Protein 5F7X (pdb70)

Foldseek 3Di:
DAAEEEEEEDPDAAWDDWAWDADLQGGAQEIWTWDDLVNHTYIYHYQQHDVSPAFQLRGQLLNVLVVCLVVPHQAYEYEFEWAWLDDLQFALAKEFEFAEDEAADDHDQEQEDDDPSHHDFDFDFDCPRLAQVVLLVLLQVLCVVVVAAEDEVVPDDSVPRDPRYYYSYFYEYAHADDDADDLVVSVVCVVVVHTIYGHHPPPNSVHNLLSLHGYIYMYGHQFNDDPDDPVRHDDPVSSVVSCVVNVVSVVSSVSSSSVVVVVDDCVVVSVVSVVSNVVRGPVD/DAAEEEEEEPVVQPPCLDDFPDWAFDADLQGGAQEIWTWDDLVNHIYIYDYQCHNVSPAAQLRGQLLGNLVVCVVVPHQAYEYEFEWAWLDPLQFALAKEFEFAEAEAADDHDQEQEDDDPSHHHFDFDFDCPRLAQVVLLVLLVVLCVVVVAAEDEVVPDDSVSSDPRYYYSYFYEYAHADDDADDLVVSVVCVVVPHTIYGHHPPSNSVHCLLSLHGYIYMYGHAHHGPPPHVVSVNVSSVSVSSSVSSSSVVVVVDDCVVSSVVSVVSNVVRGPVD/DAAEEEAEEPVVLPPCLDDFPDWAQDWDLQGGAQEIWTWDDLVNHTYIYDYQCHNVSPRFQLRGQLLGNLVVCVVVPHQAYEYEFEWAWLDDLQFALAKEFEFAEDEAADDHPQEQEDDDPSGDYFDFDFDCPRLAQVVLLVLLQVLLVVVVAQEDEVVPDDSVSSDPRHYDSYFYEYAHADPDADDLVVSVVCSVVVHTIYGHHPPPNSVSCLLSLHGYIYMYGHQHHGPVDPDVVSVVSVNVSSVSVSSSVSSSSVVVVVDDCVVVSVVSVVSNVVRGPVVVVD

Nearest PDB structures (foldseek):
  5f7x-assembly1_B  TM=1.004E+00  e=1.790E-67  Schistosoma mansoni
  4l5a-assembly1_B  TM=1.003E+00  e=2.459E-64  Schistosoma mansoni
  5fak-assembly1_B  TM=9.999E-01  e=7.223E-64  Schistosoma mansoni
  4l5a-assembly2_E  TM=9.963E-01  e=6.363E-64  Schistosoma mansoni
  5f7j-assembly1_C  TM=9.827E-01  e=1.452E-60  Schistosoma mansoni

Radius of gyration: 28.07 Å; Cα contacts (8 Å, |Δi|>4): 2076; chains: 3; bounding box: 72×64×80 Å

Secondary structure (DSSP, 8-state):
--EEEEEE-TT--EEEEEE---BTTB--SS-EEEEEETTEEEEEEETT-TT--S-GGG--HHHHHHHHHHTT-SEEEEEEEEEE-STTS-TT-EEE--EEEEE--SS---SEESSTTSEES-B----SS-S-HHHHHHHHHHHHHTT-EEE-TTT--GGG--SSEEES--EEEEE--SSPPPHHHHHHHHHTT--EEESSSTTHHHHHHHTT-EEEEEEEEEE-TTSS-GGG---HHHHHHHHHHHHHHHHHHHHHHHHHHHTS--HHHHHHHHHHHHHTBTT-/--EEEEEE-TT-SS---S--SEEE---BTTB--SS-EEEEEETTEEEEEEETTTTTT-S-GGG--HHHHHHHHHHTT-SEEEEEEEEEE-STT--TT-EEE--EEEEE--SS---SEESSTTSEES-B----SS-S-HHHHHHHHHHHHHTT-EEE-TTTS-GGG--SSEEES--EEEEE--SSPPPHHHHHHHHHTT--EEESSSTTHHHHHHHTT-EEEEEEEEEEE-TT--HHHHHHHHHHHHHHHHHHHHHHHTS--HHHHHHHHHHHHHTBTT-/--EEEEEE-TT-SS---S---EEE---BTTB--SS-EEEEEETTEEEEEEETTTTTT-S-GGG--HHHHHHHHHHTT-SEEEEEEEEEE-STTS-TT-EEE--EEEEE--SS---SEESSTTSEEB-B----SS-S-HHHHHHHHHHHHHTT-EEE-TTTS-GGG-PSSEEESS-EEEEE--SSPPPHHHHHHHHHTT--EEESSSTTHHHHHHHTT-EEEEEEEEEEE-TT---HHHHHHHHHHHHHHHHHHHHHHHHHHTS--HHHHHHHHHHHHHTBHHHH--

Organism: Schistosoma mansoni (NCBI:txid6183)

B-factor: mean 28.09, std 12.08, range [10.53, 86.43]

Sequence (849 aa):
KVKVGIIGGSGFFKKVGVRQVTTPFGKPSDTLVEGFVGDVACVVLPRHGKGHLIPPSEVNYRANVWALKDLGCTHILATNACGSLQEDLVPGDFVVLNQFMDKTWGRENTFYGSKPDSLKGVLHMPMAEPFCERTRQILIQAARNKSINVYDKKTMDKSACIHPCVHAEGSAVTINGPRFSTRCESFIHKAMGLDIVNMTLVPEVSLAREAGLSYASIAIVTDFDCWKSEEEHVCVDMVLEQFRKSVVHVREILLEAVALIGAEDWTKTIEANKALVMSSRLDLKVKVGIIGGSGFDDPNLFKKVGVRQVTTPFGKPSDTLVEGFVGDVACVVLPRHGKGHLIPPSEVNYRANVWALKDLGCTHILATNACGSLQEDLVPGDFVVLNQFMDKTWGRENTFYGSKPDSLKGVLHMPMAEPFCERTRQILIQAARNKSINVYDKKTMDKSACIHPCVHAEGSAVTINGPRFSTRRCESFIHKAMGLDIVNMTLVPEVSLAREAGLSYASIAIVTDFDCWKVLEQFRKSVVHVREILLEAVALIGAEDWTKTIEANKALVMSSRLDLKVKVGIIGGSGFDDPNLFKKVGVRQVTTPFGKPSDTLVEGFVGDVACVVLPRHGKGHLIPPSEVNYRANVWALKDLGCTHILATNACGSLQEDLVPGDFVVLNQFMDKTWGRENTFYGSKPDSLKGVLHMPMAEPFCERTRQILIQAARNKSINVYDKKTMDKSACIHPCVHAEGSAVTINGPRFSTRCESFFIHKAMGLDIVNMTLVPEVSLAREAGLSYASIAIVTDFDCWKCVDMVLEQFRKSVVHVREILLEAVALIGAEDWTKTIEANKALVMSSRLDLLHQ

CATH classification: 3.40.50.1580

InterPro domains:
  IPR000845 Nucleoside phosphorylase domain [PF01048] (5-265)
  IPR010044 Methylthioadenosine phosphorylase (MTAP) [MF_01963] (4-288)
  IPR010044 Methylthioadenosine phosphorylase (MTAP) [PTHR42679] (2-283)
  IPR010044 Methylthioadenosine phosphorylase (MTAP) [TIGR01694] (6-266)
  IPR010044 Methylthioadenosine phosphorylase (MTAP) [cd09010] (6-265)
  IPR018099 Purine phosphorylase, family 2, conserved site [PS01240] (52-92)
  IPR035994 Nucleoside phosphorylase superfamily [G3DSA:3.40.50.1580] (3-299)
  IPR035994 Nucleoside phosphorylase superfamily [SSF53167] (3-287)

Structure (mmCIF, N/CA/C/O backbone):
data_5F7X
#
_entry.id   5F7X
#
_cell.length_a   74.360
_cell.length_b   81.900
_cell.length_c   81.730
_cell.angle_alpha   90.00
_cell.angle_beta   102.16
_cell.angle_gamma   90.00
#
_symmetry.space_group_name_H-M   'P 1 21 1'
#
loop_
_entity.id
_entity.type
_entity.pdbx_description
1 polymer 'Methylthioadenosine phosphorylase'
2 non-polymer "'2-(4-AMINO-PYRROLO[2,3-D]PYRIMIDIN-7-YL)-5-HYDROXYMETHYL-TETRAHYDRO-FURAN-3,4-DIOL"
3 non-polymer 'SULFATE ION'
4 water water
#
loop_
_atom_site.group_PDB
_atom_site.id
_atom_site.type_symbol
_atom_site.label_atom_id
_atom_site.label_alt_id
_atom_site.label_comp_id
_atom_site.label_asym_id
_atom_site.label_entity_id
_atom_site.label_seq_id
_atom_site.pdbx_PDB_ins_code
_atom_site.Cartn_x
_atom_site.Cartn_y
_atom_site.Cartn_z
_atom_site.occupancy
_atom_site.B_iso_or_equiv
_atom_site.auth_seq_id
_atom_site.auth_comp_id
_atom_site.auth_asym_id
_atom_site.auth_atom_id
_atom_site.pdbx_PDB_model_num
ATOM 1 N N . LYS A 1 24 ? -14.677 26.561 136.515 1.00 55.43 3 LYS A N 1
ATOM 2 C CA . LYS A 1 24 ? -15.918 26.522 135.746 1.00 50.96 3 LYS A CA 1
ATOM 3 C C . LYS A 1 24 ? -15.683 25.941 134.353 1.00 42.49 3 LYS A C 1
ATOM 4 O O . LYS A 1 24 ? -14.776 26.372 133.638 1.00 41.39 3 LYS A O 1
ATOM 6 N N . VAL A 1 25 ? -16.502 24.961 133.970 1.00 37.27 4 VAL A N 1
ATOM 7 C CA . VAL A 1 25 ? -16.370 24.303 132.678 1.00 37.17 4 VAL A CA 1
ATOM 8 C C . VAL A 1 25 ? -17.663 24.483 131.893 1.00 36.12 4 VAL A C 1
ATOM 9 O O . VAL A 1 25 ? -18.737 24.721 132.451 1.00 36.66 4 VAL A O 1
ATOM 13 N N . LYS A 1 26 ? -17.542 24.373 130.572 1.00 32.85 5 LYS A N 1
ATOM 14 C CA . LYS A 1 26 ? -18.677 24.531 129.671 1.00 31.09 5 LYS A CA 1
ATOM 15 C C . LYS A 1 26 ? -18.372 23.738 128.413 1.00 29.22 5 LYS A C 1
ATOM 16 O O . LYS A 1 26 ? -17.324 23.939 127.786 1.00 28.37 5 LYS A O 1
ATOM 22 N N . VAL A 1 27 ? -19.262 22.818 128.053 1.00 25.36 6 VAL A N 1
ATOM 23 C CA . VAL A 1 27 ? -18.970 21.819 127.028 1.00 24.47 6 VAL A CA 1
ATOM 24 C C . VAL A 1 27 ? -19.748 22.141 125.757 1.00 23.74 6 VAL A C 1
ATOM 25 O O . VAL A 1 27 ? -20.986 22.168 125.764 1.00 25.81 6 VAL A O 1
ATOM 29 N N . GLY A 1 28 ? -19.024 22.364 124.659 1.00 22.85 7 GLY A N 1
ATOM 30 C CA . GLY A 1 28 ? -19.638 22.396 123.347 1.00 22.67 7 GLY A CA 1
ATOM 31 C C . GLY A 1 28 ? -19.693 21.014 122.719 1.00 26.21 7 GLY A C 1
ATOM 32 O O . GLY A 1 28 ? -18.809 20.175 122.925 1.00 26.17 7 GLY A O 1
ATOM 33 N N . ILE A 1 29 ? -20.749 20.776 121.941 1.00 25.79 8 ILE A N 1
ATOM 34 C CA . ILE A 1 29 ? -20.947 19.502 121.246 1.00 25.12 8 ILE A CA 1
ATOM 35 C C . ILE A 1 29 ? -21.168 19.795 119.769 1.00 25.19 8 ILE A C 1
ATOM 36 O O . ILE A 1 29 ? -22.166 20.427 119.404 1.00 27.67 8 ILE A O 1
ATOM 41 N N . ILE A 1 30 ? -20.265 19.324 118.917 1.00 22.90 9 ILE A N 1
ATOM 42 C CA . ILE A 1 30 ? -20.413 19.496 117.473 1.00 23.03 9 ILE A CA 1
ATOM 43 C C . ILE A 1 30 ? -20.952 18.198 116.892 1.00 25.75 9 ILE A C 1
ATOM 44 O O . ILE A 1 30 ? -20.303 17.147 116.983 1.00 26.28 9 ILE A O 1
ATOM 49 N N . GLY A 1 31 ? -22.128 18.274 116.278 1.00 32.69 10 GLY A N 1
ATOM 50 C CA . GLY A 1 31 ? -22.894 17.093 115.909 1.00 40.95 10 GLY A CA 1
ATOM 51 C C . GLY A 1 31 ? -22.746 16.742 114.442 1.00 49.42 10 GLY A C 1
ATOM 52 O O . GLY A 1 31 ? -22.822 17.612 113.571 1.00 52.70 10 GLY A O 1
ATOM 53 N N . GLY A 1 32 ? -22.566 15.446 114.180 1.00 54.92 11 GLY A N 1
ATOM 54 C CA . GLY A 1 32 ? -22.321 14.935 112.843 1.00 57.92 11 GLY A CA 1
ATOM 55 C C . GLY A 1 32 ? -23.532 14.932 111.932 1.00 62.65 11 GLY A C 1
ATOM 56 O O . GLY A 1 32 ? -24.342 15.863 111.963 1.00 63.43 11 GLY A O 1
ATOM 57 N N . SER A 1 33 ? -23.666 13.883 111.115 1.00 66.40 12 SER A N 1
ATOM 58 C CA . SER A 1 33 ? -24.721 13.797 110.109 1.00 68.84 12 SER A CA 1
ATOM 59 C C . SER A 1 3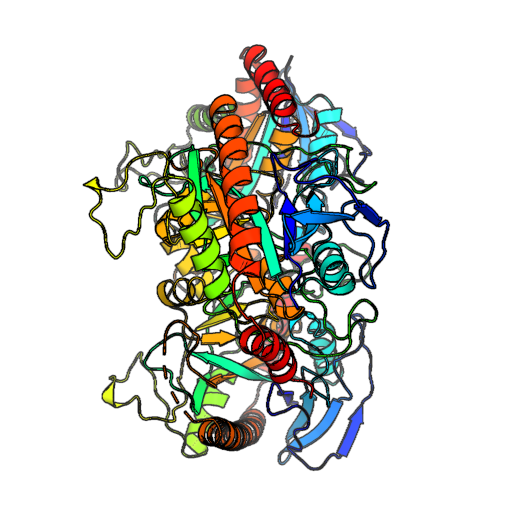3 ? -26.115 13.978 110.706 1.00 74.36 12 SER A C 1
ATOM 60 O O . SER A 1 33 ? -26.722 15.045 110.560 1.00 75.22 12 SER A O 1
ATOM 63 N N . GLY A 1 34 ? -26.633 12.951 111.375 1.00 76.80 13 GLY A N 1
ATOM 64 C CA . GLY A 1 34 ? -27.929 13.043 112.024 1.00 77.50 13 GLY A CA 1
ATOM 65 C C . GLY A 1 34 ? -27.903 13.816 113.328 1.00 74.90 13 GLY A C 1
ATOM 66 O O . GLY A 1 34 ? -28.151 13.257 114.401 1.00 74.57 13 GLY A O 1
ATOM 67 N N . PHE A 1 35 ? -27.601 15.107 113.242 1.00 74.21 14 PHE A N 1
ATOM 68 C CA . PHE A 1 35 ? -27.589 15.997 114.399 1.00 72.09 14 PHE A CA 1
ATOM 69 C C . PHE A 1 35 ? -27.843 17.430 113.948 1.00 70.37 14 PHE A C 1
ATOM 70 O O . PHE A 1 35 ? -28.105 17.678 112.769 1.00 70.58 14 PHE A O 1
ATOM 78 N N . PHE A 1 41 ? -31.689 18.005 125.670 1.00 59.72 20 PHE A N 1
ATOM 79 C CA . PHE A 1 41 ? -31.471 18.238 127.096 1.00 56.78 20 PHE A CA 1
ATOM 80 C C . PHE A 1 41 ? -32.460 19.250 127.686 1.00 54.31 20 PHE A C 1
ATOM 81 O O . PHE A 1 41 ? -33.617 19.310 127.276 1.00 55.97 20 PHE A O 1
ATOM 89 N N . LYS A 1 42 ? -31.992 20.038 128.655 1.00 52.07 21 LYS A N 1
ATOM 90 C CA . LYS A 1 42 ? -32.771 21.141 129.222 1.00 51.37 21 LYS A CA 1
ATOM 91 C C . LYS A 1 42 ? -32.440 22.405 128.437 1.00 46.36 21 LYS A C 1
ATOM 92 O O . LYS A 1 42 ? -31.519 23.152 128.777 1.00 42.48 21 LYS A O 1
ATOM 94 N N . LYS A 1 43 ? -33.211 22.652 127.375 1.00 45.27 22 LYS A N 1
ATOM 95 C CA . LYS A 1 43 ? -32.884 23.689 126.400 1.00 45.49 22 LYS A CA 1
ATOM 96 C C . LYS A 1 43 ? -33.365 25.049 126.886 1.00 43.95 22 LYS A C 1
ATOM 97 O O . LYS A 1 43 ? -34.552 25.225 127.175 1.00 45.65 22 LYS A O 1
ATOM 103 N N . VAL A 1 44 ? -32.453 26.013 126.955 1.00 41.81 23 VAL A N 1
ATOM 104 C CA . VAL A 1 44 ? -32.822 27.375 127.344 1.00 42.80 23 VAL A CA 1
ATOM 105 C C . VAL A 1 44 ? -33.180 28.223 126.131 1.00 41.14 23 VAL A C 1
ATOM 106 O O . VAL A 1 44 ? -34.209 28.904 126.120 1.00 40.93 23 VAL A O 1
ATOM 110 N N . GLY A 1 45 ? -32.345 28.201 125.096 1.00 36.58 24 GLY A N 1
ATOM 111 C CA . GLY A 1 45 ? -32.628 29.007 123.925 1.00 36.65 24 GLY A CA 1
ATOM 112 C C . GLY A 1 45 ? -31.687 28.700 122.778 1.00 37.96 24 GLY A C 1
ATOM 113 O O . GLY A 1 45 ? -30.784 27.860 122.875 1.00 33.87 24 GLY A O 1
ATOM 114 N N . VAL A 1 46 ? -31.921 29.410 121.680 1.00 32.36 25 VAL A N 1
ATOM 115 C CA . VAL A 1 46 ? -31.170 29.271 120.440 1.00 31.05 25 VAL A CA 1
ATOM 116 C C . VAL A 1 46 ? -30.440 30.585 120.191 1.00 30.43 25 VAL A C 1
ATOM 117 O O . VAL A 1 46 ? -30.987 31.662 120.464 1.00 31.56 25 VAL A O 1
ATOM 121 N N . ARG A 1 47 ? -29.200 30.506 119.708 1.00 28.89 26 ARG A N 1
ATOM 122 C CA . ARG A 1 47 ? -28.389 31.705 119.555 1.00 28.51 26 ARG A CA 1
ATOM 123 C C . ARG A 1 47 ? -27.715 31.760 118.196 1.00 27.69 26 ARG A C 1
ATOM 124 O O . ARG A 1 47 ? -27.134 30.772 117.738 1.00 28.70 26 ARG A O 1
ATOM 132 N N . GLN A 1 48 ? -27.770 32.939 117.580 1.00 26.49 27 GLN A N 1
ATOM 133 C CA . GLN A 1 48 ? -27.009 33.253 116.375 1.00 27.45 27 GLN A CA 1
ATOM 134 C C . GLN A 1 48 ? -25.762 34.038 116.770 1.00 26.02 27 GLN A C 1
ATOM 135 O O . GLN A 1 48 ? -25.854 35.017 117.516 1.00 25.75 27 GLN A O 1
ATOM 141 N N . VAL A 1 49 ? -24.596 33.608 116.288 1.00 26.87 28 VAL A N 1
ATOM 142 C CA . VAL A 1 49 ? -23.355 34.301 116.616 1.00 30.59 28 VAL A CA 1
ATOM 143 C C . VAL A 1 49 ? -22.609 34.646 115.337 1.00 27.80 28 VAL A C 1
ATOM 144 O O . VAL A 1 49 ? -22.739 33.969 114.312 1.00 26.88 28 VAL A O 1
ATOM 148 N N . THR A 1 50 ? -21.829 35.720 115.406 1.00 29.27 29 THR A N 1
ATOM 149 C CA . THR A 1 50 ? -20.882 36.083 114.364 1.00 33.66 29 THR A CA 1
ATOM 150 C C . THR A 1 50 ? -19.463 35.903 114.889 1.00 30.11 29 THR A C 1
ATOM 151 O O . THR A 1 50 ? -19.208 35.985 116.093 1.00 31.45 29 THR A O 1
ATOM 155 N N . THR A 1 51 ? -18.543 35.683 113.966 1.00 27.53 30 THR A N 1
ATOM 156 C CA . THR A 1 51 ? -17.170 35.309 114.240 1.00 27.06 30 THR A CA 1
ATOM 157 C C . THR A 1 51 ? -16.276 36.128 113.326 1.00 28.33 30 THR A C 1
ATOM 158 O O . THR A 1 51 ? -16.726 36.600 112.273 1.00 27.49 30 THR A O 1
ATOM 162 N N . PRO A 1 52 ? -15.002 36.344 113.696 1.00 30.80 31 PRO A N 1
ATOM 163 C CA . PRO A 1 52 ? -14.071 37.024 112.773 1.00 29.73 31 PRO A CA 1
ATOM 164 C C . PRO A 1 52 ? -13.861 36.279 111.459 1.00 28.95 31 PRO A C 1
ATOM 165 O O . PRO A 1 52 ? -13.335 36.865 110.501 1.00 26.52 31 PRO A O 1
ATOM 169 N N . PHE A 1 53 ? -14.257 35.009 111.387 1.00 25.91 32 PHE A N 1
ATOM 170 C CA . PHE A 1 53 ? -14.021 34.146 110.239 1.00 27.02 32 PHE A CA 1
ATOM 171 C C . PHE A 1 53 ? -15.313 33.763 109.525 1.00 27.36 32 PHE A C 1
ATOM 172 O O . PHE A 1 53 ? -15.327 32.807 108.745 1.00 28.95 32 PHE A O 1
ATOM 180 N N . GLY A 1 54 ? -16.389 34.488 109.763 1.00 27.71 33 GLY A N 1
ATOM 181 C CA . GLY A 1 54 ? -17.657 34.206 109.121 1.00 29.44 33 GLY A CA 1
ATOM 182 C C . GLY A 1 54 ? -18.663 33.625 110.098 1.00 28.53 33 GLY A C 1
ATOM 183 O O . GLY A 1 54 ? -18.435 33.552 111.308 1.00 27.46 33 GLY A O 1
ATOM 184 N N . LYS A 1 55 ? -19.832 33.199 109.530 1.00 30.01 34 LYS A N 1
ATOM 185 C CA . LYS A 1 55 ? -20.952 32.651 110.292 1.00 31.24 34 LYS A CA 1
ATOM 186 C C . LYS A 1 55 ? -20.761 31.153 110.528 1.00 24.84 34 LYS A C 1
ATOM 187 O O . LYS A 1 55 ? -20.340 30.432 109.622 1.00 24.88 34 LYS A O 1
ATOM 193 N N . PRO A 1 56 ? -21.091 30.658 111.720 1.00 20.31 35 PRO A N 1
ATOM 194 C CA . PRO A 1 56 ? -21.085 29.206 111.951 1.00 20.86 35 PRO A CA 1
ATOM 195 C C . PRO A 1 56 ? -22.104 28.494 111.065 1.00 22.09 35 PRO A C 1
ATOM 196 O O . PRO A 1 56 ? -22.946 29.110 110.409 1.00 23.07 35 PRO A O 1
ATOM 200 N N . SER A 1 57 ? -22.032 27.155 111.067 1.00 20.25 36 SER A N 1
ATOM 201 C CA . SER A 1 57 ? -22.911 26.355 110.213 1.00 19.35 36 SER A CA 1
ATOM 202 C C . SER A 1 57 ? -24.389 26.636 110.462 1.00 22.40 36 SER A C 1
ATOM 203 O O . SER A 1 57 ? -25.201 26.540 109.535 1.00 23.66 36 SER A O 1
ATOM 206 N N . ASP A 1 58 ? -24.763 26.969 111.691 1.00 22.55 37 ASP A N 1
ATOM 207 C CA . ASP A 1 58 ? -26.168 27.128 112.056 1.00 24.63 37 ASP A CA 1
ATOM 208 C C . ASP A 1 58 ? -26.199 27.883 113.377 1.00 24.25 37 ASP A C 1
ATOM 209 O O . ASP A 1 58 ? -25.153 28.162 113.971 1.00 22.49 37 ASP A O 1
ATOM 214 N N . THR A 1 59 ? -27.407 28.205 113.843 1.00 21.22 38 THR A N 1
ATOM 215 C CA . THR A 1 59 ? -27.558 28.676 115.213 1.00 21.86 38 THR A CA 1
ATOM 216 C C . THR A 1 59 ? -27.120 27.584 116.194 1.00 22.40 38 THR A C 1
ATOM 217 O O . THR A 1 59 ? -26.984 26.412 115.839 1.00 25.55 38 THR A O 1
ATOM 221 N N . LEU A 1 60 ? -26.893 27.983 117.442 1.00 22.44 39 LEU A N 1
ATOM 222 C CA . LEU A 1 60 ? -26.404 27.093 118.487 1.00 24.91 39 LEU A CA 1
ATOM 223 C C . LEU A 1 60 ? -27.464 26.938 119.567 1.00 27.24 39 LEU A C 1
ATOM 224 O O . LEU A 1 60 ? -28.132 27.907 119.931 1.00 26.68 39 LEU A O 1
ATOM 229 N N . VAL A 1 61 ? -27.618 25.724 120.086 1.00 23.44 40 VAL A N 1
ATOM 230 C CA . VAL A 1 61 ? -28.607 25.455 121.126 1.00 26.08 40 VAL A CA 1
ATOM 231 C C . VAL A 1 61 ? -27.905 25.485 122.476 1.00 25.80 40 VAL A C 1
ATOM 232 O O . VAL A 1 61 ? -26.947 24.736 122.704 1.00 26.32 40 VAL A O 1
ATOM 236 N N . GLU A 1 62 ? -28.381 26.356 123.367 1.00 27.79 41 GLU A N 1
ATOM 237 C CA . GLU A 1 62 ? -27.783 26.566 124.678 1.00 28.70 41 GLU A CA 1
ATOM 238 C C . GLU A 1 62 ? -28.636 25.898 125.747 1.00 30.66 41 GLU A C 1
ATOM 239 O O . GLU A 1 62 ? -29.863 26.064 125.761 1.00 31.01 41 GLU A O 1
ATOM 245 N N . GLY A 1 63 ? -27.986 25.173 126.658 1.00 30.91 42 GLY A N 1
ATOM 246 C CA . GLY A 1 63 ? -28.729 24.587 127.758 1.00 33.24 42 GLY A CA 1
ATOM 247 C C . GLY A 1 63 ? -27.862 24.085 128.893 1.00 34.56 42 GLY A C 1
ATOM 248 O O . GLY A 1 63 ? -26.725 24.540 129.067 1.00 33.04 42 GLY A O 1
ATOM 249 N N . PHE A 1 64 ? -28.385 23.127 129.659 1.00 33.67 43 PHE A N 1
ATOM 250 C CA . PHE A 1 64 ? -27.677 22.562 130.796 1.00 34.88 43 PHE A CA 1
ATOM 251 C C . PHE A 1 64 ? -27.858 21.051 130.834 1.00 34.96 43 PHE A C 1
ATOM 252 O O . PHE A 1 64 ? -28.904 20.516 130.453 1.00 34.44 43 PHE A O 1
ATOM 260 N N . VAL A 1 65 ? -26.812 20.371 131.288 1.00 32.87 44 VAL A N 1
ATOM 261 C CA . VAL A 1 65 ? -26.877 18.970 131.691 1.00 34.08 44 VAL A CA 1
ATOM 262 C C . VAL A 1 65 ? -26.548 18.960 133.175 1.00 35.98 44 VAL A C 1
ATOM 263 O O . VAL A 1 65 ? -25.395 19.190 133.560 1.00 38.67 44 VAL A O 1
ATOM 267 N N . GLY A 1 66 ? -27.551 18.722 134.008 1.00 38.59 45 GLY A N 1
ATOM 268 C CA . GLY A 1 66 ? -27.369 18.993 135.425 1.00 38.94 45 GLY A CA 1
ATOM 269 C C . GLY A 1 66 ? -27.098 20.474 135.593 1.00 41.25 45 GLY A C 1
ATOM 270 O O . GLY A 1 66 ? -27.868 21.320 135.125 1.00 43.63 45 GLY A O 1
ATOM 271 N N . ASP A 1 67 ? -25.978 20.816 136.230 1.00 41.86 46 ASP A N 1
ATOM 272 C CA . ASP A 1 67 ? -25.573 22.210 136.381 1.00 43.20 46 ASP A CA 1
ATOM 273 C C . ASP A 1 67 ? -24.496 22.630 135.380 1.00 43.40 46 ASP A C 1
ATOM 274 O O . ASP A 1 67 ? -23.999 23.759 135.455 1.00 45.58 46 ASP A O 1
ATOM 276 N N . VAL A 1 68 ? -24.137 21.765 134.438 1.00 41.55 47 VAL A N 1
ATOM 277 C CA . VAL A 1 68 ? -23.059 22.046 133.494 1.00 38.86 47 VAL A CA 1
ATOM 278 C C . VAL A 1 68 ? -23.644 22.704 132.249 1.00 35.63 47 VAL A C 1
ATOM 279 O O . VAL A 1 68 ? -24.499 22.120 131.575 1.00 36.40 47 VAL A O 1
ATOM 283 N N . ALA A 1 69 ? -23.179 23.914 131.937 1.00 32.92 48 ALA A N 1
ATOM 284 C CA . ALA A 1 69 ? -23.600 24.581 130.711 1.00 31.67 48 ALA A CA 1
ATOM 285 C C . ALA A 1 69 ? -23.109 23.823 129.483 1.00 31.04 48 ALA A C 1
ATOM 286 O O . ALA A 1 69 ? -21.969 23.354 129.431 1.00 30.35 48 ALA A O 1
ATOM 288 N N . CYS A 1 70 ? -23.975 23.733 128.478 1.00 28.45 49 CYS A N 1
ATOM 289 C CA . CYS A 1 70 ? -23.705 22.955 127.281 1.00 28.61 49 CYS A CA 1
ATOM 290 C C . CYS A 1 70 ? -24.244 23.707 126.073 1.00 29.31 49 CYS A C 1
ATOM 291 O O . CYS A 1 70 ? -25.255 24.407 126.169 1.00 30.56 49 CYS A O 1
ATOM 294 N N . VAL A 1 71 ? -23.547 23.585 124.945 1.00 28.35 50 VAL A N 1
ATOM 295 C CA . VAL A 1 71 ? -23.909 24.249 123.698 1.00 30.68 50 VAL A CA 1
ATOM 296 C C . VAL A 1 71 ? -23.770 23.230 122.582 1.00 26.87 50 VAL A C 1
ATOM 297 O O . VAL A 1 71 ? -22.725 22.582 122.468 1.00 25.53 50 VAL A O 1
ATOM 301 N N . VAL A 1 72 ? -24.807 23.089 121.757 1.00 25.50 51 VAL A N 1
ATOM 30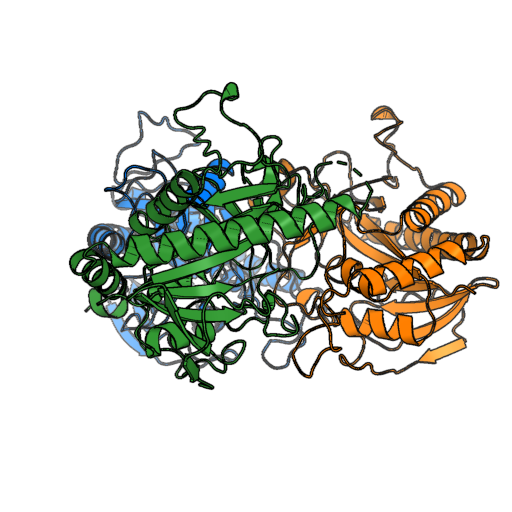2 C CA . VAL A 1 72 ? -24.829 22.091 120.686 1.00 25.37 51 VAL A CA 1
ATOM 303 C C . VAL A 1 72 ? -24.822 22.791 119.332 1.00 24.15 51 VAL A C 1
ATOM 304 O O . VAL A 1 72 ? -25.638 23.687 119.080 1.00 23.21 51 VAL A O 1
ATOM 308 N N . LEU A 1 73 ? -23.931 22.359 118.449 1.00 23.86 52 LEU A N 1
ATOM 309 C CA . LEU A 1 73 ? -23.795 22.958 117.121 1.00 24.25 52 LEU A CA 1
ATOM 310 C C . LEU A 1 73 ? -23.770 21.875 116.053 1.00 25.44 52 LEU A C 1
ATOM 311 O O . LEU A 1 73 ? -22.808 21.083 116.008 1.00 30.76 52 LEU A O 1
ATOM 316 N N . PRO A 1 74 ? -24.773 21.808 115.175 1.00 29.73 53 PRO A N 1
ATOM 317 C CA . PRO A 1 74 ? -24.711 20.869 114.045 1.00 29.25 53 PRO A CA 1
ATOM 318 C C . PRO A 1 74 ? -23.692 21.316 113.001 1.00 26.69 53 PRO A C 1
ATOM 319 O O . PRO A 1 74 ? -23.679 22.470 112.573 1.00 28.81 53 PRO A O 1
ATOM 323 N N . ARG A 1 75 ? -22.866 20.372 112.559 1.00 23.52 54 ARG A N 1
ATOM 324 C CA . ARG A 1 75 ? -21.772 20.705 111.652 1.00 21.18 54 ARG A CA 1
ATOM 325 C C . ARG A 1 75 ? -22.271 21.106 110.265 1.00 20.25 54 ARG A C 1
ATOM 326 O O . ARG A 1 75 ? -21.705 22.011 109.642 1.00 21.24 54 ARG A O 1
ATOM 334 N N . HIS A 1 76 ? -23.329 20.464 109.757 1.00 22.45 55 HIS A N 1
ATOM 335 C CA . HIS A 1 76 ? -23.744 20.672 108.372 1.00 25.56 55 HIS A CA 1
ATOM 336 C C . HIS A 1 76 ? -24.966 21.570 108.211 1.00 26.49 55 HIS A C 1
ATOM 337 O O . HIS A 1 76 ? -25.484 21.682 107.098 1.00 25.92 55 HIS A O 1
ATOM 344 N N . GLY A 1 77 ? -25.448 22.200 109.274 1.00 29.93 56 GLY A N 1
ATOM 345 C CA . GLY A 1 77 ? -26.652 23.000 109.182 1.00 38.20 56 GLY A CA 1
ATOM 346 C C . GLY A 1 77 ? -27.916 22.151 109.142 1.00 42.23 56 GLY A C 1
ATOM 347 O O . GLY A 1 77 ? -27.887 20.931 108.992 1.00 40.44 56 GLY A O 1
ATOM 348 N N . LYS A 1 78 ? -29.060 22.833 109.267 1.00 49.99 57 LYS A N 1
ATOM 349 C CA . LYS A 1 78 ? -30.322 22.139 109.524 1.00 53.41 57 LYS A CA 1
ATOM 350 C C . LYS A 1 78 ? -30.732 21.253 108.351 1.00 49.43 57 LYS A C 1
ATOM 351 O O . LYS A 1 78 ? -31.106 20.091 108.545 1.00 50.50 57 LYS A O 1
ATOM 353 N N . GLY A 1 79 ? -30.687 21.785 107.129 1.00 42.52 58 GLY A N 1
ATOM 354 C CA . GLY A 1 79 ? -31.015 20.970 105.975 1.00 37.53 58 GLY A CA 1
ATOM 355 C C . GLY A 1 79 ? -29.896 20.083 105.481 1.00 32.22 58 GLY A C 1
ATOM 356 O O . GLY A 1 79 ? -30.033 19.462 104.420 1.00 28.32 58 GLY A O 1
ATOM 357 N N . HIS A 1 80 ? -28.796 19.994 106.236 1.00 29.85 59 HIS A N 1
ATOM 358 C CA . HIS A 1 80 ? -27.601 19.241 105.830 1.00 30.17 59 HIS A CA 1
ATOM 359 C C . HIS A 1 80 ? -27.135 19.658 104.439 1.00 26.32 59 HIS A C 1
ATOM 360 O O . HIS A 1 80 ? -26.701 18.834 103.631 1.00 28.80 59 HIS A O 1
ATOM 367 N N . LEU A 1 81 ? -27.201 20.964 104.167 1.00 21.87 60 LEU A N 1
ATOM 368 C CA . LEU A 1 81 ? -26.860 21.506 102.857 1.00 24.09 60 LEU A CA 1
ATOM 369 C C . LEU A 1 81 ? -25.376 21.809 102.672 1.00 22.80 60 LEU A C 1
ATOM 370 O O . LEU A 1 81 ? -24.971 22.120 101.549 1.00 22.15 60 LEU A O 1
ATOM 375 N N . ILE A 1 82 ? -24.561 21.742 103.720 1.00 19.66 61 ILE A N 1
ATOM 376 C CA . ILE A 1 82 ? -23.162 22.159 103.644 1.00 19.03 61 ILE A CA 1
ATOM 377 C C . ILE A 1 82 ? -22.289 20.904 103.606 1.00 19.38 61 ILE A C 1
ATOM 378 O O . ILE A 1 82 ? -22.230 20.170 104.610 1.00 18.83 61 ILE A O 1
ATOM 383 N N . PRO A 1 83 ? -21.567 20.651 102.516 1.00 19.79 62 PRO A N 1
ATOM 384 C CA . PRO A 1 83 ? -20.707 19.459 102.449 1.00 17.30 62 PRO A CA 1
ATOM 385 C C . PRO A 1 83 ? -19.444 19.647 103.272 1.00 15.60 62 PRO A C 1
ATOM 386 O O . PRO A 1 83 ? -19.059 20.790 103.585 1.00 15.64 62 PRO A O 1
ATOM 390 N N . PRO A 1 84 ? -18.773 18.546 103.638 1.00 15.41 63 PRO A N 1
ATOM 391 C CA . PRO A 1 84 ? -17.602 18.629 104.533 1.00 16.58 63 PRO A CA 1
ATOM 392 C C . PRO A 1 84 ? -16.539 19.636 104.117 1.00 17.49 63 PRO A C 1
ATOM 393 O O . PRO A 1 84 ? -16.005 20.342 104.979 1.00 16.02 63 PRO A O 1
ATOM 397 N N . SER A 1 85 ? -16.207 19.715 102.825 1.00 16.10 64 SER A N 1
ATOM 398 C CA . SER A 1 85 ? -15.145 20.620 102.397 1.00 18.57 64 SER A CA 1
ATOM 399 C C . SER A 1 85 ? -15.521 22.088 102.562 1.00 20.42 64 SER A C 1
ATOM 400 O O . SER A 1 85 ? -14.623 22.942 102.566 1.00 18.92 64 SER A O 1
ATOM 403 N N . GLU A 1 86 ? -16.816 22.410 102.663 1.00 16.28 65 GLU A N 1
ATOM 404 C CA . GLU A 1 86 ? -17.261 23.797 102.765 1.00 17.56 65 GLU A CA 1
ATOM 405 C C . GLU A 1 86 ? -17.720 24.197 104.165 1.00 18.39 65 GLU A C 1
ATOM 406 O O . GLU A 1 86 ? -18.097 25.350 104.359 1.00 17.91 65 GLU A O 1
ATOM 412 N N . VAL A 1 87 ? -17.683 23.287 105.143 1.00 15.62 66 VAL A N 1
ATOM 413 C CA . VAL A 1 87 ? -18.003 23.648 106.524 1.00 17.26 66 VAL A CA 1
ATOM 414 C C . VAL A 1 87 ? -17.017 24.701 107.014 1.00 19.18 66 VAL A C 1
ATOM 415 O O . VAL A 1 87 ? -15.807 24.597 106.780 1.00 19.57 66 VAL A O 1
ATOM 419 N N . ASN A 1 88 ? -17.531 25.746 107.672 1.00 17.75 67 ASN A N 1
ATOM 420 C CA . ASN A 1 88 ? -16.659 26.778 108.233 1.00 17.62 67 ASN A CA 1
ATOM 421 C C . ASN A 1 88 ? -16.215 26.308 109.618 1.00 18.90 67 ASN A C 1
ATOM 422 O O . ASN A 1 88 ? -16.768 26.688 110.661 1.00 16.71 67 ASN A O 1
ATOM 427 N N . TYR A 1 89 ? -15.190 25.439 109.611 1.00 17.90 68 TYR A N 1
ATOM 428 C CA . TYR A 1 89 ? -14.619 24.920 110.854 1.00 17.95 68 TYR A CA 1
ATOM 429 C C . TYR A 1 89 ? -14.101 26.047 111.745 1.00 17.72 68 TYR A C 1
ATOM 430 O O . TYR A 1 89 ? -14.262 25.995 112.967 1.00 18.07 68 TYR A O 1
ATOM 439 N N . ARG A 1 90 ? -13.474 27.069 111.156 1.00 17.61 69 ARG A N 1
ATOM 440 C CA . ARG A 1 90 ? -12.950 28.165 111.970 1.00 17.53 69 ARG A CA 1
ATOM 441 C C . ARG A 1 90 ? -14.069 28.852 112.744 1.00 18.61 69 ARG A C 1
ATOM 442 O O . ARG A 1 90 ? -13.953 29.080 113.953 1.00 19.42 69 ARG A O 1
ATOM 450 N N . ALA A 1 91 ? -15.163 29.191 112.056 1.00 20.12 70 ALA A N 1
ATOM 451 C CA . ALA A 1 91 ? -16.269 29.886 112.711 1.00 21.03 70 ALA A CA 1
ATOM 452 C C . ALA A 1 91 ? -16.956 28.999 113.741 1.00 20.95 70 ALA A C 1
ATOM 453 O O . ALA A 1 91 ? -17.382 29.488 114.788 1.00 19.28 70 ALA A O 1
ATOM 455 N N . ASN A 1 92 ? -17.091 27.699 113.461 1.00 19.89 71 ASN A N 1
ATOM 456 C CA . ASN A 1 92 ? -17.733 26.816 114.433 1.00 17.23 71 ASN A CA 1
ATOM 457 C C . ASN A 1 92 ? -16.910 26.722 115.715 1.00 18.49 71 ASN A C 1
ATOM 458 O O . ASN A 1 92 ? -17.446 26.835 116.821 1.00 19.57 71 ASN A O 1
ATOM 463 N N . VAL A 1 93 ? -15.597 26.510 115.584 1.00 17.70 72 VAL A N 1
ATOM 464 C CA . VAL A 1 93 ? -14.743 26.405 116.765 1.00 17.50 72 VAL A CA 1
ATOM 465 C C . VAL A 1 93 ? -14.653 27.742 117.496 1.00 19.91 72 VAL A C 1
ATOM 466 O O . VAL A 1 93 ? -14.756 27.796 118.728 1.00 20.07 72 VAL A O 1
ATOM 470 N N . TRP A 1 94 ? -14.451 28.838 116.760 1.00 19.89 73 TRP A N 1
ATOM 471 C CA . TRP A 1 94 ? -14.304 30.135 117.422 1.00 22.26 73 TRP A CA 1
ATOM 472 C C . TRP A 1 94 ? -15.593 30.546 118.130 1.00 23.09 73 TRP A C 1
ATOM 473 O O . TRP A 1 94 ? -15.554 31.132 119.223 1.00 22.78 73 TRP A O 1
ATOM 484 N N . ALA A 1 95 ? -16.746 30.242 117.524 1.00 21.55 74 ALA A N 1
ATOM 485 C CA . ALA A 1 95 ? -18.028 30.530 118.166 1.00 20.83 74 ALA A CA 1
ATOM 486 C C . ALA A 1 95 ? -18.121 29.867 119.531 1.00 21.66 74 ALA A C 1
ATOM 487 O O . ALA A 1 95 ? -18.585 30.481 120.496 1.00 22.16 74 ALA A O 1
ATOM 489 N N . LEU A 1 96 ? -17.675 28.614 119.630 1.00 20.73 75 LEU A N 1
ATOM 490 C CA . LEU A 1 96 ? -17.734 27.918 120.909 1.00 23.91 75 LEU A CA 1
ATOM 491 C C . LEU A 1 96 ? -16.713 28.489 121.886 1.00 24.27 75 LEU A C 1
ATOM 492 O O . LEU A 1 96 ? -16.994 28.611 123.086 1.00 27.80 75 LEU A O 1
ATOM 497 N N . LYS A 1 97 ? -15.527 28.853 121.387 1.00 23.76 76 LYS A N 1
ATOM 498 C CA . LYS A 1 97 ? -14.548 29.540 122.223 1.00 24.99 76 LYS A CA 1
ATOM 499 C C . LYS A 1 97 ? -15.132 30.828 122.794 1.00 27.03 76 LYS A C 1
ATOM 500 O O . LYS A 1 97 ? -15.037 31.094 124.002 1.00 26.19 76 LYS A O 1
ATOM 506 N N . ASP A 1 98 ? -15.759 31.635 121.934 1.00 26.50 77 ASP A N 1
ATOM 507 C CA . ASP A 1 98 ? -16.283 32.928 122.366 1.00 30.62 77 ASP A CA 1
ATOM 508 C C . ASP A 1 98 ? -17.443 32.781 123.346 1.00 29.61 77 ASP A C 1
ATOM 509 O O . ASP A 1 98 ? -17.678 33.684 124.161 1.00 29.84 77 ASP A O 1
ATOM 514 N N . LEU A 1 99 ? -18.190 31.676 123.285 1.00 28.98 78 LEU A N 1
ATOM 515 C CA . LEU A 1 99 ? -19.247 31.450 124.267 1.00 29.02 78 LEU A CA 1
ATOM 516 C C . LEU A 1 99 ? -18.724 30.898 125.587 1.00 31.84 78 LEU A C 1
ATOM 517 O O . LEU A 1 99 ? -19.526 30.638 126.490 1.00 34.54 78 LEU A O 1
ATOM 522 N N . GLY A 1 100 ? -17.412 30.739 125.736 1.00 30.03 79 GLY A N 1
ATOM 523 C CA . GLY A 1 100 ? -16.839 30.312 126.996 1.00 30.70 79 GLY A CA 1
ATOM 524 C C . GLY A 1 100 ? -16.627 28.822 127.136 1.00 27.96 79 GLY A C 1
ATOM 525 O O . GLY A 1 100 ? -16.372 28.351 128.257 1.00 28.03 79 GLY A O 1
ATOM 526 N N . CYS A 1 101 ? -16.735 28.061 126.053 1.00 26.23 80 CYS A N 1
ATOM 527 C CA . CYS A 1 101 ? -16.509 26.626 126.158 1.00 27.54 80 CYS A CA 1
ATOM 528 C C . CYS A 1 101 ? -15.066 26.351 126.547 1.00 27.51 80 CYS A C 1
ATOM 529 O O . CYS A 1 101 ? -14.139 27.031 126.101 1.00 29.78 80 CYS A O 1
ATOM 532 N N . THR A 1 102 ? -14.884 25.364 127.414 1.00 26.30 81 THR A N 1
ATOM 533 C CA . THR A 1 102 ? -13.563 24.845 127.735 1.00 26.11 81 THR A CA 1
ATOM 534 C C . THR A 1 102 ? -13.269 23.534 127.029 1.00 25.47 81 THR A C 1
ATOM 535 O O . THR A 1 102 ? -12.092 23.167 126.886 1.00 25.14 81 THR A O 1
ATOM 539 N N . HIS A 1 103 ? -14.317 22.839 126.585 1.00 24.19 82 HIS A N 1
ATOM 540 C CA . HIS A 1 103 ? -14.249 21.507 126.007 1.00 23.01 82 HIS A CA 1
ATOM 541 C C . HIS A 1 103 ? -15.130 21.472 124.769 1.00 24.38 82 HIS A C 1
ATOM 542 O O . HIS A 1 103 ? -16.170 22.139 124.718 1.00 24.78 82 HIS A O 1
ATOM 549 N N . ILE A 1 104 ? -14.713 20.693 123.770 1.00 20.84 83 ILE A N 1
ATOM 550 C CA . ILE A 1 104 ? -15.572 20.337 122.644 1.00 18.08 83 ILE A CA 1
ATOM 551 C C . ILE A 1 104 ? -15.594 18.821 122.520 1.00 24.22 83 ILE A C 1
ATOM 552 O O . ILE A 1 104 ? -14.536 18.188 122.411 1.00 21.72 83 ILE A O 1
ATOM 557 N N . LEU A 1 105 ? -16.791 18.241 122.544 1.00 22.64 84 LEU A N 1
ATOM 558 C CA . LEU A 1 105 ? -16.999 16.842 122.186 1.00 21.71 84 LEU A CA 1
ATOM 559 C C . LEU A 1 105 ? -17.606 16.795 120.790 1.00 21.64 84 LEU A C 1
ATOM 560 O O . LEU A 1 105 ? -18.578 17.503 120.514 1.00 23.91 84 LEU A O 1
ATOM 565 N N . ALA A 1 106 ? -17.035 15.973 119.908 1.00 19.73 85 ALA A N 1
ATOM 566 C CA . ALA A 1 106 ? -17.468 15.926 118.517 1.00 18.10 85 ALA A CA 1
ATOM 567 C C . ALA A 1 106 ? -17.816 14.498 118.116 1.00 20.36 85 ALA A C 1
ATOM 568 O O . ALA A 1 106 ? -17.167 13.545 118.556 1.00 19.42 85 ALA A O 1
ATOM 570 N N . THR A 1 107 ? -18.850 14.353 117.292 1.00 18.13 86 THR A N 1
ATOM 571 C CA . THR A 1 107 ? -19.147 13.078 116.657 1.00 20.48 86 THR A CA 1
ATOM 572 C C . THR A 1 107 ? -18.889 13.175 115.156 1.00 21.14 86 THR A C 1
ATOM 573 O O . THR A 1 107 ? -19.056 14.236 114.546 1.00 19.08 86 THR A O 1
ATOM 577 N N . ASN A 1 108 ? -18.493 12.052 114.562 1.00 19.27 87 ASN A N 1
ATOM 578 C CA . ASN A 1 108 ? -18.081 12.011 113.155 1.00 23.59 87 ASN A CA 1
ATOM 579 C C . ASN A 1 108 ? -18.456 10.651 112.585 1.00 24.16 87 ASN A C 1
ATOM 580 O O . ASN A 1 108 ? -17.904 9.639 113.023 1.00 26.16 87 ASN A O 1
ATOM 585 N N . ALA A 1 109 ? -19.383 10.612 111.623 1.00 20.29 88 ALA A N 1
ATOM 586 C CA . ALA A 1 109 ? -19.675 9.346 110.955 1.00 19.26 88 ALA A CA 1
ATOM 587 C C . ALA A 1 109 ? -18.471 8.900 110.128 1.00 16.56 88 ALA A C 1
ATOM 588 O O . ALA A 1 109 ? -17.683 9.724 109.644 1.00 14.75 88 ALA A O 1
ATOM 590 N N . CYS A 1 110 ? -18.321 7.583 109.961 1.00 16.11 89 CYS A N 1
ATOM 591 C CA . CYS A 1 110 ? -17.099 7.093 109.324 1.00 13.42 89 CYS A CA 1
ATOM 592 C C . CYS A 1 110 ? -17.304 5.690 108.771 1.00 15.74 89 CYS A C 1
ATOM 593 O O . CYS A 1 110 ? -18.247 4.981 109.141 1.00 16.08 89 CYS A O 1
ATOM 596 N N . GLY A 1 111 ? -16.375 5.287 107.908 1.00 15.42 90 GLY A N 1
ATOM 597 C CA . GLY A 1 111 ? -16.303 3.921 107.398 1.00 16.32 90 GLY A CA 1
ATOM 598 C C . GLY A 1 111 ? -15.143 3.164 108.026 1.00 16.38 90 GLY A C 1
ATOM 599 O O . GLY A 1 111 ? -14.085 3.737 108.280 1.00 16.43 90 GLY A O 1
ATOM 600 N N . SER A 1 112 ? -15.357 1.873 108.289 1.00 13.07 91 SER A N 1
ATOM 601 C CA . SER A 1 112 ? -14.308 1.047 108.865 1.00 15.39 91 SER A CA 1
ATOM 602 C C . SER A 1 112 ? -13.381 0.498 107.800 1.00 15.32 91 SER A C 1
ATOM 603 O O . SER A 1 112 ? -13.826 0.044 106.737 1.00 15.63 91 SER A O 1
ATOM 606 N N . LEU A 1 113 ? -12.082 0.497 108.110 1.00 13.32 92 LEU A N 1
ATOM 607 C CA . LEU A 1 113 ? -11.069 -0.107 107.261 1.00 14.93 92 LEU A CA 1
ATOM 608 C C . LEU A 1 113 ? -10.558 -1.437 107.813 1.00 19.02 92 LEU A C 1
ATOM 609 O O . LEU A 1 113 ? -9.589 -1.990 107.277 1.00 19.72 92 LEU A O 1
ATOM 614 N N . GLN A 1 114 ? -11.171 -1.955 108.879 1.00 19.42 93 GLN A N 1
ATOM 615 C CA . GLN A 1 114 ? -10.611 -3.085 109.611 1.00 21.56 93 GLN A CA 1
ATOM 616 C C . GLN A 1 114 ? -11.721 -4.021 110.074 1.00 18.95 93 GLN A C 1
ATOM 617 O O . GLN A 1 114 ? -12.808 -3.581 110.453 1.00 19.57 93 GLN A O 1
ATOM 623 N N . GLU A 1 115 ? -11.404 -5.324 110.086 1.00 21.02 94 GLU A N 1
ATOM 624 C CA . GLU A 1 115 ? -12.411 -6.365 110.301 1.00 26.79 94 GLU A CA 1
ATOM 625 C C . GLU A 1 115 ? -13.141 -6.205 111.625 1.00 26.38 94 GLU A C 1
ATOM 626 O O . GLU A 1 115 ? -14.340 -6.500 111.715 1.00 26.67 94 GLU A O 1
ATOM 632 N N . ASP A 1 116 ? -12.445 -5.770 112.672 1.00 25.11 95 ASP A N 1
ATOM 633 C CA . ASP A 1 116 ? -13.042 -5.795 114.006 1.00 29.26 95 ASP A CA 1
ATOM 634 C C . ASP A 1 116 ? -13.789 -4.515 114.358 1.00 25.23 95 ASP A C 1
ATOM 635 O O . ASP A 1 116 ? -14.372 -4.431 115.444 1.00 22.53 95 ASP A O 1
ATOM 640 N N . LEU A 1 117 ? -13.776 -3.514 113.481 1.00 21.65 96 LEU A N 1
ATOM 641 C CA . LEU A 1 117 ? -14.576 -2.305 113.649 1.00 20.66 96 LEU A CA 1
ATOM 642 C C . LEU A 1 117 ? -15.774 -2.453 112.717 1.00 20.36 96 LEU A C 1
ATOM 643 O O . LEU A 1 117 ? -15.624 -2.383 111.496 1.00 19.55 96 LEU A O 1
ATOM 648 N N . VAL A 1 118 ? -16.950 -2.715 113.276 1.00 20.38 97 VAL A N 1
ATOM 649 C CA . VAL A 1 118 ? -18.098 -3.087 112.453 1.00 20.26 97 VAL A CA 1
ATOM 650 C C . VAL A 1 118 ? -19.160 -2.005 112.590 1.00 21.00 97 VAL A C 1
ATOM 651 O O . VAL A 1 118 ? -19.165 -1.232 113.564 1.00 20.70 97 VAL A O 1
ATOM 655 N N . PRO A 1 119 ? -20.071 -1.908 111.621 1.00 20.54 98 PRO A N 1
ATOM 656 C CA . PRO A 1 119 ? -21.143 -0.910 111.717 1.00 19.55 98 PRO A CA 1
ATOM 657 C C . PRO A 1 119 ? -21.893 -1.033 113.036 1.00 18.90 98 PRO A C 1
ATOM 658 O O . PRO A 1 119 ? -22.247 -2.134 113.471 1.00 20.56 98 PRO A O 1
ATOM 662 N N . GLY A 1 120 ? -22.125 0.115 113.680 1.00 18.23 99 GLY A N 1
ATOM 663 C CA . GLY A 1 120 ? -22.707 0.180 114.999 1.00 19.71 99 GLY A CA 1
ATOM 664 C C . GLY A 1 120 ? -21.702 0.374 116.116 1.00 18.86 99 GLY A C 1
ATOM 665 O O . GLY A 1 120 ? -22.104 0.720 117.240 1.00 19.56 99 GLY A O 1
ATOM 666 N N . ASP A 1 121 ? -20.419 0.128 115.848 1.00 19.46 100 ASP A N 1
ATOM 667 C CA . ASP A 1 121 ? -19.347 0.421 116.784 1.00 19.22 100 ASP A CA 1
ATOM 668 C C . ASP A 1 121 ? -19.050 1.926 116.818 1.00 19.06 100 ASP A C 1
ATOM 669 O O . ASP A 1 121 ? -19.507 2.703 115.974 1.00 18.24 100 ASP A O 1
ATOM 674 N N . PHE A 1 122 ? -18.262 2.319 117.818 1.00 19.12 101 PHE A N 1
ATOM 675 C CA . PHE A 1 122 ? -17.767 3.680 117.993 1.00 20.63 101 PHE A CA 1
ATOM 676 C C . PHE A 1 122 ? -16.259 3.637 118.212 1.00 20.47 101 PHE A C 1
ATOM 677 O O . PHE A 1 122 ? -15.711 2.630 118.666 1.00 19.21 101 PHE A O 1
ATOM 685 N N . VAL A 1 123 ? -15.573 4.734 117.885 1.00 17.16 102 VAL A N 1
ATOM 686 C CA . VAL A 1 123 ? -14.130 4.819 118.088 1.00 17.29 102 VAL A CA 1
ATOM 687 C C . VAL A 1 123 ? -13.818 6.142 118.776 1.00 19.98 102 VAL A C 1
ATOM 688 O O . VAL A 1 123 ? -14.156 7.210 118.254 1.00 17.63 102 VAL A O 1
ATOM 692 N N . VAL A 1 124 ? -13.160 6.076 119.931 1.00 18.12 103 VAL A N 1
ATOM 693 C CA . VAL A 1 124 ? -12.598 7.277 120.560 1.00 17.49 103 VAL A CA 1
ATOM 694 C C . VAL A 1 124 ? -11.198 7.435 119.970 1.00 16.36 103 VAL A C 1
ATOM 695 O O . VAL A 1 124 ? -10.226 6.844 120.439 1.00 15.82 103 VAL A O 1
ATOM 699 N N . LEU A 1 125 ? -11.112 8.232 118.901 1.00 17.10 104 LEU A N 1
ATOM 700 C CA . LEU A 1 125 ? -9.877 8.351 118.129 1.00 16.20 104 LEU A CA 1
ATOM 701 C C . LEU A 1 125 ? -8.746 8.918 118.975 1.00 17.17 104 LEU A C 1
ATOM 702 O O . LEU A 1 125 ? -8.966 9.749 119.861 1.00 19.32 104 LEU A O 1
ATOM 707 N N . ASN A 1 126 ? -7.514 8.487 118.672 1.00 16.78 105 ASN A N 1
ATOM 708 C CA . ASN A 1 126 ? -6.335 9.142 119.225 1.00 18.37 105 ASN A CA 1
ATOM 709 C C . ASN A 1 126 ? -5.329 9.609 118.178 1.00 17.27 105 ASN A C 1
ATOM 710 O O . ASN A 1 126 ? -4.354 10.272 118.555 1.00 19.37 105 ASN A O 1
ATOM 715 N N . GLN A 1 127 ? -5.540 9.310 116.894 1.00 15.09 106 GLN A N 1
ATOM 716 C CA . GLN A 1 127 ? -4.597 9.674 115.834 1.00 15.28 106 GLN A CA 1
ATOM 717 C C . GLN A 1 127 ? -5.333 9.965 114.536 1.00 16.25 106 GLN A C 1
ATOM 718 O O . GLN A 1 127 ? -6.492 9.571 114.353 1.00 16.51 106 GLN A O 1
ATOM 724 N N . PHE A 1 128 ? -4.634 10.629 113.606 1.00 16.07 107 PHE A N 1
ATOM 725 C CA . PHE A 1 128 ? -5.209 10.824 112.276 1.00 16.01 107 PHE A CA 1
ATOM 726 C C . PHE A 1 128 ? -4.120 11.017 111.227 1.00 17.39 107 PHE A C 1
ATOM 727 O O . PHE A 1 128 ? -2.961 11.299 111.539 1.00 17.64 107 PHE A O 1
ATOM 735 N N . MET A 1 129 ? -4.522 10.822 109.971 1.00 13.92 108 MET A N 1
ATOM 736 C CA . MET A 1 129 ? -3.723 11.158 108.797 1.00 16.14 108 MET A CA 1
ATOM 737 C C . MET A 1 129 ? -4.568 12.054 107.911 1.00 14.76 108 MET A C 1
ATOM 738 O O . MET A 1 129 ? -5.688 11.692 107.548 1.00 17.59 108 MET A O 1
ATOM 743 N N . ASP A 1 130 ? -4.023 13.216 107.558 1.00 17.45 109 ASP A N 1
ATOM 744 C CA . ASP A 1 130 ? -4.753 14.274 106.869 1.00 17.58 109 ASP A CA 1
ATOM 745 C C . ASP A 1 130 ? -4.582 14.158 105.357 1.00 17.23 109 ASP A C 1
ATOM 746 O O . ASP A 1 130 ? -3.453 14.223 104.849 1.00 20.36 109 ASP A O 1
ATOM 751 N N . LYS A 1 131 ? -5.700 14.001 104.635 1.00 15.50 110 LYS A N 1
ATOM 752 C CA . LYS A 1 131 ? -5.711 14.155 103.183 1.00 16.66 110 LYS A CA 1
ATOM 753 C C . LYS A 1 131 ? -6.668 15.254 102.726 1.00 20.49 110 LYS A C 1
ATOM 754 O O . LYS A 1 131 ? -7.085 15.261 101.562 1.00 23.26 110 LYS A O 1
ATOM 760 N N . THR A 1 132 ? -7.011 16.192 103.609 1.00 15.17 111 THR A N 1
ATOM 761 C CA . THR A 1 132 ? -7.841 17.315 103.188 1.00 14.31 111 THR A CA 1
ATOM 762 C C . THR A 1 132 ? -6.979 18.395 102.532 1.00 17.41 111 THR A C 1
ATOM 763 O O . THR A 1 132 ? -5.758 18.443 102.701 1.00 18.90 111 THR A O 1
ATOM 767 N N . TRP A 1 133 ? -7.642 19.285 101.803 1.00 16.63 112 TRP A N 1
ATOM 768 C CA . TRP A 1 133 ? -6.974 20.389 101.116 1.00 15.76 112 TRP A CA 1
ATOM 769 C C . TRP A 1 133 ? -8.024 21.462 100.873 1.00 15.90 112 TRP A C 1
ATOM 770 O O . TRP A 1 133 ? -9.226 21.187 100.892 1.00 21.10 112 TRP A O 1
ATOM 781 N N . GLY A 1 134 ? -7.565 22.696 100.673 1.00 16.98 113 GLY A N 1
ATOM 782 C CA . GLY A 1 134 ? -8.483 23.765 100.329 1.00 18.35 113 GLY A CA 1
ATOM 783 C C . GLY A 1 134 ? -9.376 24.266 101.447 1.00 21.39 113 GLY A C 1
ATOM 784 O O . GLY A 1 134 ? -10.207 25.145 101.194 1.00 26.12 113 GLY A O 1
ATOM 785 N N . ARG A 1 135 ? -9.243 23.741 102.664 1.00 16.76 114 ARG A N 1
ATOM 786 C CA . ARG A 1 135 ? -10.013 24.186 103.821 1.00 17.56 114 ARG A CA 1
ATOM 787 C C . ARG A 1 135 ? -9.198 25.167 104.661 1.00 20.99 114 ARG A C 1
ATOM 788 O O . ARG A 1 135 ? -7.979 25.022 104.801 1.00 21.03 114 ARG A O 1
ATOM 796 N N . GLU A 1 136 ? -9.877 26.151 105.252 1.00 19.93 115 GLU A N 1
ATOM 797 C CA . GLU A 1 136 ? -9.195 27.067 106.170 1.00 19.27 115 GLU A CA 1
ATOM 798 C C . GLU A 1 136 ? -8.854 26.301 107.444 1.00 21.04 115 GLU A C 1
ATOM 799 O O . GLU A 1 136 ? -9.749 25.894 108.191 1.00 22.69 115 GLU A O 1
ATOM 805 N N . ASN A 1 137 ? -7.565 26.058 107.694 1.00 22.36 116 ASN A N 1
ATOM 806 C CA . ASN A 1 137 ? -7.197 25.137 108.767 1.00 21.72 116 ASN A CA 1
ATOM 807 C C . ASN A 1 137 ? -6.377 25.788 109.874 1.00 22.39 116 ASN A C 1
ATOM 808 O O . ASN A 1 137 ? -5.909 25.083 110.777 1.00 21.29 116 ASN A O 1
ATOM 813 N N . THR A 1 138 ? -6.209 27.106 109.851 1.00 20.94 117 THR A N 1
ATOM 814 C CA . THR A 1 138 ? -5.554 27.787 110.958 1.00 20.54 117 THR A CA 1
ATOM 815 C C . THR A 1 138 ? -6.176 29.164 111.136 1.00 21.46 117 THR A C 1
ATOM 816 O O . THR A 1 138 ? -6.588 29.803 110.165 1.00 22.57 117 THR A O 1
ATOM 820 N N . PHE A 1 139 ? -6.218 29.626 112.392 1.00 22.26 118 PHE A N 1
ATOM 821 C CA . PHE A 1 139 ? -6.716 30.967 112.675 1.00 23.92 118 PHE A CA 1
ATOM 822 C C . PHE A 1 139 ? -5.713 32.067 112.341 1.00 27.96 118 PHE A C 1
ATOM 823 O O . PHE A 1 139 ? -6.104 33.239 112.319 1.00 29.09 118 PHE A O 1
ATOM 831 N N . TYR A 1 140 ? -4.442 31.735 112.093 1.00 28.22 119 TYR A N 1
ATOM 832 C CA . TYR A 1 140 ? -3.367 32.723 112.048 1.00 28.67 119 TYR A CA 1
ATOM 833 C C . TYR A 1 140 ? -2.655 32.730 110.699 1.00 29.94 119 TYR A C 1
ATOM 834 O O . TYR A 1 140 ? -2.540 31.698 110.031 1.00 31.69 119 TYR A O 1
ATOM 843 N N . GLY A 1 141 ? -2.149 33.898 110.323 1.00 31.66 120 GLY A N 1
ATOM 844 C CA . GLY A 1 141 ? -1.396 34.014 109.086 1.00 33.90 120 GLY A CA 1
ATOM 845 C C . GLY A 1 141 ? -0.980 35.443 108.816 1.00 35.71 120 GLY A C 1
ATOM 846 O O . GLY A 1 141 ? -0.958 36.281 109.720 1.00 37.31 120 GLY A O 1
ATOM 847 N N . SER A 1 142 ? -0.639 35.718 107.555 1.00 34.68 121 SER A N 1
ATOM 848 C CA . SER A 1 142 ? -0.230 37.053 107.137 1.00 37.36 121 SER A CA 1
ATOM 849 C C . SER A 1 142 ? -1.248 37.740 106.234 1.00 40.08 121 SER A C 1
ATOM 850 O O . SER A 1 142 ? -1.020 38.882 105.825 1.00 42.39 121 SER A O 1
ATOM 853 N N . LYS A 1 143 ? -2.370 37.064 105.890 1.00 42.11 122 LYS A N 1
ATOM 854 C CA . LYS A 1 143 ? -3.439 37.668 105.106 1.00 44.70 122 LYS A CA 1
ATOM 855 C C . LYS A 1 143 ? -4.448 38.363 106.024 1.00 48.01 122 LYS A C 1
ATOM 856 O O . LYS A 1 143 ? -4.594 37.991 107.196 1.00 42.87 122 LYS A O 1
ATOM 858 N N . PRO A 1 144 ? -5.155 39.383 105.526 1.00 53.60 123 PRO A N 1
ATOM 859 C CA . PRO A 1 144 ? -6.035 40.164 106.413 1.00 56.21 123 PRO A CA 1
ATOM 860 C C . PRO A 1 144 ? -7.231 39.393 106.952 1.00 55.46 123 PRO A C 1
ATOM 861 O O . PRO A 1 144 ? -7.820 39.832 107.948 1.00 57.40 123 PRO A O 1
ATOM 865 N N . ASP A 1 145 ? -7.613 38.273 106.342 1.00 51.89 124 ASP A N 1
ATOM 866 C CA . ASP A 1 145 ? -8.761 37.492 106.788 1.00 52.42 124 ASP A CA 1
ATOM 867 C C . ASP A 1 145 ? -8.407 36.468 107.862 1.00 46.56 124 ASP A C 1
ATOM 868 O O . ASP A 1 145 ? -9.219 35.580 108.148 1.00 45.80 124 ASP A O 1
ATOM 873 N N . SER A 1 146 ? -7.214 36.560 108.445 1.00 43.11 125 SER A N 1
ATOM 874 C CA . SER A 1 146 ? -6.772 35.695 109.529 1.00 38.63 125 SER A CA 1
ATOM 875 C C . SER A 1 146 ? -6.187 36.564 110.634 1.00 37.63 125 SER A C 1
ATOM 876 O O . SER A 1 146 ? -5.901 37.746 110.433 1.00 38.74 125 SER A O 1
ATOM 879 N N . LEU A 1 147 ? -6.018 35.976 111.816 1.00 33.90 126 LEU A N 1
ATOM 880 C CA . LEU A 1 147 ? -5.370 36.688 112.910 1.00 35.25 126 LEU A CA 1
ATOM 881 C C . LEU A 1 147 ? -3.879 36.843 112.628 1.00 36.41 126 LEU A C 1
ATOM 882 O O . LEU A 1 147 ? -3.243 35.948 112.067 1.00 35.48 126 LEU A O 1
ATOM 887 N N . LYS A 1 148 ? -3.319 37.988 113.013 1.00 39.44 127 LYS A N 1
ATOM 888 C CA . LYS A 1 148 ? -1.906 38.251 112.764 1.00 41.94 127 LYS A CA 1
ATOM 889 C C . LYS A 1 148 ? -1.035 37.361 113.641 1.00 41.24 127 LYS A C 1
ATOM 890 O O . LYS A 1 148 ? -1.185 37.337 114.865 1.00 44.33 127 LYS A O 1
ATOM 896 N N . GLY A 1 149 ? -0.126 36.638 113.018 1.00 40.37 128 GLY A N 1
ATOM 897 C CA . GLY A 1 149 ? 0.770 35.758 113.741 1.00 41.63 128 GLY A CA 1
ATOM 898 C C . GLY A 1 149 ? 1.161 34.572 112.889 1.00 40.26 128 GLY A C 1
ATOM 899 O O . GLY A 1 149 ? 0.683 34.386 111.771 1.00 42.20 128 GLY A O 1
ATOM 900 N N . VAL A 1 150 ? 2.079 33.776 113.430 1.00 38.93 129 VAL A N 1
ATOM 901 C CA . VAL A 1 150 ? 2.463 32.494 112.847 1.00 38.51 129 VAL A CA 1
ATOM 902 C C . VAL A 1 150 ? 2.408 31.472 113.975 1.00 36.15 129 VAL A C 1
ATOM 903 O O . VAL A 1 150 ? 3.233 31.513 114.897 1.00 36.23 129 VAL A O 1
ATOM 907 N N . LEU A 1 151 ? 1.431 30.573 113.916 1.00 34.36 130 LEU A N 1
ATOM 908 C CA . LEU A 1 151 ? 1.212 29.566 114.947 1.00 32.14 130 LEU A CA 1
ATOM 909 C C . LEU A 1 151 ? 1.591 28.204 114.376 1.00 28.46 130 LEU A C 1
ATOM 910 O O . LEU A 1 151 ? 0.929 27.708 113.459 1.00 25.22 130 LEU A O 1
ATOM 915 N N . HIS A 1 152 ? 2.651 27.608 114.916 1.00 25.99 131 HIS A N 1
ATOM 916 C CA . HIS A 1 152 ? 3.101 26.262 114.541 1.00 25.47 131 HIS A CA 1
ATOM 917 C C . HIS A 1 152 ? 2.821 25.335 115.733 1.00 23.19 131 HIS A C 1
ATOM 918 O O . HIS A 1 152 ? 3.639 25.231 116.650 1.00 25.82 131 HIS A O 1
ATOM 925 N N . MET A 1 153 ? 1.651 24.649 115.717 1.00 22.81 132 MET A N 1
ATOM 926 C CA . MET A 1 153 ? 1.164 23.859 116.860 1.00 25.18 132 MET A CA 1
ATOM 927 C C . MET A 1 153 ? 1.698 22.427 116.818 1.00 21.89 132 MET A C 1
ATOM 928 O O . MET A 1 153 ? 1.545 21.749 115.796 1.00 19.54 132 MET A O 1
ATOM 933 N N . PRO A 1 154 ? 2.278 21.922 117.910 1.00 23.12 133 PRO A N 1
ATOM 934 C CA . PRO A 1 154 ? 2.558 20.481 117.998 1.00 21.17 133 PRO A CA 1
ATOM 935 C C . PRO A 1 154 ? 1.273 19.667 117.932 1.00 22.61 133 PRO A C 1
ATOM 936 O O . PRO A 1 154 ? 0.245 20.048 118.496 1.00 22.54 133 PRO A O 1
ATOM 940 N N . MET A 1 155 ? 1.346 18.517 117.245 1.00 21.77 134 MET A N 1
ATOM 941 C CA . MET A 1 155 ? 0.166 17.690 117.028 1.00 19.68 134 MET A CA 1
ATOM 942 C C . MET A 1 155 ? 0.468 16.197 117.163 1.00 19.77 134 MET A C 1
ATOM 943 O O . MET A 1 155 ? -0.304 15.375 116.652 1.00 19.52 134 MET A O 1
ATOM 948 N N . ALA A 1 156 ? 1.566 15.835 117.836 1.00 20.12 135 ALA A N 1
ATOM 949 C CA . ALA A 1 156 ? 1.955 14.431 117.981 1.00 19.19 135 ALA A CA 1
ATOM 950 C C . ALA A 1 156 ? 0.783 13.567 118.432 1.00 20.03 135 ALA A C 1
ATOM 951 O O . ALA A 1 156 ? 0.447 12.564 117.789 1.00 20.04 135 ALA A O 1
ATOM 953 N N . GLU A 1 157 ? 0.176 13.932 119.560 1.00 20.06 136 GLU A N 1
ATOM 954 C CA . GLU A 1 157 ? -1.036 13.284 120.065 1.00 22.30 136 GLU A CA 1
ATOM 955 C C . GLU A 1 157 ? -2.106 14.365 120.053 1.00 19.45 136 GLU A C 1
ATOM 956 O O . GLU A 1 157 ? -2.182 15.176 120.996 1.00 19.63 136 GLU A O 1
ATOM 962 N N . PRO A 1 158 ? -2.919 14.444 118.998 1.00 18.35 137 PRO A N 1
ATOM 963 C CA . PRO A 1 158 ? -3.651 15.688 118.706 1.00 19.04 137 PRO A CA 1
ATOM 964 C C . PRO A 1 158 ? -4.925 15.915 119.513 1.00 21.06 137 PRO A C 1
ATOM 965 O O . PRO A 1 158 ? -5.516 16.995 119.392 1.00 22.76 137 PRO A O 1
ATOM 969 N N . PHE A 1 159 ? -5.360 14.964 120.340 1.00 18.30 138 PHE A N 1
ATOM 970 C CA . PHE A 1 159 ? -6.564 15.114 121.151 1.00 19.22 138 PHE A CA 1
ATOM 971 C C . PHE A 1 159 ? -6.201 15.436 122.601 1.00 19.93 138 PHE A C 1
ATOM 972 O O . PHE A 1 159 ? -5.053 15.304 123.023 1.00 22.09 138 PHE A O 1
ATOM 980 N N . CYS A 1 160 ? -7.206 15.851 123.376 1.00 19.72 139 CYS A N 1
ATOM 981 C CA . CYS A 1 160 ? -7.049 15.989 124.824 1.00 22.86 139 CYS A CA 1
ATOM 982 C C . CYS A 1 160 ? -7.248 14.617 125.459 1.00 22.78 139 CYS A C 1
ATOM 983 O O . CYS A 1 160 ? -8.364 14.086 125.463 1.00 20.99 139 CYS A O 1
ATOM 986 N N . GLU A 1 161 ? -6.162 14.046 125.998 1.00 24.61 140 GLU A N 1
ATOM 987 C CA . GLU A 1 161 ? -6.201 12.676 126.505 1.00 22.67 140 GLU A CA 1
ATOM 988 C C . GLU A 1 161 ? -7.165 12.531 127.672 1.00 25.20 140 GLU A C 1
ATOM 989 O O . GLU A 1 161 ? -7.907 11.542 127.745 1.00 26.90 140 GLU A O 1
ATOM 995 N N . ARG A 1 162 ? -7.153 13.487 128.612 1.00 25.33 141 ARG A N 1
ATOM 996 C CA . ARG A 1 162 ? -8.105 13.439 129.719 1.00 24.52 141 ARG A CA 1
ATOM 997 C C . ARG A 1 162 ? -9.533 13.312 129.215 1.00 20.91 141 ARG A C 1
ATOM 998 O O . ARG A 1 162 ? -10.336 12.546 129.771 1.00 21.45 141 ARG A O 1
ATOM 1006 N N . THR A 1 163 ? -9.873 14.084 128.181 1.00 21.55 142 THR A N 1
ATOM 1007 C CA . THR A 1 163 ? -11.237 14.093 127.664 1.00 21.81 142 THR A CA 1
ATOM 1008 C C . THR A 1 163 ? -11.535 12.820 126.877 1.00 21.63 142 THR A C 1
ATOM 1009 O O . THR A 1 163 ? -12.666 12.317 126.910 1.00 24.24 142 THR A O 1
ATOM 1013 N N . ARG A 1 164 ? -10.539 12.283 126.163 1.00 20.29 143 ARG A N 1
ATOM 1014 C CA . ARG A 1 164 ? -10.696 10.966 125.547 1.00 20.91 143 ARG A CA 1
ATOM 1015 C C . ARG A 1 164 ? -11.099 9.930 126.593 1.00 19.67 143 ARG A C 1
ATOM 1016 O O . ARG A 1 164 ? -12.050 9.167 126.398 1.00 21.14 143 ARG A O 1
ATOM 1024 N N . GLN A 1 165 ? -10.366 9.877 127.710 1.00 19.89 144 GLN A N 1
ATOM 1025 C CA . GLN A 1 165 ? -10.680 8.896 128.743 1.00 21.37 144 GLN A CA 1
ATOM 1026 C C . GLN A 1 165 ? -12.041 9.154 129.395 1.00 24.54 144 GLN A C 1
ATOM 1027 O O . GLN A 1 165 ? -12.667 8.204 129.879 1.00 24.85 144 GLN A O 1
ATOM 1033 N N . ILE A 1 166 ? -12.528 10.402 129.391 1.00 25.06 145 ILE A N 1
ATOM 1034 C CA . ILE A 1 166 ? -13.890 10.674 129.864 1.00 26.01 145 ILE A CA 1
ATOM 1035 C C . ILE A 1 166 ? -14.917 10.011 128.953 1.00 24.71 145 ILE A C 1
ATOM 1036 O O . ILE A 1 166 ? -15.909 9.444 129.426 1.00 25.28 145 ILE A O 1
ATOM 1041 N N . LEU A 1 167 ? -14.718 10.112 127.633 1.00 22.47 146 LEU A N 1
ATOM 1042 C CA . LEU A 1 167 ? -15.631 9.469 126.690 1.00 22.60 146 LEU A CA 1
ATOM 1043 C C . LEU A 1 167 ? -15.651 7.958 126.888 1.00 23.26 146 LEU A C 1
ATOM 1044 O O . LEU A 1 167 ? -16.721 7.338 126.848 1.00 24.65 146 LEU A O 1
ATOM 1049 N N . ILE A 1 168 ? -14.485 7.350 127.109 1.00 21.52 147 ILE A N 1
ATOM 1050 C CA . ILE A 1 168 ? -14.438 5.903 127.301 1.00 22.84 147 ILE A CA 1
ATOM 1051 C C . ILE A 1 168 ? -15.126 5.514 128.608 1.00 24.22 147 ILE A C 1
ATOM 1052 O O . ILE A 1 168 ? -15.934 4.582 128.641 1.00 25.94 147 ILE A O 1
ATOM 1057 N N . GLN A 1 169 ? -14.833 6.231 129.700 1.00 24.98 148 GLN A N 1
ATOM 1058 C CA . GLN A 1 169 ? -15.476 5.909 130.975 1.00 26.02 148 GLN A CA 1
ATOM 1059 C C . GLN A 1 169 ? -16.981 6.122 130.909 1.00 26.03 148 GLN A C 1
ATOM 1060 O O . GLN A 1 169 ? -17.746 5.382 131.551 1.00 26.80 148 GLN A O 1
ATOM 1066 N N . ALA A 1 170 ? -17.421 7.131 130.143 1.00 27.19 149 ALA A N 1
ATOM 1067 C CA . ALA A 1 170 ? -18.850 7.370 129.971 1.00 26.59 149 ALA A CA 1
ATOM 1068 C C . ALA A 1 170 ? -19.530 6.161 129.347 1.00 26.49 149 ALA A C 1
ATOM 1069 O O . ALA A 1 170 ? -20.636 5.791 129.748 1.00 25.10 149 ALA A O 1
ATOM 1071 N N . ALA A 1 171 ? -18.872 5.516 128.377 1.00 25.73 150 ALA A N 1
ATOM 1072 C CA . ALA A 1 171 ? -19.447 4.319 127.771 1.00 25.21 150 ALA A CA 1
ATOM 1073 C C . ALA A 1 171 ? -19.527 3.179 128.775 1.00 27.28 150 ALA A C 1
ATOM 1074 O O . ALA A 1 171 ? -20.530 2.450 128.813 1.00 27.13 150 ALA A O 1
ATOM 1076 N N . ARG A 1 172 ? -18.482 3.005 129.594 1.00 27.48 151 ARG A N 1
ATOM 1077 C CA . ARG A 1 172 ? -18.550 2.020 130.674 1.00 28.38 151 ARG A CA 1
ATOM 1078 C C . ARG A 1 172 ? -19.739 2.294 131.587 1.00 28.86 151 ARG A C 1
ATOM 1079 O O . ARG A 1 172 ? -20.483 1.371 131.943 1.00 27.14 151 ARG A O 1
ATOM 1087 N N . ASN A 1 173 ? -19.937 3.562 131.968 1.00 27.51 152 ASN A N 1
ATOM 1088 C CA . ASN A 1 173 ? -21.019 3.914 132.882 1.00 30.67 152 ASN A CA 1
ATOM 1089 C C . ASN A 1 173 ? -22.394 3.662 132.283 1.00 30.50 152 ASN A C 1
ATOM 1090 O O . ASN A 1 173 ? -23.362 3.502 133.034 1.00 34.52 152 ASN A O 1
ATOM 1095 N N . LYS A 1 174 ? -22.506 3.605 130.958 1.00 28.88 153 LYS A N 1
ATOM 1096 C CA . LYS A 1 174 ? -23.776 3.338 130.302 1.00 31.08 153 LYS A CA 1
ATOM 1097 C C . LYS A 1 174 ? -23.884 1.899 129.804 1.00 32.27 153 LYS A C 1
ATOM 1098 O O . LYS A 1 174 ? -24.723 1.609 128.946 1.00 33.26 153 LYS A O 1
ATOM 1104 N N . SER A 1 175 ? -23.044 1.000 130.326 1.00 31.98 154 SER A N 1
ATOM 1105 C CA . SER A 1 175 ? -23.100 -0.439 130.037 1.00 33.64 154 SER A CA 1
ATOM 1106 C C . SER A 1 175 ? -22.852 -0.748 128.560 1.00 33.06 154 SER A C 1
ATOM 1107 O O . SER A 1 175 ? -23.395 -1.714 128.014 1.00 31.77 154 SER A O 1
ATOM 1110 N N . ILE A 1 176 ? -22.025 0.063 127.904 1.00 28.48 155 ILE A N 1
ATOM 1111 C CA . ILE A 1 176 ? -21.609 -0.178 126.526 1.00 27.50 155 ILE A CA 1
ATOM 1112 C C . ILE A 1 176 ? -20.206 -0.772 126.554 1.00 27.50 155 ILE A C 1
ATOM 1113 O O . ILE A 1 176 ? -19.317 -0.246 127.237 1.00 27.41 155 ILE A O 1
ATOM 1118 N N . ASN A 1 177 ? -20.018 -1.883 125.838 1.00 27.85 156 ASN A N 1
ATOM 1119 C CA . ASN A 1 177 ? -18.741 -2.586 125.839 1.00 26.66 156 ASN A CA 1
ATOM 1120 C C . ASN A 1 177 ? -17.614 -1.694 125.329 1.00 24.79 156 ASN A C 1
ATOM 1121 O O . ASN A 1 177 ? -17.799 -0.871 124.427 1.00 23.37 156 ASN A O 1
ATOM 1126 N N . VAL A 1 178 ? -16.429 -1.874 125.917 1.00 23.70 157 VAL A N 1
ATOM 1127 C CA . VAL A 1 178 ? -15.230 -1.145 125.521 1.00 24.11 157 VAL A CA 1
ATOM 1128 C C . VAL A 1 178 ? -14.176 -2.162 125.108 1.00 24.42 157 VAL A C 1
ATOM 1129 O O . VAL A 1 178 ? -13.884 -3.106 125.855 1.00 27.00 157 VAL A O 1
ATOM 1133 N N . TYR A 1 179 ? -13.625 -1.978 123.917 1.00 22.23 158 TYR A N 1
ATOM 1134 C CA . TYR A 1 179 ? -12.636 -2.885 123.354 1.00 19.84 158 TYR A CA 1
ATOM 1135 C C . TYR A 1 179 ? -11.309 -2.155 123.251 1.00 21.40 158 TYR A C 1
ATOM 1136 O O . TYR A 1 179 ? -11.215 -1.119 122.578 1.00 22.25 158 TYR A O 1
ATOM 1145 N N . ASP A 1 180 ? -10.292 -2.700 123.908 1.00 22.69 159 ASP A N 1
ATOM 1146 C CA . ASP A 1 180 ? -8.945 -2.132 123.928 1.00 23.62 159 ASP A CA 1
ATOM 1147 C C . ASP A 1 180 ? -8.027 -3.144 123.254 1.00 25.92 159 ASP A C 1
ATOM 1148 O O . ASP A 1 180 ? -7.672 -4.159 123.861 1.00 26.29 159 ASP A O 1
ATOM 1153 N N . LYS A 1 181 ? -7.634 -2.872 122.005 1.00 25.37 160 LYS A N 1
ATOM 1154 C CA . LYS A 1 181 ? -6.770 -3.817 121.302 1.00 30.09 160 LYS A CA 1
ATOM 1155 C C . LYS A 1 181 ? -5.382 -3.940 121.920 1.00 32.78 160 L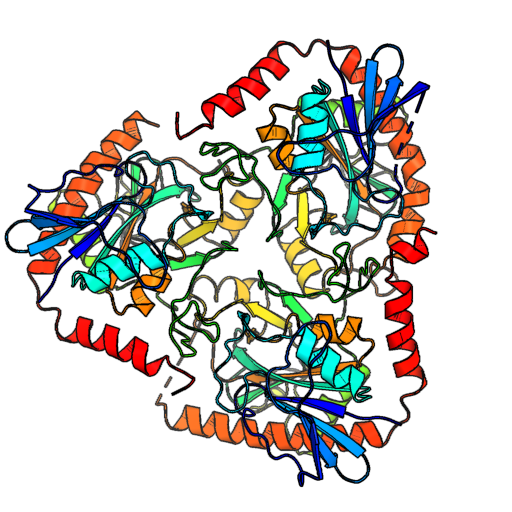YS A C 1
ATOM 1156 O O . LYS A 1 181 ? -4.663 -4.886 121.584 1.00 36.18 160 LYS A O 1
ATOM 1162 N N . LYS A 1 182 ? -4.984 -3.032 122.811 1.00 33.51 161 LYS A N 1
ATOM 1163 C CA . LYS A 1 182 ? -3.697 -3.196 123.481 1.00 36.72 161 LYS A CA 1
ATOM 1164 C C . LYS A 1 182 ? -3.727 -4.320 124.512 1.00 39.41 161 LYS A C 1
ATOM 1165 O O . LYS A 1 182 ? -2.700 -4.968 124.754 1.00 38.31 161 LYS A O 1
ATOM 1171 N N . THR A 1 183 ? -4.882 -4.572 125.127 1.00 35.75 162 THR A N 1
ATOM 1172 C CA . THR A 1 183 ? -4.965 -5.522 126.226 1.00 36.20 162 THR A CA 1
ATOM 1173 C C . THR A 1 183 ? -5.896 -6.694 125.963 1.00 33.62 162 THR A C 1
ATOM 1174 O O . THR A 1 183 ? -5.880 -7.656 126.741 1.00 34.34 162 THR A O 1
ATOM 1178 N N . MET A 1 184 ? -6.707 -6.648 124.911 1.00 32.33 163 MET A N 1
ATOM 1179 C CA . MET A 1 184 ? -7.744 -7.644 124.699 1.00 34.70 163 MET A CA 1
ATOM 1180 C C . MET A 1 184 ? -7.543 -8.356 123.366 1.00 40.77 163 MET A C 1
ATOM 1181 O O . MET A 1 184 ? -6.819 -7.887 122.483 1.00 42.29 163 MET A O 1
ATOM 1186 N N . ASP A 1 185 ? -8.204 -9.498 123.234 1.00 47.20 164 ASP A N 1
ATOM 1187 C CA . ASP A 1 185 ? -8.091 -10.338 122.054 1.00 53.43 164 ASP A CA 1
ATOM 1188 C C . ASP A 1 185 ? -9.308 -10.161 121.154 1.00 50.24 164 ASP A C 1
ATOM 1189 O O . ASP A 1 185 ? -10.419 -9.904 121.626 1.00 44.95 164 ASP A O 1
ATOM 1194 N N . LYS A 1 186 ? -9.078 -10.308 119.844 1.00 52.32 165 LYS A N 1
ATOM 1195 C CA . LYS A 1 186 ? -10.171 -10.281 118.876 1.00 54.96 165 LYS A CA 1
ATOM 1196 C C . LYS A 1 186 ? -11.312 -11.199 119.301 1.00 56.67 165 LYS A C 1
ATOM 1197 O O . LYS A 1 186 ? -12.490 -10.844 119.170 1.00 55.53 165 LYS A O 1
ATOM 1203 N N . SER A 1 187 ? -10.978 -12.375 119.839 1.00 58.57 166 SER A N 1
ATOM 1204 C CA . SER A 1 187 ? -11.998 -13.287 120.341 1.00 61.23 166 SER A CA 1
ATOM 1205 C C . SER A 1 187 ? -12.812 -12.682 121.479 1.00 60.75 166 SER A C 1
ATOM 1206 O O . SER A 1 187 ? -13.948 -13.111 121.707 1.00 63.05 166 SER A O 1
ATOM 1209 N N . ALA A 1 188 ? -12.264 -11.701 122.199 1.00 57.08 167 ALA A N 1
ATOM 1210 C CA . ALA A 1 188 ? -12.959 -11.050 123.302 1.00 53.71 167 ALA A CA 1
ATOM 1211 C C . ALA A 1 188 ? -13.592 -9.722 122.896 1.00 46.81 167 ALA A C 1
ATOM 1212 O O . ALA A 1 188 ? -13.871 -8.885 123.764 1.00 42.98 167 ALA A O 1
ATOM 1214 N N . CYS A 1 189 ? -13.819 -9.513 121.597 1.00 41.25 168 CYS A N 1
ATOM 1215 C CA . CYS A 1 189 ? -14.463 -8.305 121.095 1.00 35.67 168 CYS A CA 1
ATOM 1216 C C . CYS A 1 189 ? -15.973 -8.519 121.027 1.00 36.75 168 CYS A C 1
ATOM 1217 O O . CYS A 1 189 ? -16.448 -9.406 120.309 1.00 38.22 168 CYS A O 1
ATOM 1220 N N . ILE A 1 190 ? -16.724 -7.705 121.767 1.00 33.38 169 ILE A N 1
ATOM 1221 C CA . ILE A 1 190 ? -18.180 -7.798 121.845 1.00 31.38 169 ILE A CA 1
ATOM 1222 C C . ILE A 1 190 ? -18.777 -6.532 121.247 1.00 28.71 169 ILE A C 1
ATOM 1223 O O . ILE A 1 190 ? -18.401 -5.426 121.648 1.00 26.30 169 ILE A O 1
ATOM 1228 N N . HIS A 1 191 ? -19.734 -6.693 120.333 1.00 26.27 170 HIS A N 1
ATOM 1229 C CA . HIS A 1 191 ? -20.355 -5.554 119.640 1.00 24.87 170 HIS A CA 1
ATOM 1230 C C . HIS A 1 191 ? -21.776 -5.281 120.131 1.00 26.08 170 HIS A C 1
ATOM 1231 O O . HIS A 1 191 ? -22.446 -6.202 120.581 1.00 28.44 170 HIS A O 1
ATOM 1238 N N . PRO A 1 192 ? -22.243 -4.018 120.064 1.00 22.58 171 PRO A N 1
ATOM 1239 C CA . PRO A 1 192 ? -21.515 -2.814 119.655 1.00 22.35 171 PRO A CA 1
ATOM 1240 C C . PRO A 1 192 ? -20.542 -2.410 120.744 1.00 22.97 171 PRO A C 1
ATOM 1241 O O . PRO A 1 192 ? -20.869 -2.546 121.928 1.00 23.96 171 PRO A O 1
ATOM 1245 N N . CYS A 1 193 ? -19.353 -1.957 120.369 1.00 21.06 172 CYS A N 1
ATOM 1246 C CA . CYS A 1 193 ? -18.370 -1.549 121.351 1.00 21.69 172 CYS A CA 1
ATOM 1247 C C . CYS A 1 193 ? -17.806 -0.186 120.996 1.00 20.28 172 CYS A C 1
ATOM 1248 O O . CYS A 1 193 ? -17.820 0.252 119.838 1.00 18.23 172 CYS A O 1
ATOM 1251 N N . VAL A 1 194 ? -17.290 0.467 122.024 1.00 20.38 173 VAL A N 1
ATOM 1252 C CA . VAL A 1 194 ? -16.431 1.632 121.852 1.00 19.58 173 VAL A CA 1
ATOM 1253 C C . VAL A 1 194 ? -14.990 1.144 121.789 1.00 19.79 173 VAL A C 1
ATOM 1254 O O . VAL A 1 194 ? -14.502 0.516 122.735 1.00 20.01 173 VAL A O 1
ATOM 1258 N N . HIS A 1 195 ? -14.317 1.415 120.670 1.00 17.29 174 HIS A N 1
ATOM 1259 C CA . HIS A 1 195 ? -12.903 1.094 120.545 1.00 17.23 174 HIS A CA 1
ATOM 1260 C C . HIS A 1 195 ? -12.081 2.157 121.257 1.00 18.52 174 HIS A C 1
ATOM 1261 O O . HIS A 1 195 ? -12.238 3.354 120.993 1.00 19.29 174 HIS A O 1
ATOM 1268 N N . ALA A 1 196 ? -11.215 1.717 122.174 1.00 20.53 175 ALA A N 1
ATOM 1269 C CA . ALA A 1 196 ? -10.547 2.640 123.085 1.00 20.91 175 ALA A CA 1
ATOM 1270 C C . ALA A 1 196 ? -9.454 3.460 122.412 1.00 20.80 175 ALA A C 1
ATOM 1271 O O . ALA A 1 196 ? -8.917 4.370 123.049 1.00 19.94 175 ALA A O 1
ATOM 1273 N N . GLU A 1 197 ? -9.101 3.151 121.168 1.00 19.28 176 GLU A N 1
ATOM 1274 C CA . GLU A 1 197 ? -8.166 3.968 120.400 1.00 19.16 176 GLU A CA 1
ATOM 1275 C C . GLU A 1 197 ? -8.403 3.697 118.925 1.00 20.73 176 GLU A C 1
ATOM 1276 O O . GLU A 1 197 ? -9.113 2.758 118.544 1.00 21.21 176 GLU A O 1
ATOM 1282 N N . GLY A 1 198 ? -7.784 4.525 118.090 1.00 21.19 177 GLY A N 1
ATOM 1283 C CA . GLY A 1 198 ? -7.872 4.323 116.665 1.00 18.98 177 GLY A CA 1
ATOM 1284 C C . GLY A 1 198 ? -7.403 5.518 115.861 1.00 16.97 177 GLY A C 1
ATOM 1285 O O . GLY A 1 198 ? -7.383 6.648 116.357 1.00 17.01 177 GLY A O 1
ATOM 1286 N N . SER A 1 199 ? -7.047 5.277 114.607 1.00 18.08 178 SER A N 1
ATOM 1287 C CA . SER A 1 199 ? -6.565 6.319 113.708 1.00 18.08 178 SER A CA 1
ATOM 1288 C C . SER A 1 199 ? -7.536 6.514 112.550 1.00 17.36 178 SER A C 1
ATOM 1289 O O . SER A 1 199 ? -8.092 5.548 112.013 1.00 18.20 178 SER A O 1
ATOM 1292 N N . ALA A 1 200 ? -7.709 7.764 112.141 1.00 14.40 179 ALA A N 1
ATOM 1293 C CA . ALA A 1 200 ? -8.606 8.116 111.051 1.00 13.80 179 ALA A CA 1
ATOM 1294 C C . ALA A 1 200 ? -7.811 8.749 109.918 1.00 16.78 179 ALA A C 1
ATOM 1295 O O . ALA A 1 200 ? -6.973 9.618 110.159 1.00 17.70 179 ALA A O 1
ATOM 1297 N N . VAL A 1 201 ? -8.103 8.356 108.685 1.00 17.06 180 VAL A N 1
ATOM 1298 C CA . VAL A 1 201 ? -7.746 9.188 107.537 1.00 15.45 180 VAL A CA 1
ATOM 1299 C C . VAL A 1 201 ? -8.932 10.098 107.227 1.00 17.11 180 VAL A C 1
ATOM 1300 O O . VAL A 1 201 ? -10.081 9.644 107.174 1.00 15.62 180 VAL A O 1
ATOM 1304 N N . THR A 1 202 ? -8.672 11.401 107.085 1.00 14.38 181 THR A N 1
ATOM 1305 C CA . THR A 1 202 ? -9.707 12.346 106.685 1.00 13.83 181 THR A CA 1
ATOM 1306 C C . THR A 1 202 ? -9.505 12.697 105.216 1.00 13.63 181 THR A C 1
ATOM 1307 O O . THR A 1 202 ? -8.483 13.295 104.853 1.00 13.82 181 THR A O 1
ATOM 1311 N N . ILE A 1 203 ? -10.476 12.329 104.378 1.00 13.86 182 ILE A N 1
ATOM 1312 C CA . ILE A 1 203 ? -10.444 12.658 102.963 1.00 14.49 182 ILE A CA 1
ATOM 1313 C C . ILE A 1 203 ? -11.288 13.902 102.730 1.00 15.53 182 ILE A C 1
ATOM 1314 O O . ILE A 1 203 ? -12.140 14.276 103.538 1.00 15.53 182 ILE A O 1
ATOM 1319 N N . ASN A 1 204 ? -11.041 14.577 101.600 1.00 11.86 183 ASN A N 1
ATOM 1320 C CA . ASN A 1 204 ? -11.690 15.869 101.405 1.00 13.57 183 ASN A CA 1
ATOM 1321 C C . ASN A 1 204 ? -13.165 15.749 101.041 1.00 18.94 183 ASN A C 1
ATOM 1322 O O . ASN A 1 204 ? -13.947 16.643 101.371 1.00 16.09 183 ASN A O 1
ATOM 1327 N N . GLY A 1 205 ? -13.566 14.678 100.372 1.00 17.31 184 GLY A N 1
ATOM 1328 C CA . GLY A 1 205 ? -14.925 14.597 99.869 1.00 15.47 184 GLY A CA 1
ATOM 1329 C C . GLY A 1 205 ? -15.147 15.511 98.677 1.00 18.17 184 GLY A C 1
ATOM 1330 O O . GLY A 1 205 ? -14.218 16.215 98.247 1.00 18.24 184 GLY A O 1
ATOM 1331 N N . PRO A 1 206 ? -16.383 15.563 98.160 1.00 16.13 185 PRO A N 1
ATOM 1332 C CA . PRO A 1 206 ? -17.592 14.896 98.669 1.00 14.89 185 PRO A CA 1
ATOM 1333 C C . PRO A 1 206 ? -17.687 13.418 98.296 1.00 17.03 185 PRO A C 1
ATOM 1334 O O . PRO A 1 206 ? -18.466 12.687 98.922 1.00 15.97 185 PRO A O 1
ATOM 1338 N N . ARG A 1 207 ? -16.902 12.969 97.318 1.00 15.64 186 ARG A N 1
ATOM 1339 C CA . ARG A 1 207 ? -17.039 11.585 96.877 1.00 14.51 186 ARG A CA 1
ATOM 1340 C C . ARG A 1 207 ? -16.475 10.621 97.913 1.00 16.31 186 ARG A C 1
ATOM 1341 O O . ARG A 1 207 ? -15.539 10.942 98.657 1.00 13.25 186 ARG A O 1
ATOM 1349 N N . PHE A 1 208 ? -17.034 9.403 97.942 1.00 15.23 187 PHE A N 1
ATOM 1350 C CA . PHE A 1 208 ? -16.421 8.335 98.714 1.00 14.92 187 PHE A CA 1
ATOM 1351 C C . PHE A 1 208 ? -15.169 7.795 98.005 1.00 15.58 187 PHE A C 1
ATOM 1352 O O . PHE A 1 208 ? -14.874 8.135 96.857 1.00 15.14 187 PHE A O 1
ATOM 1360 N N . SER A 1 209 ? -14.436 6.930 98.706 1.00 13.00 188 SER A N 1
ATOM 1361 C CA . SER A 1 209 ? -13.159 6.417 98.215 1.00 16.55 188 SER A CA 1
ATOM 1362 C C . SER A 1 209 ? -13.362 5.359 97.134 1.00 15.94 188 SER A C 1
ATOM 1363 O O . SER A 1 209 ? -14.369 4.653 97.112 1.00 15.30 188 SER A O 1
ATOM 1366 N N . THR A 1 210 ? -12.362 5.218 96.260 1.00 14.42 189 THR A N 1
ATOM 1367 C CA . THR A 1 210 ? -12.300 4.048 95.395 1.00 14.44 189 THR A CA 1
ATOM 1368 C C . THR A 1 210 ? -11.820 2.838 96.192 1.00 14.52 189 THR A C 1
ATOM 1369 O O . THR A 1 210 ? -11.243 2.967 97.274 1.00 14.00 189 THR A O 1
ATOM 1373 N N . ARG A 1 211 ? -12.029 1.645 95.615 1.00 15.34 190 ARG A N 1
ATOM 1374 C CA . ARG A 1 211 ? -11.507 0.432 96.239 1.00 17.06 190 ARG A CA 1
ATOM 1375 C C . ARG A 1 211 ? -9.991 0.505 96.370 1.00 17.61 190 ARG A C 1
ATOM 1376 O O . ARG A 1 211 ? -9.415 0.090 97.388 1.00 15.35 190 ARG A O 1
ATOM 1384 N N . CYS A 1 212 ? -9.332 1.049 95.350 1.00 15.47 191 CYS A N 1
ATOM 1385 C CA . CYS A 1 212 ? -7.877 1.175 95.378 1.00 17.04 191 CYS A CA 1
ATOM 1386 C C . CYS A 1 212 ? -7.426 2.053 96.550 1.00 15.20 191 CYS A C 1
ATOM 1387 O O . CYS A 1 212 ? -6.514 1.686 97.302 1.00 14.83 191 CYS A O 1
ATOM 1390 N N . GLU A 1 213 ? -8.070 3.210 96.730 1.00 14.40 192 GLU A N 1
ATOM 1391 C CA . GLU A 1 213 ? -7.756 4.078 97.866 1.00 14.18 192 GLU A CA 1
ATOM 1392 C C . GLU A 1 213 ? -8.038 3.383 99.192 1.00 15.96 192 GLU A C 1
ATOM 1393 O O . GLU A 1 213 ? -7.237 3.472 100.131 1.00 16.46 192 GLU A O 1
ATOM 1399 N N . SER A 1 214 ? -9.180 2.699 99.287 1.00 14.61 193 SER A N 1
ATOM 1400 C CA . SER A 1 214 ? -9.534 1.997 100.519 1.00 16.25 193 SER A CA 1
ATOM 1401 C C . SER A 1 214 ? -8.444 1.002 100.907 1.00 16.56 193 SER A C 1
ATOM 1402 O O . SER A 1 214 ? -7.987 0.983 102.054 1.00 15.84 193 SER A O 1
ATOM 1405 N N . PHE A 1 215 ? -7.979 0.193 99.946 1.00 14.74 194 PHE A N 1
ATOM 1406 C CA . PHE A 1 215 ? -6.949 -0.794 100.255 1.00 20.70 194 PHE A CA 1
ATOM 1407 C C . PHE A 1 215 ? -5.613 -0.142 100.608 1.00 15.22 194 PHE A C 1
ATOM 1408 O O . PHE A 1 215 ? -4.886 -0.664 101.461 1.00 16.40 194 PHE A O 1
ATOM 1416 N N . ILE A 1 216 ? -5.282 0.990 99.980 1.00 15.39 195 ILE A N 1
ATOM 1417 C CA . ILE A 1 216 ? -4.042 1.691 100.310 1.00 16.81 195 ILE A CA 1
ATOM 1418 C C . ILE A 1 216 ? -4.098 2.229 101.739 1.00 16.47 195 ILE A C 1
ATOM 1419 O O . ILE A 1 216 ? -3.131 2.095 102.507 1.00 17.36 195 ILE A O 1
ATOM 1424 N N . HIS A 1 217 ? -5.239 2.811 102.125 1.00 15.13 196 HIS A N 1
ATOM 1425 C CA . HIS A 1 217 ? -5.406 3.326 103.482 1.00 15.68 196 HIS A CA 1
ATOM 1426 C C . HIS A 1 217 ? -5.366 2.199 104.506 1.00 18.25 196 HIS A C 1
ATOM 1427 O O . HIS A 1 217 ? -4.772 2.350 105.581 1.00 20.26 196 HIS A O 1
ATOM 1434 N N . LYS A 1 218 ? -5.994 1.061 104.188 1.00 17.11 197 LYS A N 1
ATOM 1435 C CA . LYS A 1 218 ? -5.929 -0.096 105.074 1.00 17.68 197 LYS A CA 1
ATOM 1436 C C . LYS A 1 218 ? -4.492 -0.582 105.236 1.00 19.09 197 LYS A C 1
ATOM 1437 O O . LYS A 1 218 ? -4.061 -0.922 106.344 1.00 20.09 197 LYS A O 1
ATOM 1443 N N . ALA A 1 219 ? -3.719 -0.580 104.146 1.00 17.95 198 ALA A N 1
ATOM 1444 C CA . ALA A 1 219 ? -2.348 -1.078 104.210 1.00 20.53 198 ALA A CA 1
ATOM 1445 C C . ALA A 1 219 ? -1.432 -0.132 104.977 1.00 20.20 198 ALA A C 1
ATOM 1446 O O . ALA A 1 219 ? -0.409 -0.575 105.510 1.00 22.12 198 ALA A O 1
ATOM 1448 N N . MET A 1 220 ? -1.783 1.150 105.050 1.00 20.91 199 MET A N 1
ATOM 1449 C CA . MET A 1 220 ? -1.066 2.098 105.893 1.00 20.51 199 MET A CA 1
ATOM 1450 C C . MET A 1 220 ? -1.330 1.875 107.374 1.00 23.72 199 MET A C 1
ATOM 1451 O O . MET A 1 220 ? -0.656 2.493 108.205 1.00 25.81 199 MET A O 1
ATOM 1456 N N . GLY A 1 221 ? -2.300 1.037 107.724 1.00 22.67 200 GLY A N 1
ATOM 1457 C CA . GLY A 1 221 ? -2.606 0.770 109.112 1.00 22.94 200 GLY A CA 1
ATOM 1458 C C . GLY A 1 221 ? -3.696 1.629 109.714 1.00 20.04 200 GLY A C 1
ATOM 1459 O O . GLY A 1 221 ? -3.869 1.605 110.941 1.00 22.86 200 GLY A O 1
ATOM 1460 N N . LEU A 1 222 ? -4.435 2.378 108.898 1.00 15.93 201 LEU A N 1
ATOM 1461 C CA . LEU A 1 222 ? -5.493 3.249 109.399 1.00 16.77 201 LEU A CA 1
ATOM 1462 C C . LEU A 1 222 ? -6.739 2.438 109.740 1.00 18.04 201 LEU A C 1
ATOM 1463 O O . LEU A 1 222 ? -7.007 1.389 109.144 1.00 17.61 201 LEU A O 1
ATOM 1468 N N . ASP A 1 223 ? -7.489 2.925 110.735 1.00 16.21 202 ASP A N 1
ATOM 1469 C CA . ASP A 1 223 ? -8.657 2.197 111.235 1.00 18.26 202 ASP A CA 1
ATOM 1470 C C . ASP A 1 223 ? -9.966 2.624 110.573 1.00 14.59 202 ASP A C 1
ATOM 1471 O O . ASP A 1 223 ? -10.812 1.769 110.282 1.00 15.59 202 ASP A O 1
ATOM 1476 N N . ILE A 1 224 ? -10.171 3.926 110.349 1.00 14.47 203 ILE A N 1
ATOM 1477 C CA . ILE A 1 224 ? -11.416 4.432 109.785 1.00 15.17 203 ILE A CA 1
ATOM 1478 C C . ILE A 1 224 ? -11.116 5.524 108.766 1.00 15.59 203 ILE A C 1
ATOM 1479 O O . ILE A 1 224 ? -10.025 6.095 108.739 1.00 15.58 203 ILE A O 1
ATOM 1484 N N . VAL A 1 225 ? -12.119 5.827 107.937 1.00 12.42 204 VAL A N 1
ATOM 1485 C CA . VAL A 1 225 ? -12.066 6.933 106.984 1.00 12.56 204 VAL A CA 1
ATOM 1486 C C . VAL A 1 225 ? -13.273 7.846 107.225 1.00 15.03 204 VAL A C 1
ATOM 1487 O O . VAL A 1 225 ? -14.393 7.371 107.446 1.00 15.68 204 VAL A O 1
ATOM 1491 N N . ASN A 1 226 ? -13.042 9.163 107.207 1.00 13.59 205 ASN A N 1
ATOM 1492 C CA . ASN A 1 226 ? -14.111 10.129 107.469 1.00 15.98 205 ASN A CA 1
ATOM 1493 C C . ASN A 1 226 ? -13.818 11.395 106.673 1.00 15.19 205 ASN A C 1
ATOM 1494 O O . ASN A 1 226 ? -12.795 11.496 106.001 1.00 13.33 205 ASN A O 1
ATOM 1499 N N . MET A 1 227 ? -14.718 12.383 106.752 1.00 12.57 206 MET A N 1
ATOM 1500 C CA . MET A 1 227 ? -14.501 13.608 105.985 1.00 14.94 206 MET A CA 1
ATOM 1501 C C . MET A 1 227 ? -14.455 14.880 106.823 1.00 14.28 206 MET A C 1
ATOM 1502 O O . MET A 1 227 ? -14.220 15.960 106.258 1.00 13.32 206 MET A O 1
ATOM 1507 N N . THR A 1 228 ? -14.701 14.805 108.137 1.00 14.98 207 THR A N 1
ATOM 1508 C CA . THR A 1 228 ? -14.980 16.014 108.908 1.00 14.96 207 THR A CA 1
ATOM 1509 C C . THR A 1 228 ? -14.078 16.231 110.117 1.00 15.82 207 THR A C 1
ATOM 1510 O O . THR A 1 228 ? -14.203 17.268 110.773 1.00 18.66 207 THR A O 1
ATOM 1514 N N . LEU A 1 229 ? -13.182 15.298 110.436 1.00 14.04 208 LEU A N 1
ATOM 1515 C CA . LEU A 1 229 ? -12.377 15.433 111.652 1.00 15.08 208 LEU A CA 1
ATOM 1516 C C . LEU A 1 229 ? -11.392 16.592 111.556 1.00 15.96 208 LEU A C 1
ATOM 1517 O O . LEU A 1 229 ? -11.195 17.328 112.526 1.00 15.72 208 LEU A O 1
ATOM 1522 N N . VAL A 1 230 ? -10.728 16.724 110.414 1.00 14.28 209 VAL A N 1
ATOM 1523 C CA . VAL A 1 230 ? -9.717 17.746 110.168 1.00 14.87 209 VAL A CA 1
ATOM 1524 C C . VAL A 1 230 ? -10.319 18.791 109.243 1.00 16.03 209 VAL A C 1
ATOM 1525 O O . VAL A 1 230 ? -10.938 18.425 108.249 1.00 15.54 209 VAL A O 1
ATOM 1529 N N . PRO A 1 231 ? -10.111 20.100 109.518 1.00 16.34 210 PRO A N 1
ATOM 1530 C CA . PRO A 1 231 ? -9.255 20.724 110.536 1.00 17.04 210 PRO A CA 1
ATOM 1531 C C . PRO A 1 231 ? -9.922 20.977 111.883 1.00 16.60 210 PRO A C 1
ATOM 1532 O O . PRO A 1 231 ? -9.347 21.701 112.691 1.00 16.48 210 PRO A O 1
ATOM 1536 N N . GLU A 1 232 ? -11.106 20.409 112.122 1.00 17.04 211 GLU A N 1
ATOM 1537 C CA . GLU A 1 232 ? -11.814 20.702 113.370 1.00 17.44 211 GLU A CA 1
ATOM 1538 C C . GLU A 1 232 ? -10.935 20.440 114.589 1.00 15.73 211 GLU A C 1
ATOM 1539 O O . GLU A 1 232 ? -10.810 21.299 115.477 1.00 17.66 211 GLU A O 1
ATOM 1545 N N . VAL A 1 233 ? -10.277 19.276 114.623 1.00 17.86 212 VAL A N 1
ATOM 1546 C CA . VAL A 1 233 ? -9.449 18.908 115.771 1.00 16.88 212 VAL A CA 1
ATOM 1547 C C . VAL A 1 233 ? -8.260 19.860 115.913 1.00 17.20 212 VAL A C 1
ATOM 1548 O O . VAL A 1 233 ? -7.889 20.245 117.028 1.00 19.94 212 VAL A O 1
ATOM 1552 N N . SER A 1 234 ? -7.652 20.259 114.792 1.00 15.28 213 SER A N 1
ATOM 1553 C CA . SER A 1 234 ? -6.505 21.162 114.829 1.00 18.43 213 SER A CA 1
ATOM 1554 C C . SER A 1 234 ? -6.903 22.537 115.348 1.00 18.61 213 SER A C 1
ATOM 1555 O O . SER A 1 234 ? -6.203 23.126 116.179 1.00 18.65 213 SER A O 1
ATOM 1558 N N . LEU A 1 235 ? -8.019 23.070 114.846 1.00 16.14 214 LEU A N 1
ATOM 1559 C CA . LEU A 1 235 ? -8.466 24.392 115.263 1.00 20.54 214 LEU A CA 1
ATOM 1560 C C . LEU A 1 235 ? -8.881 24.412 116.730 1.00 21.07 214 LEU A C 1
ATOM 1561 O O . LEU A 1 235 ? -8.686 25.426 117.414 1.00 21.17 214 LEU A O 1
ATOM 1566 N N . ALA A 1 236 ? -9.455 23.313 117.237 1.00 19.53 215 ALA A N 1
ATOM 1567 C CA . ALA A 1 236 ? -9.785 23.269 118.658 1.00 18.60 215 ALA A CA 1
ATOM 1568 C C . ALA A 1 236 ? -8.538 23.471 119.518 1.00 19.83 215 ALA A C 1
ATOM 1569 O O . ALA A 1 236 ? -8.565 24.238 120.485 1.00 19.80 215 ALA A O 1
ATOM 1571 N N . ARG A 1 237 ? -7.419 22.831 119.150 1.00 20.84 216 ARG A N 1
ATOM 1572 C CA . ARG A 1 237 ? -6.185 23.026 119.907 1.00 20.67 216 ARG A CA 1
ATOM 1573 C C . ARG A 1 237 ? -5.640 24.447 119.738 1.00 19.50 216 ARG A C 1
ATOM 1574 O O . ARG A 1 237 ? -5.133 25.034 120.701 1.00 21.33 216 ARG A O 1
ATOM 1582 N N . GLU A 1 238 ? -5.738 25.019 118.532 1.00 20.53 217 GLU A N 1
ATOM 1583 C CA . GLU A 1 238 ? -5.325 26.414 118.335 1.00 21.15 217 GLU A CA 1
ATOM 1584 C C . GLU A 1 238 ? -6.112 27.368 119.228 1.00 23.60 217 GLU A C 1
ATOM 1585 O O . GLU A 1 238 ? -5.597 28.425 119.629 1.00 24.55 217 GLU A O 1
ATOM 1591 N N . ALA A 1 239 ? -7.366 27.031 119.515 1.00 21.08 218 ALA A N 1
ATOM 1592 C CA . ALA A 1 239 ? -8.251 27.860 120.318 1.00 22.32 218 ALA A CA 1
ATOM 1593 C C . ALA A 1 239 ? -8.063 27.641 121.812 1.00 24.39 218 ALA A C 1
ATOM 1594 O O . ALA A 1 239 ? -8.735 28.303 122.610 1.00 23.82 218 ALA A O 1
ATOM 1596 N N . GLY A 1 240 ? -7.159 26.748 122.203 1.00 22.19 219 GLY A N 1
ATOM 1597 C CA . GLY A 1 240 ? -6.949 26.465 123.604 1.00 22.80 219 GLY A CA 1
ATOM 1598 C C . GLY A 1 240 ? -8.034 25.623 124.244 1.00 23.48 219 GLY A C 1
ATOM 1599 O O . GLY A 1 240 ? -8.249 25.727 125.455 1.00 23.86 219 GLY A O 1
ATOM 1600 N N . LEU A 1 241 ? -8.720 24.788 123.466 1.00 21.89 220 LEU A N 1
ATOM 1601 C CA . LEU A 1 241 ? -9.823 23.975 123.964 1.00 20.87 220 LEU A CA 1
ATOM 1602 C C . LEU A 1 241 ? -9.444 22.499 124.015 1.00 22.08 220 LEU A C 1
ATOM 1603 O O . LEU A 1 241 ? -8.682 22.002 123.183 1.00 24.56 220 LEU A O 1
ATOM 1608 N N . SER A 1 242 ? -10.013 21.799 124.993 1.00 22.23 221 SER A N 1
ATOM 1609 C CA . SER A 1 242 ? -9.901 20.346 125.074 1.00 20.16 221 SER A CA 1
ATOM 1610 C C . SER A 1 242 ? -10.919 19.708 124.138 1.00 21.66 221 SER A C 1
ATOM 1611 O O . SER A 1 242 ? -12.127 19.925 124.292 1.00 20.57 221 SER A O 1
ATOM 1614 N N . TYR A 1 243 ? -10.440 18.886 123.198 1.00 19.50 222 TYR A N 1
ATOM 1615 C CA . TYR A 1 243 ? -11.270 18.318 122.146 1.00 17.48 222 TYR A CA 1
ATOM 1616 C C . TYR A 1 243 ? -11.095 16.806 122.120 1.00 18.80 222 TYR A C 1
ATOM 1617 O O . TYR A 1 243 ? -9.964 16.305 122.191 1.00 18.51 222 TYR A O 1
ATOM 1626 N N . ALA A 1 244 ? -12.210 16.084 122.015 1.00 18.50 223 ALA A N 1
ATOM 1627 C CA . ALA A 1 244 ? -12.191 14.642 121.778 1.00 17.28 223 ALA A CA 1
ATOM 1628 C C . ALA A 1 244 ? -13.324 14.280 120.827 1.00 16.58 223 ALA A C 1
ATOM 1629 O O . ALA A 1 244 ? -14.392 14.903 120.841 1.00 18.28 223 ALA A O 1
ATOM 1631 N N . SER A 1 245 ? -13.068 13.284 119.982 1.00 17.40 224 SER A N 1
ATOM 1632 C CA . SER A 1 245 ? -13.995 12.828 118.955 1.00 19.75 224 SER A CA 1
ATOM 1633 C C . SER A 1 245 ? -14.423 11.392 119.242 1.00 22.24 224 SER A C 1
ATOM 1634 O O . SER A 1 245 ? -13.594 10.548 119.603 1.00 24.17 224 SER A O 1
ATOM 1637 N N . ILE A 1 246 ? -15.712 11.110 119.077 1.00 21.28 225 ILE A N 1
ATOM 1638 C CA . ILE A 1 246 ? -16.204 9.733 119.061 1.00 22.09 225 ILE A CA 1
ATOM 1639 C C . ILE A 1 246 ? -16.771 9.483 117.665 1.00 22.66 225 ILE A C 1
ATOM 1640 O O . ILE A 1 246 ? -17.770 10.098 117.265 1.00 22.13 225 ILE A O 1
ATOM 1645 N N . ALA A 1 247 ? -16.088 8.632 116.899 1.00 20.11 226 ALA A N 1
ATOM 1646 C CA . ALA A 1 247 ? -16.510 8.319 115.545 1.00 20.15 226 ALA A CA 1
ATOM 1647 C C . ALA A 1 247 ? -17.566 7.226 115.565 1.00 22.36 226 ALA A C 1
ATOM 1648 O O . ALA A 1 247 ? -17.512 6.306 116.384 1.00 23.26 226 ALA A O 1
ATOM 1650 N N . ILE A 1 248 ? -18.546 7.349 114.676 1.00 18.92 227 ILE A N 1
ATOM 1651 C CA . ILE A 1 248 ? -19.653 6.407 114.567 1.00 18.34 227 ILE A CA 1
ATOM 1652 C C . ILE A 1 248 ? -19.431 5.585 113.303 1.00 17.90 227 ILE A C 1
ATOM 1653 O O . ILE A 1 248 ? -19.494 6.122 112.191 1.00 15.49 227 ILE A O 1
ATOM 1658 N N . VAL A 1 249 ? -19.173 4.288 113.453 1.00 16.53 228 VAL A N 1
ATOM 1659 C CA . VAL A 1 249 ? -18.929 3.438 112.288 1.00 20.47 228 VAL A CA 1
ATOM 1660 C C . VAL A 1 249 ? -20.266 3.142 111.624 1.00 16.79 228 VAL A C 1
ATOM 1661 O O . VAL A 1 249 ? -21.136 2.514 112.227 1.00 20.10 228 VAL A O 1
ATOM 1665 N N . THR A 1 250 ? -20.430 3.576 110.372 1.00 16.97 229 THR A N 1
ATOM 1666 C CA . THR A 1 250 ? -21.684 3.358 109.671 1.00 20.30 229 THR A CA 1
ATOM 1667 C C . THR A 1 250 ? -21.581 2.327 108.555 1.00 21.99 229 THR A C 1
ATOM 1668 O O . THR A 1 250 ? -22.622 1.887 108.052 1.00 25.41 229 THR A O 1
ATOM 1672 N N . ASP A 1 251 ? -20.371 1.915 108.178 1.00 18.52 230 ASP A N 1
ATOM 1673 C CA . ASP A 1 251 ? -20.146 1.067 107.006 1.00 21.97 230 ASP A CA 1
ATOM 1674 C C . ASP A 1 251 ? -18.712 0.547 107.048 1.00 19.41 230 ASP A C 1
ATOM 1675 O O . ASP A 1 251 ? -17.893 1.023 107.832 1.00 18.21 230 ASP A O 1
ATOM 1680 N N . PHE A 1 252 ? -18.418 -0.431 106.178 1.00 20.69 231 PHE A N 1
ATOM 1681 C CA . PHE A 1 252 ? -17.066 -0.952 105.952 1.00 17.69 231 PHE A CA 1
ATOM 1682 C C . PHE A 1 252 ? -16.339 -0.296 104.765 1.00 21.54 231 PHE A C 1
ATOM 1683 O O . PHE A 1 252 ? -15.521 -0.957 104.103 1.00 25.92 231 PHE A O 1
ATOM 1691 N N . ASP A 1 253 ? -16.606 0.973 104.470 1.00 22.50 232 ASP A N 1
ATOM 1692 C CA . ASP A 1 253 ? -16.005 1.668 103.302 1.00 19.61 232 ASP A CA 1
ATOM 1693 C C . ASP A 1 253 ? -16.264 0.813 102.062 1.00 20.62 232 ASP A C 1
ATOM 1694 O O . ASP A 1 253 ? -17.423 0.458 101.799 1.00 23.90 232 ASP A O 1
ATOM 1699 N N . CYS A 1 254 ? -15.239 0.460 101.269 1.00 20.29 233 CYS A N 1
ATOM 1700 C CA . CYS A 1 254 ? -15.537 -0.386 100.119 1.00 22.77 233 CYS A CA 1
ATOM 1701 C C . CYS A 1 254 ? -14.484 -1.471 99.887 1.00 25.72 233 CYS A C 1
ATOM 1702 O O . CYS A 1 254 ? -14.368 -1.988 98.769 1.00 27.02 233 CYS A O 1
ATOM 1705 N N . TRP A 1 255 ? -13.738 -1.868 100.919 1.00 27.21 234 TRP A N 1
ATOM 1706 C CA . TRP A 1 255 ? -12.756 -2.939 100.743 1.00 27.79 234 TRP A CA 1
ATOM 1707 C C . TRP A 1 255 ? -13.352 -4.342 100.880 1.00 28.87 234 TRP A C 1
ATOM 1708 O O . TRP A 1 255 ? -12.647 -5.319 100.610 1.00 26.67 234 TRP A O 1
ATOM 1719 N N . LYS A 1 256 ? -14.625 -4.474 101.278 1.00 30.63 235 LYS A N 1
ATOM 1720 C CA . LYS A 1 256 ? -15.256 -5.786 101.406 1.00 36.23 235 LYS A CA 1
ATOM 1721 C C . LYS A 1 256 ? -16.140 -6.123 100.203 1.00 38.32 235 LYS A C 1
ATOM 1722 O O . LYS A 1 256 ? -15.836 -5.726 99.073 1.00 35.16 235 LYS A O 1
ATOM 1728 N N . SER A 1 257 ? -17.229 -6.863 100.433 1.00 41.41 236 SER A N 1
ATOM 1729 C CA . SER A 1 257 ? -18.071 -7.349 99.346 1.00 44.75 236 SER A CA 1
ATOM 1730 C C . SER A 1 257 ? -18.947 -6.232 98.777 1.00 43.30 236 SER A C 1
ATOM 1731 O O . SER A 1 257 ? -19.212 -5.217 99.427 1.00 41.48 236 SER A O 1
ATOM 1734 N N . GLU A 1 258 ? -19.423 -6.454 97.544 1.00 46.55 237 GLU A N 1
ATOM 1735 C CA . GLU A 1 258 ? -20.162 -5.420 96.822 1.00 45.36 237 GLU A CA 1
ATOM 1736 C C . GLU A 1 258 ? -21.401 -4.964 97.583 1.00 44.81 237 GLU A C 1
ATOM 1737 O O . GLU A 1 258 ? -21.767 -3.785 97.516 1.00 44.11 237 GLU A O 1
ATOM 1739 N N . GLU A 1 259 ? -22.055 -5.869 98.315 1.00 43.47 238 GLU A N 1
ATOM 1740 C CA . GLU A 1 259 ? -23.226 -5.482 99.090 1.00 42.35 238 GLU A CA 1
ATOM 1741 C C . GLU A 1 259 ? -22.865 -4.669 100.325 1.00 40.16 238 GLU A C 1
ATOM 1742 O O . GLU A 1 259 ? -23.767 -4.121 100.971 1.00 39.52 238 GLU A O 1
ATOM 1744 N N . GLU A 1 260 ? -21.579 -4.580 100.665 1.00 39.13 239 GLU A N 1
ATOM 1745 C CA . GLU A 1 260 ? -21.108 -3.804 101.804 1.00 39.73 239 GLU A CA 1
ATOM 1746 C C . GLU A 1 260 ? -20.398 -2.522 101.386 1.00 36.14 239 GLU A C 1
ATOM 1747 O O . GLU A 1 260 ? -19.787 -1.857 102.234 1.00 33.43 239 GLU A O 1
ATOM 1753 N N . HIS A 1 261 ? -20.456 -2.159 100.104 1.00 35.17 240 HIS A N 1
ATOM 1754 C CA . HIS A 1 261 ? -19.814 -0.934 99.640 1.00 30.83 240 HIS A CA 1
ATOM 1755 C C . HIS A 1 261 ? -20.637 0.281 100.053 1.00 29.23 240 HIS A C 1
ATOM 1756 O O . HIS A 1 261 ? -21.862 0.304 99.897 1.00 32.57 240 HIS A O 1
ATOM 1763 N N . VAL A 1 262 ? -19.943 1.298 100.558 1.00 25.96 241 VAL A N 1
ATOM 1764 C CA . VAL A 1 262 ? -20.599 2.447 101.175 1.00 23.64 241 VAL A CA 1
ATOM 1765 C C . VAL A 1 262 ? -21.427 3.229 100.154 1.00 24.99 241 VAL A C 1
ATOM 1766 O O . VAL A 1 262 ? -21.075 3.326 98.968 1.00 24.53 241 VAL A O 1
ATOM 1770 N N . CYS A 1 263 ? -22.561 3.760 100.619 1.00 25.41 242 CYS A N 1
ATOM 1771 C CA . CYS A 1 263 ? -23.352 4.762 99.912 1.00 25.36 242 CYS A CA 1
ATOM 1772 C C . CYS A 1 263 ? -24.101 5.582 100.959 1.00 27.85 242 CYS A C 1
ATOM 1773 O O . CYS A 1 263 ? -24.122 5.231 102.142 1.00 27.07 242 CYS A O 1
ATOM 1776 N N . VAL A 1 264 ? -24.732 6.677 100.513 1.00 26.12 243 VAL A N 1
ATOM 1777 C CA . VAL A 1 264 ? -25.402 7.590 101.447 1.00 27.90 243 VAL A CA 1
ATOM 1778 C C . VAL A 1 264 ? -26.478 6.863 102.248 1.00 29.71 243 VAL A C 1
ATOM 1779 O O . VAL A 1 264 ? -26.596 7.042 103.466 1.00 29.13 243 VAL A O 1
ATOM 1783 N N . ASP A 1 265 ? -27.307 6.065 101.569 1.00 30.46 244 ASP A N 1
ATOM 1784 C CA . ASP A 1 265 ? -28.406 5.393 102.260 1.00 34.63 244 ASP A CA 1
ATOM 1785 C C . ASP A 1 265 ? -27.881 4.459 103.345 1.00 31.61 244 ASP A C 1
ATOM 1786 O O . ASP A 1 265 ? -28.455 4.372 104.437 1.00 31.51 244 ASP A O 1
ATOM 1791 N N . MET A 1 266 ? -26.783 3.762 103.063 1.00 29.25 245 MET A N 1
ATOM 1792 C CA . MET A 1 266 ? -26.186 2.879 104.059 1.00 30.17 245 MET A CA 1
ATOM 1793 C C . MET A 1 266 ? -25.699 3.667 105.271 1.00 27.40 245 MET A C 1
ATOM 1794 O O . MET A 1 266 ? -25.925 3.267 106.420 1.00 28.35 245 MET A O 1
ATOM 1799 N N . VAL A 1 267 ? -25.027 4.796 105.033 1.00 24.98 246 VAL A N 1
ATOM 1800 C CA . VAL A 1 267 ? -24.516 5.605 106.139 1.00 24.52 246 VAL A CA 1
ATOM 1801 C C . VAL A 1 267 ? -25.664 6.070 107.023 1.00 28.16 246 VAL A C 1
ATOM 1802 O O . VAL A 1 267 ? -25.628 5.925 108.251 1.00 28.24 246 VAL A O 1
ATOM 1806 N N . LEU A 1 268 ? -26.709 6.622 106.399 1.00 31.75 247 LEU A N 1
ATOM 1807 C CA . LEU A 1 268 ? -27.823 7.191 107.153 1.00 34.43 247 LEU A CA 1
ATOM 1808 C C . LEU A 1 268 ? -28.575 6.126 107.943 1.00 34.94 247 LEU A C 1
ATOM 1809 O O . LEU A 1 268 ? -29.009 6.382 109.073 1.00 35.07 247 LEU A O 1
ATOM 1814 N N . GLU A 1 269 ? -28.750 4.929 107.367 1.00 36.09 248 GLU A N 1
ATOM 1815 C CA . GLU A 1 269 ? -29.537 3.903 108.052 1.00 39.73 248 GLU A CA 1
ATOM 1816 C C . GLU A 1 269 ? -28.854 3.443 109.333 1.00 37.17 248 GLU A C 1
ATOM 1817 O O . GLU A 1 269 ? -29.513 3.280 110.371 1.00 36.17 248 GLU A O 1
ATOM 1823 N N . GLN A 1 270 ? -27.536 3.219 109.281 1.00 33.26 249 GLN A N 1
ATOM 1824 C CA . GLN A 1 270 ? -26.815 2.830 110.490 1.00 33.61 249 GLN A CA 1
ATOM 1825 C C . GLN A 1 270 ? -26.704 3.996 111.467 1.00 33.83 249 GLN A C 1
ATOM 1826 O O . GLN A 1 270 ? -26.846 3.812 112.683 1.00 33.79 249 GLN A O 1
ATOM 1832 N N . PHE A 1 271 ? -26.454 5.202 110.952 1.00 29.85 250 PHE A N 1
ATOM 1833 C CA . PHE A 1 271 ? -26.335 6.372 111.812 1.00 31.28 250 PHE A CA 1
ATOM 1834 C C . PHE A 1 271 ? -27.588 6.550 112.662 1.00 35.34 250 PHE A C 1
ATOM 1835 O O . PHE A 1 271 ? -27.507 6.765 113.880 1.00 36.68 250 PHE A O 1
ATOM 1843 N N . ARG A 1 272 ? -28.761 6.429 112.036 1.00 35.94 251 ARG A N 1
ATOM 1844 C CA . ARG A 1 272 ? -30.012 6.574 112.769 1.00 38.07 251 ARG A CA 1
ATOM 1845 C C . ARG A 1 272 ? -30.120 5.565 113.907 1.00 37.32 251 ARG A C 1
ATOM 1846 O O . ARG A 1 272 ? -30.724 5.861 114.944 1.00 36.21 251 ARG A O 1
ATOM 1848 N N . LYS A 1 273 ? -29.534 4.377 113.744 1.00 37.80 252 LYS A N 1
ATOM 1849 C CA . LYS A 1 273 ? -29.605 3.370 114.798 1.00 43.09 252 LYS A CA 1
ATOM 1850 C C . LYS A 1 273 ? -28.564 3.595 115.895 1.00 43.79 252 LYS A C 1
ATOM 1851 O O . LYS A 1 273 ? -28.793 3.208 117.048 1.00 45.82 252 LYS A O 1
ATOM 1857 N N . SER A 1 274 ? -27.425 4.207 115.562 1.00 38.41 253 SER A N 1
ATOM 1858 C CA . SER A 1 274 ? -26.336 4.371 116.519 1.00 34.38 253 SER A CA 1
ATOM 1859 C C . SER A 1 274 ? -26.433 5.647 117.346 1.00 31.57 253 SER A C 1
ATOM 1860 O O . SER A 1 274 ? -25.770 5.741 118.384 1.00 29.68 253 SER A O 1
ATOM 1863 N N . VAL A 1 275 ? -27.235 6.627 116.920 1.00 32.86 254 VAL A N 1
ATOM 1864 C CA . VAL A 1 275 ? -27.263 7.908 117.627 1.00 35.08 254 VAL A CA 1
ATOM 1865 C C . VAL A 1 275 ? -27.786 7.746 119.043 1.00 34.42 254 VAL A C 1
ATOM 1866 O O . VAL A 1 275 ? -27.454 8.545 119.928 1.00 33.63 254 VAL A O 1
ATOM 1870 N N . VAL A 1 276 ? -28.608 6.725 119.284 1.00 34.47 255 VAL A N 1
ATOM 1871 C CA . VAL A 1 276 ? -29.152 6.513 120.624 1.00 36.06 255 VAL A CA 1
ATOM 1872 C C . VAL A 1 276 ? -28.026 6.256 121.618 1.00 35.45 255 VAL A C 1
ATOM 1873 O O . VAL A 1 276 ? -27.981 6.851 122.701 1.00 36.22 255 VAL A O 1
ATOM 1877 N N . HIS A 1 277 ? -27.090 5.375 121.261 1.00 33.52 256 HIS A N 1
ATOM 1878 C CA . HIS A 1 277 ? -25.957 5.112 122.142 1.00 34.62 256 HIS A CA 1
ATOM 1879 C C . HIS A 1 277 ? -25.031 6.321 122.232 1.00 30.75 256 HIS A C 1
ATOM 1880 O O . HIS A 1 277 ? -24.481 6.605 123.302 1.00 31.14 256 HIS A O 1
ATOM 1887 N N . VAL A 1 278 ? -24.849 7.042 121.122 1.00 27.51 257 VAL A N 1
ATOM 1888 C CA . VAL A 1 278 ? -23.951 8.193 121.112 1.00 30.03 257 VAL A CA 1
ATOM 1889 C C . VAL A 1 278 ? -24.488 9.304 122.008 1.00 30.55 257 VAL A C 1
ATOM 1890 O O . VAL A 1 278 ? -23.726 9.951 122.736 1.00 32.60 257 VAL A O 1
ATOM 1894 N N . ARG A 1 279 ? -25.805 9.534 121.983 1.00 30.54 258 ARG A N 1
ATOM 1895 C CA . ARG A 1 279 ? -26.411 10.520 122.879 1.00 32.97 258 ARG A CA 1
ATOM 1896 C C . ARG A 1 279 ? -26.154 10.174 124.341 1.00 32.06 258 ARG A C 1
ATOM 1897 O O . ARG A 1 279 ? -25.793 11.042 125.144 1.00 32.47 258 ARG A O 1
ATOM 1905 N N . GLU A 1 280 ? -26.363 8.910 124.706 1.00 33.35 259 GLU A N 1
ATOM 1906 C CA . GLU A 1 280 ? -26.133 8.474 126.081 1.00 34.02 259 GLU A CA 1
ATOM 1907 C C . GLU A 1 280 ? -24.684 8.705 126.502 1.00 31.87 259 GLU A C 1
ATOM 1908 O O . GLU A 1 280 ? -24.416 9.150 127.624 1.00 30.78 259 GLU A O 1
ATOM 1914 N N . ILE A 1 281 ? -23.736 8.398 125.616 1.00 30.30 260 ILE A N 1
ATOM 1915 C CA . ILE A 1 281 ? -22.324 8.576 125.944 1.00 28.10 260 ILE A CA 1
ATOM 1916 C C . ILE A 1 281 ? -22.007 10.055 126.129 1.00 27.84 260 ILE A C 1
ATOM 1917 O O . ILE A 1 281 ? -21.360 10.454 127.105 1.00 30.14 260 ILE A O 1
ATOM 1922 N N . LEU A 1 282 ? -22.480 10.891 125.204 1.00 25.14 261 LEU A N 1
ATOM 1923 C CA . LEU A 1 282 ? -22.158 12.313 125.246 1.00 27.55 261 LEU A CA 1
ATOM 1924 C C . LEU A 1 282 ? -22.748 12.976 126.484 1.00 27.15 261 LEU A C 1
ATOM 1925 O O . LEU A 1 282 ? -22.063 13.739 127.173 1.00 26.35 261 LEU A O 1
ATOM 1930 N N . LEU A 1 283 ? -24.020 12.692 126.780 1.00 29.34 262 LEU A N 1
ATOM 1931 C CA . LEU A 1 283 ? -24.663 13.278 127.953 1.00 32.28 262 LEU A CA 1
ATOM 1932 C C . LEU A 1 283 ? -23.990 12.830 129.245 1.00 30.70 262 LEU A C 1
ATOM 1933 O O . LEU A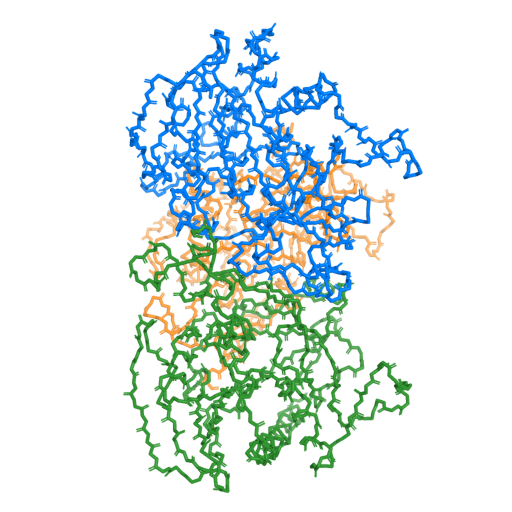 1 283 ? -23.907 13.601 130.213 1.00 32.29 262 LEU A O 1
ATOM 1938 N N . GLU A 1 284 ? -23.546 11.573 129.303 1.00 27.43 263 GLU A N 1
ATOM 1939 C CA . GLU A 1 284 ? -22.817 11.116 130.480 1.00 28.57 263 GLU A CA 1
ATOM 1940 C C . GLU A 1 284 ? -21.441 11.771 130.554 1.00 27.73 263 GLU A C 1
ATOM 1941 O O . GLU A 1 284 ? -20.979 12.134 131.644 1.00 30.54 263 GLU A O 1
ATOM 1947 N N . ALA A 1 285 ? -20.783 11.939 129.402 1.00 24.32 264 ALA A N 1
ATOM 1948 C CA . ALA A 1 285 ? -19.468 12.574 129.369 1.00 25.94 264 ALA A CA 1
ATOM 1949 C C . ALA A 1 285 ? -19.528 14.014 129.876 1.00 29.33 264 ALA A C 1
ATOM 1950 O O . ALA A 1 285 ? -18.634 14.460 130.606 1.00 29.40 264 ALA A O 1
ATOM 1952 N N . VAL A 1 286 ? -20.583 14.753 129.517 1.00 29.17 265 VAL A N 1
ATOM 1953 C CA . VAL A 1 286 ? -20.709 16.131 129.995 1.00 28.14 265 VAL A CA 1
ATOM 1954 C C . VAL A 1 286 ? -20.796 16.162 131.515 1.00 30.33 265 VAL A C 1
ATOM 1955 O O . VAL A 1 286 ? -20.183 17.016 132.172 1.00 31.16 265 VAL A O 1
ATOM 1959 N N . ALA A 1 287 ? -21.556 15.234 132.100 1.00 31.08 266 ALA A N 1
ATOM 1960 C CA . ALA A 1 287 ? -21.648 15.166 133.554 1.00 32.42 266 ALA A CA 1
ATOM 1961 C C . ALA A 1 287 ? -20.301 14.818 134.175 1.00 32.87 266 ALA A C 1
ATOM 1962 O O . ALA A 1 287 ? -19.898 15.423 135.175 1.00 29.56 266 ALA A O 1
ATOM 1964 N N . LEU A 1 288 ? -19.577 13.859 133.581 1.00 29.06 267 LEU A N 1
ATOM 1965 C CA . LEU A 1 288 ? -18.284 13.460 134.129 1.00 30.05 267 LEU A CA 1
ATOM 1966 C C . LEU A 1 288 ? -17.262 14.591 134.049 1.00 28.19 267 LEU A C 1
ATOM 1967 O O . LEU A 1 288 ? -16.414 14.720 134.938 1.00 28.62 267 LEU A O 1
ATOM 1972 N N . ILE A 1 289 ? -17.326 15.413 132.999 1.00 28.30 268 ILE A N 1
ATOM 1973 C CA . ILE A 1 289 ? -16.410 16.545 132.879 1.00 27.89 268 ILE A CA 1
ATOM 1974 C C . ILE A 1 289 ? -16.675 17.560 133.989 1.00 31.90 268 ILE A C 1
ATOM 1975 O O . ILE A 1 289 ? -15.747 18.039 134.659 1.00 32.61 268 ILE A O 1
ATOM 1980 N N . GLY A 1 290 ? -17.948 17.870 134.232 1.00 31.52 269 GLY A N 1
ATOM 1981 C CA . GLY A 1 290 ? -18.304 18.855 135.241 1.00 34.65 269 GLY A CA 1
ATOM 1982 C C . GLY A 1 290 ? -18.002 18.444 136.664 1.00 39.08 269 GLY A C 1
ATOM 1983 O O . GLY A 1 290 ? -18.107 19.282 137.566 1.00 41.38 269 GLY A O 1
ATOM 1984 N N . ALA A 1 291 ? -17.631 17.187 136.890 1.00 40.41 270 ALA A N 1
ATOM 1985 C CA . ALA A 1 291 ? -17.372 16.681 138.232 1.00 39.90 270 ALA A CA 1
ATOM 1986 C C . ALA A 1 291 ? -15.898 16.723 138.609 1.00 42.69 270 ALA A C 1
ATOM 1987 O O . ALA A 1 291 ? -15.549 16.325 139.726 1.00 44.46 270 ALA A O 1
ATOM 1989 N N . GLU A 1 292 ? -15.032 17.205 137.720 1.00 41.23 271 GLU A N 1
ATOM 1990 C CA . GLU A 1 292 ? -13.598 17.250 137.958 1.00 41.88 271 GLU A CA 1
ATOM 1991 C C . GLU A 1 292 ? -13.082 18.679 137.847 1.00 40.19 271 GLU A C 1
ATOM 1992 O O . GLU A 1 292 ? -13.724 19.551 137.258 1.00 38.72 271 GLU A O 1
ATOM 1998 N N . ASP A 1 293 ? -11.907 18.901 138.437 1.00 40.08 272 ASP A N 1
ATOM 1999 C CA . ASP A 1 293 ? -11.199 20.169 138.336 1.00 39.49 272 ASP A CA 1
ATOM 2000 C C . ASP A 1 293 ? -10.344 20.167 137.077 1.00 36.38 272 ASP A C 1
ATOM 2001 O O . ASP A 1 293 ? -9.591 19.218 136.833 1.00 34.44 272 ASP A O 1
ATOM 2006 N N . TRP A 1 294 ? -10.466 21.230 136.280 1.00 33.94 273 TRP A N 1
ATOM 2007 C CA . TRP A 1 294 ? -9.749 21.351 135.015 1.00 32.19 273 TRP A CA 1
ATOM 2008 C C . TRP A 1 294 ? -8.828 22.567 134.987 1.00 34.33 273 TRP A C 1
ATOM 2009 O O . TRP A 1 294 ? -8.361 22.959 133.907 1.00 33.08 273 TRP A O 1
ATOM 2020 N N . THR A 1 295 ? -8.530 23.147 136.155 1.00 35.28 274 THR A N 1
ATOM 2021 C CA . THR A 1 295 ? -7.804 24.416 136.203 1.00 36.06 274 THR A CA 1
ATOM 2022 C C . THR A 1 295 ? -6.455 24.322 135.494 1.00 36.09 274 THR A C 1
ATOM 2023 O O . THR A 1 295 ? -6.123 25.165 134.651 1.00 35.46 274 THR A O 1
ATOM 2027 N N . LYS A 1 296 ? -5.661 23.300 135.819 1.00 35.00 275 LYS A N 1
ATOM 2028 C CA . LYS A 1 296 ? -4.318 23.218 135.260 1.00 38.82 275 LYS A CA 1
ATOM 2029 C C . LYS A 1 296 ? -4.319 22.711 133.820 1.00 37.04 275 LYS A C 1
ATOM 2030 O O . LYS A 1 296 ? -3.466 23.127 133.024 1.00 37.02 275 LYS A O 1
ATOM 2036 N N . THR A 1 297 ? -5.255 21.825 133.464 1.00 33.34 276 THR A N 1
ATOM 2037 C CA . THR A 1 297 ? -5.370 21.409 132.067 1.00 33.05 276 THR A CA 1
ATOM 2038 C C . THR A 1 297 ? -5.703 22.595 131.175 1.00 33.20 276 THR A C 1
ATOM 2039 O O . THR A 1 297 ? -5.122 22.758 130.093 1.00 34.19 276 THR A O 1
ATOM 2043 N N . ILE A 1 298 ? -6.639 23.434 131.616 1.00 31.93 277 ILE A N 1
ATOM 2044 C CA . ILE A 1 298 ? -7.007 24.613 130.841 1.00 32.76 277 ILE A CA 1
ATOM 2045 C C . ILE A 1 298 ? -5.821 25.562 130.726 1.00 32.02 277 ILE A C 1
ATOM 2046 O O . ILE A 1 298 ? -5.542 26.100 129.646 1.00 31.32 277 ILE A O 1
ATOM 2051 N N . GLU A 1 299 ? -5.093 25.764 131.831 1.00 33.65 278 GLU A N 1
ATOM 2052 C CA . GLU A 1 299 ? -3.884 26.586 131.792 1.00 38.34 278 GLU A CA 1
ATOM 2053 C C . GLU A 1 299 ? -2.881 26.040 130.787 1.00 35.08 278 GLU A C 1
ATOM 2054 O O . GLU A 1 299 ? -2.225 26.807 130.072 1.00 34.44 278 GLU A O 1
ATOM 2060 N N . ALA A 1 300 ? -2.754 24.712 130.717 1.00 33.52 279 ALA A N 1
ATOM 2061 C CA . ALA A 1 300 ? -1.821 24.093 129.784 1.00 34.36 279 ALA A CA 1
ATOM 2062 C C . ALA A 1 300 ? -2.271 24.275 128.339 1.00 32.41 279 ALA A C 1
ATOM 2063 O O . ALA A 1 300 ? -1.438 24.497 127.452 1.00 31.46 279 ALA A O 1
ATOM 2065 N N . ASN A 1 301 ? -3.580 24.161 128.084 1.00 30.58 280 ASN A N 1
ATOM 2066 C CA . ASN A 1 301 ? -4.104 24.387 126.739 1.00 28.40 280 ASN A CA 1
ATOM 2067 C C . ASN A 1 301 ? -3.732 25.776 126.239 1.00 27.39 280 ASN A C 1
ATOM 2068 O O . ASN A 1 301 ? -3.246 25.937 125.113 1.00 29.87 280 ASN A O 1
ATOM 2073 N N . LYS A 1 302 ? -3.954 26.797 127.069 1.00 28.98 281 LYS A N 1
ATOM 2074 C CA . LYS A 1 302 ? -3.624 28.160 126.665 1.00 30.05 281 LYS A CA 1
ATOM 2075 C C . LYS A 1 302 ? -2.118 28.353 126.533 1.00 30.76 281 LYS A C 1
ATOM 2076 O O . LYS A 1 302 ? -1.652 29.004 125.591 1.00 32.73 281 LYS A O 1
ATOM 2082 N N . ALA A 1 303 ? -1.340 27.792 127.462 1.00 31.32 282 ALA A N 1
ATOM 2083 C CA . ALA A 1 303 ? 0.107 27.962 127.399 1.00 32.98 282 ALA A CA 1
ATOM 2084 C C . ALA A 1 303 ? 0.705 27.267 126.177 1.00 33.27 282 ALA A C 1
ATOM 2085 O O . ALA A 1 303 ? 1.770 27.671 125.692 1.00 33.68 282 ALA A O 1
ATOM 2087 N N . LEU A 1 304 ? 0.040 26.227 125.669 1.00 32.78 283 LEU A N 1
ATOM 2088 C CA . LEU A 1 304 ? 0.515 25.567 124.459 1.00 32.10 283 LEU A CA 1
ATOM 2089 C C . LEU A 1 304 ? 0.335 26.468 123.242 1.00 33.05 283 LEU A C 1
ATOM 2090 O O . LEU A 1 304 ? 1.201 26.513 122.360 1.00 32.71 283 LEU A O 1
ATOM 2095 N N . VAL A 1 305 ? -0.774 27.208 123.191 1.00 32.42 284 VAL A N 1
ATOM 2096 C CA . VAL A 1 305 ? -0.993 28.166 122.108 1.00 31.60 284 VAL A CA 1
ATOM 2097 C C . VAL A 1 305 ? 0.088 29.237 122.121 1.00 30.46 284 VAL A C 1
ATOM 2098 O O . VAL A 1 305 ? 0.695 29.549 121.088 1.00 29.39 284 VAL A O 1
ATOM 2102 N N . MET A 1 306 ? 0.346 29.816 123.293 1.00 31.43 285 MET A N 1
ATOM 2103 C CA . MET A 1 306 ? 1.295 30.922 123.372 1.00 38.04 285 MET A CA 1
ATOM 2104 C C . MET A 1 306 ? 2.700 30.479 122.986 1.00 36.85 285 MET A C 1
ATOM 2105 O O . MET A 1 306 ? 3.427 31.216 122.310 1.00 35.95 285 MET A O 1
ATOM 2110 N N . SER A 1 307 ? 3.102 29.276 123.402 1.00 35.25 286 SER A N 1
ATOM 2111 C CA . SER A 1 307 ? 4.450 28.811 123.113 1.00 38.46 286 SER A CA 1
ATOM 2112 C C . SER A 1 307 ? 4.620 28.385 121.660 1.00 34.68 286 SER A C 1
ATOM 2113 O O . SER A 1 307 ? 5.757 28.194 121.215 1.00 36.39 286 SER A O 1
ATOM 2116 N N . SER A 1 308 ? 3.525 28.247 120.918 1.00 31.41 287 SER A N 1
ATOM 2117 C CA . SER A 1 308 ? 3.553 27.921 119.500 1.00 29.49 287 SER A CA 1
ATOM 2118 C C . SER A 1 308 ? 3.535 29.156 118.613 1.00 34.40 287 SER A C 1
ATOM 2119 O O . SER A 1 308 ? 3.570 29.021 117.386 1.00 32.83 287 SER A O 1
ATOM 2122 N N . ARG A 1 309 ? 3.473 30.350 119.201 1.00 38.07 288 ARG A N 1
ATOM 2123 C CA . ARG A 1 309 ? 3.490 31.607 118.452 1.00 41.90 288 ARG A CA 1
ATOM 2124 C C . ARG A 1 309 ? 4.931 31.928 118.071 1.00 46.82 288 ARG A C 1
ATOM 2125 O O . ARG A 1 309 ? 5.673 32.561 118.823 1.00 49.76 288 ARG A O 1
ATOM 2133 N N . LEU A 1 310 ? 5.326 31.491 116.872 1.00 49.79 289 LEU A N 1
ATOM 2134 C CA . LEU A 1 310 ? 6.702 31.684 116.424 1.00 54.99 289 LEU A CA 1
ATOM 2135 C C . LEU A 1 310 ? 7.022 33.158 116.211 1.00 59.55 289 LEU A C 1
ATOM 2136 O O . LEU A 1 310 ? 8.141 33.601 116.496 1.00 64.38 289 LEU A O 1
ATOM 2141 N N . ASP A 1 311 ? 6.058 33.935 115.715 1.00 59.60 290 ASP A N 1
ATOM 2142 C CA . ASP A 1 311 ? 6.291 35.355 115.473 1.00 61.92 290 ASP A CA 1
ATOM 2143 C C . ASP A 1 311 ? 6.552 36.141 116.753 1.00 64.30 290 ASP A C 1
ATOM 2144 O O . ASP A 1 311 ? 7.006 37.288 116.669 1.00 66.41 290 ASP A O 1
ATOM 2149 N N . LEU A 1 312 ? 6.287 35.561 117.922 1.00 64.35 291 LEU A N 1
ATOM 2150 C CA . LEU A 1 312 ? 6.524 36.239 119.194 1.00 67.02 291 LEU A CA 1
ATOM 2151 C C . LEU A 1 312 ? 7.817 35.766 119.851 1.00 69.70 291 LEU A C 1
ATOM 2152 O O . LEU A 1 312 ? 8.863 35.688 119.206 1.00 72.14 291 LEU A O 1
ATOM 2157 N N . LYS B 1 24 ? 29.794 33.393 83.702 1.00 37.31 3 LYS B N 1
ATOM 2158 C CA . LYS B 1 24 ? 29.513 34.479 84.645 1.00 36.53 3 LYS B CA 1
ATOM 2159 C C . LYS B 1 24 ? 28.509 34.017 85.687 1.00 30.25 3 LYS B C 1
ATOM 2160 O O . LYS B 1 24 ? 27.348 33.782 85.367 1.00 32.05 3 LYS B O 1
ATOM 2162 N N . VAL B 1 25 ? 28.946 33.860 86.928 1.00 24.10 4 VAL B N 1
ATOM 2163 C CA . VAL B 1 25 ? 28.094 33.250 87.945 1.00 21.98 4 VAL B CA 1
ATOM 2164 C C . VAL B 1 25 ? 27.710 34.300 88.977 1.00 18.93 4 VAL B C 1
ATOM 2165 O O . VAL B 1 25 ? 28.415 35.296 89.184 1.00 19.92 4 VAL B O 1
ATOM 2169 N N . LYS B 1 26 ? 26.568 34.072 89.616 1.00 20.20 5 LYS B N 1
ATOM 2170 C CA . LYS B 1 26 ? 26.087 34.926 90.689 1.00 20.73 5 LYS B CA 1
ATOM 2171 C C . LYS B 1 26 ? 25.198 34.059 91.556 1.00 18.47 5 LYS B C 1
ATOM 2172 O O . LYS B 1 26 ? 24.268 33.419 91.050 1.00 18.34 5 LYS B O 1
ATOM 2178 N N . VAL B 1 27 ? 25.507 34.000 92.847 1.00 16.85 6 VAL B N 1
ATOM 2179 C CA . VAL B 1 27 ? 24.891 33.012 93.732 1.00 16.17 6 VAL B CA 1
ATOM 2180 C C . VAL B 1 27 ? 23.807 33.674 94.566 1.00 18.46 6 VAL B C 1
ATOM 2181 O O . VAL B 1 27 ? 24.094 34.552 95.391 1.00 19.67 6 VAL B O 1
ATOM 2185 N N . GLY B 1 28 ? 22.571 33.218 94.385 1.00 18.88 7 GLY B N 1
ATOM 2186 C CA . GLY B 1 28 ? 21.487 33.601 95.260 1.00 20.16 7 GLY B CA 1
ATOM 2187 C C . GLY B 1 28 ? 21.428 32.696 96.479 1.00 19.56 7 GLY B C 1
ATOM 2188 O O . GLY B 1 28 ? 21.769 31.512 96.421 1.00 20.22 7 GLY B O 1
ATOM 2189 N N . ILE B 1 29 ? 21.007 33.275 97.602 1.00 16.75 8 ILE B N 1
ATOM 2190 C CA . ILE B 1 29 ? 20.898 32.544 98.855 1.00 18.18 8 ILE B CA 1
ATOM 2191 C C . ILE B 1 29 ? 19.534 32.836 99.459 1.00 18.65 8 ILE B C 1
ATOM 2192 O O . ILE B 1 29 ? 19.221 33.999 99.756 1.00 20.17 8 ILE B O 1
ATOM 2197 N N . ILE B 1 30 ? 18.727 31.792 99.646 1.00 17.11 9 ILE B N 1
ATOM 2198 C CA . ILE B 1 30 ? 17.431 31.925 100.299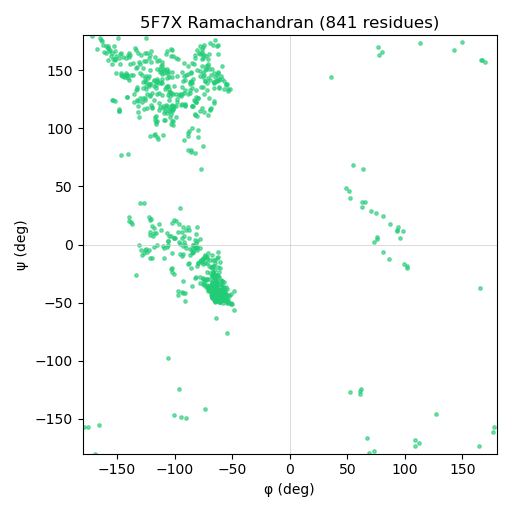 1.00 18.53 9 ILE B CA 1
ATOM 2199 C C . ILE B 1 30 ? 17.581 31.396 101.713 1.00 18.45 9 ILE B C 1
ATOM 2200 O O . ILE B 1 30 ? 17.774 30.194 101.928 1.00 20.08 9 ILE B O 1
ATOM 2205 N N . GLY B 1 31 ? 17.486 32.300 102.683 1.00 21.08 10 GLY B N 1
ATOM 2206 C CA . GLY B 1 31 ? 17.689 31.947 104.074 1.00 24.02 10 GLY B CA 1
ATOM 2207 C C . GLY B 1 31 ? 16.372 31.621 104.737 1.00 23.45 10 GLY B C 1
ATOM 2208 O O . GLY B 1 31 ? 15.412 32.394 104.649 1.00 25.02 10 GLY B O 1
ATOM 2209 N N . GLY B 1 32 ? 16.325 30.476 105.399 1.00 21.92 11 GLY B N 1
ATOM 2210 C CA . GLY B 1 32 ? 15.155 30.066 106.153 1.00 22.88 11 GLY B CA 1
ATOM 2211 C C . GLY B 1 32 ? 15.257 30.459 107.607 1.00 25.25 11 GLY B C 1
ATOM 2212 O O . GLY B 1 32 ? 15.876 31.471 107.957 1.00 28.84 11 GLY B O 1
ATOM 2213 N N . SER B 1 33 ? 14.651 29.637 108.464 1.00 26.01 12 SER B N 1
ATOM 2214 C CA . SER B 1 33 ? 14.702 29.857 109.903 1.00 28.56 12 SER B CA 1
ATOM 2215 C C . SER B 1 33 ? 16.145 29.943 110.382 1.00 31.90 12 SER B C 1
ATOM 2216 O O . SER B 1 33 ? 17.007 29.167 109.957 1.00 27.47 12 SER B O 1
ATOM 2219 N N . GLY B 1 34 ? 16.402 30.899 111.272 1.00 31.51 13 GLY B N 1
ATOM 2220 C CA . GLY B 1 34 ? 17.747 31.229 111.680 1.00 32.32 13 GLY B CA 1
ATOM 2221 C C . GLY B 1 34 ? 18.493 32.141 110.730 1.00 38.47 13 GLY B C 1
ATOM 2222 O O . GLY B 1 34 ? 19.604 32.579 111.066 1.00 37.74 13 GLY B O 1
ATOM 2223 N N . PHE B 1 35 ? 17.920 32.456 109.567 1.00 29.57 14 PHE B N 1
ATOM 2224 C CA . PHE B 1 35 ? 18.549 33.298 108.555 1.00 34.64 14 PHE B CA 1
ATOM 2225 C C . PHE B 1 35 ? 17.605 34.402 108.094 1.00 38.67 14 PHE B C 1
ATOM 2226 O O . PHE B 1 35 ? 17.607 34.797 106.924 1.00 36.31 14 PHE B O 1
ATOM 2234 N N . ASP B 1 36 ? 16.798 34.934 109.018 1.00 41.44 15 ASP B N 1
ATOM 2235 C CA . ASP B 1 36 ? 15.893 36.032 108.682 1.00 46.71 15 ASP B CA 1
ATOM 2236 C C . ASP B 1 36 ? 16.644 37.331 108.402 1.00 51.98 15 ASP B C 1
ATOM 2237 O O . ASP B 1 36 ? 16.122 38.205 107.698 1.00 51.73 15 ASP B O 1
ATOM 2242 N N . ASP B 1 37 ? 17.850 37.486 108.947 1.00 56.50 16 ASP B N 1
ATOM 2243 C CA . ASP B 1 37 ? 18.679 38.667 108.694 1.00 60.48 16 ASP B CA 1
ATOM 2244 C C . ASP B 1 37 ? 20.138 38.238 108.702 1.00 59.05 16 ASP B C 1
ATOM 2245 O O . ASP B 1 37 ? 20.879 38.490 109.662 1.00 59.74 16 ASP B O 1
ATOM 2250 N N . PRO B 1 38 ? 20.599 37.599 107.618 1.00 58.23 17 PRO B N 1
ATOM 2251 C CA . PRO B 1 38 ? 21.878 36.868 107.653 1.00 57.78 17 PRO B CA 1
ATOM 2252 C C . PRO B 1 38 ? 23.122 37.721 107.867 1.00 60.71 17 PRO B C 1
ATOM 2253 O O . PRO B 1 38 ? 23.957 37.389 108.716 1.00 63.97 17 PRO B O 1
ATOM 2257 N N . ASN B 1 39 ? 23.269 38.798 107.091 1.00 58.65 18 ASN B N 1
ATOM 2258 C CA . ASN B 1 39 ? 24.493 39.602 107.056 1.00 57.13 18 ASN B CA 1
ATOM 2259 C C . ASN B 1 39 ? 25.705 38.721 106.733 1.00 50.65 18 ASN B C 1
ATOM 2260 O O . ASN B 1 39 ? 26.587 38.478 107.558 1.00 51.52 18 ASN B O 1
ATOM 2265 N N . LEU B 1 40 ? 25.709 38.240 105.491 1.00 43.78 19 LEU B N 1
ATOM 2266 C CA . LEU B 1 40 ? 26.773 37.378 104.996 1.00 39.86 19 LEU B CA 1
ATOM 2267 C C . LEU B 1 40 ? 27.969 38.148 104.458 1.00 40.83 19 LEU B C 1
ATOM 2268 O O . LEU B 1 40 ? 29.064 37.582 104.367 1.00 44.18 19 LEU B O 1
ATOM 2273 N N . PHE B 1 41 ? 27.786 39.416 104.107 1.00 37.29 20 PHE B N 1
ATOM 2274 C CA . PHE B 1 41 ? 28.826 40.211 103.470 1.00 39.05 20 PHE B CA 1
ATOM 2275 C C . PHE B 1 41 ? 28.456 41.677 103.632 1.00 39.11 20 PHE B C 1
ATOM 2276 O O . PHE B 1 41 ? 27.326 42.012 103.988 1.00 41.41 20 PHE B O 1
ATOM 2284 N N . LYS B 1 42 ? 29.424 42.551 103.369 1.00 39.63 21 LYS B N 1
ATOM 2285 C CA . LYS B 1 42 ? 29.144 43.982 103.355 1.00 38.46 21 LYS B CA 1
ATOM 2286 C C . LYS B 1 42 ? 28.203 44.290 102.195 1.00 38.08 21 LYS B C 1
ATOM 2287 O O . LYS B 1 42 ? 28.495 43.953 101.043 1.00 37.14 21 LYS B O 1
ATOM 2289 N N . LYS B 1 43 ? 27.059 44.898 102.500 1.00 37.79 22 LYS B N 1
ATOM 2290 C CA . LYS B 1 43 ? 26.073 45.182 101.469 1.00 35.75 22 LYS B CA 1
ATOM 2291 C C . LYS B 1 43 ? 26.611 46.201 100.471 1.00 35.46 22 LYS B C 1
ATOM 2292 O O . LYS B 1 43 ? 27.211 47.212 100.849 1.00 36.63 22 LYS B O 1
ATOM 2294 N N . VAL B 1 44 ? 26.402 45.926 99.189 1.00 31.64 23 VAL B N 1
ATOM 2295 C CA . VAL B 1 44 ? 26.663 46.895 98.136 1.00 32.05 23 VAL B CA 1
ATOM 2296 C C . VAL B 1 44 ? 25.390 47.629 97.733 1.00 34.20 23 VAL B C 1
ATOM 2297 O O . VAL B 1 44 ? 25.398 48.852 97.581 1.00 35.56 23 VAL B O 1
ATOM 2301 N N . GLY B 1 45 ? 24.293 46.898 97.586 1.00 32.56 24 GLY B N 1
ATOM 2302 C CA . GLY B 1 45 ? 23.016 47.504 97.247 1.00 35.00 24 GLY B CA 1
ATOM 2303 C C . GLY B 1 45 ? 21.870 46.741 97.869 1.00 33.30 24 GLY B C 1
ATOM 2304 O O . GLY B 1 45 ? 21.985 45.548 98.172 1.00 31.35 24 GLY B O 1
ATOM 2305 N N . VAL B 1 46 ? 20.754 47.444 98.071 1.00 30.49 25 VAL B N 1
ATOM 2306 C CA . VAL B 1 46 ? 19.508 46.861 98.569 1.00 38.45 25 VAL B CA 1
ATOM 2307 C C . VAL B 1 46 ? 18.459 47.056 97.484 1.00 38.48 25 VAL B C 1
ATOM 2308 O O . VAL B 1 46 ? 18.227 48.187 97.039 1.00 39.02 25 VAL B O 1
ATOM 2312 N N . ARG B 1 47 ? 17.838 45.966 97.044 1.00 33.62 26 ARG B N 1
ATOM 2313 C CA . ARG B 1 47 ? 16.921 46.002 95.911 1.00 33.88 26 ARG B CA 1
ATOM 2314 C C . ARG B 1 47 ? 15.494 45.776 96.391 1.00 36.36 26 ARG B C 1
ATOM 2315 O O . ARG B 1 47 ? 15.183 44.719 96.947 1.00 33.39 26 ARG B O 1
ATOM 2323 N N . GLN B 1 48 ? 14.635 46.758 96.168 1.00 33.91 27 GLN B N 1
ATOM 2324 C CA . GLN B 1 48 ? 13.195 46.581 96.315 1.00 37.31 27 GLN B CA 1
ATOM 2325 C C . GLN B 1 48 ? 12.638 46.341 94.920 1.00 36.58 27 GLN B C 1
ATOM 2326 O O . GLN B 1 48 ? 12.628 47.250 94.082 1.00 38.10 27 GLN B O 1
ATOM 2332 N N . VAL B 1 49 ? 12.207 45.115 94.658 1.00 32.13 28 VAL B N 1
ATOM 2333 C CA . VAL B 1 49 ? 11.840 44.724 93.309 1.00 35.11 28 VAL B CA 1
ATOM 2334 C C . VAL B 1 49 ? 10.422 44.180 93.313 1.00 36.69 28 VAL B C 1
ATOM 2335 O O . VAL B 1 49 ? 9.887 43.752 94.341 1.00 38.94 28 VAL B O 1
ATOM 2339 N N . THR B 1 50 ? 9.810 44.209 92.142 1.00 34.18 29 THR B N 1
ATOM 2340 C CA . THR B 1 50 ? 8.604 43.441 91.912 1.00 37.07 29 THR B CA 1
ATOM 2341 C C . THR B 1 50 ? 8.856 42.476 90.764 1.00 34.01 29 THR B C 1
ATOM 2342 O O . THR B 1 50 ? 9.861 42.560 90.054 1.00 33.37 29 THR B O 1
ATOM 2346 N N . THR B 1 51 ? 7.952 41.526 90.622 1.00 30.49 30 THR B N 1
ATOM 2347 C CA . THR B 1 51 ? 8.016 40.485 89.607 1.00 28.52 30 THR B CA 1
ATOM 2348 C C . THR B 1 51 ? 6.644 40.380 88.978 1.00 28.94 30 THR B C 1
ATOM 2349 O O . THR B 1 51 ? 5.668 40.931 89.500 1.00 29.65 30 THR B O 1
ATOM 2353 N N . PRO B 1 52 ? 6.522 39.676 87.849 1.00 31.33 31 PRO B N 1
ATOM 2354 C CA . PRO B 1 52 ? 5.187 39.426 87.286 1.00 31.61 31 PRO B CA 1
ATOM 2355 C C . PRO B 1 52 ? 4.300 38.611 88.199 1.00 24.73 31 PRO B C 1
ATOM 2356 O O . PRO B 1 52 ? 3.117 38.442 87.889 1.00 25.06 31 PRO B O 1
ATOM 2360 N N . PHE B 1 53 ? 4.828 38.110 89.311 1.00 23.72 32 PHE B N 1
ATOM 2361 C CA . PHE B 1 53 ? 4.088 37.230 90.205 1.00 23.83 32 PHE B CA 1
ATOM 2362 C C . PHE B 1 53 ? 3.886 37.846 91.583 1.00 25.62 32 PHE B C 1
ATOM 2363 O O . PHE B 1 53 ? 3.435 37.152 92.501 1.00 29.22 32 PHE B O 1
ATOM 2371 N N . GLY B 1 54 ? 4.200 39.126 91.749 1.00 23.97 33 GLY B N 1
ATOM 2372 C CA . GLY B 1 54 ? 4.052 39.808 93.015 1.00 27.65 33 GLY B CA 1
ATOM 2373 C C . GLY B 1 54 ? 5.396 40.174 93.617 1.00 29.10 33 GLY B C 1
ATOM 2374 O O . GLY B 1 54 ? 6.452 40.058 92.989 1.00 26.97 33 GLY B O 1
ATOM 2375 N N . LYS B 1 55 ? 5.338 40.630 94.873 1.00 29.97 34 LYS B N 1
ATOM 2376 C CA . LYS B 1 55 ? 6.554 41.075 95.538 1.00 31.92 34 LYS B CA 1
ATOM 2377 C C . LYS B 1 55 ? 7.231 39.921 96.273 1.00 26.57 34 LYS B C 1
ATOM 2378 O O . LYS B 1 55 ? 6.557 39.030 96.796 1.00 26.51 34 LYS B O 1
ATOM 2384 N N . PRO B 1 56 ? 8.561 39.918 96.326 1.00 25.15 35 PRO B N 1
ATOM 2385 C CA . PRO B 1 56 ? 9.275 38.905 97.118 1.00 23.78 35 PRO B CA 1
ATOM 2386 C C . PRO B 1 56 ? 9.057 39.121 98.611 1.00 22.38 35 PRO B C 1
ATOM 2387 O O . PRO B 1 56 ? 8.471 40.114 99.053 1.00 23.32 35 PRO B O 1
ATOM 2391 N N . SER B 1 57 ? 9.560 38.161 99.395 1.00 21.67 36 SER B N 1
ATOM 2392 C CA . SER B 1 57 ? 9.356 38.190 100.842 1.00 23.69 36 SER B CA 1
ATOM 2393 C C . SER B 1 57 ? 9.961 39.432 101.484 1.00 24.86 36 SER B C 1
ATOM 2394 O O . SER B 1 57 ? 9.485 39.877 102.537 1.00 27.28 36 SER B O 1
ATOM 2397 N N . ASP B 1 58 ? 11.009 39.996 100.887 1.00 25.36 37 ASP B N 1
ATOM 2398 C CA . ASP B 1 58 ? 11.681 41.158 101.459 1.00 25.23 37 ASP B CA 1
ATOM 2399 C C . ASP B 1 58 ? 12.571 41.772 100.386 1.00 25.21 37 ASP B C 1
ATOM 2400 O O . ASP B 1 58 ? 12.669 41.265 99.265 1.00 25.48 37 ASP B O 1
ATOM 2405 N N . THR B 1 59 ? 13.223 42.872 100.742 1.00 25.54 38 THR B N 1
ATOM 2406 C CA . THR B 1 59 ? 14.265 43.417 99.883 1.00 26.21 38 THR B CA 1
ATOM 2407 C C . THR B 1 59 ? 15.357 42.370 99.681 1.00 27.52 38 THR B C 1
ATOM 2408 O O . THR B 1 59 ? 15.546 41.468 100.507 1.00 28.48 38 THR B O 1
ATOM 2412 N N . LEU B 1 60 ? 16.051 42.473 98.549 1.00 24.76 39 LEU B N 1
ATOM 2413 C CA . LEU B 1 60 ? 17.151 41.586 98.200 1.00 23.95 39 LEU B CA 1
ATOM 2414 C C . LEU B 1 60 ? 18.461 42.346 98.366 1.00 25.39 39 LEU B C 1
ATOM 2415 O O . LEU B 1 60 ? 18.599 43.464 97.859 1.00 28.02 39 LEU B O 1
ATOM 2420 N N . VAL B 1 61 ? 19.398 41.750 99.103 1.00 22.98 40 VAL B N 1
ATOM 2421 C CA . VAL B 1 61 ? 20.670 42.379 99.451 1.00 25.17 40 VAL B CA 1
ATOM 2422 C C . VAL B 1 61 ? 21.765 41.785 98.579 1.00 24.03 40 VAL B C 1
ATOM 2423 O O . VAL B 1 61 ? 21.931 40.560 98.535 1.00 23.81 40 VAL B O 1
ATOM 2427 N N . GLU B 1 62 ? 22.535 42.648 97.916 1.00 26.27 41 GLU B N 1
ATOM 2428 C CA . GLU B 1 62 ? 23.510 42.226 96.918 1.00 28.77 41 GLU B CA 1
ATOM 2429 C C . GLU B 1 62 ? 24.910 42.702 97.295 1.00 27.59 41 GLU B C 1
ATOM 2430 O O . GLU B 1 62 ? 25.081 43.775 97.879 1.00 28.04 41 GLU B O 1
ATOM 2436 N N . GLY B 1 63 ? 25.905 41.887 96.973 1.00 25.68 42 GLY B N 1
ATOM 2437 C CA . GLY B 1 63 ? 27.281 42.227 97.281 1.00 25.96 42 GLY B CA 1
ATOM 2438 C C . GLY B 1 63 ? 28.197 41.141 96.766 1.00 24.56 42 GLY B C 1
ATOM 2439 O O . GLY B 1 63 ? 27.830 40.389 95.861 1.00 22.91 42 GLY B O 1
ATOM 2440 N N . PHE B 1 64 ? 29.389 41.052 97.358 1.00 27.02 43 PHE B N 1
ATOM 2441 C CA . PHE B 1 64 ? 30.413 40.118 96.910 1.00 25.10 43 PHE B CA 1
ATOM 2442 C C . PHE B 1 64 ? 30.906 39.270 98.071 1.00 25.67 43 PHE B C 1
ATOM 2443 O O . PHE B 1 64 ? 31.101 39.770 99.182 1.00 26.86 43 PHE B O 1
ATOM 2451 N N . VAL B 1 65 ? 31.125 37.990 97.799 1.00 23.08 44 VAL B N 1
ATOM 2452 C CA . VAL B 1 65 ? 31.894 37.112 98.670 1.00 22.06 44 VAL B CA 1
ATOM 2453 C C . VAL B 1 65 ? 33.198 36.838 97.939 1.00 22.33 44 VAL B C 1
ATOM 2454 O O . VAL B 1 65 ? 33.206 36.100 96.948 1.00 25.52 44 VAL B O 1
ATOM 2458 N N . GLY B 1 66 ? 34.291 37.427 98.408 1.00 22.79 45 GLY B N 1
ATOM 2459 C CA . GLY B 1 66 ? 35.501 37.402 97.595 1.00 26.05 45 GLY B CA 1
ATOM 2460 C C . GLY B 1 66 ? 35.215 38.121 96.288 1.00 25.48 45 GLY B C 1
ATOM 2461 O O . GLY B 1 66 ? 34.674 39.232 96.281 1.00 25.87 45 GLY B O 1
ATOM 2462 N N . ASP B 1 67 ? 35.517 37.471 95.165 1.00 23.54 46 ASP B N 1
ATOM 2463 C CA . ASP B 1 67 ? 35.223 38.028 93.849 1.00 23.65 46 ASP B CA 1
ATOM 2464 C C . ASP B 1 67 ? 33.866 37.600 93.293 1.00 23.25 46 ASP B C 1
ATOM 2465 O O . ASP B 1 67 ? 33.520 38.001 92.174 1.00 22.56 46 ASP B O 1
ATOM 2470 N N . VAL B 1 68 ? 33.074 36.830 94.044 1.00 21.11 47 VAL B N 1
ATOM 2471 C CA . VAL B 1 68 ? 31.839 36.229 93.538 1.00 20.80 47 VAL B CA 1
ATOM 2472 C C . VAL B 1 68 ? 30.640 37.081 93.947 1.00 21.94 47 VAL B C 1
ATOM 2473 O O . VAL B 1 68 ? 30.427 37.347 95.137 1.00 21.84 47 VAL B O 1
ATOM 2477 N N . ALA B 1 69 ? 29.839 37.478 92.967 1.00 21.13 48 ALA B N 1
ATOM 2478 C CA . ALA B 1 69 ? 28.624 38.227 93.256 1.00 23.23 48 ALA B CA 1
ATOM 2479 C C . ALA B 1 69 ? 27.606 37.327 93.943 1.00 22.11 48 ALA B C 1
ATOM 2480 O O . ALA B 1 69 ? 27.463 36.152 93.597 1.00 22.44 48 ALA B O 1
ATOM 2482 N N . CYS B 1 70 ? 26.888 37.891 94.917 1.00 21.63 49 CYS B N 1
ATOM 2483 C CA . CYS B 1 70 ? 25.991 37.133 95.785 1.00 22.16 49 CYS B CA 1
ATOM 2484 C C . CYS B 1 70 ? 24.768 37.982 96.113 1.00 21.81 49 CYS B C 1
ATOM 2485 O O . CYS B 1 70 ? 24.875 39.207 96.236 1.00 22.00 49 CYS B O 1
ATOM 2488 N N . VAL B 1 71 ? 23.601 37.341 96.218 1.00 21.11 50 VAL B N 1
ATOM 2489 C CA . VAL B 1 71 ? 22.347 38.013 96.559 1.00 22.61 50 VAL B CA 1
ATOM 2490 C C . VAL B 1 71 ? 21.661 37.201 97.646 1.00 23.07 50 VAL B C 1
ATOM 2491 O O . VAL B 1 71 ? 21.544 35.975 97.521 1.00 24.20 50 VAL B O 1
ATOM 2495 N N . VAL B 1 72 ? 21.175 37.873 98.692 1.00 23.33 51 VAL B N 1
ATOM 2496 C CA . VAL B 1 72 ? 20.561 37.190 99.827 1.00 23.48 51 VAL B CA 1
ATOM 2497 C C . VAL B 1 72 ? 19.138 37.688 100.035 1.00 20.41 51 VAL B C 1
ATOM 2498 O O . VAL B 1 72 ? 18.870 38.892 99.977 1.00 21.40 51 VAL B O 1
ATOM 2502 N N . LEU B 1 73 ? 18.235 36.749 100.327 1.00 20.57 52 LEU B N 1
ATOM 2503 C CA . LEU B 1 73 ? 16.813 37.008 100.529 1.00 24.92 52 LEU B CA 1
ATOM 2504 C C . LEU B 1 73 ? 16.286 36.131 101.663 1.00 22.07 52 LEU B C 1
ATOM 2505 O O . LEU B 1 73 ? 16.466 34.907 101.615 1.00 22.27 52 LEU B O 1
ATOM 2510 N N . PRO B 1 74 ? 15.634 36.695 102.683 1.00 20.86 53 PRO B N 1
ATOM 2511 C CA . PRO B 1 74 ? 15.031 35.857 103.740 1.00 23.97 53 PRO B CA 1
ATOM 2512 C C . PRO B 1 74 ? 13.667 35.315 103.317 1.00 26.43 53 PRO B C 1
ATOM 2513 O O . PRO B 1 74 ? 12.751 36.083 103.005 1.00 26.43 53 PRO B O 1
ATOM 2517 N N . ARG B 1 75 ? 13.525 33.980 103.344 1.00 21.61 54 ARG B N 1
ATOM 2518 C CA . ARG B 1 75 ? 12.308 33.329 102.857 1.00 20.55 54 ARG B CA 1
ATOM 2519 C C . ARG B 1 75 ? 11.067 33.857 103.558 1.00 22.97 54 ARG B C 1
ATOM 2520 O O . ARG B 1 75 ? 10.019 34.046 102.926 1.00 24.32 54 ARG B O 1
ATOM 2528 N N . HIS B 1 76 ? 11.156 34.093 104.863 1.00 21.64 55 HIS B N 1
ATOM 2529 C CA . HIS B 1 76 ? 9.984 34.466 105.641 1.00 23.70 55 HIS B CA 1
ATOM 2530 C C . HIS B 1 76 ? 9.906 35.962 105.890 1.00 25.36 55 HIS B C 1
ATOM 2531 O O . HIS B 1 76 ? 9.003 36.415 106.605 1.00 23.70 55 HIS B O 1
ATOM 2538 N N . GLY B 1 77 ? 10.803 36.741 105.291 1.00 26.24 56 GLY B N 1
ATOM 2539 C CA . GLY B 1 77 ? 10.891 38.156 105.581 1.00 29.68 56 GLY B CA 1
ATOM 2540 C C . GLY B 1 77 ? 11.650 38.408 106.870 1.00 34.28 56 GLY B C 1
ATOM 2541 O O . GLY B 1 77 ? 11.875 37.514 107.686 1.00 35.77 56 GLY B O 1
ATOM 2542 N N . LYS B 1 78 ? 12.042 39.673 107.059 1.00 38.19 57 LYS B N 1
ATOM 2543 C CA . LYS B 1 78 ? 12.915 40.028 108.177 1.00 40.62 57 LYS B CA 1
ATOM 2544 C C . LYS B 1 78 ? 12.331 39.596 109.521 1.00 41.48 57 LYS B C 1
ATOM 2545 O O . LYS B 1 78 ? 13.043 39.031 110.359 1.00 44.85 57 LYS B O 1
ATOM 2547 N N . GLY B 1 79 ? 11.044 39.835 109.743 1.00 39.38 58 GLY B N 1
ATOM 2548 C CA . GLY B 1 79 ? 10.422 39.473 110.999 1.00 39.36 58 GLY B CA 1
ATOM 2549 C C . GLY B 1 79 ? 9.886 38.059 111.077 1.00 35.55 58 GLY B C 1
ATOM 2550 O O . GLY B 1 79 ? 9.258 37.709 112.083 1.00 35.25 58 GLY B O 1
ATOM 2551 N N . HIS B 1 80 ? 10.117 37.239 110.050 1.00 31.57 59 HIS B N 1
ATOM 2552 C CA . HIS B 1 80 ? 9.593 35.874 109.967 1.00 30.87 59 HIS B CA 1
ATOM 2553 C C . HIS B 1 80 ? 8.081 35.848 110.206 1.00 31.79 59 HIS B C 1
ATOM 2554 O O . HIS B 1 80 ? 7.559 35.032 110.967 1.00 32.99 59 HIS B O 1
ATOM 2561 N N . LEU B 1 81 ? 7.369 36.766 109.548 1.00 30.64 60 LEU B N 1
ATOM 2562 C CA . LEU B 1 81 ? 5.926 36.911 109.724 1.00 30.87 60 LEU B CA 1
ATOM 2563 C C . LEU B 1 81 ? 5.108 36.160 108.682 1.00 28.85 60 LEU B C 1
ATOM 2564 O O . LEU B 1 81 ? 3.877 36.098 108.810 1.00 29.49 60 LEU B O 1
ATOM 2569 N N . ILE B 1 82 ? 5.755 35.609 107.660 1.00 25.94 61 ILE B N 1
ATOM 2570 C CA . ILE B 1 82 ? 5.084 34.944 106.547 1.00 26.68 61 ILE B CA 1
ATOM 2571 C C . ILE B 1 82 ? 5.200 33.436 106.769 1.00 24.75 61 ILE B C 1
ATOM 2572 O O . ILE B 1 82 ? 6.320 32.907 106.737 1.00 27.97 61 ILE B O 1
ATOM 2577 N N . PRO B 1 83 ? 4.103 32.724 106.980 1.00 24.33 62 PRO B N 1
ATOM 2578 C CA . PRO B 1 83 ? 4.181 31.265 107.202 1.00 23.99 62 PRO B CA 1
ATOM 2579 C C . PRO B 1 83 ? 4.504 30.534 105.911 1.00 22.87 62 PRO B C 1
ATOM 2580 O O . PRO B 1 83 ? 4.336 31.095 104.816 1.00 22.00 62 PRO B O 1
ATOM 2584 N N . PRO B 1 84 ? 4.971 29.277 106.003 1.00 20.74 63 PRO B N 1
ATOM 2585 C CA . PRO B 1 84 ? 5.420 28.560 104.793 1.00 20.51 63 PRO B CA 1
ATOM 2586 C C . PRO B 1 84 ? 4.394 28.482 103.672 1.00 17.71 63 PRO B C 1
ATOM 2587 O O . PRO B 1 84 ? 4.777 28.572 102.500 1.00 18.16 63 PRO B O 1
ATOM 2591 N N . SER B 1 85 ? 3.109 28.295 103.984 1.00 18.90 64 SER B N 1
ATOM 2592 C CA . SER B 1 85 ? 2.117 28.168 102.916 1.00 19.68 64 SER B CA 1
ATOM 2593 C C . SER B 1 85 ? 1.838 29.485 102.203 1.00 21.08 64 SER B C 1
ATOM 2594 O O . SER B 1 85 ? 1.255 29.463 101.115 1.00 21.01 64 SER B O 1
ATOM 2597 N N . GLU B 1 86 ? 2.230 30.622 102.780 1.00 20.48 65 GLU B N 1
ATOM 2598 C CA . GLU B 1 86 ? 1.928 31.931 102.205 1.00 20.37 65 GLU B CA 1
ATOM 2599 C C . GLU B 1 86 ? 3.140 32.612 101.580 1.00 21.18 65 GLU B C 1
ATOM 2600 O O . GLU B 1 86 ? 3.004 33.721 101.043 1.00 21.47 65 GLU B O 1
ATOM 2606 N N . VAL B 1 87 ? 4.319 31.994 101.660 1.00 17.38 66 VAL B N 1
ATOM 2607 C CA . VAL B 1 87 ? 5.510 32.542 101.003 1.00 18.84 66 VAL B CA 1
ATOM 2608 C C . VAL B 1 87 ? 5.291 32.605 99.500 1.00 19.57 66 VAL B C 1
ATOM 2609 O O . VAL B 1 87 ? 4.783 31.659 98.880 1.00 19.97 66 VAL B O 1
ATOM 2613 N N . ASN B 1 88 ? 5.673 33.731 98.895 1.00 19.88 67 ASN B N 1
ATOM 2614 C CA . ASN B 1 88 ? 5.567 33.865 97.442 1.00 20.35 67 ASN B CA 1
ATOM 2615 C C . ASN B 1 88 ? 6.836 33.285 96.818 1.00 18.64 67 ASN B C 1
ATOM 2616 O O . ASN B 1 88 ? 7.779 33.996 96.449 1.00 17.22 67 ASN B O 1
ATOM 2621 N N . TYR B 1 89 ? 6.859 31.945 96.720 1.00 16.67 68 TYR B N 1
ATOM 2622 C CA . TYR B 1 89 ? 8.010 31.263 96.134 1.00 16.15 68 TYR B CA 1
ATOM 2623 C C . TYR B 1 89 ? 8.284 31.743 94.711 1.00 17.02 68 TYR B C 1
ATOM 2624 O O . TYR B 1 89 ? 9.448 31.932 94.326 1.00 18.38 68 TYR B O 1
ATOM 2633 N N . ARG B 1 90 ? 7.233 31.937 93.910 1.00 16.86 69 ARG B N 1
ATOM 2634 C CA . ARG B 1 90 ? 7.439 32.389 92.536 1.00 16.59 69 ARG B CA 1
ATOM 2635 C C . ARG B 1 90 ? 8.158 33.722 92.504 1.00 19.56 69 ARG B C 1
ATOM 2636 O O . ARG B 1 90 ? 9.095 33.914 91.722 1.00 20.88 69 ARG B O 1
ATOM 2644 N N . ALA B 1 91 ? 7.718 34.664 93.338 1.00 18.82 70 ALA B N 1
ATOM 2645 C CA . ALA B 1 91 ? 8.328 35.990 93.332 1.00 19.08 70 ALA B CA 1
ATOM 2646 C C . ALA B 1 91 ? 9.773 35.930 93.806 1.00 18.67 70 ALA B C 1
ATOM 2647 O O . ALA B 1 91 ? 10.637 36.628 93.265 1.00 19.16 70 ALA B O 1
ATOM 2649 N N . ASN B 1 92 ? 10.061 35.100 94.806 1.00 18.72 71 ASN B N 1
ATOM 2650 C CA . ASN B 1 92 ? 11.421 35.025 95.334 1.00 17.74 71 ASN B CA 1
ATOM 2651 C C . ASN B 1 92 ? 12.382 34.459 94.297 1.00 16.78 71 ASN B C 1
ATOM 2652 O O . ASN B 1 92 ? 13.476 34.998 94.089 1.00 16.84 71 ASN B O 1
ATOM 2657 N N . VAL B 1 93 ? 11.997 33.358 93.651 1.00 17.65 72 VAL B N 1
ATOM 2658 C CA . VAL B 1 93 ? 12.868 32.761 92.641 1.00 18.16 72 VAL B CA 1
ATOM 2659 C C . VAL B 1 93 ? 12.990 33.672 91.426 1.00 19.70 72 VAL B C 1
ATOM 2660 O O . VAL B 1 93 ? 14.092 33.880 90.896 1.00 18.61 72 VAL B O 1
ATOM 2664 N N . TRP B 1 94 ? 11.871 34.239 90.962 1.00 19.73 73 TRP B N 1
ATOM 2665 C CA . TRP B 1 94 ? 11.951 35.089 89.776 1.00 21.76 73 TRP B CA 1
ATOM 2666 C C . TRP B 1 94 ? 12.802 36.328 90.035 1.00 19.86 73 TRP B C 1
ATOM 2667 O O . TRP B 1 94 ? 13.560 36.757 89.161 1.00 20.76 73 TRP B O 1
ATOM 2678 N N . ALA B 1 95 ? 12.701 36.912 91.233 1.00 19.89 74 ALA B N 1
ATOM 2679 C CA . ALA B 1 95 ? 13.498 38.096 91.555 1.00 22.19 74 ALA B CA 1
ATOM 2680 C C . ALA B 1 95 ? 14.994 37.788 91.537 1.00 21.87 74 ALA B C 1
ATOM 2681 O O . ALA B 1 95 ? 15.804 38.614 91.090 1.00 20.90 74 ALA B O 1
ATOM 2683 N N . LEU B 1 96 ? 15.387 36.619 92.044 1.00 18.71 75 LEU B N 1
ATOM 2684 C CA . LEU B 1 96 ? 16.799 36.241 91.984 1.00 20.04 75 LEU B CA 1
ATOM 2685 C C . LEU B 1 96 ? 17.247 36.028 90.545 1.00 22.49 75 LEU B C 1
ATOM 2686 O O . LEU B 1 96 ? 18.354 36.431 90.166 1.00 21.82 75 LEU B O 1
ATOM 2691 N N . LYS B 1 97 ? 16.399 35.402 89.726 1.00 22.38 76 LYS B N 1
ATOM 2692 C CA . LYS B 1 97 ? 16.725 35.234 88.313 1.00 23.75 76 LYS B CA 1
ATOM 2693 C C . LYS B 1 97 ? 16.870 36.584 87.625 1.00 25.09 76 LYS B C 1
ATOM 2694 O O . LYS B 1 97 ? 17.788 36.786 86.818 1.00 23.70 76 LYS B O 1
ATOM 2700 N N . ASP B 1 98 ? 15.980 37.526 87.952 1.00 23.07 77 ASP B N 1
ATOM 2701 C CA . ASP B 1 98 ? 16.024 38.857 87.355 1.00 24.13 77 ASP B CA 1
ATOM 2702 C C . ASP B 1 98 ? 17.304 39.598 87.703 1.00 23.94 77 ASP B C 1
ATOM 2703 O O . ASP B 1 98 ? 17.790 40.392 86.891 1.00 26.44 77 ASP B O 1
ATOM 2708 N N . LEU B 1 99 ? 17.855 39.380 88.901 1.00 23.62 78 LEU B N 1
ATOM 2709 C CA . LEU B 1 99 ? 19.100 40.047 89.271 1.00 25.91 78 LEU B CA 1
ATOM 2710 C C . LEU B 1 99 ? 20.331 39.333 88.731 1.00 27.35 78 LEU B C 1
ATOM 2711 O O . LEU B 1 99 ? 21.456 39.762 89.016 1.00 30.45 78 LEU B O 1
ATOM 2716 N N . GLY B 1 100 ? 20.148 38.281 87.945 1.00 24.45 79 GLY B N 1
ATOM 2717 C CA . GLY B 1 100 ? 21.250 37.635 87.270 1.00 25.90 79 GLY B CA 1
ATOM 2718 C C . GLY B 1 100 ? 21.793 36.401 87.950 1.00 22.44 79 GLY B C 1
ATOM 2719 O O . GLY B 1 100 ? 22.873 35.934 87.568 1.00 23.06 79 GLY B O 1
ATOM 2720 N N . CYS B 1 101 ? 21.103 35.871 88.953 1.00 19.60 80 CYS B N 1
ATOM 2721 C CA . CYS B 1 101 ? 21.602 34.673 89.616 1.00 18.75 80 CYS B CA 1
ATOM 2722 C C . CYS B 1 101 ? 21.579 33.493 88.657 1.00 21.82 80 CYS B C 1
ATOM 2723 O O . CYS B 1 101 ? 20.666 33.347 87.838 1.00 23.61 80 CYS B O 1
ATOM 2726 N N . THR B 1 102 ? 22.632 32.682 88.737 1.00 20.51 81 THR B N 1
ATOM 2727 C CA . THR B 1 102 ? 22.736 31.409 88.039 1.00 19.99 81 THR B CA 1
ATOM 2728 C C . THR B 1 102 ? 22.492 30.225 88.967 1.00 19.28 81 THR B C 1
ATOM 2729 O O . THR B 1 102 ? 22.162 29.131 88.490 1.00 20.53 81 THR B O 1
ATOM 2733 N N . HIS B 1 103 ? 22.646 30.438 90.275 1.00 18.80 82 HIS B N 1
ATOM 2734 C CA . HIS B 1 103 ? 22.546 29.421 91.309 1.00 16.59 82 HIS B CA 1
ATOM 2735 C C . HIS B 1 103 ? 21.686 29.944 92.445 1.00 17.03 82 HIS B C 1
ATOM 2736 O O . HIS B 1 103 ? 21.641 31.152 92.694 1.00 18.82 82 HIS B O 1
ATOM 2743 N N . ILE B 1 104 ? 21.025 29.027 93.154 1.00 15.95 83 ILE B N 1
ATOM 2744 C CA . ILE B 1 104 ? 20.393 29.333 94.433 1.00 15.84 83 ILE B CA 1
ATOM 2745 C C . ILE B 1 104 ? 20.827 28.293 95.456 1.00 18.38 83 ILE B C 1
ATOM 2746 O O . ILE B 1 104 ? 20.649 27.089 95.237 1.00 18.10 83 ILE B O 1
ATOM 2751 N N . LEU B 1 105 ? 21.364 28.753 96.582 1.00 16.81 84 LEU B N 1
ATOM 2752 C CA . LEU B 1 105 ? 21.563 27.908 97.753 1.00 17.46 84 LEU B CA 1
ATOM 2753 C C . LEU B 1 105 ? 20.483 28.256 98.766 1.00 17.74 84 LEU B C 1
ATOM 2754 O O . LEU B 1 105 ? 20.261 29.438 99.047 1.00 17.84 84 LEU B O 1
ATOM 2759 N N . ALA B 1 106 ? 19.809 27.235 99.305 1.00 15.40 85 ALA B N 1
ATOM 2760 C CA . ALA B 1 106 ? 18.717 27.440 100.249 1.00 18.47 85 ALA B CA 1
ATOM 2761 C C . ALA B 1 106 ? 18.982 26.673 101.538 1.00 17.91 85 ALA B C 1
ATOM 2762 O O . ALA B 1 106 ? 19.552 25.578 101.507 1.00 18.67 85 ALA B O 1
ATOM 2764 N N . THR B 1 107 ? 18.570 27.243 102.673 1.00 16.88 86 THR B N 1
ATOM 2765 C CA . THR B 1 107 ? 18.546 26.505 103.930 1.00 18.39 86 THR B CA 1
ATOM 2766 C C . THR B 1 107 ? 17.100 26.165 104.275 1.00 19.44 86 THR B C 1
ATOM 2767 O O . THR B 1 107 ? 16.175 26.907 103.925 1.00 20.02 86 THR B O 1
ATOM 2771 N N . ASN B 1 108 ? 16.901 25.032 104.958 1.00 19.28 87 ASN B N 1
ATOM 2772 C CA . ASN B 1 108 ? 15.547 24.587 105.314 1.00 20.76 87 ASN B CA 1
ATOM 2773 C C . ASN B 1 108 ? 15.588 23.837 106.642 1.00 22.02 87 ASN B C 1
ATOM 2774 O O . ASN B 1 108 ? 16.197 22.766 106.724 1.00 25.20 87 ASN B O 1
ATOM 2779 N N . ALA B 1 109 ? 14.919 24.360 107.670 1.00 19.67 88 ALA B N 1
ATOM 2780 C CA . ALA B 1 109 ? 14.866 23.663 108.954 1.00 18.52 88 ALA B CA 1
ATOM 2781 C C . ALA B 1 109 ? 13.913 22.470 108.882 1.00 20.13 88 ALA B C 1
ATOM 2782 O O . ALA B 1 109 ? 12.915 22.486 108.153 1.00 21.56 88 ALA B O 1
ATOM 2784 N N . CYS B 1 110 ? 14.224 21.419 109.640 1.00 19.24 89 CYS B N 1
ATOM 2785 C CA . CYS B 1 110 ? 13.490 20.176 109.445 1.00 18.19 89 CYS B CA 1
ATOM 2786 C C . CYS B 1 110 ? 13.530 19.318 110.702 1.00 20.23 89 CYS B C 1
ATOM 2787 O O . CYS B 1 110 ? 14.293 19.565 111.638 1.00 19.36 89 CYS B O 1
ATOM 2790 N N . GLY B 1 111 ? 12.669 18.302 110.710 1.00 21.60 90 GLY B N 1
ATOM 2791 C CA . GLY B 1 111 ? 12.661 17.290 111.745 1.00 20.97 90 GLY B CA 1
ATOM 2792 C C . GLY B 1 111 ? 13.120 15.969 111.160 1.00 21.96 90 GLY B C 1
ATOM 2793 O O . GLY B 1 111 ? 12.873 15.677 109.987 1.00 21.89 90 GLY B O 1
ATOM 2794 N N . SER B 1 112 ? 13.796 15.176 111.978 1.00 22.28 91 SER B N 1
ATOM 2795 C CA . SER B 1 112 ? 14.336 13.900 111.532 1.00 21.69 91 SER B CA 1
ATOM 2796 C C . SER B 1 112 ? 13.298 12.796 111.656 1.00 22.70 91 SER B C 1
ATOM 2797 O O . SER B 1 112 ? 12.560 12.733 112.639 1.00 22.45 91 SER B O 1
ATOM 2800 N N . LEU B 1 113 ? 13.268 11.919 110.654 1.00 21.28 92 LEU B N 1
ATOM 2801 C CA . LEU B 1 113 ? 12.435 10.726 110.669 1.00 22.58 92 LEU B CA 1
ATOM 2802 C C . LEU B 1 113 ? 13.225 9.441 110.903 1.00 25.19 92 LEU B C 1
ATOM 2803 O O . LEU B 1 113 ? 12.621 8.361 110.915 1.00 27.01 92 LEU B O 1
ATOM 2808 N N . GLN B 1 114 ? 14.544 9.529 111.132 1.00 24.50 93 GLN B N 1
ATOM 2809 C CA . GLN B 1 114 ? 15.445 8.377 111.118 1.00 28.56 93 GLN B CA 1
ATOM 2810 C C . GLN B 1 114 ? 16.472 8.489 112.239 1.00 28.10 93 GLN B C 1
ATOM 2811 O O . GLN B 1 114 ? 16.968 9.585 112.524 1.00 25.94 93 GLN B O 1
ATOM 2817 N N . GLU B 1 115 ? 16.818 7.339 112.837 1.00 27.25 94 GLU B N 1
ATOM 2818 C CA . GLU B 1 115 ? 17.702 7.317 114.003 1.00 31.69 94 GLU B CA 1
ATOM 2819 C C . GLU B 1 115 ? 19.050 7.986 113.728 1.00 31.06 94 GLU B C 1
ATOM 2820 O O . GLU B 1 115 ? 19.602 8.653 114.610 1.00 33.09 94 GLU B O 1
ATOM 2826 N N . ASP B 1 116 ? 19.598 7.819 112.518 1.00 30.73 95 ASP B N 1
ATOM 2827 C CA . ASP B 1 116 ? 20.931 8.341 112.207 1.00 33.23 95 ASP B CA 1
ATOM 2828 C C . ASP B 1 116 ? 20.961 9.855 112.033 1.00 29.89 95 ASP B C 1
ATOM 2829 O O . ASP B 1 116 ? 22.048 10.444 112.021 1.00 26.57 95 ASP B O 1
ATOM 2834 N N . LEU B 1 117 ? 19.817 10.490 111.849 1.00 27.21 96 LEU B N 1
ATOM 2835 C CA . LEU B 1 117 ? 19.757 11.928 111.617 1.00 25.19 96 LEU B CA 1
ATOM 2836 C C . LEU B 1 117 ? 19.350 12.573 112.933 1.00 25.78 96 LEU B C 1
ATOM 2837 O O . LEU B 1 117 ? 18.183 12.522 113.325 1.00 27.87 96 LEU B O 1
ATOM 2842 N N . VAL B 1 118 ? 20.317 13.163 113.631 1.00 26.08 97 VAL B N 1
ATOM 2843 C CA . VAL B 1 118 ? 20.066 13.637 114.992 1.00 27.32 97 VAL B CA 1
ATOM 2844 C C . VAL B 1 118 ? 20.080 15.161 115.010 1.00 28.75 97 VAL B C 1
ATOM 2845 O O . VAL B 1 118 ? 20.666 15.783 114.112 1.00 28.12 97 VAL B O 1
ATOM 2849 N N . PRO B 1 119 ? 19.435 15.801 115.987 1.00 31.20 98 PRO B N 1
ATOM 2850 C CA . PRO B 1 119 ? 19.441 17.269 116.038 1.00 29.83 98 PRO B CA 1
ATOM 2851 C C . PRO B 1 119 ? 20.856 17.828 116.007 1.00 26.13 98 PRO B C 1
ATOM 2852 O O . PRO B 1 119 ? 21.745 17.380 116.742 1.00 26.89 98 PRO B O 1
ATOM 2856 N N . GLY B 1 120 ? 21.063 18.812 115.141 1.00 24.60 99 GLY B N 1
ATOM 2857 C CA . GLY B 1 120 ? 22.361 19.386 114.918 1.00 24.75 99 GLY B CA 1
ATOM 2858 C C . GLY B 1 120 ? 23.056 18.900 113.661 1.00 25.68 99 GLY B C 1
ATOM 2859 O O . GLY B 1 120 ? 24.012 19.550 113.213 1.00 25.00 99 GLY B O 1
ATOM 2860 N N . ASP B 1 121 ? 22.626 17.769 113.102 1.00 23.36 100 ASP B N 1
ATOM 2861 C CA . ASP B 1 121 ? 23.105 17.342 111.795 1.00 22.95 100 ASP B CA 1
ATOM 2862 C C . ASP B 1 121 ? 22.532 18.234 110.700 1.00 21.89 100 ASP B C 1
ATOM 2863 O O . ASP B 1 121 ? 21.499 18.887 110.869 1.00 21.42 100 ASP B O 1
ATOM 2868 N N . PHE B 1 122 ? 23.202 18.229 109.553 1.00 19.82 101 PHE B N 1
ATOM 2869 C CA . PHE B 1 122 ? 22.671 18.813 108.333 1.00 19.42 101 PHE B CA 1
ATOM 2870 C C . PHE B 1 122 ? 22.516 17.708 107.297 1.00 19.41 101 PHE B C 1
ATOM 2871 O O . PHE B 1 122 ? 23.126 16.638 107.412 1.00 19.66 101 PHE B O 1
ATOM 2879 N N . VAL B 1 123 ? 21.698 17.982 106.278 1.00 17.93 102 VAL B N 1
ATOM 2880 C CA . VAL B 1 123 ? 21.426 17.037 105.191 1.00 17.85 102 VAL B CA 1
ATOM 2881 C C . VAL B 1 123 ? 21.495 17.789 103.865 1.00 19.62 102 VAL B C 1
ATOM 2882 O O . VAL B 1 123 ? 20.759 18.759 103.663 1.00 18.32 102 VAL B O 1
ATOM 2886 N N . VAL B 1 124 ? 22.361 17.342 102.955 1.00 18.04 103 VAL B N 1
ATOM 2887 C CA . VAL B 1 124 ? 22.361 17.863 101.592 1.00 14.82 103 VAL B CA 1
ATOM 2888 C C . VAL B 1 124 ? 21.362 17.018 100.810 1.00 15.17 103 VAL B C 1
ATOM 2889 O O . VAL B 1 124 ? 21.665 15.903 100.384 1.00 16.62 103 VAL B O 1
ATOM 2893 N N . LEU B 1 125 ? 20.143 17.534 100.666 1.00 16.03 104 LEU B N 1
ATOM 2894 C CA . LEU B 1 125 ? 19.037 16.738 100.137 1.00 15.93 104 LEU B CA 1
ATOM 2895 C C . LEU B 1 125 ? 19.271 16.348 98.680 1.00 18.28 104 LEU B C 1
ATOM 2896 O O . LEU B 1 125 ? 19.885 17.088 97.906 1.00 17.06 104 LEU B O 1
ATOM 2901 N N . ASN B 1 126 ? 18.766 15.166 98.294 1.00 16.77 105 ASN B N 1
ATOM 2902 C CA . ASN B 1 126 ? 18.749 14.795 96.881 1.00 18.00 105 ASN B CA 1
ATOM 2903 C C . ASN B 1 126 ? 17.392 14.325 96.361 1.00 18.04 105 ASN B C 1
ATOM 2904 O O . ASN B 1 126 ? 17.269 14.102 95.153 1.00 14.99 105 ASN B O 1
ATOM 2909 N N . GLN B 1 127 ? 16.373 14.200 97.218 1.00 17.87 106 GLN B N 1
ATOM 2910 C CA . GLN B 1 127 ? 15.053 13.721 96.812 1.00 16.98 106 GLN B CA 1
ATOM 2911 C C . GLN B 1 127 ? 13.975 14.375 97.675 1.00 15.05 106 GLN B C 1
ATOM 2912 O O . GLN B 1 127 ? 14.256 14.870 98.772 1.00 16.59 106 GLN B O 1
ATOM 2918 N N . PHE B 1 128 ? 12.727 14.362 97.185 1.00 15.69 107 PHE B N 1
ATOM 2919 C CA . PHE B 1 128 ? 11.612 14.788 98.033 1.00 16.10 107 PHE B CA 1
ATOM 2920 C C . PHE B 1 128 ? 10.314 14.092 97.648 1.00 18.72 107 PHE B C 1
ATOM 2921 O O . PHE B 1 128 ? 10.159 13.559 96.546 1.00 17.23 107 PHE B O 1
ATOM 2929 N N . MET B 1 129 ? 9.367 14.132 98.582 1.00 16.26 108 MET B N 1
ATOM 2930 C CA . MET B 1 129 ? 7.979 13.799 98.294 1.00 18.10 108 MET B CA 1
ATOM 2931 C C . MET B 1 129 ? 7.116 14.979 98.716 1.00 19.80 108 MET B C 1
ATOM 2932 O O . MET B 1 129 ? 7.284 15.520 99.815 1.00 20.48 108 MET B O 1
ATOM 2937 N N . ASP B 1 130 ? 6.195 15.368 97.846 1.00 19.39 109 ASP B N 1
ATOM 2938 C CA . ASP B 1 130 ? 5.469 16.630 97.963 1.00 19.47 109 ASP B CA 1
ATOM 2939 C C . ASP B 1 130 ? 4.073 16.384 98.523 1.00 20.54 109 ASP B C 1
ATOM 2940 O O . ASP B 1 130 ? 3.277 15.654 97.918 1.00 21.79 109 ASP B O 1
ATOM 2945 N N . LYS B 1 131 ? 3.779 16.986 99.681 1.00 18.58 110 LYS B N 1
ATOM 2946 C CA . LYS B 1 131 ? 2.428 16.979 100.231 1.00 19.47 110 LYS B CA 1
ATOM 2947 C C . LYS B 1 131 ? 1.888 18.395 100.429 1.00 22.11 110 LYS B C 1
ATOM 2948 O O . LYS B 1 131 ? 0.948 18.593 101.206 1.00 26.39 110 LYS B O 1
ATOM 2954 N N . THR B 1 132 ? 2.447 19.382 99.728 1.00 19.33 111 THR B N 1
ATOM 2955 C CA . THR B 1 132 ? 1.911 20.734 99.819 1.00 18.56 111 THR B CA 1
ATOM 2956 C C . THR B 1 132 ? 0.711 20.907 98.891 1.00 20.69 111 THR B C 1
ATOM 2957 O O . THR B 1 132 ? 0.512 20.146 97.938 1.00 22.00 111 THR B O 1
ATOM 2961 N N . TRP B 1 133 ? -0.088 21.933 99.179 1.00 19.38 112 TRP B N 1
ATOM 2962 C CA . TRP B 1 133 ? -1.242 22.277 98.352 1.00 18.60 112 TRP B CA 1
ATOM 2963 C C . TRP B 1 133 ? -1.501 23.773 98.470 1.00 20.08 112 TRP B C 1
ATOM 2964 O O . TRP B 1 133 ? -1.063 24.425 99.423 1.00 20.92 112 TRP B O 1
ATOM 2975 N N . GLY B 1 134 ? -2.210 24.315 97.481 1.00 19.72 113 GLY B N 1
ATOM 2976 C CA . GLY B 1 134 ? -2.636 25.701 97.542 1.00 22.79 113 GLY B CA 1
ATOM 2977 C C . GLY B 1 134 ? -1.553 26.724 97.270 1.00 23.94 113 GLY B C 1
ATOM 2978 O O . GLY B 1 134 ? -1.813 27.925 97.392 1.00 27.61 113 GLY B O 1
ATOM 2979 N N . ARG B 1 135 ? -0.353 26.293 96.910 1.00 19.29 114 ARG B N 1
ATOM 2980 C CA . ARG B 1 135 ? 0.755 27.199 96.613 1.00 18.44 114 ARG B CA 1
ATOM 2981 C C . ARG B 1 135 ? 0.939 27.324 95.106 1.00 18.31 114 ARG B C 1
ATOM 2982 O O . ARG B 1 135 ? 0.757 26.350 94.372 1.00 20.68 114 ARG B O 1
ATOM 2990 N N . GLU B 1 136 ? 1.307 28.522 94.636 1.00 15.68 115 GLU B N 1
ATOM 2991 C CA . GLU B 1 136 ? 1.642 28.661 93.217 1.00 18.50 115 GLU B CA 1
ATOM 2992 C C . GLU B 1 136 ? 2.950 27.928 92.931 1.00 21.42 115 GLU B C 1
ATOM 2993 O O . GLU B 1 136 ? 4.004 28.319 93.437 1.00 20.83 115 GLU B O 1
ATOM 2999 N N . ASN B 1 137 ? 2.899 26.875 92.111 1.00 19.92 116 ASN B N 1
ATOM 3000 C CA . ASN B 1 137 ? 4.064 26.013 91.958 1.00 19.50 116 ASN B CA 1
ATOM 3001 C C . ASN B 1 137 ? 4.622 25.992 90.541 1.00 18.36 116 ASN B C 1
ATOM 3002 O O . ASN B 1 137 ? 5.515 25.183 90.262 1.00 20.48 116 ASN B O 1
ATOM 3007 N N . THR B 1 138 ? 4.155 26.871 89.653 1.00 18.57 117 THR B N 1
ATOM 3008 C CA . THR B 1 138 ? 4.693 26.932 88.302 1.00 17.63 117 THR B CA 1
ATOM 3009 C C . THR B 1 138 ? 4.562 28.353 87.766 1.00 19.02 117 THR B C 1
ATOM 3010 O O . THR B 1 138 ? 3.625 29.081 88.103 1.00 17.82 117 THR B O 1
ATOM 3014 N N . PHE B 1 139 ? 5.528 28.744 86.936 1.00 17.54 118 PHE B N 1
ATOM 3015 C CA . PHE B 1 139 ? 5.494 30.051 86.291 1.00 17.73 118 PHE B CA 1
ATOM 3016 C C . PHE B 1 139 ? 4.584 30.075 85.069 1.00 20.43 118 PHE B C 1
ATOM 3017 O O . PHE B 1 139 ? 4.188 31.160 84.628 1.00 24.03 118 PHE B O 1
ATOM 3025 N N . TYR B 1 140 ? 4.254 28.912 84.510 1.00 18.79 119 TYR B N 1
ATOM 3026 C CA . TYR B 1 140 ? 3.606 28.824 83.210 1.00 17.38 119 TYR B CA 1
ATOM 3027 C C . TYR B 1 140 ? 2.177 28.306 83.328 1.00 18.81 119 TYR B C 1
ATOM 3028 O O . TYR B 1 140 ? 1.863 27.483 84.190 1.00 21.87 119 TYR B O 1
ATOM 3037 N N . GLY B 1 141 ? 1.325 28.763 82.423 1.00 18.33 120 GLY B N 1
ATOM 3038 C CA . GLY B 1 141 ? -0.001 28.194 82.315 1.00 17.08 120 GLY B CA 1
ATOM 3039 C C . GLY B 1 141 ? -0.828 28.908 81.273 1.00 19.99 120 GLY B C 1
ATOM 3040 O O . GLY B 1 141 ? -0.297 29.541 80.354 1.00 24.60 120 GLY B O 1
ATOM 3041 N N . SER B 1 142 ? -2.139 28.799 81.429 1.00 18.97 121 SER B N 1
ATOM 3042 C CA . SER B 1 142 ? -3.096 29.383 80.501 1.00 21.60 121 SER B CA 1
ATOM 3043 C C . SER B 1 142 ? -3.854 30.567 81.085 1.00 22.84 121 SER B C 1
ATOM 3044 O O . SER B 1 142 ? -4.669 31.164 80.376 1.00 24.08 121 SER B O 1
ATOM 3047 N N . LYS B 1 143 ? -3.625 30.915 82.355 1.00 22.84 122 LYS B N 1
ATOM 3048 C CA . LYS B 1 143 ? -4.329 32.036 82.972 1.00 28.60 122 LYS B CA 1
ATOM 3049 C C . LYS B 1 143 ? -3.521 33.316 82.810 1.00 25.21 122 LYS B C 1
ATOM 3050 O O . LYS B 1 143 ? -2.305 33.267 82.635 1.00 22.69 122 LYS B O 1
ATOM 3056 N N . PRO B 1 144 ? -4.160 34.490 82.865 1.00 26.39 123 PRO B N 1
ATOM 3057 C CA . PRO B 1 144 ? -3.400 35.735 82.647 1.00 31.49 123 PRO B CA 1
ATOM 3058 C C . PRO B 1 144 ? -2.343 36.021 83.712 1.00 31.71 123 PRO B C 1
ATOM 3059 O O . PRO B 1 144 ? -1.465 36.856 83.476 1.00 34.65 123 PRO B O 1
ATOM 3063 N N . ASP B 1 145 ? -2.391 35.365 84.868 1.00 33.05 124 ASP B N 1
ATOM 3064 C CA . ASP B 1 145 ? -1.427 35.594 85.937 1.00 38.59 124 ASP B CA 1
ATOM 3065 C C . ASP B 1 145 ? -0.180 34.719 85.822 1.00 38.36 124 ASP B C 1
ATOM 3066 O O . ASP B 1 145 ? 0.564 34.596 86.804 1.00 38.68 124 ASP B O 1
ATOM 3071 N N . SER B 1 146 ? 0.060 34.101 84.663 1.00 34.40 125 SER B N 1
ATOM 3072 C CA . SER B 1 146 ? 1.235 33.257 84.476 1.00 32.01 125 SER B CA 1
ATOM 3073 C C . SER B 1 146 ? 1.815 33.493 83.090 1.00 29.97 125 SER B C 1
ATOM 3074 O O . SER B 1 146 ? 1.172 34.081 82.215 1.00 31.45 125 SER B O 1
ATOM 3077 N N . LEU B 1 147 ? 3.052 33.033 82.904 1.00 25.30 126 LEU B N 1
ATOM 3078 C CA . LEU B 1 147 ? 3.671 33.057 81.585 1.00 25.96 126 LEU B CA 1
ATOM 3079 C C . LEU B 1 147 ? 2.979 32.065 80.659 1.00 29.28 126 LEU B C 1
ATOM 3080 O O . LEU B 1 147 ? 2.546 30.989 81.079 1.00 29.91 126 LEU B O 1
ATOM 3085 N N . LYS B 1 148 ? 2.902 32.418 79.379 1.00 30.11 127 LYS B N 1
ATOM 3086 C CA . LYS B 1 148 ? 2.185 31.572 78.433 1.00 33.45 127 LYS B CA 1
ATOM 3087 C C . LYS B 1 148 ? 2.991 30.323 78.098 1.00 31.26 127 LYS B C 1
ATOM 3088 O O . LYS B 1 148 ? 4.179 30.402 77.770 1.00 30.70 127 LYS B O 1
ATOM 3094 N N . GLY B 1 149 ? 2.340 29.163 78.211 1.00 29.86 128 GLY B N 1
ATOM 3095 C CA . GLY B 1 149 ? 2.945 27.895 77.855 1.00 27.15 128 GLY B CA 1
ATOM 3096 C C . GLY B 1 149 ? 2.543 26.767 78.783 1.00 25.23 128 GLY B C 1
ATOM 3097 O O . GLY B 1 149 ? 1.951 27.005 79.840 1.00 23.77 128 GLY B O 1
ATOM 3098 N N . VAL B 1 150 ? 2.841 25.531 78.385 1.00 24.31 129 VAL B N 1
ATOM 3099 C CA . VAL B 1 150 ? 2.659 24.346 79.226 1.00 18.65 129 VAL B CA 1
ATOM 3100 C C . VAL B 1 150 ? 4.047 23.767 79.441 1.00 18.63 129 VAL B C 1
ATOM 3101 O O . VAL B 1 150 ? 4.660 23.261 78.495 1.00 24.67 129 VAL B O 1
ATOM 3105 N N . LEU B 1 151 ? 4.563 23.864 80.660 1.00 17.15 130 LEU B N 1
ATOM 3106 C CA . LEU B 1 151 ? 5.919 23.411 80.970 1.00 17.93 130 LEU B CA 1
ATOM 3107 C C . LEU B 1 151 ? 5.832 22.174 81.852 1.00 20.90 130 LEU B C 1
ATOM 3108 O O . LEU B 1 151 ? 5.319 22.251 82.974 1.00 21.09 130 LEU B O 1
ATOM 3113 N N . HIS B 1 152 ? 6.337 21.043 81.354 1.00 18.53 131 HIS B N 1
ATOM 3114 C CA . HIS B 1 152 ? 6.343 19.777 82.099 1.00 17.45 131 HIS B CA 1
ATOM 3115 C C . HIS B 1 152 ? 7.796 19.376 82.365 1.00 16.07 131 HIS B C 1
ATOM 3116 O O . HIS B 1 152 ? 8.415 18.696 81.543 1.00 17.28 131 HIS B O 1
ATOM 3123 N N . MET B 1 153 ? 8.337 19.785 83.525 1.00 16.77 132 MET B N 1
ATOM 3124 C CA . MET B 1 153 ? 9.771 19.618 83.787 1.00 19.29 132 MET B CA 1
ATOM 3125 C C . MET B 1 153 ? 10.047 18.245 84.376 1.00 20.55 132 MET B C 1
ATOM 3126 O O . MET B 1 153 ? 9.374 17.846 85.332 1.00 20.19 132 MET B O 1
ATOM 3131 N N . PRO B 1 154 ? 11.048 17.529 83.867 1.00 19.05 133 PRO B N 1
ATOM 3132 C CA . PRO B 1 154 ? 11.513 16.323 84.563 1.00 16.52 133 PRO B CA 1
ATOM 3133 C C . PRO B 1 154 ? 12.043 16.680 85.939 1.00 17.54 133 PRO B C 1
ATOM 3134 O O . PRO B 1 154 ? 12.694 17.712 86.124 1.00 18.98 133 PRO B O 1
ATOM 3138 N N . MET B 1 155 ? 11.756 15.806 86.913 1.00 18.58 134 MET B N 1
ATOM 3139 C CA . MET B 1 155 ? 12.154 16.048 88.295 1.00 18.88 134 MET B CA 1
ATOM 3140 C C . MET B 1 155 ? 12.704 14.787 88.954 1.00 17.33 134 MET B C 1
ATOM 3141 O O . MET B 1 155 ? 12.790 14.735 90.187 1.00 16.54 134 MET B O 1
ATOM 3146 N N . ALA B 1 156 ? 13.094 13.782 88.160 1.00 18.46 135 ALA B N 1
ATOM 3147 C CA . ALA B 1 156 ? 13.551 12.507 88.712 1.00 18.76 135 ALA B CA 1
ATOM 3148 C C . ALA B 1 156 ? 14.625 12.700 89.777 1.00 16.84 135 ALA B C 1
ATOM 3149 O O . ALA B 1 156 ? 14.541 12.126 90.867 1.00 17.87 135 ALA B O 1
ATOM 3151 N N . GLU B 1 157 ? 15.661 13.485 89.466 1.00 15.16 136 GLU B N 1
ATOM 3152 C CA . GLU B 1 157 ? 16.683 13.913 90.426 1.00 18.03 136 GLU B CA 1
ATOM 3153 C C . GLU B 1 157 ? 16.571 15.430 90.490 1.00 17.39 136 GLU B C 1
ATOM 3154 O O . GLU B 1 157 ? 17.167 16.136 89.659 1.00 20.08 136 GLU B O 1
ATOM 3160 N N . PRO B 1 158 ? 15.811 15.973 91.443 1.00 15.76 137 PRO B N 1
ATOM 3161 C CA . PRO B 1 158 ? 15.304 17.343 91.297 1.00 16.66 137 PRO B CA 1
ATOM 3162 C C . PRO B 1 158 ? 16.288 18.450 91.647 1.00 16.13 137 PRO B C 1
ATOM 3163 O O . PRO B 1 158 ? 15.931 19.622 91.492 1.00 18.40 137 PRO B O 1
ATOM 3167 N N . PHE B 1 159 ? 17.502 18.143 92.103 1.00 14.72 138 PHE B N 1
ATOM 3168 C CA . PHE B 1 159 ? 18.479 19.167 92.463 1.00 16.42 138 PHE B CA 1
ATOM 3169 C C . PHE B 1 159 ? 19.577 19.233 91.401 1.00 19.77 138 PHE B C 1
ATOM 3170 O O . PHE B 1 159 ? 19.692 18.355 90.545 1.00 20.73 138 PHE B O 1
ATOM 3178 N N . CYS B 1 160 ? 20.379 20.303 91.440 1.00 17.68 139 CYS B N 1
ATOM 3179 C CA . CYS B 1 160 ? 21.572 20.379 90.598 1.00 17.87 139 CYS B CA 1
ATOM 3180 C C . CYS B 1 160 ? 22.689 19.609 91.295 1.00 17.06 139 CYS B C 1
ATOM 3181 O O . CYS B 1 160 ? 23.167 20.023 92.356 1.00 17.76 139 CYS B O 1
ATOM 3184 N N . GLU B 1 161 ? 23.101 18.482 90.701 1.00 17.24 140 GLU B N 1
ATOM 3185 C CA . GLU B 1 161 ? 24.040 17.582 91.373 1.00 19.42 140 GLU B CA 1
ATOM 3186 C C . GLU B 1 161 ? 25.407 18.229 91.596 1.00 19.67 140 GLU B C 1
ATOM 3187 O O . GLU B 1 161 ? 26.029 18.019 92.647 1.00 19.03 140 GLU B O 1
ATOM 3193 N N . ARG B 1 162 ? 25.910 18.994 90.616 1.00 18.79 141 ARG B N 1
ATOM 3194 C CA . ARG B 1 162 ? 27.172 19.702 90.832 1.00 19.26 141 ARG B CA 1
ATOM 3195 C C . ARG B 1 162 ? 27.094 20.603 92.058 1.00 18.51 141 ARG B C 1
ATOM 3196 O O . ARG B 1 162 ? 28.040 20.666 92.857 1.00 18.90 141 ARG B O 1
ATOM 3204 N N . THR B 1 163 ? 25.984 21.334 92.207 1.00 17.69 142 THR B N 1
ATOM 3205 C CA . THR B 1 163 ? 25.862 22.252 93.334 1.00 19.42 142 THR B CA 1
ATOM 3206 C C . THR B 1 163 ? 25.710 21.486 94.649 1.00 18.83 142 THR B C 1
ATOM 3207 O O . THR B 1 163 ? 26.239 21.910 95.683 1.00 17.95 142 THR B O 1
ATOM 3211 N N . ARG B 1 164 ? 25.013 20.342 94.626 1.00 17.12 143 ARG B N 1
ATOM 3212 C CA . ARG B 1 164 ? 24.979 19.465 95.797 1.00 18.14 143 ARG B CA 1
ATOM 3213 C C . ARG B 1 164 ? 26.386 19.101 96.251 1.00 18.52 143 ARG B C 1
ATOM 3214 O O . ARG B 1 164 ? 26.718 19.188 97.439 1.00 17.06 143 ARG B O 1
ATOM 3222 N N . GLN B 1 165 ? 27.231 18.675 95.311 1.00 18.95 144 GLN B N 1
ATOM 3223 C CA . GLN B 1 165 ? 28.576 18.264 95.699 1.00 18.39 144 GLN B CA 1
ATOM 3224 C C . GLN B 1 165 ? 29.410 19.438 96.204 1.00 19.83 144 GLN B C 1
ATOM 3225 O O . GLN B 1 165 ? 30.337 19.238 97.000 1.00 21.08 144 GLN B O 1
ATOM 3231 N N . ILE B 1 166 ? 29.115 20.656 95.741 1.00 18.77 145 ILE B N 1
ATOM 3232 C CA . ILE B 1 166 ? 29.783 21.848 96.269 1.00 19.74 145 ILE B CA 1
ATOM 3233 C C . ILE B 1 166 ? 29.446 22.042 97.745 1.00 18.67 145 ILE B C 1
ATOM 3234 O O . ILE B 1 166 ? 30.324 22.341 98.564 1.00 20.07 145 ILE B O 1
ATOM 3239 N N . LEU B 1 167 ? 28.164 21.927 98.100 1.00 18.45 146 LEU B N 1
ATOM 3240 C CA . LEU B 1 167 ? 27.801 22.026 99.515 1.00 18.27 146 LEU B CA 1
ATOM 3241 C C . LEU B 1 167 ? 28.560 21.000 100.342 1.00 18.64 146 LEU B C 1
ATOM 3242 O O . LEU B 1 167 ? 29.053 21.312 101.429 1.00 19.50 146 LEU B O 1
ATOM 3247 N N . ILE B 1 168 ? 28.657 19.763 99.841 1.00 19.50 147 ILE B N 1
ATOM 3248 C CA . ILE B 1 168 ? 29.315 18.698 100.593 1.00 18.32 147 ILE B CA 1
ATOM 3249 C C . ILE B 1 168 ? 30.811 18.974 100.704 1.00 20.38 147 ILE B C 1
ATOM 3250 O O . ILE B 1 168 ? 31.409 18.801 101.774 1.00 20.47 147 ILE B O 1
ATOM 3255 N N . GLN B 1 169 ? 31.437 19.429 99.609 1.00 18.88 148 GLN B N 1
ATOM 3256 C CA . GLN B 1 169 ? 32.864 19.750 99.672 1.00 20.02 148 GLN B CA 1
ATOM 3257 C C . GLN B 1 169 ? 33.116 20.962 100.560 1.00 19.97 148 GLN B C 1
ATOM 3258 O O . GLN B 1 169 ? 34.153 21.030 101.235 1.00 19.88 148 GLN B O 1
ATOM 3264 N N . ALA B 1 170 ? 32.179 21.913 100.584 1.00 21.47 149 ALA B N 1
ATOM 3265 C CA . ALA B 1 170 ? 32.316 23.062 101.470 1.00 22.04 149 ALA B CA 1
ATOM 3266 C C . ALA B 1 170 ? 32.346 22.632 102.932 1.00 22.45 149 ALA B C 1
ATOM 3267 O O . ALA B 1 170 ? 33.153 23.141 103.720 1.00 23.51 149 ALA B O 1
ATOM 3269 N N . ALA B 1 171 ? 31.473 21.697 103.317 1.00 22.52 150 ALA B N 1
ATOM 3270 C CA . ALA B 1 171 ? 31.519 21.172 104.679 1.00 22.52 150 ALA B CA 1
ATOM 3271 C C . ALA B 1 171 ? 32.872 20.530 104.986 1.00 23.44 150 ALA B C 1
ATOM 3272 O O . ALA B 1 171 ? 33.440 20.751 106.062 1.00 22.10 150 ALA B O 1
ATOM 3274 N N . ARG B 1 172 ? 33.406 19.734 104.053 1.00 22.11 151 ARG B N 1
ATOM 3275 C CA . ARG B 1 172 ? 34.724 19.140 104.256 1.00 24.63 151 ARG B CA 1
ATOM 3276 C C . ARG B 1 172 ? 35.800 20.210 104.432 1.00 21.32 151 ARG B C 1
ATOM 3277 O O . ARG B 1 172 ? 36.669 20.090 105.304 1.00 22.57 151 ARG B O 1
ATOM 3285 N N . ASN B 1 173 ? 35.754 21.266 103.618 1.00 22.04 152 ASN B N 1
ATOM 3286 C CA . ASN B 1 173 ? 36.782 22.301 103.707 1.00 24.07 152 ASN B CA 1
ATOM 3287 C C . ASN B 1 173 ? 36.734 23.047 105.032 1.00 26.08 152 ASN B C 1
ATOM 3288 O O . ASN B 1 173 ? 37.764 23.575 105.480 1.00 28.05 152 ASN B O 1
ATOM 3293 N N . LYS B 1 174 ? 35.557 23.130 105.657 1.00 24.61 153 LYS B N 1
ATOM 3294 C CA . LYS B 1 174 ? 35.410 23.764 106.961 1.00 28.27 153 LYS B CA 1
ATOM 3295 C C . LYS B 1 174 ? 35.457 22.756 108.109 1.00 30.86 153 LYS B C 1
ATOM 3296 O O . LYS B 1 174 ? 35.040 23.080 109.228 1.00 31.34 153 LYS B O 1
ATOM 3302 N N . SER B 1 175 ? 35.967 21.547 107.855 1.00 32.64 154 SER B N 1
ATOM 3303 C CA . SER B 1 175 ? 36.256 20.570 108.909 1.00 33.70 154 SER B CA 1
ATOM 3304 C C . SER B 1 175 ? 34.986 20.143 109.642 1.00 32.90 154 SER B C 1
ATOM 3305 O O . SER B 1 175 ? 34.989 19.930 110.857 1.00 32.47 154 SER B O 1
ATOM 3308 N N . ILE B 1 176 ? 33.892 20.021 108.901 1.00 28.54 155 ILE B N 1
ATOM 3309 C CA . ILE B 1 176 ? 32.634 19.500 109.425 1.00 28.46 155 ILE B CA 1
ATOM 3310 C C . ILE B 1 176 ? 32.484 18.067 108.933 1.00 28.06 155 ILE B C 1
ATOM 3311 O O . ILE B 1 176 ? 32.660 17.800 107.739 1.00 28.06 155 ILE B O 1
ATOM 3316 N N . ASN B 1 177 ? 32.180 17.140 109.849 1.00 28.20 156 ASN B N 1
ATOM 3317 C CA . ASN B 1 177 ? 32.045 15.730 109.485 1.00 28.26 156 ASN B CA 1
ATOM 3318 C C . ASN B 1 177 ? 31.035 15.545 108.360 1.00 26.92 156 ASN B C 1
ATOM 3319 O O . ASN B 1 177 ? 29.972 16.173 108.349 1.00 26.91 156 ASN B O 1
ATOM 3324 N N . VAL B 1 178 ? 31.376 14.680 107.405 1.00 25.66 157 VAL B N 1
ATOM 3325 C CA . VAL B 1 178 ? 30.460 14.255 106.350 1.00 24.94 157 VAL B CA 1
ATOM 3326 C C . VAL B 1 178 ? 30.222 12.759 106.506 1.00 26.55 157 VAL B C 1
ATOM 3327 O O . VAL B 1 178 ? 31.171 11.993 106.712 1.00 27.45 157 VAL B O 1
ATOM 3331 N N . TYR B 1 179 ? 28.959 12.345 106.415 1.00 24.80 158 TYR B N 1
ATOM 3332 C CA . TYR B 1 179 ? 28.583 10.940 106.491 1.00 26.29 158 TYR B CA 1
ATOM 3333 C C . TYR B 1 179 ? 27.899 10.549 105.190 1.00 27.29 158 TYR B C 1
ATOM 3334 O O . TYR B 1 179 ? 26.841 11.087 104.855 1.00 27.46 158 TYR B O 1
ATOM 3343 N N . ASP B 1 180 ? 28.500 9.616 104.458 1.00 29.98 159 ASP B N 1
ATOM 3344 C CA . ASP B 1 180 ? 27.949 9.121 103.202 1.00 33.53 159 ASP B CA 1
ATOM 3345 C C . ASP B 1 180 ? 27.620 7.647 103.407 1.00 36.55 159 ASP B C 1
ATOM 3346 O O . ASP B 1 180 ? 28.525 6.807 103.466 1.00 36.97 159 ASP B O 1
ATOM 3351 N N . LYS B 1 181 ? 26.324 7.341 103.521 1.00 36.65 160 LYS B N 1
ATOM 3352 C CA . LYS B 1 181 ? 25.905 5.983 103.856 1.00 43.27 160 LYS B CA 1
ATOM 3353 C C . LYS B 1 181 ? 26.325 4.977 102.796 1.00 47.76 160 LYS B C 1
ATOM 3354 O O . LYS B 1 181 ? 26.515 3.797 103.109 1.00 51.12 160 LYS B O 1
ATOM 3360 N N . LYS B 1 182 ? 26.473 5.412 101.545 1.00 50.36 161 LYS B N 1
ATOM 3361 C CA . LYS B 1 182 ? 26.803 4.481 100.473 1.00 56.45 161 LYS B CA 1
ATOM 3362 C C . LYS B 1 182 ? 28.262 4.045 100.491 1.00 59.05 161 LYS B C 1
ATOM 3363 O O . LYS B 1 182 ? 28.600 3.040 99.853 1.00 60.61 161 LYS B O 1
ATOM 3369 N N . THR B 1 183 ? 29.132 4.767 101.198 1.00 59.95 162 THR B N 1
ATOM 3370 C CA . THR B 1 183 ? 30.555 4.460 101.189 1.00 61.07 162 THR B CA 1
ATOM 3371 C C . THR B 1 183 ? 31.181 4.380 102.577 1.00 60.46 162 THR B C 1
ATOM 3372 O O . THR B 1 183 ? 32.383 4.104 102.676 1.00 62.54 162 THR B O 1
ATOM 3376 N N . MET B 1 184 ? 30.414 4.602 103.645 1.00 55.05 163 MET B N 1
ATOM 3377 C CA . MET B 1 184 ? 30.940 4.574 105.001 1.00 52.57 163 MET B CA 1
ATOM 3378 C C . MET B 1 184 ? 30.067 3.687 105.876 1.00 53.15 163 MET B C 1
ATOM 3379 O O . MET B 1 184 ? 28.853 3.597 105.675 1.00 50.54 163 MET B O 1
ATOM 3384 N N . ASP B 1 185 ? 30.695 3.039 106.856 1.00 57.08 164 ASP B N 1
ATOM 3385 C CA . ASP B 1 185 ? 29.949 2.264 107.837 1.00 60.45 164 ASP B CA 1
ATOM 3386 C C . ASP B 1 185 ? 29.164 3.193 108.763 1.00 59.43 164 ASP B C 1
ATOM 3387 O O . ASP B 1 185 ? 29.422 4.398 108.846 1.00 57.82 164 ASP B O 1
ATOM 3392 N N . LYS B 1 186 ? 28.191 2.613 109.472 1.00 59.87 165 LYS B N 1
ATOM 3393 C CA . LYS B 1 186 ? 27.420 3.397 110.431 1.00 59.59 165 LYS B CA 1
ATOM 3394 C C . LYS B 1 186 ? 28.271 3.861 111.606 1.00 63.56 165 LYS B C 1
ATOM 3395 O O . LYS B 1 186 ? 27.926 4.858 112.249 1.00 63.99 165 LYS B O 1
ATOM 3397 N N . SER B 1 187 ? 29.377 3.166 111.892 1.00 65.53 166 SER B N 1
ATOM 3398 C CA . SER B 1 187 ? 30.290 3.598 112.942 1.00 67.75 166 SER B CA 1
ATOM 3399 C C . SER B 1 187 ? 30.992 4.900 112.589 1.00 67.61 166 SER B C 1
ATOM 3400 O O . SER B 1 187 ? 31.510 5.575 113.484 1.00 68.69 166 SER B O 1
ATOM 3403 N N . ALA B 1 188 ? 31.027 5.259 111.305 1.00 66.21 167 ALA B N 1
ATOM 3404 C CA . ALA B 1 188 ? 31.587 6.530 110.869 1.00 64.40 167 ALA B CA 1
ATOM 3405 C C . ALA B 1 188 ? 30.592 7.678 110.963 1.00 60.41 167 ALA B C 1
ATOM 3406 O O . ALA B 1 188 ? 30.974 8.829 110.727 1.00 59.44 167 ALA B O 1
ATOM 3408 N N . CYS B 1 189 ? 29.330 7.396 111.284 1.00 57.66 168 CYS B N 1
ATOM 3409 C CA . CYS B 1 189 ? 28.318 8.433 111.465 1.00 51.33 168 CYS B CA 1
ATOM 3410 C C . CYS B 1 189 ? 28.575 9.105 112.809 1.00 50.72 168 CYS B C 1
ATOM 3411 O O . CYS B 1 189 ? 27.993 8.764 113.841 1.00 53.05 168 CYS B O 1
ATOM 3414 N N . ILE B 1 190 ? 29.482 10.077 112.788 1.00 45.31 169 ILE B N 1
ATOM 3415 C CA . ILE B 1 190 ? 29.911 10.799 113.982 1.00 43.74 169 ILE B CA 1
ATOM 3416 C C . ILE B 1 190 ? 29.277 12.184 113.963 1.00 38.67 169 ILE B C 1
ATOM 3417 O O . ILE B 1 190 ? 29.468 12.949 113.008 1.00 34.85 169 ILE B O 1
ATOM 3422 N N . HIS B 1 191 ? 28.549 12.511 115.029 1.00 37.14 170 HIS B N 1
ATOM 3423 C CA . HIS B 1 191 ? 27.774 13.748 115.103 1.00 33.63 170 HIS B CA 1
ATOM 3424 C C . HIS B 1 191 ? 28.542 14.891 115.771 1.00 33.07 170 HIS B C 1
ATOM 3425 O O . HIS B 1 191 ? 29.372 14.649 116.644 1.00 34.11 170 HIS B O 1
ATOM 3432 N N . PRO B 1 192 ? 28.280 16.143 115.351 1.00 30.77 171 PRO B N 1
ATOM 3433 C CA . PRO B 1 192 ? 27.373 16.553 114.271 1.00 27.66 171 PRO B CA 1
ATOM 3434 C C . PRO B 1 192 ? 27.970 16.286 112.900 1.00 27.73 171 PRO B C 1
ATOM 3435 O O . PRO B 1 192 ? 29.184 16.433 112.743 1.00 26.90 171 PRO B O 1
ATOM 3439 N N . CYS B 1 193 ? 27.146 15.909 111.924 1.00 25.18 172 CYS B N 1
ATOM 3440 C CA . CYS B 1 193 ? 27.662 15.625 110.595 1.00 26.46 172 CYS B CA 1
ATOM 3441 C C . CYS B 1 193 ? 26.694 16.122 109.534 1.00 25.77 172 CYS B C 1
ATOM 3442 O O . CYS B 1 193 ? 25.509 16.355 109.789 1.00 27.10 172 CYS B O 1
ATOM 3445 N N . VAL B 1 194 ? 27.241 16.287 108.337 1.00 22.50 173 VAL B N 1
ATOM 3446 C CA . VAL B 1 194 ? 26.479 16.576 107.133 1.00 21.04 173 VAL B CA 1
ATOM 3447 C C . VAL B 1 194 ? 26.200 15.250 106.442 1.00 22.43 173 VAL B C 1
ATOM 3448 O O . VAL B 1 194 ? 27.134 14.524 106.088 1.00 24.66 173 VAL B O 1
ATOM 3452 N N . HIS B 1 195 ? 24.919 14.919 106.273 1.00 20.90 174 HIS B N 1
ATOM 3453 C CA . HIS B 1 195 ? 24.540 13.715 105.548 1.00 21.84 174 HIS B CA 1
ATOM 3454 C C . HIS B 1 195 ? 24.576 13.994 104.055 1.00 20.85 174 HIS B C 1
ATOM 3455 O O . HIS B 1 195 ? 23.978 14.965 103.586 1.00 21.00 174 HIS B O 1
ATOM 3462 N N . ALA B 1 196 ? 25.296 13.152 103.312 1.00 21.50 175 ALA B N 1
ATOM 3463 C CA . ALA B 1 196 ? 25.587 13.400 101.903 1.00 21.38 175 ALA B CA 1
ATOM 3464 C C . ALA B 1 196 ? 24.414 13.096 100.983 1.00 21.14 175 ALA B C 1
ATOM 3465 O O . ALA B 1 196 ? 24.528 13.297 99.771 1.00 22.16 175 ALA B O 1
ATOM 3467 N N . GLU B 1 197 ? 23.305 12.593 101.511 1.00 20.48 176 GLU B N 1
ATOM 3468 C CA . GLU B 1 197 ? 22.100 12.425 100.711 1.00 21.11 176 GLU B CA 1
ATOM 3469 C C . GLU B 1 197 ? 20.924 12.387 101.670 1.00 19.79 176 GLU B C 1
ATOM 3470 O O . GLU B 1 197 ? 21.100 12.235 102.881 1.00 20.62 176 GLU B O 1
ATOM 3476 N N . GLY B 1 198 ? 19.720 12.520 101.117 1.00 20.34 177 GLY B N 1
ATOM 3477 C CA . GLY B 1 198 ? 18.515 12.309 101.912 1.00 17.40 177 GLY B CA 1
ATOM 3478 C C . GLY B 1 198 ? 17.244 12.785 101.237 1.00 19.40 177 GLY B C 1
ATOM 3479 O O . GLY B 1 198 ? 17.300 13.625 100.334 1.00 19.29 177 GLY B O 1
ATOM 3480 N N . SER B 1 199 ? 16.091 12.260 101.662 1.00 15.87 178 SER B N 1
ATOM 3481 C CA . SER B 1 199 ? 14.800 12.611 101.079 1.00 18.04 178 SER B CA 1
ATOM 3482 C C . SER B 1 199 ? 13.954 13.383 102.081 1.00 19.51 178 SER B C 1
ATOM 3483 O O . SER B 1 199 ? 13.896 13.030 103.262 1.00 19.23 178 SER B O 1
ATOM 3486 N N . ALA B 1 200 ? 13.270 14.414 101.599 1.00 18.95 179 ALA B N 1
ATOM 3487 C CA . ALA B 1 200 ? 12.387 15.221 102.422 1.00 17.39 179 ALA B CA 1
ATOM 3488 C C . ALA B 1 200 ? 10.940 14.984 102.013 1.00 20.23 179 ALA B C 1
ATOM 3489 O O . ALA B 1 200 ? 10.637 14.898 100.824 1.00 20.15 179 ALA B O 1
ATOM 3491 N N . VAL B 1 201 ? 10.039 14.888 102.993 1.00 18.87 180 VAL B N 1
ATOM 3492 C CA . VAL B 1 201 ? 8.620 15.106 102.734 1.00 16.67 180 VAL B CA 1
ATOM 3493 C C . VAL B 1 201 ? 8.326 16.557 103.094 1.00 18.17 180 VAL B C 1
ATOM 3494 O O . VAL B 1 201 ? 8.749 17.040 104.155 1.00 19.32 180 VAL B O 1
ATOM 3498 N N . THR B 1 202 ? 7.697 17.283 102.173 1.00 15.29 181 THR B N 1
ATOM 3499 C CA . THR B 1 202 ? 7.275 18.653 102.432 1.00 14.58 181 THR B CA 1
ATOM 3500 C C . THR B 1 202 ? 5.782 18.657 102.736 1.00 15.12 181 THR B C 1
ATOM 3501 O O . THR B 1 202 ? 4.965 18.321 101.870 1.00 15.56 181 THR B O 1
ATOM 3505 N N . ILE B 1 203 ? 5.435 19.057 103.953 1.00 14.58 182 ILE B N 1
ATOM 3506 C CA . ILE B 1 203 ? 4.048 19.196 104.353 1.00 16.12 182 ILE B CA 1
ATOM 3507 C C . ILE B 1 203 ? 3.674 20.672 104.305 1.00 18.81 182 ILE B C 1
ATOM 3508 O O . ILE B 1 203 ? 4.535 21.558 104.261 1.00 15.62 182 ILE B O 1
ATOM 3513 N N . ASN B 1 204 ? 2.362 20.948 104.285 1.00 18.06 183 ASN B N 1
ATOM 3514 C CA . ASN B 1 204 ? 1.926 22.313 104.000 1.00 19.54 183 ASN B CA 1
ATOM 3515 C C . ASN B 1 204 ? 2.065 23.239 105.202 1.00 19.84 183 ASN B C 1
ATOM 3516 O O . ASN B 1 204 ? 2.223 24.451 105.025 1.00 19.88 183 ASN B O 1
ATOM 3521 N N . GLY B 1 205 ? 1.994 22.709 106.416 1.00 18.93 184 GLY B N 1
ATOM 3522 C CA . GLY B 1 205 ? 1.951 23.559 107.593 1.00 19.80 184 GLY B CA 1
ATOM 3523 C C . GLY B 1 205 ? 0.632 24.313 107.669 1.00 21.73 184 GLY B C 1
ATOM 3524 O O . GLY B 1 205 ? -0.229 24.158 106.801 1.00 22.26 184 GLY B O 1
ATOM 3525 N N . PRO B 1 206 ? 0.465 25.148 108.706 1.00 20.78 185 PRO B N 1
ATOM 3526 C CA . PRO B 1 206 ? 1.480 25.412 109.727 1.00 21.02 185 PRO B CA 1
ATOM 3527 C C . PRO B 1 206 ? 1.629 24.362 110.845 1.00 18.88 185 PRO B C 1
ATOM 3528 O O . PRO B 1 206 ? 2.639 24.417 111.540 1.00 20.58 185 PRO B O 1
ATOM 3532 N N . ARG B 1 207 ? 0.673 23.458 111.047 1.00 17.30 186 ARG B N 1
ATOM 3533 C CA . ARG B 1 207 ? 0.813 22.513 112.150 1.00 18.06 186 ARG B CA 1
ATOM 3534 C C . ARG B 1 207 ? 1.914 21.494 111.859 1.00 17.62 186 ARG B C 1
ATOM 3535 O O . ARG B 1 207 ? 2.214 21.182 110.705 1.00 17.06 186 ARG B O 1
ATOM 3543 N N . PHE B 1 208 ? 2.508 20.965 112.922 1.00 19.23 187 PHE B N 1
ATOM 3544 C CA . PHE B 1 208 ? 3.414 19.839 112.769 1.00 20.02 187 PHE B CA 1
ATOM 3545 C C . PHE B 1 208 ? 2.613 18.548 112.579 1.00 17.91 187 PHE B C 1
ATOM 3546 O O . PHE B 1 208 ? 1.389 18.517 112.743 1.00 17.04 187 PHE B O 1
ATOM 3554 N N . SER B 1 209 ? 3.331 17.474 112.243 1.00 19.10 188 SER B N 1
ATOM 3555 C CA . SER B 1 209 ? 2.719 16.179 111.951 1.00 18.70 188 SER B CA 1
ATOM 3556 C C . SER B 1 209 ? 2.161 15.511 113.210 1.00 19.54 188 SER B C 1
ATOM 3557 O O . SER B 1 209 ? 2.613 15.763 114.328 1.00 20.90 188 SER B O 1
ATOM 3560 N N . THR B 1 210 ? 1.180 14.629 113.016 1.00 17.99 189 THR B N 1
ATOM 3561 C CA . THR B 1 210 ? 0.786 13.694 114.061 1.00 18.72 189 THR B CA 1
ATOM 3562 C C . THR B 1 210 ? 1.776 12.535 114.111 1.00 18.94 189 THR B C 1
ATOM 3563 O O . THR B 1 210 ? 2.535 12.300 113.171 1.00 18.19 189 THR B O 1
ATOM 3567 N N . ARG B 1 211 ? 1.731 11.781 115.210 1.00 20.12 190 ARG B N 1
ATOM 3568 C CA A ARG B 1 211 ? 2.566 10.589 115.293 0.41 24.02 190 ARG B CA 1
ATOM 3569 C CA B ARG B 1 211 ? 2.552 10.577 115.306 0.59 24.29 190 ARG B CA 1
ATOM 3570 C C . ARG B 1 211 ? 2.215 9.600 114.186 1.00 22.96 190 ARG B C 1
ATOM 3571 O O . ARG B 1 211 ? 3.106 8.973 113.600 1.00 20.53 190 ARG B O 1
ATOM 3586 N N . CYS B 1 212 ? 0.926 9.478 113.861 1.00 21.21 191 CYS B N 1
ATOM 3587 C CA . CYS B 1 212 ? 0.478 8.604 112.776 1.00 21.27 191 CYS B CA 1
ATOM 3588 C C . CYS B 1 212 ? 1.098 9.013 111.440 1.00 22.04 191 CYS B C 1
ATOM 3589 O O . CYS B 1 212 ? 1.635 8.181 110.693 1.00 21.06 191 CYS B O 1
ATOM 3592 N N . GLU B 1 213 ? 1.030 10.300 111.121 1.00 17.77 192 GLU B N 1
ATOM 3593 C CA . GLU B 1 213 ? 1.647 10.793 109.895 1.00 17.04 192 GLU B CA 1
ATOM 3594 C C . GLU B 1 213 ? 3.156 10.583 109.911 1.00 19.69 192 GLU B C 1
ATOM 3595 O O . GLU B 1 213 ? 3.735 10.177 108.900 1.00 16.09 192 GLU B O 1
ATOM 3601 N N . SER B 1 214 ? 3.807 10.829 111.054 1.00 19.04 193 SER B N 1
ATOM 3602 C CA . SER B 1 214 ? 5.257 10.662 111.116 1.00 21.91 193 SER B CA 1
ATOM 3603 C C . SER B 1 214 ? 5.660 9.214 110.851 1.00 20.66 193 SER B C 1
ATOM 3604 O O . SER B 1 214 ? 6.618 8.955 110.107 1.00 21.39 193 SER B O 1
ATOM 3607 N N . PHE B 1 215 ? 4.925 8.256 111.426 1.00 19.79 194 PHE B N 1
ATOM 3608 C CA . PHE B 1 215 ? 5.247 6.850 111.199 1.00 25.09 194 PHE B CA 1
ATOM 3609 C C . PHE B 1 215 ? 4.984 6.437 109.753 1.00 23.60 194 PHE B C 1
ATOM 3610 O O . PHE B 1 215 ? 5.749 5.647 109.184 1.00 22.30 194 PHE B O 1
ATOM 3618 N N . ILE B 1 216 ? 3.919 6.962 109.137 1.00 20.12 195 ILE B N 1
ATOM 3619 C CA . ILE B 1 216 ? 3.647 6.648 107.735 1.00 19.61 195 ILE B CA 1
ATOM 3620 C C . ILE B 1 216 ? 4.772 7.177 106.845 1.00 18.59 195 ILE B C 1
ATOM 3621 O O . ILE B 1 216 ? 5.269 6.470 105.956 1.00 20.19 195 ILE B O 1
ATOM 3626 N N . HIS B 1 217 ? 5.220 8.406 107.094 1.00 17.11 196 HIS B N 1
ATOM 3627 C CA . HIS B 1 217 ? 6.325 8.963 106.308 1.00 18.92 196 HIS B CA 1
ATOM 3628 C C . HIS B 1 217 ? 7.606 8.168 106.520 1.00 19.35 196 HIS B C 1
ATOM 3629 O O . HIS B 1 217 ? 8.374 7.939 105.574 1.00 18.81 196 HIS B O 1
ATOM 3636 N N . LYS B 1 218 ? 7.858 7.754 107.761 1.00 19.31 197 LYS B N 1
ATOM 3637 C CA . LYS B 1 218 ? 9.042 6.949 108.046 1.00 21.46 197 LYS B CA 1
ATOM 3638 C C . LYS B 1 218 ? 8.987 5.621 107.297 1.00 23.00 197 LYS B C 1
ATOM 3639 O O . LYS B 1 218 ? 9.991 5.179 106.719 1.00 25.13 197 LYS B O 1
ATOM 3645 N N . ALA B 1 219 ? 7.817 4.974 107.294 1.00 21.49 198 ALA B N 1
ATOM 3646 C CA . ALA B 1 219 ? 7.669 3.680 106.628 1.00 24.44 198 ALA B CA 1
ATOM 3647 C C . ALA B 1 219 ? 7.843 3.795 105.118 1.00 24.16 198 ALA B C 1
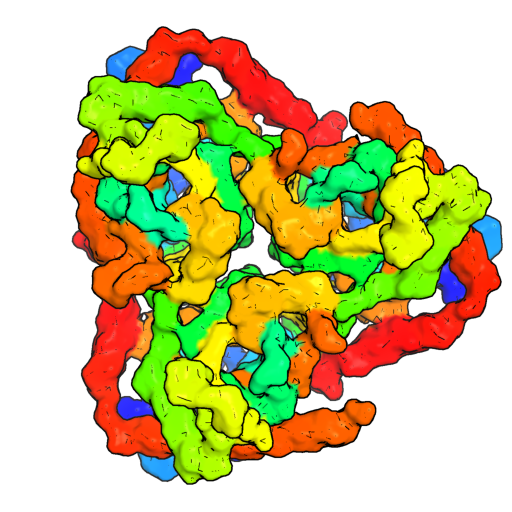ATOM 3648 O O . ALA B 1 219 ? 8.219 2.816 104.458 1.00 23.82 198 ALA B O 1
ATOM 3650 N N . MET B 1 220 ? 7.555 4.970 104.554 1.00 21.19 199 MET B N 1
ATOM 3651 C CA . MET B 1 220 ? 7.796 5.233 103.137 1.00 22.94 199 MET B CA 1
ATOM 3652 C C . MET B 1 220 ? 9.274 5.400 102.809 1.00 25.89 199 MET B C 1
ATOM 3653 O O . MET B 1 220 ? 9.619 5.446 101.623 1.00 29.36 199 MET B O 1
ATOM 3658 N N . GLY B 1 221 ? 10.145 5.508 103.810 1.00 25.32 200 GLY B N 1
ATOM 3659 C CA . GLY B 1 221 ? 11.569 5.676 103.582 1.00 25.33 200 GLY B CA 1
ATOM 3660 C C . GLY B 1 221 ? 12.081 7.100 103.613 1.00 23.31 200 GLY B C 1
ATOM 3661 O O . GLY B 1 221 ? 13.263 7.321 103.319 1.00 24.27 200 GLY B O 1
ATOM 3662 N N . LEU B 1 222 ? 11.242 8.072 103.955 1.00 22.64 201 LEU B N 1
ATOM 3663 C CA . LEU B 1 222 ? 11.692 9.455 103.983 1.00 21.36 201 LEU B CA 1
ATOM 3664 C C . LEU B 1 222 ? 12.591 9.696 105.188 1.00 21.29 201 LEU B C 1
ATOM 3665 O O . LEU B 1 222 ? 12.452 9.054 106.232 1.00 19.60 201 LEU B O 1
ATOM 3670 N N . ASP B 1 223 ? 13.520 10.640 105.035 1.00 17.69 202 ASP B N 1
ATOM 3671 C CA . ASP B 1 223 ? 14.502 10.958 106.067 1.00 20.16 202 ASP B CA 1
ATOM 3672 C C . ASP B 1 223 ? 14.125 12.152 106.932 1.00 18.61 202 ASP B C 1
ATOM 3673 O O . ASP B 1 223 ? 14.398 12.139 108.135 1.00 18.38 202 ASP B O 1
ATOM 3678 N N . ILE B 1 224 ? 13.558 13.210 106.345 1.00 18.96 203 ILE B N 1
ATOM 3679 C CA . ILE B 1 224 ? 13.242 14.423 107.089 1.00 19.79 203 ILE B CA 1
ATOM 3680 C C . ILE B 1 224 ? 11.889 14.954 106.642 1.00 18.13 203 ILE B C 1
ATOM 3681 O O . ILE B 1 224 ? 11.368 14.599 105.579 1.00 16.64 203 ILE B O 1
ATOM 3686 N N . VAL B 1 225 ? 11.312 15.808 107.484 1.00 16.43 204 VAL B N 1
ATOM 3687 C CA . VAL B 1 225 ? 10.065 16.506 107.179 1.00 18.56 204 VAL B CA 1
ATOM 3688 C C . VAL B 1 225 ? 10.305 18.004 107.361 1.00 18.91 204 VAL B C 1
ATOM 3689 O O . VAL B 1 225 ? 11.029 18.417 108.273 1.00 20.48 204 VAL B O 1
ATOM 3693 N N . ASN B 1 226 ? 9.727 18.814 106.471 1.00 16.44 205 ASN B N 1
ATOM 3694 C CA . ASN B 1 226 ? 9.948 20.256 106.450 1.00 15.49 205 ASN B CA 1
ATOM 3695 C C . ASN B 1 226 ? 8.757 20.880 105.723 1.00 18.56 205 ASN B C 1
ATOM 3696 O O . ASN B 1 226 ? 7.913 20.169 105.180 1.00 17.59 205 ASN B O 1
ATOM 3701 N N . MET B 1 227 ? 8.662 22.218 105.748 1.00 14.73 206 MET B N 1
ATOM 3702 C CA . MET B 1 227 ? 7.500 22.892 105.170 1.00 15.97 206 MET B CA 1
ATOM 3703 C C . MET B 1 227 ? 7.804 23.818 103.994 1.00 16.66 206 MET B C 1
ATOM 3704 O O . MET B 1 227 ? 6.866 24.396 103.426 1.00 16.91 206 MET B O 1
ATOM 3709 N N . THR B 1 228 ? 9.064 23.987 103.611 1.00 14.24 207 THR B N 1
ATOM 3710 C CA . THR B 1 228 ? 9.432 25.078 102.714 1.00 16.47 207 THR B CA 1
ATOM 3711 C C . THR B 1 228 ? 10.199 24.671 101.464 1.00 18.30 207 THR B C 1
ATOM 3712 O O . THR B 1 228 ? 10.442 25.543 100.613 1.00 19.82 207 THR B O 1
ATOM 3716 N N . LEU B 1 229 ? 10.610 23.406 101.325 1.00 15.45 208 LEU B N 1
ATOM 3717 C CA . LEU B 1 229 ? 11.444 23.024 100.184 1.00 16.45 208 LEU B CA 1
ATOM 3718 C C . LEU B 1 229 ? 10.684 23.133 98.863 1.00 17.07 208 LEU B C 1
ATOM 3719 O O . LEU B 1 229 ? 11.241 23.574 97.848 1.00 15.30 208 LEU B O 1
ATOM 3724 N N . VAL B 1 230 ? 9.427 22.701 98.853 1.00 15.88 209 VAL B N 1
ATOM 3725 C CA . VAL B 1 230 ? 8.602 22.674 97.659 1.00 17.34 209 VAL B CA 1
ATOM 3726 C C . VAL B 1 230 ? 7.579 23.789 97.808 1.00 16.88 209 VAL B C 1
ATOM 3727 O O . VAL B 1 230 ? 6.964 23.905 98.865 1.00 17.74 209 VAL B O 1
ATOM 3731 N N . PRO B 1 231 ? 7.343 24.585 96.747 1.00 16.42 210 PRO B N 1
ATOM 3732 C CA . PRO B 1 231 ? 7.745 24.511 95.336 1.00 17.02 210 PRO B CA 1
ATOM 3733 C C . PRO B 1 231 ? 9.052 25.226 94.964 1.00 17.96 210 PRO B C 1
ATOM 3734 O O . PRO B 1 231 ? 9.372 25.316 93.779 1.00 17.10 210 PRO B O 1
ATOM 3738 N N . GLU B 1 232 ? 9.780 25.712 95.968 1.00 16.10 211 GLU B N 1
ATOM 3739 C CA . GLU B 1 232 ? 11.010 26.459 95.713 1.00 16.44 211 GLU B CA 1
ATOM 3740 C C . GLU B 1 232 ? 11.962 25.689 94.800 1.00 15.30 211 GLU B C 1
ATOM 3741 O O . GLU B 1 232 ? 12.453 26.226 93.796 1.00 16.22 211 GLU B O 1
ATOM 3747 N N . VAL B 1 233 ? 12.229 24.422 95.126 1.00 14.37 212 VAL B N 1
ATOM 3748 C CA . VAL B 1 233 ? 13.157 23.628 94.319 1.00 15.39 212 VAL B CA 1
ATOM 3749 C C . VAL B 1 233 ? 12.646 23.489 92.888 1.00 16.97 212 VAL B C 1
ATOM 3750 O O . VAL B 1 233 ? 13.424 23.559 91.926 1.00 17.36 212 VAL B O 1
ATOM 3754 N N . SER B 1 234 ? 11.326 23.304 92.722 1.00 16.41 213 SER B N 1
ATOM 3755 C CA . SER B 1 234 ? 10.740 23.128 91.390 1.00 17.26 213 SER B CA 1
ATOM 3756 C C . SER B 1 234 ? 10.834 24.401 90.564 1.00 15.33 213 SER B C 1
ATOM 3757 O O . SER B 1 234 ? 11.157 24.357 89.372 1.00 16.78 213 SER B O 1
ATOM 3760 N N . LEU B 1 235 ? 10.511 25.538 91.174 1.00 15.80 214 LEU B N 1
ATOM 3761 C CA . LEU B 1 235 ? 10.529 26.798 90.448 1.00 16.30 214 LEU B CA 1
ATOM 3762 C C . LEU B 1 235 ? 11.947 27.199 90.059 1.00 17.35 214 LEU B C 1
ATOM 3763 O O . LEU B 1 235 ? 12.143 27.825 89.012 1.00 15.78 214 LEU B O 1
ATOM 3768 N N . ALA B 1 236 ? 12.947 26.848 90.879 1.00 15.99 215 ALA B N 1
ATOM 3769 C CA . ALA B 1 236 ? 14.330 27.120 90.495 1.00 17.13 215 ALA B CA 1
ATOM 3770 C C . ALA B 1 236 ? 14.706 26.407 89.194 1.00 16.61 215 ALA B C 1
ATOM 3771 O O . ALA B 1 236 ? 15.358 26.998 88.326 1.00 17.29 215 ALA B O 1
ATOM 3773 N N . ARG B 1 237 ? 14.293 25.148 89.025 1.00 16.19 216 ARG B N 1
ATOM 3774 C CA . ARG B 1 237 ? 14.581 24.469 87.764 1.00 17.28 216 ARG B CA 1
ATOM 3775 C C . ARG B 1 237 ? 13.789 25.078 86.610 1.00 19.54 216 ARG B C 1
ATOM 3776 O O . ARG B 1 237 ? 14.301 25.176 85.487 1.00 19.17 216 ARG B O 1
ATOM 3784 N N . GLU B 1 238 ? 12.537 25.487 86.865 1.00 17.07 217 GLU B N 1
ATOM 3785 C CA . GLU B 1 238 ? 11.754 26.159 85.829 1.00 17.46 217 GLU B CA 1
ATOM 3786 C C . GLU B 1 238 ? 12.433 27.433 85.353 1.00 17.86 217 GLU B C 1
ATOM 3787 O O . GLU B 1 238 ? 12.320 27.798 84.177 1.00 19.83 217 GLU B O 1
ATOM 3793 N N . ALA B 1 239 ? 13.115 28.132 86.252 1.00 17.75 218 ALA B N 1
ATOM 3794 C CA . ALA B 1 239 ? 13.778 29.387 85.938 1.00 16.39 218 ALA B CA 1
ATOM 3795 C C . ALA B 1 239 ? 15.163 29.180 85.346 1.00 19.22 218 ALA B C 1
ATOM 3796 O O . ALA B 1 239 ? 15.838 30.166 85.027 1.00 20.81 218 ALA B O 1
ATOM 3798 N N . GLY B 1 240 ? 15.602 27.930 85.195 1.00 17.64 219 GLY B N 1
ATOM 3799 C CA . GLY B 1 240 ? 16.903 27.656 84.612 1.00 20.19 219 GLY B CA 1
ATOM 3800 C C . GLY B 1 240 ? 18.067 27.802 85.562 1.00 20.45 219 GLY B C 1
ATOM 3801 O O . GLY B 1 240 ? 19.192 28.037 85.118 1.00 19.75 219 GLY B O 1
ATOM 3802 N N . LEU B 1 241 ? 17.834 27.666 86.858 1.00 18.50 220 LEU B N 1
ATOM 3803 C CA . LEU B 1 241 ? 18.856 27.902 87.860 1.00 18.41 220 LEU B CA 1
ATOM 3804 C C . LEU B 1 241 ? 19.292 26.589 88.485 1.00 18.22 220 LEU B C 1
ATOM 3805 O O . LEU B 1 241 ? 18.504 25.646 88.602 1.00 20.46 220 LEU B O 1
ATOM 3810 N N . SER B 1 242 ? 20.549 26.560 88.923 1.00 16.81 221 SER B N 1
ATOM 3811 C CA . SER B 1 242 ? 21.099 25.452 89.700 1.00 16.82 221 SER B CA 1
ATOM 3812 C C . SER B 1 242 ? 20.754 25.643 91.173 1.00 19.05 221 SER B C 1
ATOM 3813 O O . SER B 1 242 ? 21.183 26.627 91.782 1.00 19.22 221 SER B O 1
ATOM 3816 N N . TYR B 1 243 ? 20.010 24.695 91.752 1.00 16.26 222 TYR B N 1
ATOM 3817 C CA . TYR B 1 243 ? 19.493 24.814 93.113 1.00 15.65 222 TYR B CA 1
ATOM 3818 C C . TYR B 1 243 ? 19.970 23.647 93.968 1.00 16.85 222 TYR B C 1
ATOM 3819 O O . TYR B 1 243 ? 19.966 22.497 93.518 1.00 16.55 222 TYR B O 1
ATOM 3828 N N . ALA B 1 244 ? 20.397 23.950 95.198 1.00 17.46 223 ALA B N 1
ATOM 3829 C CA . ALA B 1 244 ? 20.676 22.917 96.194 1.00 17.19 223 ALA B CA 1
ATOM 3830 C C . ALA B 1 244 ? 20.227 23.412 97.560 1.00 18.89 223 ALA B C 1
ATOM 3831 O O . ALA B 1 244 ? 20.325 24.603 97.858 1.00 18.57 223 ALA B O 1
ATOM 3833 N N . SER B 1 245 ? 19.713 22.493 98.375 1.00 16.26 224 SER B N 1
ATOM 3834 C CA . SER B 1 245 ? 19.248 22.789 99.723 1.00 17.06 224 SER B CA 1
ATOM 3835 C C . SER B 1 245 ? 20.145 22.125 100.759 1.00 19.07 224 SER B C 1
ATOM 3836 O O . SER B 1 245 ? 20.564 20.974 100.589 1.00 18.92 224 SER B O 1
ATOM 3839 N N . ILE B 1 246 ? 20.427 22.838 101.844 1.00 17.21 225 ILE B N 1
ATOM 3840 C CA . ILE B 1 246 ? 21.015 22.222 103.026 1.00 20.14 225 ILE B CA 1
ATOM 3841 C C . ILE B 1 246 ? 19.976 22.289 104.144 1.00 20.53 225 ILE B C 1
ATOM 3842 O O . ILE B 1 246 ? 19.555 23.378 104.560 1.00 19.66 225 ILE B O 1
ATOM 3847 N N . ALA B 1 247 ? 19.515 21.125 104.589 1.00 18.00 226 ALA B N 1
ATOM 3848 C CA . ALA B 1 247 ? 18.513 21.061 105.643 1.00 18.30 226 ALA B CA 1
ATOM 3849 C C . ALA B 1 247 ? 19.192 20.983 107.001 1.00 21.08 226 ALA B C 1
ATOM 3850 O O . ALA B 1 247 ? 20.227 20.326 107.155 1.00 20.03 226 ALA B O 1
ATOM 3852 N N . ILE B 1 248 ? 18.613 21.674 107.983 1.00 17.54 227 ILE B N 1
ATOM 3853 C CA . ILE B 1 248 ? 19.131 21.716 109.349 1.00 19.39 227 ILE B CA 1
ATOM 3854 C C . ILE B 1 248 ? 18.198 20.904 110.239 1.00 18.67 227 ILE B C 1
ATOM 3855 O O . ILE B 1 248 ? 17.033 21.274 110.418 1.00 20.62 227 ILE B O 1
ATOM 3860 N N . VAL B 1 249 ? 18.698 19.803 110.798 1.00 20.02 228 VAL B N 1
ATOM 3861 C CA . VAL B 1 249 ? 17.869 18.971 111.670 1.00 20.39 228 VAL B CA 1
ATOM 3862 C C . VAL B 1 249 ? 17.715 19.707 112.997 1.00 20.19 228 VAL B C 1
ATOM 3863 O O . VAL B 1 249 ? 18.697 19.919 113.714 1.00 23.91 228 VAL B O 1
ATOM 3867 N N . THR B 1 250 ? 16.494 20.129 113.317 1.00 21.95 229 THR B N 1
ATOM 3868 C CA . THR B 1 250 ? 16.290 20.842 114.574 1.00 26.64 229 THR B CA 1
ATOM 3869 C C . THR B 1 250 ? 15.884 19.913 115.705 1.00 29.72 229 THR B C 1
ATOM 3870 O O . THR B 1 250 ? 16.243 20.165 116.861 1.00 30.05 229 THR B O 1
ATOM 3874 N N . ASP B 1 251 ? 15.168 18.837 115.393 1.00 27.00 230 ASP B N 1
ATOM 3875 C CA . ASP B 1 251 ? 14.764 17.863 116.399 1.00 33.63 230 ASP B CA 1
ATOM 3876 C C . ASP B 1 251 ? 14.374 16.585 115.673 1.00 30.96 230 ASP B C 1
ATOM 3877 O O . ASP B 1 251 ? 14.288 16.546 114.445 1.00 28.71 230 ASP B O 1
ATOM 3882 N N . PHE B 1 252 ? 14.149 15.530 116.443 1.00 32.68 231 PHE B N 1
ATOM 3883 C CA . PHE B 1 252 ? 13.430 14.401 115.884 1.00 32.64 231 PHE B CA 1
ATOM 3884 C C . PHE B 1 252 ? 11.967 14.795 115.705 1.00 38.21 231 PHE B C 1
ATOM 3885 O O . PHE B 1 252 ? 11.388 15.488 116.549 1.00 42.27 231 PHE B O 1
ATOM 3893 N N . ASP B 1 253 ? 11.377 14.384 114.584 1.00 33.86 232 ASP B N 1
ATOM 3894 C CA . ASP B 1 253 ? 9.934 14.486 114.432 1.00 32.00 232 ASP B CA 1
ATOM 3895 C C . ASP B 1 253 ? 9.262 13.567 115.459 1.00 35.39 232 ASP B C 1
ATOM 3896 O O . ASP B 1 253 ? 9.923 12.833 116.201 1.00 39.79 232 ASP B O 1
ATOM 3901 N N . CYS B 1 254 ? 7.934 13.602 115.506 1.00 32.86 233 CYS B N 1
ATOM 3902 C CA . CYS B 1 254 ? 7.241 13.010 116.647 1.00 35.63 233 CYS B CA 1
ATOM 3903 C C . CYS B 1 254 ? 7.083 11.489 116.563 1.00 40.23 233 CYS B C 1
ATOM 3904 O O . CYS B 1 254 ? 6.283 10.932 117.322 1.00 40.26 233 CYS B O 1
ATOM 3907 N N . TRP B 1 255 ? 7.808 10.800 115.676 1.00 42.28 234 TRP B N 1
ATOM 3908 C CA . TRP B 1 255 ? 7.830 9.340 115.731 1.00 41.62 234 TRP B CA 1
ATOM 3909 C C . TRP B 1 255 ? 8.582 8.836 116.955 1.00 42.85 234 TRP B C 1
ATOM 3910 O O . TRP B 1 255 ? 8.405 7.677 117.347 1.00 44.30 234 TRP B O 1
ATOM 3921 N N . LYS B 1 256 ? 9.400 9.686 117.566 1.00 43.31 235 LYS B N 1
ATOM 3922 C CA . LYS B 1 256 ? 10.230 9.319 118.701 1.00 46.65 235 LYS B CA 1
ATOM 3923 C C . LYS B 1 256 ? 9.662 9.908 119.993 1.00 50.24 235 LYS B C 1
ATOM 3924 O O . LYS B 1 256 ? 9.017 9.212 120.785 1.00 52.22 235 LYS B O 1
ATOM 3930 N N . VAL B 1 267 ? 17.328 22.558 122.710 1.00 49.21 246 VAL B N 1
ATOM 3931 C CA . VAL B 1 267 ? 17.214 22.483 121.258 1.00 50.39 246 VAL B CA 1
ATOM 3932 C C . VAL B 1 267 ? 17.573 23.833 120.639 1.00 50.04 246 VAL B C 1
ATOM 3933 O O . VAL B 1 267 ? 18.197 23.892 119.572 1.00 47.09 246 VAL B O 1
ATOM 3937 N N . LEU B 1 268 ? 17.182 24.922 121.308 1.00 50.24 247 LEU B N 1
ATOM 3938 C CA . LEU B 1 268 ? 17.516 26.244 120.789 1.00 52.10 247 LEU B CA 1
ATOM 3939 C C . LEU B 1 268 ? 19.023 26.456 120.769 1.00 52.10 247 LEU B C 1
ATOM 3940 O O . LEU B 1 268 ? 19.572 26.985 119.793 1.00 50.72 247 LEU B O 1
ATOM 3945 N N . GLU B 1 269 ? 19.713 26.034 121.833 1.00 49.81 248 GLU B N 1
ATOM 3946 C CA . GLU B 1 269 ? 21.164 26.175 121.864 1.00 48.66 248 GLU B CA 1
ATOM 3947 C C . GLU B 1 269 ? 21.822 25.372 120.747 1.00 42.35 248 GLU B C 1
ATOM 3948 O O . GLU B 1 269 ? 22.790 25.833 120.130 1.00 39.46 248 GLU B O 1
ATOM 3954 N N . GLN B 1 270 ? 21.310 24.172 120.464 1.00 39.36 249 GLN B N 1
ATOM 3955 C CA . GLN B 1 270 ? 21.848 23.411 119.342 1.00 39.23 249 GLN B CA 1
ATOM 3956 C C . GLN B 1 270 ? 21.611 24.140 118.027 1.00 37.17 249 GLN B C 1
ATOM 3957 O O . GLN B 1 270 ? 22.500 24.191 117.169 1.00 37.23 249 GLN B O 1
ATOM 3963 N N . PHE B 1 271 ? 20.419 24.722 117.856 1.00 35.04 250 PHE B N 1
ATOM 3964 C CA . PHE B 1 271 ? 20.099 25.380 116.596 1.00 31.31 250 PHE B CA 1
ATOM 3965 C C . PHE B 1 271 ? 20.988 26.598 116.361 1.00 30.47 250 PHE B C 1
ATOM 3966 O O . PHE B 1 271 ? 21.359 26.887 115.217 1.00 30.54 250 PHE B O 1
ATOM 3974 N N . ARG B 1 272 ? 21.338 27.322 117.427 1.00 29.99 251 ARG B N 1
ATOM 3975 C CA . ARG B 1 272 ? 22.251 28.452 117.281 1.00 31.92 251 ARG B CA 1
ATOM 3976 C C . ARG B 1 272 ? 23.607 27.996 116.758 1.00 31.59 251 ARG B C 1
ATOM 3977 O O . ARG B 1 272 ? 24.188 28.643 115.880 1.00 29.49 251 ARG B O 1
ATOM 3979 N N . LYS B 1 273 ? 24.135 26.888 117.289 1.00 32.36 252 LYS B N 1
ATOM 3980 C CA . LYS B 1 273 ? 25.375 26.342 116.741 1.00 32.71 252 LYS B CA 1
ATOM 3981 C C . LYS B 1 273 ? 25.190 25.890 115.301 1.00 29.74 252 LYS B C 1
ATOM 3982 O O . LYS B 1 273 ? 26.122 25.999 114.489 1.00 32.14 252 LYS B O 1
ATOM 3988 N N . SER B 1 274 ? 24.001 25.379 114.963 1.00 27.58 253 SER B N 1
ATOM 3989 C CA . SER B 1 274 ? 23.746 24.957 113.588 1.00 24.79 253 SER B CA 1
ATOM 3990 C C . SER B 1 274 ? 23.825 26.137 112.631 1.00 25.12 253 SER B C 1
ATOM 3991 O O . SER B 1 274 ? 24.413 26.028 111.546 1.00 24.86 253 SER B O 1
ATOM 3994 N N . VAL B 1 275 ? 23.241 27.274 113.019 1.00 24.86 254 VAL B N 1
ATOM 3995 C CA . VAL B 1 275 ? 23.263 28.466 112.174 1.00 25.30 254 VAL B CA 1
ATOM 3996 C C . VAL B 1 275 ? 24.697 28.915 111.921 1.00 25.32 254 VAL B C 1
ATOM 3997 O O . VAL B 1 275 ? 25.060 29.261 110.791 1.00 26.54 254 VAL B O 1
ATOM 4001 N N . VAL B 1 276 ? 25.539 28.897 112.961 1.00 24.82 255 VAL B N 1
ATOM 4002 C CA . VAL B 1 276 ? 26.932 29.323 112.813 1.00 25.19 255 VAL B CA 1
ATOM 4003 C C . VAL B 1 276 ? 27.645 28.479 111.768 1.00 23.56 255 VAL B C 1
ATOM 4004 O O . VAL B 1 276 ? 28.375 29.003 110.914 1.00 24.97 255 VAL B O 1
ATOM 4008 N N . HIS B 1 277 ? 27.436 27.162 111.802 1.00 22.38 256 HIS B N 1
ATOM 4009 C CA . HIS B 1 277 ? 28.168 26.300 110.879 1.00 23.22 256 HIS B CA 1
ATOM 4010 C C . HIS B 1 277 ? 27.525 26.247 109.502 1.00 21.33 256 HIS B C 1
ATOM 4011 O O . HIS B 1 277 ? 28.237 26.083 108.508 1.00 22.52 256 HIS B O 1
ATOM 4018 N N . VAL B 1 278 ? 26.206 26.427 109.407 1.00 20.64 257 VAL B N 1
ATOM 4019 C CA . VAL B 1 278 ? 25.596 26.526 108.085 1.00 19.84 257 VAL B CA 1
ATOM 4020 C C . VAL B 1 278 ? 26.072 27.791 107.384 1.00 21.05 257 VAL B C 1
ATOM 4021 O O . VAL B 1 278 ? 26.319 27.787 106.173 1.00 18.77 257 VAL B O 1
ATOM 4025 N N . ARG B 1 279 ? 26.254 28.880 108.139 1.00 21.15 258 ARG B N 1
ATOM 4026 C CA . ARG B 1 279 ? 26.816 30.098 107.556 1.00 25.41 258 ARG B CA 1
ATOM 4027 C C . ARG B 1 279 ? 28.195 29.836 106.955 1.00 22.70 258 ARG B C 1
ATOM 4028 O O . ARG B 1 279 ? 28.484 30.251 105.825 1.00 22.89 258 ARG B O 1
ATOM 4036 N N . GLU B 1 280 ? 29.060 29.141 107.698 1.00 20.83 259 GLU B N 1
ATOM 4037 C CA . GLU B 1 280 ? 30.383 28.794 107.178 1.00 24.75 259 GLU B CA 1
ATOM 4038 C C . GLU B 1 280 ? 30.285 27.975 105.898 1.00 20.88 259 GLU B C 1
ATOM 4039 O O . GLU B 1 280 ? 31.073 28.172 104.965 1.00 20.15 259 GLU B O 1
ATOM 4045 N N . ILE B 1 281 ? 29.359 27.016 105.856 1.00 20.78 260 ILE B N 1
ATOM 4046 C CA . ILE B 1 281 ? 29.193 26.188 104.662 1.00 21.25 260 ILE B CA 1
ATOM 4047 C C . ILE B 1 281 ? 28.750 27.043 103.474 1.00 22.33 260 ILE B C 1
ATOM 4048 O O . ILE B 1 281 ? 29.286 26.926 102.367 1.00 22.01 260 ILE B O 1
ATOM 4053 N N . LEU B 1 282 ? 27.765 27.915 103.685 1.00 21.38 261 LEU B N 1
ATOM 4054 C CA . LEU B 1 282 ? 27.273 28.744 102.585 1.00 19.94 261 LEU B CA 1
ATOM 4055 C C . LEU B 1 282 ? 28.380 29.627 102.021 1.00 20.74 261 LEU B C 1
ATOM 4056 O O . LEU B 1 282 ? 28.578 29.688 100.803 1.00 21.81 261 LEU B O 1
ATOM 4061 N N . LEU B 1 283 ? 29.121 30.314 102.897 1.00 19.99 262 LEU B N 1
ATOM 4062 C CA . LEU B 1 283 ? 30.180 31.206 102.431 1.00 19.87 262 LEU B CA 1
ATOM 4063 C C . LEU B 1 283 ? 31.270 30.440 101.691 1.00 23.71 262 LEU B C 1
ATOM 4064 O O . LEU B 1 283 ? 31.820 30.937 100.702 1.00 23.17 262 LEU B O 1
ATOM 4069 N N . GLU B 1 284 ? 31.593 29.222 102.145 1.00 20.72 263 GLU B N 1
ATOM 4070 C CA . GLU B 1 284 ? 32.598 28.442 101.428 1.00 21.77 263 GLU B CA 1
ATOM 4071 C C . GLU B 1 284 ? 32.040 27.929 100.110 1.00 20.97 263 GLU B C 1
ATOM 4072 O O . GLU B 1 284 ? 32.758 27.887 99.104 1.00 22.04 263 GLU B O 1
ATOM 4078 N N . ALA B 1 285 ? 30.753 27.561 100.095 1.00 19.37 264 ALA B N 1
ATOM 4079 C CA . ALA B 1 285 ? 30.130 27.089 98.863 1.00 19.05 264 ALA B CA 1
ATOM 4080 C C . ALA B 1 285 ? 30.107 28.180 97.800 1.00 18.86 264 ALA B C 1
ATOM 4081 O O . ALA B 1 285 ? 30.310 27.899 96.613 1.00 19.35 264 ALA B O 1
ATOM 4083 N N . VAL B 1 286 ? 29.855 29.431 98.200 1.00 17.51 265 VAL B N 1
ATOM 4084 C CA . VAL B 1 286 ? 29.883 30.528 97.231 1.00 18.90 265 VAL B CA 1
ATOM 4085 C C . VAL B 1 286 ? 31.267 30.637 96.603 1.00 19.89 265 VAL B C 1
ATOM 4086 O O . VAL B 1 286 ? 31.410 30.762 95.380 1.00 19.19 265 VAL B O 1
ATOM 4090 N N . ALA B 1 287 ? 32.310 30.582 97.435 1.00 19.91 266 ALA B N 1
ATOM 4091 C CA . ALA B 1 287 ? 33.672 30.637 96.913 1.00 22.05 266 ALA B CA 1
ATOM 4092 C C . ALA B 1 287 ? 33.944 29.476 95.957 1.00 20.68 266 ALA B C 1
ATOM 4093 O O . ALA B 1 287 ? 34.561 29.663 94.902 1.00 21.69 266 ALA B O 1
ATOM 4095 N N . LEU B 1 288 ? 33.460 28.278 96.289 1.00 18.62 267 LEU B N 1
ATOM 4096 C CA . LEU B 1 288 ? 33.761 27.102 95.475 1.00 18.16 267 LEU B CA 1
ATOM 4097 C C . LEU B 1 288 ? 33.013 27.137 94.146 1.00 20.73 267 LEU B C 1
ATOM 4098 O O . LEU B 1 288 ? 33.521 26.638 93.134 1.00 24.01 267 LEU B O 1
ATOM 4103 N N . ILE B 1 289 ? 31.789 27.675 94.130 1.00 19.47 268 ILE B N 1
ATOM 4104 C CA . ILE B 1 289 ? 31.083 27.851 92.862 1.00 19.52 268 ILE B CA 1
ATOM 4105 C C . ILE B 1 289 ? 31.858 28.809 91.960 1.00 20.35 268 ILE B C 1
ATOM 4106 O O . ILE B 1 289 ? 32.046 28.554 90.765 1.00 21.15 268 ILE B O 1
ATOM 4111 N N . GLY B 1 290 ? 32.315 29.929 92.521 1.00 19.26 269 GLY B N 1
ATOM 4112 C CA . GLY B 1 290 ? 33.103 30.878 91.743 1.00 21.36 269 GLY B CA 1
ATOM 4113 C C . GLY B 1 290 ? 34.430 30.337 91.238 1.00 22.78 269 GLY B C 1
ATOM 4114 O O . GLY B 1 290 ? 35.053 30.975 90.380 1.00 27.49 269 GLY B O 1
ATOM 4115 N N . ALA B 1 291 ? 34.872 29.183 91.725 1.00 23.10 270 ALA B N 1
ATOM 4116 C CA . ALA B 1 291 ? 36.186 28.654 91.367 1.00 24.61 270 ALA B CA 1
ATOM 4117 C C . ALA B 1 291 ? 36.158 27.736 90.148 1.00 23.29 270 ALA B C 1
ATOM 4118 O O . ALA B 1 291 ? 37.209 27.220 89.761 1.00 24.84 270 ALA B O 1
ATOM 4120 N N . GLU B 1 292 ? 34.993 27.503 89.548 1.00 21.92 271 GLU B N 1
ATOM 4121 C CA . GLU B 1 292 ? 34.864 26.632 88.386 1.00 24.56 271 GLU B CA 1
ATOM 4122 C C . GLU B 1 292 ? 34.093 27.342 87.282 1.00 24.22 271 GLU B C 1
ATOM 4123 O O . GLU B 1 292 ? 33.387 28.327 87.523 1.00 24.20 271 GLU B O 1
ATOM 4129 N N . ASP B 1 293 ? 34.218 26.802 86.069 1.00 25.46 272 ASP B N 1
ATOM 4130 C CA . ASP B 1 293 ? 33.412 27.230 84.928 1.00 25.19 272 ASP B CA 1
ATOM 4131 C C . ASP B 1 293 ? 32.074 26.501 84.929 1.00 24.57 272 ASP B C 1
ATOM 4132 O O . ASP B 1 293 ? 32.023 25.279 85.103 1.00 25.03 272 ASP B O 1
ATOM 4137 N N . TRP B 1 294 ? 30.994 27.249 84.707 1.00 22.45 273 TRP B N 1
ATOM 4138 C CA . TRP B 1 294 ? 29.648 26.688 84.690 1.00 20.72 273 TRP B CA 1
ATOM 4139 C C . TRP B 1 294 ? 28.969 26.848 83.334 1.00 22.40 273 TRP B C 1
ATOM 4140 O O . TRP B 1 294 ? 27.754 26.635 83.232 1.00 24.35 273 TRP B O 1
ATOM 4151 N N . THR B 1 295 ? 29.728 27.186 82.286 1.00 26.45 274 THR B N 1
ATOM 4152 C CA . THR B 1 295 ? 29.131 27.554 81.002 1.00 27.51 274 THR B CA 1
ATOM 4153 C C . THR B 1 295 ? 28.186 26.471 80.481 1.00 27.94 274 THR B C 1
ATOM 4154 O O . THR B 1 295 ? 27.044 26.760 80.110 1.00 28.54 274 THR B O 1
ATOM 4158 N N . LYS B 1 296 ? 28.632 25.208 80.475 1.00 27.25 275 LYS B N 1
ATOM 4159 C CA . LYS B 1 296 ? 27.808 24.140 79.910 1.00 28.95 275 LYS B CA 1
ATOM 4160 C C . LYS B 1 296 ? 26.639 23.762 80.819 1.00 27.34 275 LYS B C 1
ATOM 4161 O O . LYS B 1 296 ? 25.573 23.375 80.323 1.00 26.26 275 LYS B O 1
ATOM 4167 N N . THR B 1 297 ? 26.818 23.840 82.136 1.00 26.08 276 THR B N 1
ATOM 4168 C CA . THR B 1 297 ? 25.698 23.573 83.042 1.00 25.50 276 THR B CA 1
ATOM 4169 C C . THR B 1 297 ? 24.615 24.641 82.912 1.00 26.83 276 THR B C 1
ATOM 4170 O O . THR B 1 297 ? 23.421 24.315 82.863 1.00 27.35 276 THR B O 1
ATOM 4174 N N . ILE B 1 298 ? 25.011 25.920 82.847 1.00 24.53 277 ILE B N 1
ATOM 4175 C CA . ILE B 1 298 ? 24.044 27.004 82.666 1.00 26.17 277 ILE B CA 1
ATOM 4176 C C . ILE B 1 298 ? 23.284 26.827 81.355 1.00 26.73 277 ILE B C 1
ATOM 4177 O O . ILE B 1 298 ? 22.056 26.985 81.302 1.00 24.29 277 ILE B O 1
ATOM 4182 N N . GLU B 1 299 ? 24.005 26.486 80.282 1.00 25.76 278 GLU B N 1
ATOM 4183 C CA . GLU B 1 299 ? 23.373 26.212 78.993 1.00 29.17 278 GLU B CA 1
ATOM 4184 C C . GLU B 1 299 ? 22.392 25.047 79.090 1.00 29.72 278 GLU B C 1
ATOM 4185 O O . GLU B 1 299 ? 21.261 25.133 78.592 1.00 31.29 278 GLU B O 1
ATOM 4191 N N . ALA B 1 300 ? 22.803 23.953 79.736 1.00 24.15 279 ALA B N 1
ATOM 4192 C CA . ALA B 1 300 ? 21.912 22.807 79.897 1.00 25.69 279 ALA B CA 1
ATOM 4193 C C . ALA B 1 300 ? 20.665 23.171 80.701 1.00 25.25 279 ALA B C 1
ATOM 4194 O O . ALA B 1 300 ? 19.557 22.743 80.355 1.00 24.87 279 ALA B O 1
ATOM 4196 N N . ASN B 1 301 ? 20.825 23.946 81.782 1.00 21.92 280 ASN B N 1
ATOM 4197 C CA . ASN B 1 301 ? 19.663 24.387 82.565 1.00 23.29 280 ASN B CA 1
ATOM 4198 C C . ASN B 1 301 ? 18.657 25.113 81.680 1.00 22.99 280 ASN B C 1
ATOM 4199 O O . ASN B 1 301 ? 17.444 24.871 81.754 1.00 20.03 280 ASN B O 1
ATOM 4204 N N . LYS B 1 302 ? 19.148 26.015 80.832 1.00 23.46 281 LYS B N 1
ATOM 4205 C CA . LYS B 1 302 ? 18.254 26.785 79.975 1.00 24.95 281 LYS B CA 1
ATOM 4206 C C . LYS B 1 302 ? 17.603 25.899 78.922 1.00 25.12 281 LYS B C 1
ATOM 4207 O O . LYS B 1 302 ? 16.398 26.018 78.664 1.00 24.88 281 LYS B O 1
ATOM 4213 N N . ALA B 1 303 ? 18.383 25.007 78.302 1.00 24.63 282 ALA B N 1
ATOM 4214 C CA . ALA B 1 303 ? 17.834 24.147 77.263 1.00 24.52 282 ALA B CA 1
ATOM 4215 C C . ALA B 1 303 ? 16.785 23.194 77.820 1.00 25.47 282 ALA B C 1
ATOM 4216 O O . ALA B 1 303 ? 15.826 22.858 77.119 1.00 28.28 282 ALA B O 1
ATOM 4218 N N . LEU B 1 304 ? 16.931 22.765 79.074 1.00 25.01 283 LEU B N 1
ATOM 4219 C CA . LEU B 1 304 ? 15.942 21.852 79.644 1.00 24.02 283 LEU B CA 1
ATOM 4220 C C . LEU B 1 304 ? 14.586 22.527 79.791 1.00 24.63 283 LEU B C 1
ATOM 4221 O O . LEU B 1 304 ? 13.542 21.889 79.589 1.00 25.15 283 LEU B O 1
ATOM 4226 N N . VAL B 1 305 ? 14.577 23.816 80.141 1.00 22.09 284 VAL B N 1
ATOM 4227 C CA . VAL B 1 305 ? 13.315 24.549 80.174 1.00 21.55 284 VAL B CA 1
ATOM 4228 C C . VAL B 1 305 ? 12.690 24.565 78.785 1.00 23.82 284 VAL B C 1
ATOM 4229 O O . VAL B 1 305 ? 11.516 24.219 78.605 1.00 23.59 284 VAL B O 1
ATOM 4233 N N . MET B 1 306 ? 13.479 24.927 77.774 1.00 25.21 285 MET B N 1
ATOM 4234 C CA . MET B 1 306 ? 12.930 25.049 76.427 1.00 32.21 285 MET B CA 1
ATOM 4235 C C . MET B 1 306 ? 12.421 23.709 75.904 1.00 28.82 285 MET B C 1
ATOM 4236 O O . MET B 1 306 ? 11.375 23.648 75.246 1.00 27.54 285 MET B O 1
ATOM 4241 N N . SER B 1 307 ? 13.137 22.621 76.195 1.00 26.99 286 SER B N 1
ATOM 4242 C CA . SER B 1 307 ? 12.715 21.313 75.710 1.00 28.41 286 SER B CA 1
ATOM 4243 C C . SER B 1 307 ? 11.531 20.751 76.489 1.00 26.71 286 SER B C 1
ATOM 4244 O O . SER B 1 307 ? 10.922 19.778 76.037 1.00 26.02 286 SER B O 1
ATOM 4247 N N . SER B 1 308 ? 11.183 21.338 77.628 1.00 24.01 287 SER B N 1
ATOM 4248 C CA . SER B 1 308 ? 10.048 20.884 78.417 1.00 23.57 287 SER B CA 1
ATOM 4249 C C . SER B 1 308 ? 8.760 21.631 78.086 1.00 22.33 287 SER B C 1
ATOM 4250 O O . SER B 1 308 ? 7.746 21.410 78.751 1.00 21.26 287 SER B O 1
ATOM 4253 N N . ARG B 1 309 ? 8.776 22.499 77.082 1.00 26.21 288 ARG B N 1
ATOM 4254 C CA . ARG B 1 309 ? 7.591 23.261 76.686 1.00 29.74 288 ARG B CA 1
ATOM 4255 C C . ARG B 1 309 ? 6.764 22.410 75.730 1.00 30.89 288 ARG B C 1
ATOM 4256 O O . ARG B 1 309 ? 7.068 22.315 74.539 1.00 32.28 288 ARG B O 1
ATOM 4264 N N . LEU B 1 310 ? 5.702 21.795 76.253 1.00 30.95 289 LEU B N 1
ATOM 4265 C CA . LEU B 1 310 ? 4.902 20.893 75.433 1.00 33.83 289 LEU B CA 1
ATOM 4266 C C . LEU B 1 310 ? 4.070 21.646 74.403 1.00 38.83 289 LEU B C 1
ATOM 4267 O O . LEU B 1 310 ? 3.795 21.108 73.324 1.00 44.66 289 LEU B O 1
ATOM 4272 N N . ASP B 1 311 ? 3.669 22.886 74.702 1.00 36.55 290 ASP B N 1
ATOM 4273 C CA . ASP B 1 311 ? 2.907 23.675 73.737 1.00 38.41 290 ASP B CA 1
ATOM 4274 C C . ASP B 1 311 ? 3.723 24.037 72.498 1.00 44.21 290 ASP B C 1
ATOM 4275 O O . ASP B 1 311 ? 3.133 24.298 71.445 1.00 45.91 290 ASP B O 1
ATOM 4280 N N . LEU B 1 312 ? 5.052 24.059 72.594 1.00 46.32 291 LEU B N 1
ATOM 4281 C CA . LEU B 1 312 ? 5.905 24.425 71.456 1.00 50.63 291 LEU B CA 1
ATOM 4282 C C . LEU B 1 312 ? 6.149 23.245 70.509 1.00 53.92 291 LEU B C 1
ATOM 4283 O O . LEU B 1 312 ? 6.325 22.104 70.943 1.00 54.23 291 LEU B O 1
ATOM 4288 N N . LYS C 1 24 ? -31.674 6.472 72.350 1.00 41.33 3 LYS C N 1
ATOM 4289 C CA . LYS C 1 24 ? -30.633 6.859 71.403 1.00 41.13 3 LYS C CA 1
ATOM 4290 C C . LYS C 1 24 ? -29.356 7.217 72.149 1.00 35.21 3 LYS C C 1
ATOM 4291 O O . LYS C 1 24 ? -29.392 7.926 73.150 1.00 36.45 3 LYS C O 1
ATOM 4297 N N . VAL C 1 25 ? -28.221 6.721 71.679 1.00 29.96 4 VAL C N 1
ATOM 4298 C CA . VAL C 1 25 ? -26.956 7.026 72.316 1.00 25.75 4 VAL C CA 1
ATOM 4299 C C . VAL C 1 25 ? -26.270 8.144 71.545 1.00 21.98 4 VAL C C 1
ATOM 4300 O O . VAL C 1 25 ? -26.593 8.443 70.392 1.00 21.09 4 VAL C O 1
ATOM 4304 N N . LYS C 1 26 ? -25.335 8.796 72.222 1.00 19.15 5 LYS C N 1
ATOM 4305 C CA . LYS C 1 26 ? -24.466 9.806 71.630 1.00 18.25 5 LYS C CA 1
ATOM 4306 C C . LYS C 1 26 ? -23.180 9.774 72.442 1.00 16.97 5 LYS C C 1
ATOM 4307 O O . LYS C 1 26 ? -23.215 9.909 73.666 1.00 18.62 5 LYS C O 1
ATOM 4313 N N . VAL C 1 27 ? -22.059 9.549 71.776 1.00 16.87 6 VAL C N 1
ATOM 4314 C CA . VAL C 1 27 ? -20.788 9.275 72.438 1.00 17.50 6 VAL C CA 1
ATOM 4315 C C . VAL C 1 27 ? -19.921 10.518 72.358 1.00 18.07 6 VAL C C 1
ATOM 4316 O O . VAL C 1 27 ? -19.523 10.935 71.261 1.00 19.44 6 VAL C O 1
ATOM 4320 N N . GLY C 1 28 ? -19.608 11.094 73.507 1.00 17.01 7 GLY C N 1
ATOM 4321 C CA . GLY C 1 28 ? -18.598 12.129 73.575 1.00 17.09 7 GLY C CA 1
ATOM 4322 C C . GLY C 1 28 ? -17.216 11.513 73.714 1.00 18.03 7 GLY C C 1
ATOM 4323 O O . GLY C 1 28 ? -17.055 10.440 74.283 1.00 18.56 7 GLY C O 1
ATOM 4324 N N . ILE C 1 29 ? -16.217 12.193 73.154 1.00 16.05 8 ILE C N 1
ATOM 4325 C CA . ILE C 1 29 ? -14.826 11.753 73.217 1.00 14.34 8 ILE C CA 1
ATOM 4326 C C . ILE C 1 29 ? -13.993 12.922 73.716 1.00 15.67 8 ILE C C 1
ATOM 4327 O O . ILE C 1 29 ? -14.038 14.018 73.139 1.00 17.76 8 ILE C O 1
ATOM 4332 N N . ILE C 1 30 ? -13.276 12.710 74.806 1.00 14.91 9 ILE C N 1
ATOM 4333 C CA . ILE C 1 30 ? -12.342 13.704 75.323 1.00 15.27 9 ILE C CA 1
ATOM 4334 C C . ILE C 1 30 ? -10.952 13.215 74.953 1.00 14.01 9 ILE C C 1
ATOM 4335 O O . ILE C 1 30 ? -10.475 12.214 75.493 1.00 14.58 9 ILE C O 1
ATOM 4340 N N . GLY C 1 31 ? -10.297 13.905 74.021 1.00 13.34 10 GLY C N 1
ATOM 4341 C CA . GLY C 1 31 ? -9.003 13.472 73.528 1.00 14.28 10 GLY C CA 1
ATOM 4342 C C . GLY C 1 31 ? -7.881 14.161 74.288 1.00 14.48 10 GLY C C 1
ATOM 4343 O O . GLY C 1 31 ? -7.864 15.387 74.408 1.00 16.98 10 GLY C O 1
ATOM 4344 N N . GLY C 1 32 ? -6.955 13.355 74.801 1.00 13.93 11 GLY C N 1
ATOM 4345 C CA . GLY C 1 32 ? -5.792 13.883 75.495 1.00 14.79 11 GLY C CA 1
ATOM 4346 C C . GLY C 1 32 ? -4.607 14.128 74.580 1.00 18.57 11 GLY C C 1
ATOM 4347 O O . GLY C 1 32 ? -4.753 14.482 73.404 1.00 18.25 11 GLY C O 1
ATOM 4348 N N . SER C 1 33 ? -3.409 13.982 75.144 1.00 14.91 12 SER C N 1
ATOM 4349 C CA . SER C 1 33 ? -2.187 14.149 74.362 1.00 16.69 12 SER C CA 1
ATOM 4350 C C . SER C 1 33 ? -2.209 13.226 73.148 1.00 20.38 12 SER C C 1
ATOM 4351 O O . SER C 1 33 ? -2.604 12.060 73.241 1.00 19.13 12 SER C O 1
ATOM 4354 N N . GLY C 1 34 ? -1.777 13.756 72.002 1.00 19.51 13 GLY C N 1
ATOM 4355 C CA . GLY C 1 34 ? -1.881 13.048 70.744 1.00 21.47 13 GLY C CA 1
ATOM 4356 C C . GLY C 1 34 ? -3.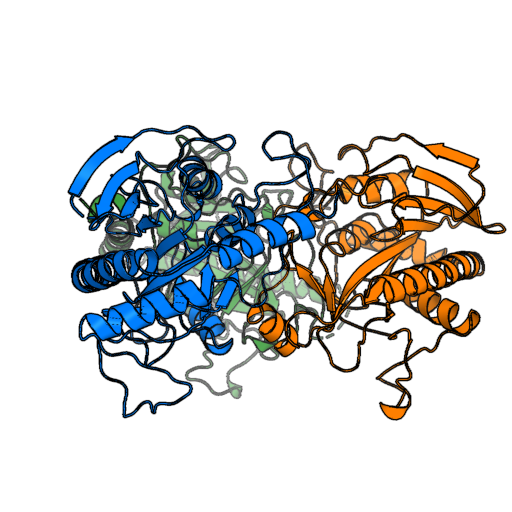208 13.220 70.038 1.00 23.20 13 GLY C C 1
ATOM 4357 O O . GLY C 1 34 ? -3.311 12.878 68.851 1.00 23.58 13 GLY C O 1
ATOM 4358 N N . PHE C 1 35 ? -4.214 13.757 70.727 1.00 19.87 14 PHE C N 1
ATOM 4359 C CA . PHE C 1 35 ? -5.559 13.995 70.209 1.00 21.09 14 PHE C CA 1
ATOM 4360 C C . PHE C 1 35 ? -5.958 15.454 70.419 1.00 24.40 14 PHE C C 1
ATOM 4361 O O . PHE C 1 35 ? -7.120 15.770 70.693 1.00 25.00 14 PHE C O 1
ATOM 4369 N N . ASP C 1 36 ? -4.987 16.367 70.300 1.00 25.76 15 ASP C N 1
ATOM 4370 C CA . ASP C 1 36 ? -5.291 17.795 70.392 1.00 29.02 15 ASP C CA 1
ATOM 4371 C C . ASP C 1 36 ? -6.141 18.256 69.212 1.00 36.19 15 ASP C C 1
ATOM 4372 O O . ASP C 1 36 ? -6.953 19.179 69.355 1.00 34.09 15 ASP C O 1
ATOM 4377 N N . ASP C 1 37 ? -5.977 17.622 68.051 1.00 42.59 16 ASP C N 1
ATOM 4378 C CA . ASP C 1 37 ? -6.752 17.941 66.850 1.00 47.22 16 ASP C CA 1
ATOM 4379 C C . ASP C 1 37 ? -7.090 16.635 66.146 1.00 48.15 16 ASP C C 1
ATOM 4380 O O . ASP C 1 37 ? -6.474 16.274 65.136 1.00 48.58 16 ASP C O 1
ATOM 4385 N N . PRO C 1 38 ? -8.091 15.907 66.647 1.00 49.31 17 PRO C N 1
ATOM 4386 C CA . PRO C 1 38 ? -8.256 14.490 66.278 1.00 51.27 17 PRO C CA 1
ATOM 4387 C C . PRO C 1 38 ? -8.567 14.214 64.811 1.00 54.76 17 PRO C C 1
ATOM 4388 O O . PRO C 1 38 ? -7.775 13.554 64.129 1.00 59.07 17 PRO C O 1
ATOM 4392 N N . ASN C 1 39 ? -9.714 14.697 64.327 1.00 51.85 18 ASN C N 1
ATOM 4393 C CA . ASN C 1 39 ? -10.256 14.333 63.013 1.00 51.74 18 ASN C CA 1
ATOM 4394 C C . ASN C 1 39 ? -10.586 12.836 62.953 1.00 47.17 18 ASN C C 1
ATOM 4395 O O . ASN C 1 39 ? -9.992 12.063 62.199 1.00 47.44 18 ASN C O 1
ATOM 4397 N N . LEU C 1 40 ? -11.561 12.440 63.778 1.00 40.97 19 LEU C N 1
ATOM 4398 C CA . LEU C 1 40 ? -12.052 11.066 63.827 1.00 36.43 19 LEU C CA 1
ATOM 4399 C C . LEU C 1 40 ? -13.171 10.794 62.832 1.00 38.53 19 LEU C C 1
ATOM 4400 O O . LEU C 1 40 ? -13.479 9.626 62.576 1.00 42.31 19 LEU C O 1
ATOM 4405 N N . PHE C 1 41 ? -13.788 11.834 62.278 1.00 35.75 20 PHE C N 1
ATOM 4406 C CA . PHE C 1 41 ? -14.883 11.685 61.331 1.00 35.74 20 PHE C CA 1
ATOM 4407 C C . PHE C 1 41 ? -15.004 12.979 60.537 1.00 35.12 20 PHE C C 1
ATOM 4408 O O . PHE C 1 41 ? -14.370 13.986 60.855 1.00 35.60 20 PHE C O 1
ATOM 4416 N N . LYS C 1 42 ? -15.832 12.938 59.499 1.00 35.75 21 LYS C N 1
ATOM 4417 C CA . LYS C 1 42 ? -16.139 14.136 58.726 1.00 40.68 21 LYS C CA 1
ATOM 4418 C C . LYS C 1 42 ? -16.903 15.114 59.611 1.00 40.12 21 LYS C C 1
ATOM 4419 O O . LYS C 1 42 ? -17.961 14.771 60.147 1.00 40.37 21 LYS C O 1
ATOM 4425 N N . LYS C 1 43 ? -16.360 16.320 59.788 1.00 39.35 22 LYS C N 1
ATOM 4426 C CA . LYS C 1 43 ? -16.985 17.302 60.671 1.00 38.58 22 LYS C CA 1
ATOM 4427 C C . LYS C 1 43 ? -18.305 17.780 60.072 1.00 39.91 22 LYS C C 1
ATOM 4428 O O . LYS C 1 43 ? -18.323 18.376 58.991 1.00 42.78 22 LYS C O 1
ATOM 4430 N N . VAL C 1 44 ? -19.407 17.523 60.775 1.00 36.74 23 VAL C N 1
ATOM 4431 C CA . VAL C 1 44 ? -20.723 17.963 60.322 1.00 36.37 23 VAL C CA 1
ATOM 4432 C C . VAL C 1 44 ? -21.065 19.342 60.869 1.00 36.85 23 VAL C C 1
ATOM 4433 O O . VAL C 1 44 ? -21.620 20.182 60.155 1.00 38.62 23 VAL C O 1
ATOM 4437 N N . GLY C 1 45 ? -20.748 19.591 62.134 1.00 33.13 24 GLY C N 1
ATOM 4438 C CA . GLY C 1 45 ? -21.034 20.874 62.744 1.00 33.40 24 GLY C CA 1
ATOM 4439 C C . GLY C 1 45 ? -20.073 21.131 63.883 1.00 32.64 24 GLY C C 1
ATOM 4440 O O . GLY C 1 45 ? -19.374 20.227 64.355 1.00 30.95 24 GLY C O 1
ATOM 4441 N N . VAL C 1 46 ? -20.032 22.389 64.310 1.00 33.29 25 VAL C N 1
ATOM 4442 C CA . VAL C 1 46 ? -19.218 22.794 65.448 1.00 35.22 25 VAL C CA 1
ATOM 4443 C C . VAL C 1 46 ? -20.103 23.556 66.424 1.00 39.21 25 VAL C C 1
ATOM 4444 O O . VAL C 1 46 ? -21.038 24.260 66.028 1.00 40.57 25 VAL C O 1
ATOM 4448 N N . ARG C 1 47 ? -19.815 23.396 67.712 1.00 35.68 26 ARG C N 1
ATOM 4449 C CA . ARG C 1 47 ? -20.543 24.074 68.775 1.00 35.48 26 ARG C CA 1
ATOM 4450 C C . ARG C 1 47 ? -19.541 24.847 69.621 1.00 31.10 26 ARG C C 1
ATOM 4451 O O . ARG C 1 47 ? -18.657 24.243 70.237 1.00 26.62 26 ARG C O 1
ATOM 4459 N N . GLN C 1 48 ? -19.673 26.176 69.653 1.00 30.43 27 GLN C N 1
ATOM 4460 C CA . GLN C 1 48 ? -18.893 27.000 70.576 1.00 30.19 27 GLN C CA 1
ATOM 4461 C C . GLN C 1 48 ? -19.843 27.389 71.702 1.00 27.81 27 GLN C C 1
ATOM 4462 O O . GLN C 1 48 ? -20.697 28.256 71.531 1.00 28.43 27 GLN C O 1
ATOM 4468 N N . VAL C 1 49 ? -19.702 26.734 72.848 1.00 27.16 28 VAL C N 1
ATOM 4469 C CA . VAL C 1 49 ? -20.673 26.854 73.924 1.00 28.35 28 VAL C CA 1
ATOM 4470 C C . VAL C 1 49 ? -19.981 27.313 75.196 1.00 28.51 28 VAL C C 1
ATOM 4471 O O . VAL C 1 49 ? -18.755 27.262 75.334 1.00 28.45 28 VAL C O 1
ATOM 4475 N N . THR C 1 50 ? -20.789 27.754 76.144 1.00 27.08 29 THR C N 1
ATOM 4476 C CA . THR C 1 50 ? -20.308 27.810 77.509 1.00 28.59 29 THR C CA 1
ATOM 4477 C C . THR C 1 50 ? -21.264 27.028 78.408 1.00 25.18 29 THR C C 1
ATOM 4478 O O . THR C 1 50 ? -22.264 26.456 77.956 1.00 22.57 29 THR C O 1
ATOM 4482 N N . THR C 1 51 ? -20.912 26.958 79.680 1.00 19.06 30 THR C N 1
ATOM 4483 C CA . THR C 1 51 ? -21.637 26.180 80.674 1.00 19.49 30 THR C CA 1
ATOM 4484 C C . THR C 1 51 ? -21.817 27.014 81.929 1.00 17.56 30 THR C C 1
ATOM 4485 O O . THR C 1 51 ? -21.196 28.073 82.083 1.00 15.82 30 THR C O 1
ATOM 4489 N N . PRO C 1 52 ? -22.648 26.554 82.869 1.00 16.79 31 PRO C N 1
ATOM 4490 C CA . PRO C 1 52 ? -22.733 27.245 84.167 1.00 19.27 31 PRO C CA 1
ATOM 4491 C C . PRO C 1 52 ? -21.420 27.232 84.936 1.00 19.03 31 PRO C C 1
ATOM 4492 O O . PRO C 1 52 ? -21.299 27.968 85.925 1.00 18.74 31 PRO C O 1
ATOM 4496 N N . PHE C 1 53 ? -20.434 26.442 84.502 1.00 15.35 32 PHE C N 1
ATOM 4497 C CA . PHE C 1 53 ? -19.162 26.323 85.203 1.00 19.82 32 PHE C CA 1
ATOM 4498 C C . PHE C 1 53 ? -17.997 26.925 84.424 1.00 20.15 32 PHE C C 1
ATOM 4499 O O . PHE C 1 53 ? -16.832 26.726 84.799 1.00 19.88 32 PHE C O 1
ATOM 4507 N N . GLY C 1 54 ? -18.281 27.675 83.375 1.00 17.23 33 GLY C N 1
ATOM 4508 C CA . GLY C 1 54 ? -17.254 28.302 82.569 1.00 18.28 33 GLY C CA 1
ATOM 4509 C C . GLY C 1 54 ? -17.145 27.646 81.204 1.00 18.46 33 GLY C C 1
ATOM 4510 O O . GLY C 1 54 ? -17.985 26.838 80.796 1.00 17.67 33 GLY C O 1
ATOM 4511 N N . LYS C 1 55 ? -16.029 28.009 80.477 1.00 19.14 34 LYS C N 1
ATOM 4512 C CA . LYS C 1 55 ? -15.842 27.584 79.094 1.00 19.18 34 LYS C CA 1
ATOM 4513 C C . LYS C 1 55 ? -15.163 26.222 79.038 1.00 16.70 34 LYS C C 1
ATOM 4514 O O . LYS C 1 55 ? -14.221 25.967 79.792 1.00 18.24 34 LYS C O 1
ATOM 4520 N N . PRO C 1 56 ? -15.624 25.340 78.158 1.00 17.46 35 PRO C N 1
ATOM 4521 C CA . PRO C 1 56 ? -14.870 24.111 77.880 1.00 17.31 35 PRO C CA 1
ATOM 4522 C C . PRO C 1 56 ? -13.552 24.442 77.194 1.00 18.15 35 PRO C C 1
ATOM 4523 O O . PRO C 1 56 ? -13.287 25.584 76.807 1.00 17.70 35 PRO C O 1
ATOM 4527 N N . SER C 1 57 ? -12.716 23.409 77.056 1.00 16.48 36 SER C N 1
ATOM 4528 C CA . SER C 1 57 ? -11.351 23.587 76.553 1.00 17.03 36 SER C CA 1
ATOM 4529 C C . SER C 1 57 ? -11.306 24.086 75.117 1.00 18.85 36 SER C C 1
ATOM 4530 O O . SER C 1 57 ? -10.304 24.697 74.721 1.00 21.12 36 SER C O 1
ATOM 4533 N N . ASP C 1 58 ? -12.331 23.824 74.317 1.00 18.04 37 ASP C N 1
ATOM 4534 C CA . ASP C 1 58 ? -12.318 24.253 72.921 1.00 19.59 37 ASP C CA 1
ATOM 4535 C C . ASP C 1 58 ? -13.714 24.064 72.348 1.00 22.49 37 ASP C C 1
ATOM 4536 O O . ASP C 1 58 ? -14.640 23.620 73.037 1.00 21.87 37 ASP C O 1
ATOM 4541 N N . THR C 1 59 ? -13.848 24.416 71.070 1.00 21.17 38 THR C N 1
ATOM 4542 C CA . THR C 1 59 ? -15.054 24.130 70.311 1.00 24.97 38 THR C CA 1
ATOM 4543 C C . THR C 1 59 ? -15.312 22.629 70.281 1.00 25.64 38 THR C C 1
ATOM 4544 O O . THR C 1 59 ? -14.380 21.826 70.195 1.00 25.73 38 THR C O 1
ATOM 4548 N N . LEU C 1 60 ? -16.584 22.253 70.365 1.00 24.41 39 LEU C N 1
ATOM 4549 C CA . LEU C 1 60 ? -16.989 20.855 70.274 1.00 22.78 39 LEU C CA 1
ATOM 4550 C C . LEU C 1 60 ? -17.342 20.523 68.827 1.00 24.17 39 LEU C C 1
ATOM 4551 O O . LEU C 1 60 ? -18.015 21.299 68.142 1.00 24.72 39 LEU C O 1
ATOM 4556 N N . VAL C 1 61 ? -16.860 19.375 68.354 1.00 22.75 40 VAL C N 1
ATOM 4557 C CA . VAL C 1 61 ? -16.987 18.984 66.952 1.00 22.91 40 VAL C CA 1
ATOM 4558 C C . VAL C 1 61 ? -17.953 17.812 66.860 1.00 23.90 40 VAL C C 1
ATOM 4559 O O . VAL C 1 61 ? -17.796 16.812 67.571 1.00 22.11 40 VAL C O 1
ATOM 4563 N N . GLU C 1 62 ? -18.948 17.939 65.983 1.00 26.79 41 GLU C N 1
ATOM 4564 C CA . GLU C 1 62 ? -20.064 17.007 65.893 1.00 26.89 41 GLU C CA 1
ATOM 4565 C C . GLU C 1 62 ? -19.999 16.211 64.597 1.00 25.17 41 GLU C C 1
ATOM 4566 O O . GLU C 1 62 ? -19.650 16.751 63.541 1.00 28.50 41 GLU C O 1
ATOM 4572 N N . GLY C 1 63 ? -20.364 14.938 64.677 1.00 24.83 42 GLY C N 1
ATOM 4573 C CA . GLY C 1 63 ? -20.399 14.106 63.490 1.00 24.25 42 GLY C CA 1
ATOM 4574 C C . GLY C 1 63 ? -20.951 12.735 63.804 1.00 26.14 42 GLY C C 1
ATOM 4575 O O . GLY C 1 63 ? -21.670 12.549 64.789 1.00 23.90 42 GLY C O 1
ATOM 4576 N N . PHE C 1 64 ? -20.601 11.769 62.953 1.00 27.16 43 PHE C N 1
ATOM 4577 C CA . PHE C 1 64 ? -21.138 10.416 63.040 1.00 27.33 43 PHE C CA 1
ATOM 4578 C C . PHE C 1 64 ? -20.046 9.394 62.775 1.00 28.52 43 PHE C C 1
ATOM 4579 O O . PHE C 1 64 ? -19.186 9.601 61.915 1.00 29.86 43 PHE C O 1
ATOM 4587 N N . VAL C 1 65 ? -20.092 8.294 63.517 1.00 25.63 44 VAL C N 1
ATOM 4588 C CA . VAL C 1 65 ? -19.376 7.069 63.177 1.00 28.43 44 VAL C CA 1
ATOM 4589 C C . VAL C 1 65 ? -20.436 6.068 62.743 1.00 28.12 44 VAL C C 1
ATOM 4590 O O . VAL C 1 65 ? -21.201 5.564 63.571 1.00 29.33 44 VAL C O 1
ATOM 4594 N N . GLY C 1 66 ? -20.504 5.790 61.446 1.00 31.47 45 GLY C N 1
ATOM 4595 C CA . GLY C 1 66 ? -21.656 5.069 60.939 1.00 33.30 45 GLY C CA 1
ATOM 4596 C C . GLY C 1 66 ? -22.899 5.888 61.213 1.00 36.57 45 GLY C C 1
ATOM 4597 O O . GLY C 1 66 ? -22.971 7.077 60.888 1.00 37.81 45 GLY C O 1
ATOM 4598 N N . ASP C 1 67 ? -23.879 5.270 61.863 1.00 36.90 46 ASP C N 1
ATOM 4599 C CA . ASP C 1 67 ? -25.118 5.944 62.220 1.00 39.45 46 ASP C CA 1
ATOM 4600 C C . ASP C 1 67 ? -25.117 6.460 63.654 1.00 33.21 46 ASP C C 1
ATOM 4601 O O . ASP C 1 67 ? -26.167 6.882 64.147 1.00 32.92 46 ASP C O 1
ATOM 4606 N N . VAL C 1 68 ? -23.967 6.456 64.328 1.00 27.16 47 VAL C N 1
ATOM 4607 C CA . VAL C 1 68 ? -23.890 6.771 65.751 1.00 23.86 47 VAL C CA 1
ATOM 4608 C C . VAL C 1 68 ? -23.373 8.194 65.915 1.00 26.99 47 VAL C C 1
ATOM 4609 O O . VAL C 1 68 ? -22.251 8.500 65.496 1.00 26.16 47 VAL C O 1
ATOM 4613 N N . ALA C 1 69 ? -24.173 9.056 66.548 1.00 25.20 48 ALA C N 1
ATOM 4614 C CA . ALA C 1 69 ? -23.756 10.431 66.806 1.00 24.86 48 ALA C CA 1
ATOM 4615 C C . ALA C 1 69 ? -22.580 10.481 67.779 1.00 24.33 48 ALA C C 1
ATOM 4616 O O . ALA C 1 69 ? -22.532 9.740 68.765 1.00 24.82 48 ALA C O 1
ATOM 4618 N N . CYS C 1 70 ? -21.637 11.382 67.503 1.00 20.76 49 CYS C N 1
ATOM 4619 C CA . CYS C 1 70 ? -20.373 11.469 68.224 1.00 20.75 49 CYS C CA 1
ATOM 4620 C C . CYS C 1 70 ? -19.989 12.944 68.347 1.00 22.04 49 CYS C C 1
ATOM 4621 O O . CYS C 1 70 ? -20.302 13.751 67.470 1.00 24.57 49 CYS C O 1
ATOM 4624 N N . VAL C 1 71 ? -19.350 13.296 69.464 1.00 20.91 50 VAL C N 1
ATOM 4625 C CA . VAL C 1 71 ? -18.860 14.651 69.727 1.00 22.11 50 VAL C CA 1
ATOM 4626 C C . VAL C 1 71 ? -17.438 14.541 70.254 1.00 21.20 50 VAL C C 1
ATOM 4627 O O . VAL C 1 71 ? -17.184 13.756 71.172 1.00 20.37 50 VAL C O 1
ATOM 4631 N N . VAL C 1 72 ? -16.525 15.354 69.717 1.00 20.25 51 VAL C N 1
ATOM 4632 C CA . VAL C 1 72 ? -15.113 15.296 70.090 1.00 21.02 51 VAL C CA 1
ATOM 4633 C C . VAL C 1 72 ? -14.658 16.637 70.646 1.00 21.14 51 VAL C C 1
ATOM 4634 O O . VAL C 1 72 ? -14.963 17.697 70.084 1.00 20.38 51 VAL C O 1
ATOM 4638 N N . LEU C 1 73 ? -13.871 16.578 71.723 1.00 16.53 52 LEU C N 1
ATOM 4639 C CA . LEU C 1 73 ? -13.359 17.758 72.399 1.00 21.29 52 LEU C CA 1
ATOM 4640 C C . LEU C 1 73 ? -11.923 17.496 72.845 1.00 18.76 52 LEU C C 1
ATOM 4641 O O . LEU C 1 73 ? -11.673 16.490 73.522 1.00 22.02 52 LEU C O 1
ATOM 4646 N N . PRO C 1 74 ? -10.958 18.353 72.500 1.00 18.53 53 PRO C N 1
ATOM 4647 C CA . PRO C 1 74 ? -9.581 18.153 72.998 1.00 17.77 53 PRO C CA 1
ATOM 4648 C C . PRO C 1 74 ? -9.414 18.694 74.415 1.00 16.48 53 PRO C C 1
ATOM 4649 O O . PRO C 1 74 ? -9.640 19.881 74.668 1.00 16.73 53 PRO C O 1
ATOM 4653 N N . ARG C 1 75 ? -9.001 17.815 75.340 1.00 14.74 54 ARG C N 1
ATOM 4654 C CA . ARG C 1 75 ? -8.904 18.186 76.754 1.00 14.34 54 ARG C CA 1
ATOM 4655 C C . ARG C 1 75 ? -8.031 19.418 76.967 1.00 16.61 54 ARG C C 1
ATOM 4656 O O . ARG C 1 75 ? -8.315 20.248 77.842 1.00 15.56 54 ARG C O 1
ATOM 4664 N N . HIS C 1 76 ? -6.960 19.553 76.186 1.00 17.00 55 HIS C N 1
ATOM 4665 C CA . HIS C 1 76 ? -6.005 20.643 76.373 1.00 16.89 55 HIS C CA 1
ATOM 4666 C C . HIS C 1 76 ? -6.207 21.793 75.397 1.00 17.03 55 HIS C C 1
ATOM 4667 O O . HIS C 1 76 ? -5.406 22.737 75.396 1.00 16.27 55 HIS C O 1
ATOM 4674 N N . GLY C 1 77 ? -7.260 21.752 74.586 1.00 17.11 56 GLY C N 1
ATOM 4675 C CA . GLY C 1 77 ? -7.430 22.721 73.525 1.00 18.30 56 GLY C CA 1
ATOM 4676 C C . GLY C 1 77 ? -6.538 22.432 72.328 1.00 23.55 56 GLY C C 1
ATOM 4677 O O . GLY C 1 77 ? -5.549 21.700 72.402 1.00 24.07 56 GLY C O 1
ATOM 4678 N N . LYS C 1 78 ? -6.894 23.054 71.201 1.00 26.88 57 LYS C N 1
ATOM 4679 C CA . LYS C 1 78 ? -6.266 22.707 69.925 1.00 33.28 57 LYS C CA 1
ATOM 4680 C C . LYS C 1 78 ? -4.750 22.862 69.961 1.00 33.88 57 LYS C C 1
ATOM 4681 O O . LYS C 1 78 ? -4.025 22.057 69.366 1.00 37.37 57 LYS C O 1
ATOM 4687 N N . GLY C 1 79 ? -4.240 23.884 70.634 1.00 30.51 58 GLY C N 1
ATOM 4688 C CA . GLY C 1 79 ? -2.802 24.081 70.661 1.00 32.39 58 GLY C CA 1
ATOM 4689 C C . GLY C 1 79 ? -2.086 23.451 71.836 1.00 27.97 58 GLY C C 1
ATOM 4690 O O . GLY C 1 79 ? -0.899 23.740 72.049 1.00 25.39 58 GLY C O 1
ATOM 4691 N N . HIS C 1 80 ? -2.766 22.599 72.601 1.00 24.50 59 HIS C N 1
ATOM 4692 C CA . HIS C 1 80 ? -2.262 22.062 73.863 1.00 23.63 59 HIS C CA 1
ATOM 4693 C C . HIS C 1 80 ? -1.725 23.179 74.753 1.00 22.66 59 HIS C C 1
ATOM 4694 O O . HIS C 1 80 ? -0.618 23.108 75.286 1.00 22.60 59 HIS C O 1
ATOM 4701 N N . LEU C 1 81 ? -2.531 24.234 74.903 1.00 20.32 60 LEU C N 1
ATOM 4702 C CA . LEU C 1 81 ? -2.145 25.387 75.705 1.00 20.39 60 LEU C CA 1
ATOM 4703 C C . LEU C 1 81 ? -2.618 25.331 77.157 1.00 20.07 60 LEU C C 1
ATOM 4704 O O . LEU C 1 81 ? -2.198 26.186 77.947 1.00 19.00 60 LEU C O 1
ATOM 4709 N N . ILE C 1 82 ? -3.482 24.390 77.523 1.00 18.27 61 ILE C N 1
ATOM 4710 C CA . ILE C 1 82 ? -4.078 24.337 78.859 1.00 17.55 61 ILE C CA 1
ATOM 4711 C C . ILE C 1 82 ? -3.440 23.188 79.633 1.00 16.49 61 ILE C C 1
ATOM 4712 O O . ILE C 1 82 ? -3.603 22.024 79.246 1.00 19.22 61 ILE C O 1
ATOM 4717 N N . PRO C 1 83 ? -2.778 23.449 80.755 1.00 16.68 62 PRO C N 1
ATOM 4718 C CA . PRO C 1 83 ? -2.134 22.365 81.511 1.00 16.53 62 PRO C CA 1
ATOM 4719 C C . PRO C 1 83 ? -3.154 21.579 82.313 1.00 16.07 62 PRO C C 1
ATOM 4720 O O . PRO C 1 83 ? -4.282 22.051 82.539 1.00 16.24 62 PRO C O 1
ATOM 4724 N N . PRO C 1 84 ? -2.786 20.376 82.779 1.00 15.98 63 PRO C N 1
ATOM 4725 C CA . PRO C 1 84 ? -3.762 19.520 83.479 1.00 15.25 63 PRO C CA 1
ATOM 4726 C C . PRO C 1 84 ? -4.489 20.192 84.634 1.00 13.89 63 PRO C C 1
ATOM 4727 O O . PRO C 1 84 ? -5.715 20.035 84.759 1.00 14.36 63 PRO C O 1
ATOM 4731 N N . SER C 1 85 ? -3.776 20.927 85.487 1.00 13.54 64 SER C N 1
ATOM 4732 C CA . SER C 1 85 ? -4.428 21.514 86.656 1.00 16.28 64 SER C CA 1
ATOM 4733 C C . SER C 1 85 ? -5.422 22.614 86.291 1.00 16.65 64 SER C C 1
ATOM 4734 O O . SER C 1 85 ? -6.292 22.930 87.106 1.00 16.52 64 SER C O 1
ATOM 4737 N N . GLU C 1 86 ? -5.322 23.184 85.090 1.00 13.17 65 GLU C N 1
ATOM 4738 C CA . GLU C 1 86 ? -6.164 24.304 84.678 1.00 15.09 65 GLU C CA 1
ATOM 4739 C C . GLU C 1 86 ? -7.307 23.906 83.746 1.00 16.43 65 GLU C C 1
ATOM 4740 O O . GLU C 1 86 ? -8.157 24.755 83.448 1.00 14.64 65 GLU C O 1
ATOM 4746 N N . VAL C 1 87 ? -7.347 22.649 83.293 1.00 13.90 66 VAL C N 1
ATOM 4747 C CA . VAL C 1 87 ? -8.458 22.154 82.483 1.00 13.15 66 VAL C CA 1
ATOM 4748 C C . VAL C 1 87 ? -9.763 22.336 83.239 1.00 14.02 66 VAL C C 1
ATOM 4749 O O . VAL C 1 87 ? -9.861 22.025 84.432 1.00 14.72 66 VAL C O 1
ATOM 4753 N N . ASN C 1 88 ? -10.774 22.848 82.550 1.00 14.63 67 ASN C N 1
ATOM 4754 C CA . ASN C 1 88 ? -12.084 23.019 83.169 1.00 14.13 67 ASN C CA 1
ATOM 4755 C C . ASN C 1 88 ? -12.861 21.719 82.969 1.00 13.98 67 ASN C C 1
ATOM 4756 O O . ASN C 1 88 ? -13.693 21.581 82.067 1.00 13.83 67 ASN C O 1
ATOM 4761 N N . TYR C 1 89 ? -12.562 20.744 83.841 1.00 13.83 68 TYR C N 1
ATOM 4762 C CA . TYR C 1 89 ? -13.188 19.425 83.755 1.00 12.00 68 TYR C CA 1
ATOM 4763 C C . TYR C 1 89 ? -14.695 19.526 83.892 1.00 13.53 68 TYR C C 1
ATOM 4764 O O . TYR C 1 89 ? -15.437 18.833 83.187 1.00 12.97 68 TYR C O 1
ATOM 4773 N N . ARG C 1 90 ? -15.168 20.401 84.783 1.00 14.14 69 ARG C N 1
ATOM 4774 C CA . ARG C 1 90 ? -16.606 20.574 84.952 1.00 14.22 69 ARG C CA 1
ATOM 4775 C C . ARG C 1 90 ? -17.258 21.046 83.657 1.00 14.35 69 ARG C C 1
ATOM 4776 O O . ARG C 1 90 ? -18.304 20.524 83.249 1.00 13.29 69 ARG C O 1
ATOM 4784 N N . ALA C 1 91 ? -16.663 22.051 83.006 1.00 14.56 70 ALA C N 1
ATOM 4785 C CA . ALA C 1 91 ? -17.261 22.590 81.786 1.00 14.47 70 ALA C CA 1
ATOM 4786 C C . ALA C 1 91 ? -17.215 21.571 80.647 1.00 13.65 70 ALA C C 1
ATOM 4787 O O . ALA C 1 91 ? -18.175 21.452 79.879 1.00 14.63 70 ALA C O 1
ATOM 4789 N N . ASN C 1 92 ? -16.127 20.805 80.538 1.00 11.26 71 ASN C N 1
ATOM 4790 C CA . ASN C 1 92 ? -16.039 19.813 79.467 1.00 14.97 71 ASN C CA 1
ATOM 4791 C C . ASN C 1 92 ? -17.117 18.746 79.627 1.00 16.38 71 ASN C C 1
ATOM 4792 O O . ASN C 1 92 ? -17.829 18.418 78.667 1.00 14.50 71 ASN C O 1
ATOM 4797 N N . VAL C 1 93 ? -17.253 18.198 80.841 1.00 14.93 72 VAL C N 1
ATOM 4798 C CA . VAL C 1 93 ? -18.274 17.177 81.090 1.00 15.15 72 VAL C CA 1
ATOM 4799 C C . VAL C 1 93 ? -19.674 17.760 80.910 1.00 15.33 72 VAL C C 1
ATOM 4800 O O . VAL C 1 93 ? -20.546 17.143 80.279 1.00 15.06 72 VAL C O 1
ATOM 4804 N N . TRP C 1 94 ? -19.919 18.965 81.442 1.00 15.52 73 TRP C N 1
ATOM 4805 C CA . TRP C 1 94 ? -21.272 19.506 81.364 1.00 14.76 73 TRP C CA 1
ATOM 4806 C C . TRP C 1 94 ? -21.644 19.870 79.931 1.00 15.30 73 TRP C C 1
ATOM 4807 O O . TRP C 1 94 ? -22.799 19.693 79.523 1.00 14.07 73 TRP C O 1
ATOM 4818 N N . ALA C 1 95 ? -20.681 20.378 79.155 1.00 15.68 74 ALA C N 1
ATOM 4819 C CA . ALA C 1 95 ? -20.955 20.691 77.756 1.00 16.70 74 ALA C CA 1
ATOM 4820 C C . ALA C 1 95 ? -21.371 19.441 76.993 1.00 15.48 74 ALA C C 1
ATOM 4821 O O . ALA C 1 95 ? -22.305 19.478 76.182 1.00 15.84 74 ALA C O 1
ATOM 4823 N N . LEU C 1 96 ? -20.700 18.322 77.251 1.00 14.89 75 LEU C N 1
ATOM 4824 C CA . LEU C 1 96 ? -21.071 17.079 76.575 1.00 16.85 75 LEU C CA 1
ATOM 4825 C C . LEU C 1 96 ? -22.442 16.592 77.043 1.00 17.42 75 LEU C C 1
ATOM 4826 O O . LEU C 1 96 ? -23.273 16.172 76.222 1.00 17.38 75 LEU C O 1
ATOM 4831 N N . LYS C 1 97 ? -22.725 16.720 78.345 1.00 15.53 76 LYS C N 1
ATOM 4832 C CA . LYS C 1 97 ? -24.061 16.408 78.853 1.00 16.48 76 LYS C CA 1
ATOM 4833 C C . LYS C 1 97 ? -25.129 17.281 78.197 1.00 15.64 76 LYS C C 1
ATOM 4834 O O . LYS C 1 97 ? -26.197 16.781 77.809 1.00 17.04 76 LYS C O 1
ATOM 4840 N N . ASP C 1 98 ? -24.852 18.586 78.051 1.00 15.51 77 ASP C N 1
ATOM 4841 C CA . ASP C 1 98 ? -25.835 19.514 77.493 1.00 17.84 77 ASP C CA 1
ATOM 4842 C C . ASP C 1 98 ? -26.183 19.177 76.048 1.00 18.70 77 ASP C C 1
ATOM 4843 O O . ASP C 1 98 ? -27.300 19.461 75.602 1.00 20.87 77 ASP C O 1
ATOM 4848 N N . LEU C 1 99 ? -25.237 18.602 75.298 1.00 20.82 78 LEU C N 1
ATOM 4849 C CA . LEU C 1 99 ? -25.450 18.200 73.914 1.00 23.91 78 LEU C CA 1
ATOM 4850 C C . LEU C 1 99 ? -26.146 16.856 73.793 1.00 24.26 78 LEU C C 1
ATOM 4851 O O . LEU C 1 99 ? -26.399 16.412 72.667 1.00 27.44 78 LEU C O 1
ATOM 4856 N N . GLY C 1 100 ?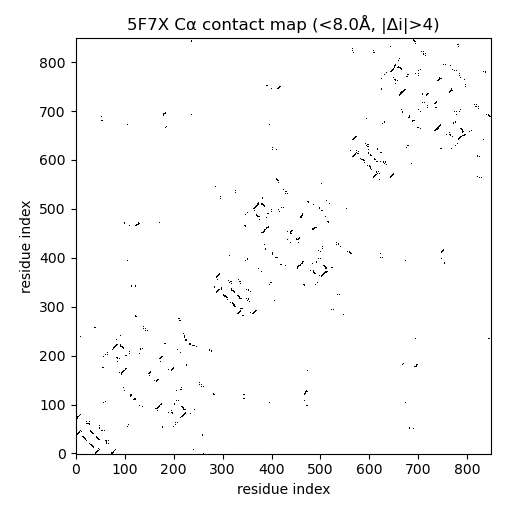 -26.435 16.196 74.910 1.00 22.10 79 GLY C N 1
ATOM 4857 C CA . GLY C 1 100 ? -27.137 14.927 74.882 1.00 20.55 79 GLY C CA 1
ATOM 4858 C C . GLY C 1 100 ? -26.262 13.694 74.884 1.00 19.72 79 GLY C C 1
ATOM 4859 O O . GLY C 1 100 ? -26.760 12.602 74.581 1.00 18.19 79 GLY C O 1
ATOM 4860 N N . CYS C 1 101 ? -24.975 13.819 75.212 1.00 17.88 80 CYS C N 1
ATOM 4861 C CA . CYS C 1 101 ? -24.132 12.632 75.291 1.00 17.44 80 CYS C CA 1
ATOM 4862 C C . CYS C 1 101 ? -24.638 11.701 76.387 1.00 19.77 80 CYS C C 1
ATOM 4863 O O . CYS C 1 101 ? -25.115 12.145 77.435 1.00 18.79 80 CYS C O 1
ATOM 4866 N N . THR C 1 102 ? -24.588 10.402 76.099 1.00 18.16 81 THR C N 1
ATOM 4867 C CA . THR C 1 102 ? -24.889 9.343 77.054 1.00 18.11 81 THR C CA 1
ATOM 4868 C C . THR C 1 102 ? -23.624 8.681 77.591 1.00 20.10 81 THR C C 1
ATOM 4869 O O . THR C 1 102 ? -23.642 8.112 78.692 1.00 17.97 81 THR C O 1
ATOM 4873 N N . HIS C 1 103 ? -22.536 8.771 76.834 1.00 13.33 82 HIS C N 1
ATOM 4874 C CA . HIS C 1 103 ? -21.257 8.155 77.136 1.00 15.48 82 HIS C CA 1
ATOM 4875 C C . HIS C 1 103 ? -20.141 9.165 76.943 1.00 15.26 82 HIS C C 1
ATOM 4876 O O . HIS C 1 103 ? -20.267 10.078 76.124 1.00 15.01 82 HIS C O 1
ATOM 4883 N N . ILE C 1 104 ? -19.037 8.981 77.678 1.00 11.12 83 ILE C N 1
ATOM 4884 C CA . ILE C 1 104 ? -17.767 9.647 77.391 1.00 13.01 83 ILE C CA 1
ATOM 4885 C C . ILE C 1 104 ? -16.659 8.600 77.311 1.00 16.32 83 ILE C C 1
ATOM 4886 O O . ILE C 1 104 ? -16.477 7.807 78.242 1.00 15.07 83 ILE C O 1
ATOM 4891 N N . LEU C 1 105 ? -15.926 8.595 76.201 1.00 15.29 84 LEU C N 1
ATOM 4892 C CA . LEU C 1 105 ? -14.672 7.855 76.094 1.00 13.83 84 LEU C CA 1
ATOM 4893 C C . LEU C 1 105 ? -13.520 8.845 76.173 1.00 12.88 84 LEU C C 1
ATOM 4894 O O . LEU C 1 105 ? -13.523 9.849 75.460 1.00 17.02 84 LEU C O 1
ATOM 4899 N N . ALA C 1 106 ? -12.533 8.553 77.018 1.00 13.78 85 ALA C N 1
ATOM 4900 C CA . ALA C 1 106 ? -11.404 9.448 77.254 1.00 15.22 85 ALA C CA 1
ATOM 4901 C C . ALA C 1 106 ? -10.084 8.744 76.964 1.00 14.25 85 ALA C C 1
ATOM 4902 O O . ALA C 1 106 ? -9.938 7.553 77.247 1.00 14.07 85 ALA C O 1
ATOM 4904 N N . THR C 1 107 ? -9.117 9.478 76.405 1.00 12.61 86 THR C N 1
ATOM 4905 C CA . THR C 1 107 ? -7.742 8.991 76.325 1.00 13.76 86 THR C CA 1
ATOM 4906 C C . THR C 1 107 ? -6.870 9.746 77.331 1.00 15.32 86 THR C C 1
ATOM 4907 O O . THR C 1 107 ? -7.111 10.923 77.618 1.00 14.47 86 THR C O 1
ATOM 4911 N N . ASN C 1 108 ? -5.845 9.069 77.868 1.00 13.97 87 ASN C N 1
ATOM 4912 C CA . ASN C 1 108 ? -4.988 9.664 78.904 1.00 13.50 87 ASN C CA 1
ATOM 4913 C C . ASN C 1 108 ? -3.574 9.103 78.749 1.00 16.21 87 ASN C C 1
ATOM 4914 O O . ASN C 1 108 ? -3.350 7.913 78.972 1.00 19.92 87 ASN C O 1
ATOM 4919 N N . ALA C 1 109 ? -2.614 9.950 78.411 1.00 15.43 88 ALA C N 1
ATOM 4920 C CA . ALA C 1 109 ? -1.227 9.508 78.323 1.00 14.77 88 ALA C CA 1
ATOM 4921 C C . ALA C 1 109 ? -0.658 9.319 79.729 1.00 18.25 88 ALA C C 1
ATOM 4922 O O . ALA C 1 109 ? -1.016 10.040 80.665 1.00 18.40 88 ALA C O 1
ATOM 4924 N N . CYS C 1 110 ? 0.228 8.330 79.888 1.00 16.49 89 CYS C N 1
ATOM 4925 C CA . CYS C 1 110 ? 0.705 8.003 81.225 1.00 13.89 89 CYS C CA 1
ATOM 4926 C C . CYS C 1 110 ? 2.116 7.418 81.198 1.00 14.48 89 CYS C C 1
ATOM 4927 O O . CYS C 1 110 ? 2.642 7.007 80.158 1.00 15.74 89 CYS C O 1
ATOM 4930 N N . GLY C 1 111 ? 2.711 7.369 82.386 1.00 14.28 90 GLY C N 1
ATOM 4931 C CA . GLY C 1 111 ? 3.965 6.680 82.611 1.00 14.72 90 GLY C CA 1
ATOM 4932 C C . GLY C 1 111 ? 3.714 5.382 83.353 1.00 14.73 90 GLY C C 1
ATOM 4933 O O . GLY C 1 111 ? 2.794 5.288 84.164 1.00 15.43 90 GLY C O 1
ATOM 4934 N N . SER C 1 112 ? 4.526 4.367 83.057 1.00 15.36 91 SER C N 1
ATOM 4935 C CA . SER C 1 112 ? 4.360 3.077 83.712 1.00 15.34 91 SER C CA 1
ATOM 4936 C C . SER C 1 112 ? 5.099 3.030 85.041 1.00 17.21 91 SER C C 1
ATOM 4937 O O . SER C 1 112 ? 6.222 3.522 85.158 1.00 18.08 91 SER C O 1
ATOM 4940 N N . LEU C 1 113 ? 4.466 2.403 86.036 1.00 15.73 92 LEU C N 1
ATOM 4941 C CA . LEU C 1 113 ? 5.087 2.130 87.324 1.00 15.98 92 LEU C CA 1
ATOM 4942 C C . LEU C 1 113 ? 5.464 0.665 87.498 1.00 18.05 92 LEU C C 1
ATOM 4943 O O . LEU C 1 113 ? 5.939 0.282 88.575 1.00 19.65 92 LEU C O 1
ATOM 4948 N N . GLN C 1 114 ? 5.262 -0.171 86.483 1.00 18.54 93 GLN C N 1
ATOM 4949 C CA . GLN C 1 114 ? 5.414 -1.614 86.662 1.00 22.69 93 GLN C CA 1
ATOM 4950 C C . GLN C 1 114 ? 6.054 -2.232 85.423 1.00 23.28 93 GLN C C 1
ATOM 4951 O O . GLN C 1 114 ? 5.829 -1.775 84.302 1.00 20.91 93 GLN C O 1
ATOM 4957 N N . GLU C 1 115 ? 6.849 -3.294 85.640 1.00 20.82 94 GLU C N 1
ATOM 4958 C CA . GLU C 1 115 ? 7.671 -3.861 84.569 1.00 25.42 94 GLU C CA 1
ATOM 4959 C C . GLU C 1 115 ? 6.841 -4.413 83.418 1.00 21.40 94 GLU C C 1
ATOM 4960 O O . GLU C 1 115 ? 7.297 -4.394 82.271 1.00 23.72 94 GLU C O 1
ATOM 4966 N N . ASP C 1 116 ? 5.643 -4.929 83.695 1.00 22.83 95 ASP C N 1
ATOM 4967 C CA . ASP C 1 116 ? 4.842 -5.533 82.636 1.00 23.81 95 ASP C CA 1
ATOM 4968 C C . ASP C 1 116 ? 4.025 -4.522 81.843 1.00 19.55 95 ASP C C 1
ATOM 4969 O O . ASP C 1 116 ? 3.401 -4.911 80.851 1.00 20.16 95 ASP C O 1
ATOM 4974 N N . LEU C 1 117 ? 4.008 -3.246 82.242 1.00 17.90 96 LEU C N 1
ATOM 4975 C CA . LEU C 1 117 ? 3.399 -2.181 81.444 1.00 18.81 96 LEU C CA 1
ATOM 4976 C C . LEU C 1 117 ? 4.511 -1.422 80.721 1.00 18.90 96 LEU C C 1
ATOM 4977 O O . LEU C 1 117 ? 5.261 -0.665 81.341 1.00 17.83 96 LEU C O 1
ATOM 4982 N N . VAL C 1 118 ? 4.631 -1.636 79.416 1.00 19.93 97 VAL C N 1
ATOM 4983 C CA . VAL C 1 118 ? 5.781 -1.100 78.685 1.00 20.99 97 VAL C CA 1
ATOM 4984 C C . VAL C 1 118 ? 5.294 -0.076 77.667 1.00 19.55 97 VAL C C 1
ATOM 4985 O O . VAL C 1 118 ? 4.135 -0.149 77.211 1.00 17.78 97 VAL C O 1
ATOM 4989 N N . PRO C 1 119 ? 6.115 0.914 77.324 1.00 20.76 98 PRO C N 1
ATOM 4990 C CA . PRO C 1 119 ? 5.694 1.924 76.345 1.00 20.86 98 PRO C CA 1
ATOM 4991 C C . PRO C 1 119 ? 5.177 1.281 75.072 1.00 18.51 98 PRO C C 1
ATOM 4992 O O . PRO C 1 119 ? 5.761 0.326 74.548 1.00 17.44 98 PRO C O 1
ATOM 4996 N N . GLY C 1 120 ? 4.038 1.783 74.600 1.00 18.29 99 GLY C N 1
ATOM 4997 C CA . GLY C 1 120 ? 3.326 1.160 73.515 1.00 18.41 99 GLY C CA 1
ATOM 4998 C C . GLY C 1 120 ? 2.121 0.355 73.946 1.00 17.11 99 GLY C C 1
ATOM 4999 O O . GLY C 1 120 ? 1.243 0.099 73.113 1.00 17.58 99 GLY C O 1
ATOM 5000 N N . ASP C 1 121 ? 2.062 -0.055 75.217 1.00 15.57 100 ASP C N 1
ATOM 5001 C CA . ASP C 1 121 ? 0.876 -0.699 75.771 1.00 16.19 100 ASP C CA 1
ATOM 5002 C C . ASP C 1 121 ? -0.219 0.326 76.048 1.00 15.35 100 ASP C C 1
ATOM 5003 O O . ASP C 1 121 ? 0.017 1.541 76.104 1.00 15.40 100 ASP C O 1
ATOM 5008 N N . PHE C 1 122 ? -1.432 -0.199 76.274 1.00 14.66 101 PHE C N 1
ATOM 5009 C CA . PHE C 1 122 ? -2.596 0.577 76.690 1.00 14.79 101 PHE C CA 1
ATOM 5010 C C . PHE C 1 122 ? -3.176 -0.059 77.948 1.00 14.95 101 PHE C C 1
ATOM 5011 O O . PHE C 1 122 ? -2.929 -1.234 78.234 1.00 14.42 101 PHE C O 1
ATOM 5019 N N . VAL C 1 123 ? -3.931 0.724 78.721 1.00 13.54 102 VAL C N 1
ATOM 5020 C CA . VAL C 1 123 ? -4.607 0.204 79.912 1.00 12.06 102 VAL C CA 1
ATOM 5021 C C . VAL C 1 123 ? -6.050 0.688 79.878 1.00 12.90 102 VAL C C 1
ATOM 5022 O O . VAL C 1 123 ? -6.295 1.898 79.812 1.00 15.33 102 VAL C O 1
ATOM 5026 N N . VAL C 1 124 ? -7.003 -0.239 79.939 1.00 10.94 103 VAL C N 1
ATOM 5027 C CA . VAL C 1 124 ? -8.396 0.137 80.178 1.00 13.65 103 VAL C CA 1
ATOM 5028 C C . VAL C 1 124 ? -8.557 0.157 81.696 1.00 14.40 103 VAL C C 1
ATOM 5029 O O . VAL C 1 124 ? -8.750 -0.880 82.334 1.00 15.73 103 VAL C O 1
ATOM 5033 N N . LEU C 1 125 ? -8.419 1.350 82.277 1.00 13.25 104 LEU C N 1
ATOM 5034 C CA . LEU C 1 125 ? -8.331 1.497 83.723 1.00 14.49 104 LEU C CA 1
ATOM 5035 C C . LEU C 1 125 ? -9.610 1.029 84.401 1.00 14.26 104 LEU C C 1
ATOM 5036 O O . LEU C 1 125 ? -10.714 1.192 83.870 1.00 14.84 104 LEU C O 1
ATOM 5041 N N . ASN C 1 126 ? -9.464 0.453 85.601 1.00 12.69 105 ASN C N 1
ATOM 5042 C CA . ASN C 1 126 ? -10.638 0.240 86.444 1.00 14.67 105 ASN C CA 1
ATOM 5043 C C . ASN C 1 126 ? -10.541 0.861 87.840 1.00 14.70 105 ASN C C 1
ATOM 5044 O O . ASN C 1 126 ? -11.540 0.840 88.570 1.00 14.12 105 ASN C O 1
ATOM 5049 N N . GLN C 1 127 ? -9.393 1.416 88.233 1.00 14.21 106 GLN C N 1
ATOM 5050 C CA . GLN C 1 127 ? -9.206 1.942 89.582 1.00 12.98 106 GLN C CA 1
ATOM 5051 C C . GLN C 1 127 ? -8.318 3.180 89.544 1.00 12.16 106 GLN C C 1
ATOM 5052 O O . GLN C 1 127 ? -7.562 3.385 88.592 1.00 13.27 106 GLN C O 1
ATOM 5058 N N . PHE C 1 128 ? -8.370 3.982 90.609 1.00 13.65 107 PHE C N 1
ATOM 5059 C CA . PHE C 1 128 ? -7.417 5.084 90.715 1.00 14.36 107 PHE C CA 1
ATOM 5060 C C . PHE C 1 128 ? -7.157 5.469 92.170 1.00 14.48 107 PHE C C 1
ATOM 5061 O O . PHE C 1 128 ? -7.937 5.164 93.077 1.00 15.44 107 PHE C O 1
ATOM 5069 N N . MET C 1 129 ? -6.022 6.141 92.378 1.00 14.71 108 MET C N 1
ATOM 5070 C CA . MET C 1 129 ? -5.709 6.832 93.627 1.00 16.39 108 MET C CA 1
ATOM 5071 C C . MET C 1 129 ? -5.515 8.309 93.317 1.00 17.31 108 MET C C 1
ATOM 5072 O O . MET C 1 129 ? -4.749 8.658 92.410 1.00 17.19 108 MET C O 1
ATOM 5077 N N . ASP C 1 130 ? -6.183 9.177 94.076 1.00 15.73 109 ASP C N 1
ATOM 5078 C CA . ASP C 1 130 ? -6.260 10.602 93.748 1.00 16.13 109 ASP C CA 1
ATOM 5079 C C . ASP C 1 130 ? -5.244 11.390 94.569 1.00 17.44 109 ASP C C 1
ATOM 5080 O O . ASP C 1 130 ? -5.293 11.383 95.802 1.00 19.57 109 ASP C O 1
ATOM 5085 N N . LYS C 1 131 ? -4.309 12.054 93.879 1.00 16.37 110 LYS C N 1
ATOM 5086 C CA . LYS C 1 131 ? -3.403 12.999 94.518 1.00 16.03 110 LYS C CA 1
ATOM 5087 C C . LYS C 1 131 ? -3.502 14.384 93.883 1.00 21.14 110 LYS C C 1
ATOM 5088 O O . LYS C 1 131 ? -2.555 15.171 93.966 1.00 24.25 110 LYS C O 1
ATOM 5094 N N . THR C 1 132 ? -4.634 14.697 93.253 1.00 17.29 111 THR C N 1
ATOM 5095 C CA . THR C 1 132 ? -4.879 16.046 92.773 1.00 16.69 111 THR C CA 1
ATOM 5096 C C . THR C 1 132 ? -5.461 16.912 93.890 1.00 20.37 111 THR C C 1
ATOM 5097 O O . THR C 1 132 ? -6.073 16.418 94.844 1.00 22.41 111 THR C O 1
ATOM 5101 N N . TRP C 1 133 ? -5.274 18.221 93.743 1.00 18.00 112 TRP C N 1
ATOM 5102 C CA . TRP C 1 133 ? -5.819 19.217 94.657 1.00 18.90 112 TRP C CA 1
ATOM 5103 C C . TRP C 1 133 ? -6.029 20.506 93.870 1.00 20.61 112 TRP C C 1
ATOM 5104 O O . TRP C 1 133 ? -5.421 20.716 92.821 1.00 22.00 112 TRP C O 1
ATOM 5115 N N . GLY C 1 134 ? -6.884 21.379 94.397 1.00 20.44 113 GLY C N 1
ATOM 5116 C CA . GLY C 1 134 ? -7.074 22.683 93.792 1.00 23.58 113 GLY C CA 1
ATOM 5117 C C . GLY C 1 134 ? -7.895 22.706 92.523 1.00 24.52 113 GLY C C 1
ATOM 5118 O O . GLY C 1 134 ? -7.984 23.757 91.884 1.00 26.75 113 GLY C O 1
ATOM 5119 N N . ARG C 1 135 ? -8.480 21.582 92.126 1.00 15.59 114 ARG C N 1
ATOM 5120 C CA . ARG C 1 135 ? -9.322 21.510 90.942 1.00 15.07 114 ARG C CA 1
ATOM 5121 C C . ARG C 1 135 ? -10.777 21.439 91.376 1.00 16.42 114 ARG C C 1
ATOM 5122 O O . ARG C 1 135 ? -11.091 20.807 92.385 1.00 15.39 114 ARG C O 1
ATOM 5130 N N . GLU C 1 136 ? -11.661 22.074 90.608 1.00 16.34 115 GLU C N 1
ATOM 5131 C CA . GLU C 1 136 ? -13.090 21.931 90.873 1.00 15.12 115 GLU C CA 1
ATOM 5132 C C . GLU C 1 136 ? -13.507 20.511 90.531 1.00 15.23 115 GLU C C 1
ATOM 5133 O O . GLU C 1 136 ? -13.429 20.105 89.369 1.00 18.40 115 GLU C O 1
ATOM 5139 N N . ASN C 1 137 ? -13.957 19.750 91.526 1.00 14.62 116 ASN C N 1
ATOM 5140 C CA . ASN C 1 137 ? -14.202 18.329 91.309 1.00 13.97 116 ASN C CA 1
ATOM 5141 C C . ASN C 1 137 ? -15.638 17.903 91.589 1.00 16.38 116 ASN C C 1
ATOM 5142 O O . ASN C 1 137 ? -15.915 16.704 91.585 1.00 15.07 116 ASN C O 1
ATOM 5147 N N . THR C 1 138 ? -16.556 18.841 91.832 1.00 12.76 117 THR C N 1
ATOM 5148 C CA . THR C 1 138 ? -17.957 18.475 91.995 1.00 13.83 117 THR C CA 1
ATOM 5149 C C . THR C 1 138 ? -18.833 19.589 91.437 1.00 13.60 117 THR C C 1
ATOM 5150 O O . THR C 1 138 ? -18.484 20.773 91.512 1.00 17.52 117 THR C O 1
ATOM 5154 N N . PHE C 1 139 ? -19.974 19.204 90.866 1.00 13.80 118 PHE C N 1
ATOM 5155 C CA . PHE C 1 139 ? -20.944 20.194 90.403 1.00 14.71 118 PHE C CA 1
ATOM 5156 C C . PHE C 1 139 ? -21.779 20.792 91.530 1.00 17.42 118 PHE C C 1
ATOM 5157 O O . PHE C 1 139 ? -22.454 21.798 91.297 1.00 17.43 118 PHE C O 1
ATOM 5165 N N . TYR C 1 140 ? -21.765 20.195 92.722 1.00 16.79 119 TYR C N 1
ATOM 5166 C CA . TYR C 1 140 ? -22.714 20.514 93.782 1.00 18.99 119 TYR C CA 1
ATOM 5167 C C . TYR C 1 140 ? -22.040 21.172 94.978 1.00 20.78 119 TYR C C 1
ATOM 5168 O O . TYR C 1 140 ? -20.833 21.043 95.192 1.00 22.28 119 TYR C O 1
ATOM 5177 N N . GLY C 1 141 ? -22.842 21.870 95.772 1.00 18.03 120 GLY C N 1
ATOM 5178 C CA . GLY C 1 141 ? -22.335 22.447 96.999 1.00 20.98 120 GLY C CA 1
ATOM 5179 C C . GLY C 1 141 ? -23.284 23.492 97.558 1.00 22.68 120 GLY C C 1
ATOM 5180 O O . GLY C 1 141 ? -24.398 23.680 97.070 1.00 21.94 120 GLY C O 1
ATOM 5181 N N . SER C 1 142 ? -22.813 24.162 98.602 1.00 18.76 121 SER C N 1
ATOM 5182 C CA . SER C 1 142 ? -23.655 25.101 99.339 1.00 19.93 121 SER C CA 1
ATOM 5183 C C . SER C 1 142 ? -23.527 26.533 98.836 1.00 23.94 121 SER C C 1
ATOM 5184 O O . SER C 1 142 ? -24.302 27.399 99.268 1.00 26.36 121 SER C O 1
ATOM 5187 N N . LYS C 1 143 ? -22.578 26.796 97.935 1.00 22.92 122 LYS C N 1
ATOM 5188 C CA . LYS C 1 143 ? -22.391 28.140 97.402 1.00 27.73 122 LYS C CA 1
ATOM 5189 C C . LYS C 1 143 ? -23.370 28.412 96.259 1.00 26.72 122 LYS C C 1
ATOM 5190 O O . LYS C 1 143 ? -23.817 27.490 95.580 1.00 26.19 122 LYS C O 1
ATOM 5196 N N . PRO C 1 144 ? -23.686 29.678 96.004 1.00 26.93 123 PRO C N 1
ATOM 5197 C CA . PRO C 1 144 ? -24.646 29.988 94.930 1.00 28.70 123 PRO C CA 1
ATOM 5198 C C . PRO C 1 144 ? -24.188 29.582 93.534 1.00 28.29 123 PRO C C 1
ATOM 5199 O O . PRO C 1 144 ? -25.041 29.334 92.674 1.00 31.61 123 PRO C O 1
ATOM 5203 N N . ASP C 1 145 ? -22.882 29.509 93.274 1.00 26.40 124 ASP C N 1
ATOM 5204 C CA . ASP C 1 145 ? -22.385 29.202 91.934 1.00 30.28 124 ASP C CA 1
ATOM 5205 C C . ASP C 1 145 ? -22.316 27.706 91.628 1.00 31.26 124 ASP C C 1
ATOM 5206 O O . ASP C 1 145 ? -21.951 27.342 90.505 1.00 32.04 124 ASP C O 1
ATOM 5211 N N . SER C 1 146 ? -22.629 26.833 92.581 1.00 26.43 125 SER C N 1
ATOM 5212 C CA . SER C 1 146 ? -22.725 25.406 92.313 1.00 23.86 125 SER C CA 1
ATOM 5213 C C . SER C 1 146 ? -24.188 24.986 92.341 1.00 25.54 125 SER C C 1
ATOM 5214 O O . SER C 1 146 ? -25.054 25.719 92.823 1.00 27.57 125 SER C O 1
ATOM 5217 N N . LEU C 1 147 ? -24.467 23.801 91.797 1.00 24.48 126 LEU C N 1
ATOM 5218 C CA . LEU C 1 147 ? -25.827 23.282 91.858 1.00 23.75 126 LEU C CA 1
ATOM 5219 C C . LEU C 1 147 ? -26.225 23.077 93.314 1.00 26.98 126 LEU C C 1
ATOM 5220 O O . LEU C 1 147 ? -25.391 22.784 94.173 1.00 25.38 126 LEU C O 1
ATOM 5225 N N . LYS C 1 148 ? -27.511 23.261 93.597 1.00 28.03 127 LYS C N 1
ATOM 5226 C CA . LYS C 1 148 ? -28.000 23.133 94.960 1.00 30.94 127 LYS C CA 1
ATOM 5227 C C . LYS C 1 148 ? -28.037 21.669 95.376 1.00 32.03 127 LYS C C 1
ATOM 5228 O O . LYS C 1 148 ? -28.383 20.789 94.582 1.00 33.34 127 LYS C O 1
ATOM 5234 N N . GLY C 1 149 ? -27.673 21.413 96.622 1.00 31.87 128 GLY C N 1
ATOM 5235 C CA . GLY C 1 149 ? -27.658 20.072 97.169 1.00 30.55 128 GLY C CA 1
ATOM 5236 C C . GLY C 1 149 ? -26.247 19.603 97.479 1.00 28.32 128 GLY C C 1
ATOM 5237 O O . GLY C 1 149 ? -25.252 20.259 97.173 1.00 23.72 128 GLY C O 1
ATOM 5238 N N . VAL C 1 150 ? -26.182 18.436 98.114 1.00 28.85 129 VAL C N 1
ATOM 5239 C CA . VAL C 1 150 ? -24.918 17.791 98.448 1.00 29.89 129 VAL C CA 1
ATOM 5240 C C . VAL C 1 150 ? -24.933 16.396 97.847 1.00 27.17 129 VAL C C 1
ATOM 5241 O O . VAL C 1 150 ? -25.884 15.636 98.053 1.00 27.38 129 VAL C O 1
ATOM 5245 N N . LEU C 1 151 ? -23.879 16.061 97.119 1.00 23.36 130 LEU C N 1
ATOM 5246 C CA . LEU C 1 151 ? -23.781 14.795 96.408 1.00 22.92 130 LEU C CA 1
ATOM 5247 C C . LEU C 1 151 ? -22.572 14.036 96.938 1.00 20.07 130 LEU C C 1
ATOM 5248 O O . LEU C 1 151 ? -21.447 14.534 96.855 1.00 20.38 130 LEU C O 1
ATOM 5253 N N . HIS C 1 152 ? -22.811 12.854 97.516 1.00 17.31 131 HIS C N 1
ATOM 5254 C CA . HIS C 1 152 ? -21.768 11.943 97.997 1.00 17.79 131 HIS C CA 1
ATOM 5255 C C . HIS C 1 152 ? -21.858 10.685 97.129 1.00 16.73 131 HIS C C 1
ATOM 5256 O O . HIS C 1 152 ? -22.607 9.760 97.444 1.00 18.16 131 HIS C O 1
ATOM 5263 N N . MET C 1 153 ? -21.103 10.665 96.025 1.00 15.77 132 MET C N 1
ATOM 5264 C CA . MET C 1 153 ? -21.186 9.569 95.049 1.00 15.82 132 MET C CA 1
ATOM 5265 C C . MET C 1 153 ? -20.356 8.379 95.509 1.00 16.46 132 MET C C 1
ATOM 5266 O O . MET C 1 153 ? -19.194 8.556 95.892 1.00 16.10 132 MET C O 1
ATOM 5271 N N . PRO C 1 154 ? -20.899 7.160 95.459 1.00 16.29 133 PRO C N 1
ATOM 5272 C CA . PRO C 1 154 ? -20.049 5.969 95.605 1.00 16.20 133 PRO C CA 1
ATOM 5273 C C . PRO C 1 154 ? -19.051 5.919 94.461 1.00 16.22 133 PRO C C 1
ATOM 5274 O O . PRO C 1 154 ? -19.369 6.278 93.326 1.00 15.18 133 PRO C O 1
ATOM 5278 N N . MET C 1 155 ? -17.828 5.492 94.777 1.00 16.31 134 MET C N 1
ATOM 5279 C CA . MET C 1 155 ? -16.761 5.440 93.782 1.00 14.53 134 MET C CA 1
ATOM 5280 C C . MET C 1 155 ? -15.933 4.157 93.891 1.00 14.22 134 MET C C 1
ATOM 5281 O O . MET C 1 155 ? -14.803 4.121 93.383 1.00 14.08 134 MET C O 1
ATOM 5286 N N . ALA C 1 156 ? -16.468 3.112 94.534 1.00 13.96 135 ALA C N 1
ATOM 5287 C CA . ALA C 1 156 ? -15.704 1.877 94.747 1.00 15.24 135 ALA C CA 1
ATOM 5288 C C . ALA C 1 156 ? -15.090 1.365 93.450 1.00 15.74 135 ALA C C 1
ATOM 5289 O O . ALA C 1 156 ? -13.897 1.043 93.398 1.00 14.32 135 ALA C O 1
ATOM 5291 N N . GLU C 1 157 ? -15.912 1.230 92.407 1.00 14.29 136 GLU C N 1
ATOM 5292 C CA . GLU C 1 157 ? -15.474 0.859 91.060 1.00 16.29 136 GLU C CA 1
ATOM 5293 C C . GLU C 1 157 ? -15.922 2.017 90.180 1.00 12.72 136 GLU C C 1
ATOM 5294 O O . GLU C 1 157 ? -17.070 2.044 89.704 1.00 16.82 136 GLU C O 1
ATOM 5300 N N . PRO C 1 158 ? -15.053 3.001 89.941 1.00 15.39 137 PRO C N 1
ATOM 5301 C CA . PRO C 1 158 ? -15.516 4.331 89.531 1.00 14.07 137 PRO C CA 1
ATOM 5302 C C . PRO C 1 158 ? -15.858 4.497 88.055 1.00 15.57 137 PRO C C 1
ATOM 5303 O O . PRO C 1 158 ? -16.310 5.582 87.679 1.00 14.26 137 PRO C O 1
ATOM 5307 N N . PHE C 1 159 ? -15.679 3.482 87.209 1.00 14.24 138 PHE C N 1
ATOM 5308 C CA . PHE C 1 159 ? -15.975 3.578 85.783 1.00 14.98 138 PHE C CA 1
ATOM 5309 C C . PHE C 1 159 ? -17.295 2.875 85.472 1.00 16.96 138 PHE C C 1
ATOM 5310 O O . PHE C 1 159 ? -17.855 2.165 86.308 1.00 16.78 138 PHE C O 1
ATOM 5318 N N . CYS C 1 160 ? -17.801 3.092 84.253 1.00 13.22 139 CYS C N 1
ATOM 5319 C CA . CYS C 1 160 ? -18.918 2.305 83.739 1.00 12.99 139 CYS C CA 1
ATOM 5320 C C . CYS C 1 160 ? -18.367 0.980 83.216 1.00 15.29 139 CYS C C 1
ATOM 5321 O O . CYS C 1 160 ? -17.656 0.950 82.208 1.00 13.62 139 CYS C O 1
ATOM 5324 N N . GLU C 1 161 ? -18.687 -0.118 83.906 1.00 14.00 140 GLU C N 1
ATOM 5325 C CA . GLU C 1 161 ? -18.059 -1.399 83.586 1.00 15.87 140 GLU C CA 1
ATOM 5326 C C . GLU C 1 161 ? -18.456 -1.891 82.199 1.00 15.61 140 GLU C C 1
ATOM 5327 O O . GLU C 1 161 ? -17.615 -2.425 81.464 1.00 15.81 140 GLU C O 1
ATOM 5333 N N . ARG C 1 162 ? -19.729 -1.738 81.833 1.00 16.82 141 ARG C N 1
ATOM 5334 C CA . ARG C 1 162 ? -20.170 -2.109 80.492 1.00 14.28 141 ARG C CA 1
ATOM 5335 C C . ARG C 1 162 ? -19.361 -1.377 79.424 1.00 16.24 141 ARG C C 1
ATOM 5336 O O . ARG C 1 162 ? -18.978 -1.969 78.409 1.00 14.80 141 ARG C O 1
ATOM 5344 N N . THR C 1 163 ? -19.093 -0.084 79.640 1.00 14.72 142 THR C N 1
ATOM 5345 C CA . THR C 1 163 ? -18.316 0.679 78.667 1.00 14.39 142 THR C CA 1
ATOM 5346 C C . THR C 1 163 ? -16.839 0.268 78.676 1.00 13.46 142 THR C C 1
ATOM 5347 O O . THR C 1 163 ? -16.200 0.232 77.615 1.00 16.09 142 THR C O 1
ATOM 5351 N N . ARG C 1 164 ? -16.275 -0.058 79.847 1.00 12.19 143 ARG C N 1
ATOM 5352 C CA . ARG C 1 164 ? -14.915 -0.611 79.880 1.00 13.71 143 ARG C CA 1
ATOM 5353 C C . ARG C 1 164 ? -14.813 -1.848 78.995 1.00 14.04 143 ARG C C 1
ATOM 5354 O O . ARG C 1 164 ? -13.855 -2.005 78.223 1.00 13.54 143 ARG C O 1
ATOM 5362 N N . GLN C 1 165 ? -15.780 -2.766 79.123 1.00 14.35 144 GLN C N 1
ATOM 5363 C CA . GLN C 1 165 ? -15.693 -3.998 78.345 1.00 14.83 144 GLN C CA 1
ATOM 5364 C C . GLN C 1 165 ? -15.833 -3.722 76.851 1.00 17.07 144 GLN C C 1
ATOM 5365 O O . GLN C 1 165 ? -15.314 -4.490 76.028 1.00 15.65 144 GLN C O 1
ATOM 5371 N N . ILE C 1 166 ? -16.509 -2.624 76.485 1.00 17.03 145 ILE C N 1
ATOM 5372 C CA . ILE C 1 166 ? -16.586 -2.229 75.081 1.00 17.54 145 ILE C CA 1
ATOM 5373 C C . ILE C 1 166 ? -15.201 -1.867 74.559 1.00 16.40 145 ILE C C 1
ATOM 5374 O O . ILE C 1 166 ? -14.800 -2.300 73.471 1.00 15.76 145 ILE C O 1
ATOM 5379 N N . LEU C 1 167 ? -14.473 -1.028 75.305 1.00 15.83 146 LEU C N 1
ATOM 5380 C CA . LEU C 1 167 ? -13.110 -0.665 74.904 1.00 14.86 146 LEU C CA 1
ATOM 5381 C C . LEU C 1 167 ? -12.243 -1.901 74.714 1.00 15.15 146 LEU C C 1
ATOM 5382 O O . LEU C 1 167 ? -11.465 -1.983 73.753 1.00 13.91 146 LEU C O 1
ATOM 5387 N N . ILE C 1 168 ? -12.353 -2.866 75.629 1.00 14.83 147 ILE C N 1
ATOM 5388 C CA . ILE C 1 168 ? -11.510 -4.057 75.546 1.00 15.38 147 ILE C CA 1
ATOM 5389 C C . ILE C 1 168 ? -11.891 -4.893 74.331 1.00 16.72 147 ILE C C 1
ATOM 5390 O O . ILE C 1 168 ? -11.016 -5.369 73.596 1.00 17.41 147 ILE C O 1
ATOM 5395 N N . GLN C 1 169 ? -13.197 -5.081 74.095 1.00 16.17 148 GLN C N 1
ATOM 5396 C CA . GLN C 1 169 ? -13.646 -5.823 72.920 1.00 16.89 148 GLN C CA 1
ATOM 5397 C C . GLN C 1 169 ? -13.289 -5.097 71.630 1.00 16.98 148 GLN C C 1
ATOM 5398 O O . GLN C 1 169 ? -12.987 -5.746 70.622 1.00 16.60 148 GLN C O 1
ATOM 5404 N N . ALA C 1 170 ? -13.313 -3.760 71.638 1.00 16.69 149 ALA C N 1
ATOM 5405 C CA . ALA C 1 170 ? -12.898 -3.018 70.456 1.00 15.65 149 ALA C CA 1
ATOM 5406 C C . ALA C 1 170 ? -11.443 -3.316 70.109 1.00 16.45 149 ALA C C 1
ATOM 5407 O O . ALA C 1 170 ? -11.095 -3.453 68.929 1.00 18.12 149 ALA C O 1
ATOM 5409 N N . ALA C 1 171 ? -10.580 -3.424 71.123 1.00 14.96 150 ALA C N 1
ATOM 5410 C CA . ALA C 1 171 ? -9.179 -3.772 70.874 1.00 15.23 150 ALA C CA 1
ATOM 5411 C C . ALA C 1 171 ? -9.057 -5.177 70.278 1.00 17.33 150 ALA C C 1
ATOM 5412 O O . ALA C 1 171 ? -8.330 -5.387 69.297 1.00 15.66 150 ALA C O 1
ATOM 5414 N N . ARG C 1 172 ? -9.780 -6.151 70.846 1.00 15.35 151 ARG C N 1
ATOM 5415 C CA . ARG C 1 172 ? -9.787 -7.496 70.260 1.00 17.73 151 ARG C CA 1
ATOM 5416 C C . ARG C 1 172 ? -10.206 -7.441 68.798 1.00 17.34 151 ARG C C 1
ATOM 5417 O O . ARG C 1 172 ? -9.592 -8.090 67.939 1.00 17.85 151 ARG C O 1
ATOM 5425 N N . ASN C 1 173 ? -11.258 -6.671 68.497 1.00 18.23 152 ASN C N 1
ATOM 5426 C CA . ASN C 1 173 ? -11.788 -6.599 67.141 1.00 21.03 152 ASN C CA 1
ATOM 5427 C C . ASN C 1 173 ? -10.815 -5.949 66.165 1.00 17.67 152 ASN C C 1
ATOM 5428 O O . ASN C 1 173 ? -10.901 -6.211 64.959 1.00 18.72 152 ASN C O 1
ATOM 5433 N N . LYS C 1 174 ? -9.899 -5.119 66.658 1.00 21.60 153 LYS C N 1
ATOM 5434 C CA . LYS C 1 174 ? -8.895 -4.466 65.833 1.00 21.98 153 LYS C CA 1
ATOM 5435 C C . LYS C 1 174 ? -7.535 -5.160 65.923 1.00 21.52 153 LYS C C 1
ATOM 5436 O O . LYS C 1 174 ? -6.508 -4.536 65.636 1.00 22.57 153 LYS C O 1
ATOM 5442 N N . SER C 1 175 ? -7.515 -6.430 66.343 1.00 19.20 154 SER C N 1
ATOM 5443 C CA . SER C 1 175 ? -6.323 -7.278 66.294 1.00 20.46 154 SER C CA 1
ATOM 5444 C C . SER C 1 175 ? -5.213 -6.783 67.224 1.00 20.30 154 SER C C 1
ATOM 5445 O O . SER C 1 175 ? -4.030 -6.869 66.897 1.00 22.59 154 SER C O 1
ATOM 5448 N N . ILE C 1 176 ? -5.577 -6.258 68.389 1.00 16.85 155 ILE C N 1
ATOM 5449 C CA . ILE C 1 176 ? -4.604 -5.815 69.381 1.00 19.90 155 ILE C CA 1
ATOM 5450 C C . ILE C 1 176 ? -4.632 -6.808 70.531 1.00 20.00 155 ILE C C 1
ATOM 5451 O O . ILE C 1 176 ? -5.717 -7.193 70.989 1.00 17.92 155 ILE C O 1
ATOM 5456 N N . ASN C 1 177 ? -3.446 -7.235 70.977 1.00 19.93 156 ASN C N 1
ATOM 5457 C CA . ASN C 1 177 ? -3.338 -8.192 72.076 1.00 19.74 156 ASN C CA 1
ATOM 5458 C C . ASN C 1 177 ? -4.033 -7.656 73.323 1.00 17.38 156 ASN C C 1
ATOM 5459 O O . ASN C 1 177 ? -3.921 -6.473 73.645 1.00 16.74 156 ASN C O 1
ATOM 5464 N N . VAL C 1 178 ? -4.721 -8.543 74.041 1.00 18.09 157 VAL C N 1
ATOM 5465 C CA . VAL C 1 178 ? -5.353 -8.222 75.321 1.00 18.05 157 VAL C CA 1
ATOM 5466 C C . VAL C 1 178 ? -4.776 -9.145 76.389 1.00 19.11 157 VAL C C 1
ATOM 5467 O O . VAL C 1 178 ? -4.729 -10.370 76.210 1.00 19.23 157 VAL C O 1
ATOM 5471 N N . TYR C 1 179 ? -4.311 -8.554 77.485 1.00 17.06 158 TYR C N 1
ATOM 5472 C CA . TYR C 1 179 ? -3.684 -9.288 78.576 1.00 15.55 158 TYR C CA 1
ATOM 5473 C C . TYR C 1 179 ? -4.476 -9.048 79.857 1.00 15.65 158 TYR C C 1
ATOM 5474 O O . TYR C 1 179 ? -4.630 -7.899 80.287 1.00 16.93 158 TYR C O 1
ATOM 5483 N N . ASP C 1 180 ? -5.002 -10.127 80.448 1.00 17.81 159 ASP C N 1
ATOM 5484 C CA . ASP C 1 180 ? -5.755 -10.068 81.706 1.00 19.01 159 ASP C CA 1
ATOM 5485 C C . ASP C 1 180 ? -4.980 -10.857 82.754 1.00 20.31 159 ASP C C 1
ATOM 5486 O O . ASP C 1 180 ? -4.958 -12.092 82.716 1.00 20.23 159 ASP C O 1
ATOM 5491 N N . LYS C 1 181 ? -4.324 -10.151 83.686 1.00 19.95 160 LYS C N 1
ATOM 5492 C CA . LYS C 1 181 ? -3.474 -10.871 84.628 1.00 23.24 160 LYS C CA 1
ATOM 5493 C C . LYS C 1 181 ? -4.268 -11.722 85.611 1.00 23.44 160 LYS C C 1
ATOM 5494 O O . LYS C 1 181 ? -3.681 -12.599 86.255 1.00 26.17 160 LYS C O 1
ATOM 5500 N N . LYS C 1 182 ? -5.583 -11.529 85.710 1.00 24.37 161 LYS C N 1
ATOM 5501 C CA . LYS C 1 182 ? -6.362 -12.331 86.653 1.00 25.13 161 LYS C CA 1
ATOM 5502 C C . LYS C 1 182 ? -6.578 -13.756 86.160 1.00 25.69 161 LYS C C 1
ATOM 5503 O O . LYS C 1 182 ? -6.711 -14.679 86.975 1.00 26.57 161 LYS C O 1
ATOM 5508 N N . THR C 1 183 ? -6.605 -13.967 84.842 1.00 22.70 162 THR C N 1
ATOM 5509 C CA . THR C 1 183 ? -6.864 -15.288 84.289 1.00 26.03 162 THR C CA 1
ATOM 5510 C C . THR C 1 183 ? -5.758 -15.829 83.400 1.00 27.14 162 THR C C 1
ATOM 5511 O O . THR C 1 183 ? -5.804 -17.016 83.052 1.00 28.42 162 THR C O 1
ATOM 5515 N N . MET C 1 184 ? -4.784 -15.010 83.007 1.00 25.02 163 MET C N 1
ATOM 5516 C CA . MET C 1 184 ? -3.727 -15.447 82.109 1.00 27.31 163 MET C CA 1
ATOM 5517 C C . MET C 1 184 ? -2.384 -15.466 82.831 1.00 31.91 163 MET C C 1
ATOM 5518 O O . MET C 1 184 ? -2.150 -14.688 83.758 1.00 32.84 163 MET C O 1
ATOM 5523 N N . ASP C 1 185 ? -1.497 -16.354 82.394 1.00 37.07 164 ASP C N 1
ATOM 5524 C CA . ASP C 1 185 ? -0.141 -16.321 82.917 1.00 43.69 164 ASP C CA 1
ATOM 5525 C C . ASP C 1 185 ? 0.664 -15.237 82.201 1.00 40.62 164 ASP C C 1
ATOM 5526 O O . ASP C 1 185 ? 0.246 -14.691 81.174 1.00 34.01 164 ASP C O 1
ATOM 5531 N N . LYS C 1 186 ? 1.836 -14.921 82.761 1.00 41.72 165 LYS C N 1
ATOM 5532 C CA . LYS C 1 186 ? 2.639 -13.830 82.218 1.00 41.97 165 LYS C CA 1
ATOM 5533 C C . LYS C 1 186 ? 3.041 -14.081 80.768 1.00 40.30 165 LYS C C 1
ATOM 5534 O O . LYS C 1 186 ? 3.358 -13.128 80.051 1.00 39.92 165 LYS C O 1
ATOM 5536 N N . SER C 1 187 ? 2.998 -15.335 80.317 1.00 39.44 166 SER C N 1
ATOM 5537 C CA . SER C 1 187 ? 3.292 -15.661 78.925 1.00 39.23 166 SER C CA 1
ATOM 5538 C C . SER C 1 187 ? 2.309 -15.024 77.944 1.00 36.90 166 SER C C 1
ATOM 5539 O O . SER C 1 187 ? 2.621 -14.920 76.751 1.00 36.52 166 SER C O 1
ATOM 5542 N N . ALA C 1 188 ? 1.130 -14.611 78.406 1.00 31.41 167 ALA C N 1
ATOM 5543 C CA . ALA C 1 188 ? 0.163 -13.927 77.554 1.00 32.02 167 ALA C CA 1
ATOM 5544 C C . ALA C 1 188 ? 0.387 -12.426 77.500 1.00 28.99 167 ALA C C 1
ATOM 5545 O O . ALA C 1 188 ? -0.324 -11.732 76.763 1.00 28.86 167 ALA C O 1
ATOM 5547 N N . CYS C 1 189 ? 1.350 -11.905 78.263 1.00 28.00 168 CYS C N 1
ATOM 5548 C CA . CYS C 1 189 ? 1.657 -10.475 78.255 1.00 25.30 168 CYS C CA 1
ATOM 5549 C C . CYS C 1 189 ? 2.563 -10.203 77.054 1.00 28.86 168 CYS C C 1
ATOM 5550 O O . CYS C 1 189 ? 3.787 -10.081 77.164 1.00 31.16 168 CYS C O 1
ATOM 5553 N N . ILE C 1 190 ? 1.932 -10.127 75.884 1.00 22.46 169 ILE C N 1
ATOM 5554 C CA . ILE C 1 190 ? 2.609 -9.987 74.596 1.00 22.59 169 ILE C CA 1
ATOM 5555 C C . ILE C 1 190 ? 2.477 -8.535 74.154 1.00 23.63 169 ILE C C 1
ATOM 5556 O O . ILE C 1 190 ? 1.359 -8.044 73.961 1.00 20.87 169 ILE C O 1
ATOM 5561 N N . HIS C 1 191 ? 3.607 -7.848 73.977 1.00 20.87 170 HIS C N 1
ATOM 5562 C CA . HIS C 1 191 ? 3.578 -6.407 73.681 1.00 20.42 170 HIS C CA 1
ATOM 5563 C C . HIS C 1 191 ? 3.561 -6.116 72.182 1.00 22.58 170 HIS C C 1
ATOM 5564 O O . HIS C 1 191 ? 4.142 -6.858 71.400 1.00 21.83 170 HIS C O 1
ATOM 5571 N N . PRO C 1 192 ? 2.849 -5.058 71.768 1.00 21.09 171 PRO C N 1
ATOM 5572 C CA . PRO C 1 192 ? 2.009 -4.193 72.607 1.00 19.20 171 PRO C CA 1
ATOM 5573 C C . PRO C 1 192 ? 0.662 -4.825 72.944 1.00 17.08 171 PRO C C 1
ATOM 5574 O O . PRO C 1 192 ? 0.079 -5.525 72.117 1.00 18.63 171 PRO C O 1
ATOM 5578 N N . CYS C 1 193 ? 0.162 -4.570 74.149 1.00 16.11 172 CYS C N 1
ATOM 5579 C CA . CYS C 1 193 ? -1.111 -5.145 74.549 1.00 15.04 172 CYS C CA 1
ATOM 5580 C C . CYS C 1 193 ? -1.931 -4.115 75.307 1.00 17.59 172 CYS C C 1
ATOM 5581 O O . CYS C 1 193 ? -1.404 -3.165 75.887 1.00 15.46 172 CYS C O 1
ATOM 5584 N N . VAL C 1 194 ? -3.244 -4.328 75.266 1.00 16.23 173 VAL C N 1
ATOM 5585 C CA . VAL C 1 194 ? -4.196 -3.660 76.140 1.00 15.95 173 VAL C CA 1
ATOM 5586 C C . VAL C 1 194 ? -4.262 -4.456 77.433 1.00 18.22 173 VAL C C 1
ATOM 5587 O O . VAL C 1 194 ? -4.602 -5.646 77.414 1.00 17.19 173 VAL C O 1
ATOM 5591 N N . HIS C 1 195 ? -3.913 -3.819 78.549 1.00 13.69 174 HIS C N 1
ATOM 5592 C CA . HIS C 1 195 ? -4.089 -4.443 79.851 1.00 13.87 174 HIS C CA 1
ATOM 5593 C C . HIS C 1 195 ? -5.544 -4.296 80.258 1.00 15.73 174 HIS C C 1
ATOM 5594 O O . HIS C 1 195 ? -6.087 -3.188 80.253 1.00 14.60 174 HIS C O 1
ATOM 5601 N N . ALA C 1 196 ? -6.182 -5.419 80.578 1.00 14.69 175 ALA C N 1
ATOM 5602 C CA . ALA C 1 196 ? -7.630 -5.462 80.767 1.00 16.28 175 ALA C CA 1
ATOM 5603 C C . ALA C 1 196 ? -8.088 -4.854 82.084 1.00 15.99 175 ALA C C 1
ATOM 5604 O O . ALA C 1 196 ? -9.299 -4.667 82.269 1.00 18.17 175 ALA C O 1
ATOM 5606 N N . GLU C 1 197 ? -7.170 -4.594 83.008 1.00 15.92 176 GLU C N 1
ATOM 5607 C CA . GLU C 1 197 ? -7.457 -3.865 84.236 1.00 19.18 176 GLU C CA 1
ATOM 5608 C C . GLU C 1 197 ? -6.220 -3.062 84.608 1.00 17.37 176 GLU C C 1
ATOM 5609 O O . GLU C 1 197 ? -5.114 -3.313 84.107 1.00 17.88 176 GLU C O 1
ATOM 5615 N N . GLY C 1 198 ? -6.404 -2.106 85.519 1.00 14.63 177 GLY C N 1
ATOM 5616 C CA . GLY C 1 198 ? -5.261 -1.345 85.985 1.00 15.25 177 GLY C CA 1
ATOM 5617 C C . GLY C 1 198 ? -5.630 -0.143 86.826 1.00 14.42 177 GLY C C 1
ATOM 5618 O O . GLY C 1 198 ? -6.744 0.381 86.712 1.00 14.01 177 GLY C O 1
ATOM 5619 N N . SER C 1 199 ? -4.701 0.317 87.654 1.00 15.39 178 SER C N 1
ATOM 5620 C CA . SER C 1 199 ? -4.942 1.425 88.569 1.00 16.38 178 SER C CA 1
ATOM 5621 C C . SER C 1 199 ? -4.019 2.589 88.229 1.00 15.78 178 SER C C 1
ATOM 5622 O O . SER C 1 199 ? -2.853 2.395 87.871 1.00 16.37 178 SER C O 1
ATOM 5625 N N . ALA C 1 200 ? -4.535 3.801 88.337 1.00 16.04 179 ALA C N 1
ATOM 5626 C CA . ALA C 1 200 ? -3.752 4.997 88.053 1.00 17.43 179 ALA C CA 1
ATOM 5627 C C . ALA C 1 200 ? -3.646 5.854 89.306 1.00 15.99 179 ALA C C 1
ATOM 5628 O O . ALA C 1 200 ? -4.618 5.993 90.048 1.00 16.90 179 ALA C O 1
ATOM 5630 N N . VAL C 1 201 ? -2.474 6.439 89.539 1.00 14.96 180 VAL C N 1
ATOM 5631 C CA . VAL C 1 201 ? -2.363 7.572 90.452 1.00 15.20 180 VAL C CA 1
ATOM 5632 C C . VAL C 1 201 ? -2.439 8.837 89.607 1.00 14.82 180 VAL C C 1
ATOM 5633 O O . VAL C 1 201 ? -1.742 8.950 88.593 1.00 16.33 180 VAL C O 1
ATOM 5637 N N . THR C 1 202 ? -3.309 9.769 89.991 1.00 13.14 181 THR C N 1
ATOM 5638 C CA . THR C 1 202 ? -3.414 11.050 89.296 1.00 13.40 181 THR C CA 1
ATOM 5639 C C . THR C 1 202 ? -2.683 12.091 90.126 1.00 15.69 181 THR C C 1
ATOM 5640 O O . THR C 1 202 ? -3.061 12.348 91.276 1.00 15.10 181 THR C O 1
ATOM 5644 N N . ILE C 1 203 ? -1.624 12.660 89.561 1.00 15.74 182 ILE C N 1
ATOM 5645 C CA . ILE C 1 203 ? -0.872 13.712 90.229 1.00 15.90 182 ILE C CA 1
ATOM 5646 C C . ILE C 1 203 ? -1.251 15.058 89.617 1.00 15.80 182 ILE C C 1
ATOM 5647 O O . ILE C 1 203 ? -1.817 15.142 88.523 1.00 15.52 182 ILE C O 1
ATOM 5652 N N . ASN C 1 204 ? -0.945 16.142 90.343 1.00 16.25 183 ASN C N 1
ATOM 5653 C CA . ASN C 1 204 ? -1.416 17.459 89.917 1.00 17.24 183 ASN C CA 1
ATOM 5654 C C . ASN C 1 204 ? -0.621 18.008 88.739 1.00 18.47 183 ASN C C 1
ATOM 5655 O O . ASN C 1 204 ? -1.169 18.748 87.909 1.00 17.31 183 ASN C O 1
ATOM 5660 N N . GLY C 1 205 ? 0.668 17.712 88.680 1.00 17.36 184 GLY C N 1
ATOM 5661 C CA . GLY C 1 205 ? 1.544 18.390 87.746 1.00 18.33 184 GLY C CA 1
ATOM 5662 C C . GLY C 1 205 ? 1.714 19.857 88.082 1.00 18.34 184 GLY C C 1
ATOM 5663 O O . GLY C 1 205 ? 1.326 20.314 89.168 1.00 20.83 184 GLY C O 1
ATOM 5664 N N . PRO C 1 206 ? 2.269 20.627 87.142 1.00 16.51 185 PRO C N 1
ATOM 5665 C CA . PRO C 1 206 ? 2.697 20.184 85.806 1.00 14.61 185 PRO C CA 1
ATOM 5666 C C . PRO C 1 206 ? 4.013 19.387 85.802 1.00 14.79 185 PRO C C 1
ATOM 5667 O O . PRO C 1 206 ? 4.309 18.744 84.790 1.00 15.36 185 PRO C O 1
ATOM 5671 N N . ARG C 1 207 ? 4.781 19.443 86.894 1.00 14.69 186 ARG C N 1
ATOM 5672 C CA . ARG C 1 207 ? 6.067 18.748 86.927 1.00 15.84 186 ARG C CA 1
ATOM 5673 C C . ARG C 1 207 ? 5.859 17.237 86.973 1.00 15.10 186 ARG C C 1
ATOM 5674 O O . ARG C 1 207 ? 4.840 16.732 87.453 1.00 14.64 186 ARG C O 1
ATOM 5682 N N . PHE C 1 208 ? 6.826 16.510 86.427 1.00 14.88 187 PHE C N 1
ATOM 5683 C CA . PHE C 1 208 ? 6.814 15.064 86.586 1.00 15.25 187 PHE C CA 1
ATOM 5684 C C . PHE C 1 208 ? 7.260 14.701 88.002 1.00 17.79 187 PHE C C 1
ATOM 5685 O O . PHE C 1 208 ? 7.720 15.547 88.766 1.00 16.45 187 PHE C O 1
ATOM 5693 N N . SER C 1 209 ? 7.101 13.424 88.356 1.00 17.12 188 SER C N 1
ATOM 5694 C CA . SER C 1 209 ? 7.432 12.955 89.698 1.00 16.92 188 SER C CA 1
ATOM 5695 C C . SER C 1 209 ? 8.940 12.889 89.927 1.00 17.96 188 SER C C 1
ATOM 5696 O O . SER C 1 209 ? 9.731 12.683 88.998 1.00 18.31 188 SER C O 1
ATOM 5699 N N . THR C 1 210 ? 9.338 13.022 91.194 1.00 15.28 189 THR C N 1
ATOM 5700 C CA . THR C 1 210 ? 10.696 12.660 91.583 1.00 15.35 189 THR C CA 1
ATOM 5701 C C . THR C 1 210 ? 10.827 11.137 91.619 1.00 16.62 189 THR C C 1
ATOM 5702 O O . THR C 1 210 ? 9.829 10.407 91.653 1.00 17.74 189 THR C O 1
ATOM 5706 N N . ARG C 1 211 ? 12.079 10.655 91.614 1.00 16.39 190 ARG C N 1
ATOM 5707 C CA . ARG C 1 211 ? 12.294 9.217 91.778 1.00 19.57 190 ARG C CA 1
ATOM 5708 C C . ARG C 1 211 ? 11.713 8.729 93.106 1.00 19.57 190 ARG C C 1
ATOM 5709 O O . ARG C 1 211 ? 11.144 7.631 93.183 1.00 18.57 190 ARG C O 1
ATOM 5717 N N . CYS C 1 212 ? 11.806 9.556 94.150 1.00 17.66 191 CYS C N 1
ATOM 5718 C CA . CYS C 1 212 ? 11.251 9.197 95.454 1.00 17.69 191 CYS C CA 1
ATOM 5719 C C . CYS C 1 212 ? 9.741 8.973 95.368 1.00 18.03 191 CYS C C 1
ATOM 5720 O O . CYS C 1 212 ? 9.223 7.942 95.828 1.00 19.40 191 CYS C O 1
ATOM 5723 N N . GLU C 1 213 ? 9.020 9.915 94.752 1.00 16.21 192 GLU C N 1
ATOM 5724 C CA . GLU C 1 213 ? 7.578 9.771 94.578 1.00 17.30 192 GLU C CA 1
ATOM 5725 C C . GLU C 1 213 ? 7.237 8.557 93.726 1.00 16.00 192 GLU C C 1
ATOM 5726 O O . GLU C 1 213 ? 6.275 7.843 94.018 1.00 14.26 192 GLU C O 1
ATOM 5732 N N . SER C 1 214 ? 8.024 8.302 92.674 1.00 15.28 193 SER C N 1
ATOM 5733 C CA . SER C 1 214 ? 7.715 7.188 91.784 1.00 17.26 193 SER C CA 1
ATOM 5734 C C . SER C 1 214 ? 7.833 5.854 92.519 1.00 17.30 193 SER C C 1
ATOM 5735 O O . SER C 1 214 ? 6.969 4.973 92.375 1.00 18.82 193 SER C O 1
ATOM 5738 N N . PHE C 1 215 ? 8.896 5.695 93.315 1.00 17.87 194 PHE C N 1
ATOM 5739 C CA A PHE C 1 215 ? 9.057 4.462 94.077 0.52 19.22 194 PHE C CA 1
ATOM 5740 C CA B PHE C 1 215 ? 9.091 4.491 94.126 0.48 19.29 194 PHE C CA 1
ATOM 5741 C C . PHE C 1 215 ? 7.942 4.297 95.110 1.00 19.16 194 PHE C C 1
ATOM 5742 O O . PHE C 1 215 ? 7.465 3.176 95.327 1.00 20.09 194 PHE C O 1
ATOM 5757 N N . ILE C 1 216 ? 7.498 5.391 95.738 1.00 20.22 195 ILE C N 1
ATOM 5758 C CA . ILE C 1 216 ? 6.393 5.312 96.703 1.00 17.14 195 ILE C CA 1
ATOM 5759 C C . ILE C 1 216 ? 5.101 4.867 96.014 1.00 18.94 195 ILE C C 1
ATOM 5760 O O . ILE C 1 216 ? 4.358 4.025 96.538 1.00 18.76 195 ILE C O 1
ATOM 5765 N N . HIS C 1 217 ? 4.801 5.433 94.842 1.00 14.16 196 HIS C N 1
ATOM 5766 C CA . HIS C 1 217 ? 3.582 5.034 94.138 1.00 13.64 196 HIS C CA 1
ATOM 5767 C C . HIS C 1 217 ? 3.666 3.588 93.677 1.00 17.17 196 HIS C C 1
ATOM 5768 O O . HIS C 1 217 ? 2.681 2.842 93.760 1.00 15.92 196 HIS C O 1
ATOM 5775 N N . LYS C 1 218 ? 4.837 3.178 93.191 1.00 15.88 197 LYS C N 1
ATOM 5776 C CA . LYS C 1 218 ? 5.038 1.781 92.808 1.00 17.74 197 LYS C CA 1
ATOM 5777 C C . LYS C 1 218 ? 4.841 0.852 93.996 1.00 18.68 197 LYS C C 1
ATOM 5778 O O . LYS C 1 218 ? 4.200 -0.199 93.871 1.00 18.80 197 LYS C O 1
ATOM 5784 N N . ALA C 1 219 ? 5.377 1.229 95.165 1.00 19.04 198 ALA C N 1
ATOM 5785 C CA . ALA C 1 219 ? 5.264 0.389 96.357 1.00 21.85 198 ALA C CA 1
ATOM 5786 C C . ALA C 1 219 ? 3.818 0.242 96.827 1.00 19.70 198 ALA C C 1
ATOM 5787 O O . ALA C 1 219 ? 3.464 -0.796 97.411 1.00 21.77 198 ALA C O 1
ATOM 5789 N N . MET C 1 220 ? 2.975 1.250 96.586 1.00 21.84 199 MET C N 1
ATOM 5790 C CA . MET C 1 220 ? 1.542 1.155 96.872 1.00 25.99 199 MET C CA 1
ATOM 5791 C C . MET C 1 220 ? 0.806 0.215 95.921 1.00 25.89 199 MET C C 1
ATOM 5792 O O . MET C 1 220 ? -0.387 -0.037 96.137 1.00 25.10 199 MET C O 1
ATOM 5797 N N . GLY C 1 221 ? 1.471 -0.284 94.877 1.00 20.92 200 GLY C N 1
ATOM 5798 C CA . GLY C 1 221 ? 0.849 -1.184 93.922 1.00 23.30 200 GLY C CA 1
ATOM 5799 C C . GLY C 1 221 ? 0.127 -0.532 92.762 1.00 22.38 200 GLY C C 1
ATOM 5800 O O . GLY C 1 221 ? -0.685 -1.194 92.108 1.00 20.87 200 GLY C O 1
ATOM 5801 N N . LEU C 1 222 ? 0.390 0.738 92.478 1.00 20.29 201 LEU C N 1
ATOM 5802 C CA . LEU C 1 222 ? -0.260 1.412 91.362 1.00 17.09 201 LEU C CA 1
ATOM 5803 C C . LEU C 1 222 ? 0.430 1.051 90.047 1.00 16.55 201 LEU C C 1
ATOM 5804 O O . LEU C 1 222 ? 1.628 0.760 90.012 1.00 19.78 201 LEU C O 1
ATOM 5809 N N . ASP C 1 223 ? -0.349 1.050 88.959 1.00 16.61 202 ASP C N 1
ATOM 5810 C CA . ASP C 1 223 ? 0.179 0.611 87.670 1.00 19.88 202 ASP C CA 1
ATOM 5811 C C . ASP C 1 223 ? 0.744 1.741 86.821 1.00 16.51 202 ASP C C 1
ATOM 5812 O O . ASP C 1 223 ? 1.784 1.552 86.176 1.00 17.57 202 ASP C O 1
ATOM 5817 N N . ILE C 1 224 ? 0.073 2.896 86.776 1.00 15.47 203 ILE C N 1
ATOM 5818 C CA . ILE C 1 224 ? 0.496 4.009 85.932 1.00 14.69 203 ILE C CA 1
ATOM 5819 C C . ILE C 1 224 ? 0.304 5.320 86.686 1.00 15.43 203 ILE C C 1
ATOM 5820 O O . ILE C 1 224 ? -0.424 5.389 87.679 1.00 14.75 203 ILE C O 1
ATOM 5825 N N . VAL C 1 225 ? 0.956 6.374 86.187 1.00 14.74 204 VAL C N 1
ATOM 5826 C CA . VAL C 1 225 ? 0.818 7.725 86.737 1.00 14.16 204 VAL C CA 1
ATOM 5827 C C . VAL C 1 225 ? 0.401 8.666 85.605 1.00 14.70 204 VAL C C 1
ATOM 5828 O O . VAL C 1 225 ? 0.872 8.530 84.472 1.00 13.36 204 VAL C O 1
ATOM 5832 N N . ASN C 1 226 ? -0.504 9.600 85.904 1.00 13.52 205 ASN C N 1
ATOM 5833 C CA . ASN C 1 226 ? -1.046 10.491 84.881 1.00 14.42 205 ASN C CA 1
ATOM 5834 C C . ASN C 1 226 ? -1.570 11.737 85.593 1.00 14.67 205 ASN C C 1
ATOM 5835 O O . ASN C 1 226 ? -1.607 11.783 86.820 1.00 15.43 205 ASN C O 1
ATOM 5840 N N . MET C 1 227 ? -1.898 12.784 84.825 1.00 14.65 206 MET C N 1
ATOM 5841 C CA . MET C 1 227 ? -2.296 14.057 85.431 1.00 13.85 206 MET C CA 1
ATOM 5842 C C . MET C 1 227 ? -3.739 14.484 85.156 1.00 14.95 206 MET C C 1
ATOM 5843 O O . MET C 1 227 ? -4.138 15.550 85.646 1.00 15.11 206 MET C O 1
ATOM 5848 N N . THR C 1 228 ? -4.527 13.709 84.396 1.00 13.95 207 THR C N 1
ATOM 5849 C CA . THR C 1 228 ? -5.798 14.203 83.860 1.00 13.80 207 THR C CA 1
ATOM 5850 C C . THR C 1 228 ? -7.024 13.332 84.116 1.00 13.30 207 THR C C 1
ATOM 5851 O O . THR C 1 228 ? -8.136 13.789 83.828 1.00 13.34 207 THR C O 1
ATOM 5855 N N . LEU C 1 229 ? -6.872 12.106 84.627 1.00 11.12 208 LEU C N 1
ATOM 5856 C CA . LEU C 1 229 ? -8.031 11.234 84.809 1.00 12.51 208 LEU C CA 1
ATOM 5857 C C . LEU C 1 229 ? -9.022 11.806 85.820 1.00 14.43 208 LEU C C 1
ATOM 5858 O O . LEU C 1 229 ? -10.245 11.728 85.625 1.00 13.16 208 LEU C O 1
ATOM 5863 N N . VAL C 1 230 ? -8.517 12.320 86.928 1.00 13.56 209 VAL C N 1
ATOM 5864 C CA . VAL C 1 230 ? -9.359 12.866 87.996 1.00 13.68 209 VAL C CA 1
ATOM 5865 C C . VAL C 1 230 ? -9.234 14.396 87.928 1.00 11.54 209 VAL C C 1
ATOM 5866 O O . VAL C 1 230 ? -8.131 14.910 87.811 1.00 13.27 209 VAL C O 1
ATOM 5870 N N . PRO C 1 231 ? -10.346 15.135 88.053 1.00 12.46 210 PRO C N 1
ATOM 5871 C CA . PRO C 1 231 ? -11.699 14.698 88.419 1.00 12.41 210 PRO C CA 1
ATOM 5872 C C . PRO C 1 231 ? -12.629 14.358 87.255 1.00 14.51 210 PRO C C 1
ATOM 5873 O O . PRO C 1 231 ? -13.843 14.262 87.467 1.00 13.47 210 PRO C O 1
ATOM 5877 N N . GLU C 1 232 ? -12.078 14.189 86.049 1.00 15.18 211 GLU C N 1
ATOM 5878 C CA . GLU C 1 232 ? -12.912 13.912 84.885 1.00 15.60 211 GLU C CA 1
ATOM 5879 C C . GLU C 1 232 ? -13.809 12.703 85.120 1.00 15.13 211 GLU C C 1
ATOM 5880 O O . GLU C 1 232 ? -15.018 12.753 84.869 1.00 15.37 211 GLU C O 1
ATOM 5886 N N . VAL C 1 233 ? -13.226 11.596 85.599 1.00 10.53 212 VAL C N 1
ATOM 5887 C CA . VAL C 1 233 ? -14.008 10.372 85.792 1.00 11.75 212 VAL C CA 1
ATOM 5888 C C . VAL C 1 233 ? -15.097 10.587 86.844 1.00 12.74 212 VAL C C 1
ATOM 5889 O O . VAL C 1 233 ? -16.221 10.083 86.707 1.00 12.43 212 VAL C O 1
ATOM 5893 N N . SER C 1 234 ? -14.780 11.332 87.906 1.00 11.19 213 SER C N 1
ATOM 5894 C CA . SER C 1 234 ? -15.743 11.608 88.973 1.00 13.04 213 SER C CA 1
ATOM 5895 C C . SER C 1 234 ? -16.901 12.460 88.467 1.00 13.77 213 SER C C 1
ATOM 5896 O O . SER C 1 234 ? -18.070 12.189 88.767 1.00 14.07 213 SER C O 1
ATOM 5899 N N . LEU C 1 235 ? -16.580 13.534 87.741 1.00 13.09 214 LEU C N 1
ATOM 5900 C CA . LEU C 1 235 ? -17.613 14.429 87.244 1.00 13.99 214 LEU C CA 1
ATOM 5901 C C . LEU C 1 235 ? -18.526 13.739 86.240 1.00 13.60 214 LEU C C 1
ATOM 5902 O O . LEU C 1 235 ? -19.726 14.034 86.200 1.00 12.80 214 LEU C O 1
ATOM 5907 N N . ALA C 1 236 ? -17.983 12.821 85.424 1.00 11.72 215 ALA C N 1
ATOM 5908 C CA . ALA C 1 236 ? -18.822 12.074 84.498 1.00 14.31 215 ALA C CA 1
ATOM 5909 C C . ALA C 1 236 ? -19.899 11.287 85.241 1.00 15.74 215 ALA C C 1
ATOM 5910 O O . ALA C 1 236 ? -21.058 11.259 84.815 1.00 14.63 215 ALA C O 1
ATOM 5912 N N . ARG C 1 237 ? -19.536 10.643 86.352 1.00 14.36 216 ARG C N 1
ATOM 5913 C CA . ARG C 1 237 ? -20.535 9.907 87.119 1.00 16.42 216 ARG C CA 1
ATOM 5914 C C . ARG C 1 237 ? -21.551 10.858 87.758 1.00 18.07 216 ARG C C 1
ATOM 5915 O O . ARG C 1 237 ? -22.752 10.553 87.804 1.00 17.26 216 ARG C O 1
ATOM 5923 N N . GLU C 1 238 ? -21.101 12.031 88.225 1.00 15.51 217 GLU C N 1
ATOM 5924 C CA . GLU C 1 238 ? -22.039 13.022 88.766 1.00 13.46 217 GLU C CA 1
ATOM 5925 C C . GLU C 1 238 ? -23.041 13.482 87.720 1.00 13.95 217 GLU C C 1
ATOM 5926 O O . GLU C 1 238 ? -24.171 13.870 88.062 1.00 14.21 217 GLU C O 1
ATOM 5932 N N . ALA C 1 239 ? -22.607 13.550 86.461 1.00 13.35 218 ALA C N 1
ATOM 5933 C CA . ALA C 1 239 ? -23.456 13.982 85.361 1.00 15.57 218 ALA C CA 1
ATOM 5934 C C . ALA C 1 239 ? -24.352 12.872 84.835 1.00 17.23 218 ALA C C 1
ATOM 5935 O O . ALA C 1 239 ? -25.085 13.103 83.865 1.00 17.77 218 ALA C O 1
ATOM 5937 N N . GLY C 1 240 ? -24.296 11.679 85.426 1.00 15.55 219 GLY C N 1
ATOM 5938 C CA . GLY C 1 240 ? -25.114 10.580 84.957 1.00 17.13 219 GLY C CA 1
ATOM 5939 C C . GLY C 1 240 ? -24.684 10.019 83.619 1.00 16.79 219 GLY C C 1
ATOM 5940 O O . GLY C 1 240 ? -25.526 9.517 82.866 1.00 17.78 219 GLY C O 1
ATOM 5941 N N . LEU C 1 241 ? -23.395 10.102 83.297 1.00 13.58 220 LEU C N 1
ATOM 5942 C CA . LEU C 1 241 ? -22.842 9.587 82.046 1.00 15.45 220 LEU C CA 1
ATOM 5943 C C . LEU C 1 241 ? -21.976 8.351 82.280 1.00 15.45 220 LEU C C 1
ATOM 5944 O O . LEU C 1 241 ? -21.316 8.216 83.314 1.00 19.92 220 LEU C O 1
ATOM 5949 N N . SER C 1 242 ? -21.948 7.472 81.277 1.00 14.58 221 SER C N 1
ATOM 5950 C CA . SER C 1 242 ? -21.093 6.287 81.282 1.00 11.75 221 SER C CA 1
ATOM 5951 C C . SER C 1 242 ? -19.707 6.657 80.769 1.00 14.96 221 SER C C 1
ATOM 5952 O O . SER C 1 242 ? -19.573 7.062 79.615 1.00 17.46 221 SER C O 1
ATOM 5955 N N . TYR C 1 243 ? -18.681 6.477 81.606 1.00 14.16 222 TYR C N 1
ATOM 5956 C CA . TYR C 1 243 ? -17.317 6.928 81.318 1.00 13.46 222 TYR C CA 1
ATOM 5957 C C . TYR C 1 243 ? -16.337 5.760 81.339 1.00 13.05 222 TYR C C 1
ATOM 5958 O O . TYR C 1 243 ? -16.401 4.905 82.228 1.00 14.01 222 TYR C O 1
ATOM 5967 N N . ALA C 1 244 ? -15.417 5.741 80.372 1.00 13.66 223 ALA C N 1
ATOM 5968 C CA . ALA C 1 244 ? -14.302 4.801 80.388 1.00 12.95 223 ALA C CA 1
ATOM 5969 C C . ALA C 1 244 ? -13.076 5.474 79.788 1.00 14.13 223 ALA C C 1
ATOM 5970 O O . ALA C 1 244 ? -13.192 6.268 78.853 1.00 15.02 223 ALA C O 1
ATOM 5972 N N . SER C 1 245 ? -11.911 5.144 80.331 1.00 14.33 224 SER C N 1
ATOM 5973 C CA . SER C 1 245 ? -10.641 5.715 79.893 1.00 12.97 224 SER C CA 1
ATOM 5974 C C . SER C 1 245 ? -9.768 4.631 79.283 1.00 14.04 224 SER C C 1
ATOM 5975 O O . SER C 1 245 ? -9.690 3.516 79.813 1.00 15.61 224 SER C O 1
ATOM 5978 N N . ILE C 1 246 ? -9.080 4.967 78.193 1.00 12.28 225 ILE C N 1
ATOM 5979 C CA . ILE C 1 246 ? -7.982 4.140 77.701 1.00 13.79 225 ILE C CA 1
ATOM 5980 C C . ILE C 1 246 ? -6.702 4.941 77.889 1.00 15.95 225 ILE C C 1
ATOM 5981 O O . ILE C 1 246 ? -6.565 6.059 77.371 1.00 17.80 225 ILE C O 1
ATOM 5986 N N . ALA C 1 247 ? -5.799 4.404 78.701 1.00 16.41 226 ALA C N 1
ATOM 5987 C CA . ALA C 1 247 ? -4.530 5.061 78.958 1.00 17.40 226 ALA C CA 1
ATOM 5988 C C . ALA C 1 247 ? -3.472 4.551 77.990 1.00 18.13 226 ALA C C 1
ATOM 5989 O O . ALA C 1 247 ? -3.448 3.364 77.649 1.00 17.13 226 ALA C O 1
ATOM 5991 N N . ILE C 1 248 ? -2.622 5.467 77.523 1.00 13.40 227 ILE C N 1
ATOM 5992 C CA . ILE C 1 248 ? -1.548 5.171 76.580 1.00 16.80 227 ILE C CA 1
ATOM 5993 C C . ILE C 1 248 ? -0.232 5.243 77.335 1.00 17.88 227 ILE C C 1
ATOM 5994 O O . ILE C 1 248 ? 0.154 6.319 77.801 1.00 16.58 227 ILE C O 1
ATOM 5999 N N . VAL C 1 249 ? 0.489 4.126 77.422 1.00 15.07 228 VAL C N 1
ATOM 6000 C CA . VAL C 1 249 ? 1.773 4.145 78.115 1.00 15.66 228 VAL C CA 1
ATOM 6001 C C . VAL C 1 249 ? 2.816 4.768 77.191 1.00 16.99 228 VAL C C 1
ATOM 6002 O O . VAL C 1 249 ? 3.130 4.219 76.129 1.00 18.09 228 VAL C O 1
ATOM 6006 N N . THR C 1 250 ? 3.343 5.927 77.588 1.00 17.10 229 THR C N 1
ATOM 6007 C CA . THR C 1 250 ? 4.313 6.637 76.763 1.00 20.27 229 THR C CA 1
ATOM 6008 C C . THR C 1 250 ? 5.755 6.439 77.210 1.00 23.90 229 THR C C 1
ATOM 6009 O O . THR C 1 250 ? 6.671 6.590 76.388 1.00 25.88 229 THR C O 1
ATOM 6013 N N . ASP C 1 251 ? 5.997 6.135 78.482 1.00 21.61 230 ASP C N 1
ATOM 6014 C CA . ASP C 1 251 ? 7.336 5.731 78.912 1.00 29.59 230 ASP C CA 1
ATOM 6015 C C . ASP C 1 251 ? 7.217 5.065 80.279 1.00 27.98 230 ASP C C 1
ATOM 6016 O O . ASP C 1 251 ? 6.134 4.975 80.857 1.00 26.00 230 ASP C O 1
ATOM 6021 N N . PHE C 1 252 ? 8.335 4.542 80.767 1.00 31.39 231 PHE C N 1
ATOM 6022 C CA . PHE C 1 252 ? 8.404 4.179 82.169 1.00 29.26 231 PHE C CA 1
ATOM 6023 C C . PHE C 1 252 ? 8.598 5.451 82.977 1.00 28.41 231 PHE C C 1
ATOM 6024 O O . PHE C 1 252 ? 9.387 6.322 82.598 1.00 32.00 231 PHE C O 1
ATOM 6032 N N . ASP C 1 253 ? 7.858 5.571 84.076 1.00 25.29 232 ASP C N 1
ATOM 6033 C CA . ASP C 1 253 ? 8.109 6.645 85.028 1.00 26.30 232 ASP C CA 1
ATOM 6034 C C . ASP C 1 253 ? 9.522 6.477 85.605 1.00 30.10 232 ASP C C 1
ATOM 6035 O O . ASP C 1 253 ? 10.203 5.470 85.368 1.00 32.48 232 ASP C O 1
ATOM 6040 N N . CYS C 1 254 ? 9.977 7.477 86.359 1.00 28.69 233 CYS C N 1
ATOM 6041 C CA . CYS C 1 254 ? 11.404 7.587 86.646 1.00 31.05 233 CYS C CA 1
ATOM 6042 C C . CYS C 1 254 ? 11.900 6.623 87.728 1.00 33.66 233 CYS C C 1
ATOM 6043 O O . CYS C 1 254 ? 13.083 6.693 88.087 1.00 36.57 233 CYS C O 1
ATOM 6046 N N . TRP C 1 255 ? 11.060 5.719 88.247 1.00 29.65 234 TRP C N 1
ATOM 6047 C CA . TRP C 1 255 ? 11.605 4.646 89.074 1.00 28.89 234 TRP C CA 1
ATOM 6048 C C . TRP C 1 255 ? 12.597 3.806 88.283 1.00 29.99 234 TRP C C 1
ATOM 6049 O O . TRP C 1 255 ? 13.549 3.259 88.855 1.00 30.92 234 TRP C O 1
ATOM 6060 N N . LYS C 1 256 ? 12.391 3.696 86.973 1.00 32.87 235 LYS C N 1
ATOM 6061 C CA . LYS C 1 256 ? 13.294 2.958 86.093 1.00 39.88 235 LYS C CA 1
ATOM 6062 C C . LYS C 1 256 ? 14.291 3.899 85.420 1.00 42.84 235 LYS C C 1
ATOM 6063 O O . LYS C 1 256 ? 15.498 3.651 85.436 1.00 47.40 235 LYS C O 1
ATOM 6069 N N . CYS C 1 263 ? 18.143 6.998 72.555 1.00 72.54 242 CYS C N 1
ATOM 6070 C CA . CYS C 1 263 ? 17.316 7.214 71.372 1.00 73.59 242 CYS C CA 1
ATOM 6071 C C . CYS C 1 263 ? 16.004 7.917 71.723 1.00 73.56 242 CYS C C 1
ATOM 6072 O O . CYS C 1 263 ? 15.423 7.672 72.782 1.00 72.75 242 CYS C O 1
ATOM 6074 N N . VAL C 1 264 ? 15.539 8.790 70.827 1.00 73.98 243 VAL C N 1
ATOM 6075 C CA . VAL C 1 264 ? 14.302 9.535 71.050 1.00 69.76 243 VAL C CA 1
ATOM 6076 C C . VAL C 1 264 ? 13.423 9.496 69.805 1.00 65.34 243 VAL C C 1
ATOM 6077 O O . VAL C 1 264 ? 12.199 9.634 69.897 1.00 62.51 243 VAL C O 1
ATOM 6081 N N . ASP C 1 265 ? 14.038 9.326 68.630 1.00 53.09 244 ASP C N 1
ATOM 6082 C CA . ASP C 1 265 ? 13.249 9.241 67.406 1.00 48.38 244 ASP C CA 1
ATOM 6083 C C . ASP C 1 265 ? 12.344 8.014 67.405 1.00 44.13 244 ASP C C 1
ATOM 6084 O O . ASP C 1 265 ? 11.252 8.047 66.821 1.00 39.96 244 ASP C O 1
ATOM 6089 N N . MET C 1 266 ? 12.775 6.929 68.055 1.00 41.68 245 MET C N 1
ATOM 6090 C CA . MET C 1 266 ? 11.941 5.737 68.176 1.00 36.99 245 MET C CA 1
ATOM 6091 C C . MET C 1 266 ? 10.812 5.929 69.180 1.00 34.21 245 MET C C 1
ATOM 6092 O O . MET C 1 266 ? 9.744 5.324 69.025 1.00 32.14 245 MET C O 1
ATOM 6097 N N . VAL C 1 267 ? 11.030 6.750 70.212 1.00 35.30 246 VAL C N 1
ATOM 6098 C CA . VAL C 1 267 ? 9.973 7.044 71.174 1.00 37.24 246 VAL C CA 1
ATOM 6099 C C . VAL C 1 267 ? 8.843 7.802 70.498 1.00 34.89 246 VAL C C 1
ATOM 6100 O O . VAL C 1 267 ? 7.665 7.457 70.643 1.00 33.51 246 VAL C O 1
ATOM 6104 N N . LEU C 1 268 ? 9.187 8.846 69.745 1.00 35.33 247 LEU C N 1
ATOM 6105 C CA . LEU C 1 268 ? 8.159 9.632 69.077 1.00 36.21 247 LEU C CA 1
ATOM 6106 C C . LEU C 1 268 ? 7.415 8.794 68.049 1.00 31.19 247 LEU C C 1
ATOM 6107 O O . LEU C 1 268 ? 6.189 8.900 67.923 1.00 29.35 247 LEU C O 1
ATOM 6112 N N . GLU C 1 269 ? 8.138 7.938 67.318 1.00 27.55 248 GLU C N 1
ATOM 6113 C CA . GLU C 1 269 ? 7.479 7.059 66.360 1.00 28.06 248 GLU C CA 1
ATOM 6114 C C . GLU C 1 269 ? 6.584 6.045 67.070 1.00 26.86 248 GLU C C 1
ATOM 6115 O O . GLU C 1 269 ? 5.468 5.768 66.611 1.00 23.60 248 GLU C O 1
ATOM 6121 N N . GLN C 1 270 ? 7.048 5.491 68.195 1.00 24.43 249 GLN C N 1
ATOM 6122 C CA . GLN C 1 270 ? 6.206 4.585 68.977 1.00 26.03 249 GLN C CA 1
ATOM 6123 C C . GLN C 1 270 ? 4.927 5.280 69.440 1.00 23.65 249 GLN C C 1
ATOM 6124 O O . GLN C 1 270 ? 3.830 4.711 69.345 1.00 22.37 249 GLN C O 1
ATOM 6130 N N . PHE C 1 271 ? 5.037 6.524 69.920 1.00 20.92 250 PHE C N 1
ATOM 6131 C CA . PHE C 1 271 ? 3.838 7.236 70.342 1.00 22.46 250 PHE C CA 1
ATOM 6132 C C . PHE C 1 271 ? 2.892 7.466 69.168 1.00 22.06 250 PHE C C 1
ATOM 6133 O O . PHE C 1 271 ? 1.671 7.326 69.308 1.00 19.82 250 PHE C O 1
ATOM 6141 N N . ARG C 1 272 ? 3.437 7.813 67.997 1.00 22.71 251 ARG C N 1
ATOM 6142 C CA . ARG C 1 272 ? 2.600 7.981 66.810 1.00 22.85 251 ARG C CA 1
ATOM 6143 C C . ARG C 1 272 ? 1.822 6.704 66.501 1.00 24.14 251 ARG C C 1
ATOM 6144 O O . ARG C 1 272 ? 0.624 6.748 66.194 1.00 21.53 251 ARG C O 1
ATOM 6152 N N . LYS C 1 273 ? 2.501 5.551 66.554 1.00 19.90 252 LYS C N 1
ATOM 6153 C CA . LYS C 1 273 ? 1.822 4.281 66.308 1.00 20.73 252 LYS C CA 1
ATOM 6154 C C . LYS C 1 273 ? 0.783 3.990 67.381 1.00 20.49 252 LYS C C 1
ATOM 6155 O O . LYS C 1 273 ? -0.280 3.432 67.084 1.00 18.53 252 LYS C O 1
ATOM 6161 N N . SER C 1 274 ? 1.079 4.336 68.639 1.00 19.43 253 SER C N 1
ATOM 6162 C CA . SER C 1 274 ? 0.075 4.179 69.699 1.00 20.96 253 SER C CA 1
ATOM 6163 C C . SER C 1 274 ? -1.183 4.981 69.398 1.00 19.81 253 SER C C 1
ATOM 6164 O O . SER C 1 274 ? -2.305 4.495 69.606 1.00 16.61 253 SER C O 1
ATOM 6167 N N . VAL C 1 275 ? -1.018 6.214 68.904 1.00 15.74 254 VAL C N 1
ATOM 6168 C CA . VAL C 1 275 ? -2.173 7.054 68.612 1.00 20.97 254 VAL C CA 1
ATOM 6169 C C . VAL C 1 275 ? -3.010 6.433 67.506 1.00 20.50 254 VAL C C 1
ATOM 6170 O O . VAL C 1 275 ? -4.247 6.440 67.567 1.00 18.93 254 VAL C O 1
ATOM 6174 N N . VAL C 1 276 ? -2.353 5.868 66.486 1.00 17.06 255 VAL C N 1
ATOM 6175 C CA . VAL C 1 276 ? -3.093 5.195 65.423 1.00 19.93 255 VAL C CA 1
ATOM 6176 C C . VAL C 1 276 ? -3.931 4.056 65.994 1.00 18.83 255 VAL C C 1
ATOM 6177 O O . VAL C 1 276 ? -5.111 3.906 65.655 1.00 20.08 255 VAL C O 1
ATOM 6181 N N . HIS C 1 277 ? -3.345 3.254 66.888 1.00 16.86 256 HIS C N 1
ATOM 6182 C CA . HIS C 1 277 ? -4.086 2.145 67.487 1.00 16.15 256 HIS C CA 1
ATOM 6183 C C . HIS C 1 277 ? -5.254 2.643 68.340 1.00 17.51 256 HIS C C 1
ATOM 6184 O O . HIS C 1 277 ? -6.332 2.036 68.348 1.00 17.79 256 HIS C O 1
ATOM 6191 N N . VAL C 1 278 ? -5.065 3.736 69.079 1.00 16.00 257 VAL C N 1
ATOM 6192 C CA . VAL C 1 278 ? -6.155 4.202 69.936 1.00 17.49 257 VAL C CA 1
ATOM 6193 C C . VAL C 1 278 ? -7.288 4.775 69.091 1.00 18.48 257 VAL C C 1
ATOM 6194 O O . VAL C 1 278 ? -8.470 4.595 69.408 1.00 16.85 257 VAL C O 1
ATOM 6198 N N . ARG C 1 279 ? -6.952 5.463 67.997 1.00 19.02 258 ARG C N 1
ATOM 6199 C CA . ARG C 1 279 ? -7.979 5.902 67.057 1.00 17.74 258 ARG C CA 1
ATOM 6200 C C . ARG C 1 279 ? -8.804 4.715 66.554 1.00 19.04 258 ARG C C 1
ATOM 6201 O O . ARG C 1 279 ? -10.036 4.794 66.466 1.00 18.88 258 ARG C O 1
ATOM 6209 N N . GLU C 1 280 ? -8.133 3.605 66.225 1.00 17.83 259 GLU C N 1
ATOM 6210 C CA . GLU C 1 280 ? -8.830 2.387 65.803 1.00 18.28 259 GLU C CA 1
ATOM 6211 C C . GLU C 1 280 ? -9.759 1.879 66.903 1.00 18.91 259 GLU C C 1
ATOM 6212 O O . GLU C 1 280 ? -10.932 1.570 66.654 1.00 18.07 259 GLU C O 1
ATOM 6218 N N . ILE C 1 281 ? -9.254 1.819 68.134 1.00 16.89 260 ILE C N 1
ATOM 6219 C CA . ILE C 1 281 ? -10.062 1.365 69.269 1.00 17.18 260 ILE C CA 1
ATOM 6220 C C . ILE C 1 281 ? -11.281 2.262 69.467 1.00 16.64 260 ILE C C 1
ATOM 6221 O O . ILE C 1 281 ? -12.402 1.772 69.672 1.00 16.89 260 ILE C O 1
ATOM 6226 N N . LEU C 1 282 ? -11.077 3.588 69.421 1.00 14.27 261 LEU C N 1
ATOM 6227 C CA . LEU C 1 282 ? -12.171 4.517 69.695 1.00 15.68 261 LEU C CA 1
ATOM 6228 C C . LEU C 1 282 ? -13.277 4.382 68.658 1.00 16.16 261 LEU C C 1
ATOM 6229 O O . LEU C 1 282 ? -14.463 4.341 69.000 1.00 17.59 261 LEU C O 1
ATOM 6234 N N . LEU C 1 283 ? -12.911 4.340 67.374 1.00 15.98 262 LEU C N 1
ATOM 6235 C CA . LEU C 1 283 ? -13.932 4.262 66.332 1.00 18.05 262 LEU C CA 1
ATOM 6236 C C . LEU C 1 283 ? -14.697 2.941 66.389 1.00 18.77 262 LEU C C 1
ATOM 6237 O O . LEU C 1 283 ? -15.914 2.920 66.174 1.00 20.53 262 LEU C O 1
ATOM 6242 N N . GLU C 1 284 ? -14.000 1.829 66.644 1.00 16.87 263 GLU C N 1
ATOM 6243 C CA . GLU C 1 284 ? -14.687 0.556 66.834 1.00 17.13 263 GLU C CA 1
ATOM 6244 C C . GLU C 1 284 ? -15.574 0.585 68.077 1.00 18.82 263 GLU C C 1
ATOM 6245 O O . GLU C 1 284 ? -16.664 0.002 68.085 1.00 19.04 263 GLU C O 1
ATOM 6251 N N . ALA C 1 285 ? -15.130 1.268 69.133 1.00 18.03 264 ALA C N 1
ATOM 6252 C CA . ALA C 1 285 ? -15.915 1.336 70.364 1.00 19.53 264 ALA C CA 1
ATOM 6253 C C . ALA C 1 285 ? -17.207 2.122 70.162 1.00 19.06 264 ALA C C 1
ATOM 6254 O O . ALA C 1 285 ? -18.257 1.742 70.696 1.00 17.80 264 ALA C O 1
ATOM 6256 N N . VAL C 1 286 ? -17.154 3.225 69.408 1.00 16.46 265 VAL C N 1
ATOM 6257 C CA . VAL C 1 286 ? -18.384 3.966 69.129 1.00 20.02 265 VAL C CA 1
ATOM 6258 C C . VAL C 1 286 ? -19.368 3.082 68.382 1.00 21.29 265 VAL C C 1
ATOM 6259 O O . VAL C 1 286 ? -20.571 3.068 68.682 1.00 20.96 265 VAL C O 1
ATOM 6263 N N . ALA C 1 287 ? -18.874 2.321 67.404 1.00 20.11 266 ALA C N 1
ATOM 6264 C CA . ALA C 1 287 ? -19.762 1.437 66.664 1.00 21.83 266 ALA C CA 1
ATOM 6265 C C . ALA C 1 287 ? -20.355 0.383 67.585 1.00 20.92 266 ALA C C 1
ATOM 6266 O O . ALA C 1 287 ? -21.554 0.093 67.512 1.00 21.55 266 ALA C O 1
ATOM 6268 N N . LEU C 1 288 ? -19.539 -0.177 68.482 1.00 18.35 267 LEU C N 1
ATOM 6269 C CA . LEU C 1 288 ? -20.043 -1.218 69.374 1.00 20.76 267 LEU C CA 1
ATOM 6270 C C . LEU C 1 288 ? -21.050 -0.667 70.375 1.00 20.05 267 LEU C C 1
ATOM 6271 O O . LEU C 1 288 ? -22.003 -1.368 70.740 1.00 22.49 267 LEU C O 1
ATOM 6276 N N . ILE C 1 289 ? -20.857 0.568 70.836 1.00 16.97 268 ILE C N 1
ATOM 6277 C CA . ILE C 1 289 ? -21.836 1.183 71.730 1.00 19.48 268 ILE C CA 1
ATOM 6278 C C . ILE C 1 289 ? -23.174 1.347 71.013 1.00 20.78 268 ILE C C 1
ATOM 6279 O O . ILE C 1 289 ? -24.235 0.997 71.549 1.00 22.03 268 ILE C O 1
ATOM 6284 N N . GLY C 1 290 ? -23.141 1.841 69.772 1.00 20.80 269 GLY C N 1
ATOM 6285 C CA . GLY C 1 290 ? -24.365 2.052 69.014 1.00 24.88 269 GLY C CA 1
ATOM 6286 C C . GLY C 1 290 ? -25.108 0.782 68.659 1.00 26.57 269 GLY C C 1
ATOM 6287 O O . GLY C 1 290 ? -26.294 0.843 68.322 1.00 25.61 269 GLY C O 1
ATOM 6288 N N . ALA C 1 291 ? -24.440 -0.369 68.719 1.00 25.95 270 ALA C N 1
ATOM 6289 C CA . ALA C 1 291 ? -25.068 -1.626 68.337 1.00 25.54 270 ALA C CA 1
ATOM 6290 C C . ALA C 1 291 ? -25.919 -2.230 69.447 1.00 26.57 270 ALA C C 1
ATOM 6291 O O . ALA C 1 291 ? -26.543 -3.270 69.224 1.00 27.12 270 ALA C O 1
ATOM 6293 N N . GLU C 1 292 ? -25.953 -1.623 70.631 1.00 26.09 271 GLU C N 1
ATOM 6294 C CA . GLU C 1 292 ? -26.668 -2.183 71.769 1.00 27.71 271 GLU C CA 1
ATOM 6295 C C . GLU C 1 292 ? -27.653 -1.169 72.338 1.00 25.86 271 GLU C C 1
ATOM 6296 O O . GLU C 1 292 ? -27.573 0.032 72.065 1.00 23.49 271 GLU C O 1
ATOM 6302 N N . ASP C 1 293 ? -28.574 -1.678 73.157 1.00 23.73 272 ASP C N 1
ATOM 6303 C CA . ASP C 1 293 ? -29.552 -0.858 73.867 1.00 21.47 272 ASP C CA 1
ATOM 6304 C C . ASP C 1 293 ? -28.994 -0.467 75.231 1.00 22.02 272 ASP C C 1
ATOM 6305 O O . ASP C 1 293 ? -28.457 -1.315 75.949 1.00 22.52 272 ASP C O 1
ATOM 6310 N N . TRP C 1 294 ? -29.110 0.817 75.584 1.00 20.17 273 TRP C N 1
ATOM 6311 C CA . TRP C 1 294 ? -28.551 1.323 76.836 1.00 18.98 273 TRP C CA 1
ATOM 6312 C C . TRP C 1 294 ? -29.598 1.958 77.742 1.00 19.53 273 TRP C C 1
ATOM 6313 O O . TRP C 1 294 ? -29.228 2.595 78.737 1.00 20.95 273 TRP C O 1
ATOM 6324 N N . THR C 1 295 ? -30.888 1.787 77.429 1.00 20.82 274 THR C N 1
ATOM 6325 C CA . THR C 1 295 ? -31.961 2.420 78.192 1.00 22.54 274 THR C CA 1
ATOM 6326 C C . THR C 1 295 ? -31.815 2.183 79.694 1.00 24.76 274 THR C C 1
ATOM 6327 O O . THR C 1 295 ? -31.840 3.132 80.487 1.00 23.80 274 THR C O 1
ATOM 6331 N N . LYS C 1 296 ? -31.650 0.920 80.107 1.00 25.00 275 LYS C N 1
ATOM 6332 C CA . LYS C 1 296 ? -31.599 0.619 81.539 1.00 23.19 275 LYS C CA 1
ATOM 6333 C C . LYS C 1 296 ? -30.322 1.150 82.187 1.00 22.57 275 LYS C C 1
ATOM 6334 O O . LYS C 1 296 ? -30.364 1.664 83.311 1.00 25.45 275 LYS C O 1
ATOM 6340 N N . THR C 1 297 ? -29.184 1.033 81.498 1.00 20.69 276 THR C N 1
ATOM 6341 C CA . THR C 1 297 ? -27.923 1.554 82.022 1.00 20.05 276 THR C CA 1
ATOM 6342 C C . THR C 1 297 ? -27.982 3.071 82.196 1.00 21.25 276 THR C C 1
ATOM 6343 O O . THR C 1 297 ? -27.505 3.611 83.200 1.00 19.79 276 THR C O 1
ATOM 6347 N N . ILE C 1 298 ? -28.577 3.772 81.232 1.00 21.69 277 ILE C N 1
ATOM 6348 C CA . ILE C 1 298 ? -28.708 5.224 81.347 1.00 22.33 277 ILE C CA 1
ATOM 6349 C C . ILE C 1 298 ? -29.612 5.588 82.524 1.00 22.80 277 ILE C C 1
ATOM 6350 O O . ILE C 1 298 ? -29.294 6.483 83.318 1.00 22.04 277 ILE C O 1
ATOM 6355 N N . GLU C 1 299 ? -30.735 4.880 82.682 1.00 21.36 278 GLU C N 1
ATOM 6356 C CA . GLU C 1 299 ? -31.617 5.170 83.809 1.00 23.55 278 GLU C CA 1
ATOM 6357 C C . GLU C 1 299 ? -30.932 4.878 85.140 1.00 21.94 278 GLU C C 1
ATOM 6358 O O . GLU C 1 299 ? -31.149 5.585 86.131 1.00 23.93 278 GLU C O 1
ATOM 6364 N N . ALA C 1 300 ? -30.106 3.837 85.186 1.00 23.72 279 ALA C N 1
ATOM 6365 C CA . ALA C 1 300 ? -29.386 3.526 86.416 1.00 22.69 279 ALA C CA 1
ATOM 6366 C C . ALA C 1 300 ? -28.321 4.577 86.715 1.00 18.95 279 ALA C C 1
ATOM 6367 O O . ALA C 1 300 ? -28.100 4.916 87.882 1.00 20.71 279 ALA C O 1
ATOM 6369 N N . ASN C 1 301 ? -27.653 5.101 85.680 1.00 18.52 280 ASN C N 1
ATOM 6370 C CA . ASN C 1 301 ? -26.725 6.216 85.884 1.00 17.45 280 ASN C CA 1
ATOM 6371 C C . ASN C 1 301 ? -27.432 7.399 86.535 1.00 19.11 280 ASN C C 1
ATOM 6372 O O . ASN C 1 301 ? -26.906 8.017 87.471 1.00 18.18 280 ASN C O 1
ATOM 6377 N N . LYS C 1 302 ? -28.617 7.748 86.022 1.00 19.96 281 LYS C N 1
ATOM 6378 C CA . LYS C 1 302 ? -29.370 8.870 86.573 1.00 24.65 281 LYS C CA 1
ATOM 6379 C C . LYS C 1 302 ? -29.848 8.575 87.989 1.00 22.49 281 LYS C C 1
ATOM 6380 O O . LYS C 1 302 ? -29.845 9.467 88.848 1.00 19.99 281 LYS C O 1
ATOM 6386 N N . ALA C 1 303 ? -30.266 7.333 88.251 1.00 22.97 282 ALA C N 1
ATOM 6387 C CA . ALA C 1 303 ? -30.778 6.993 89.573 1.00 23.84 282 ALA C CA 1
ATOM 6388 C C . ALA C 1 303 ? -29.670 6.989 90.621 1.00 24.01 282 ALA C C 1
ATOM 6389 O O . ALA C 1 303 ? -29.936 7.257 91.798 1.00 23.89 282 ALA C O 1
ATOM 6391 N N . LEU C 1 304 ? -28.431 6.677 90.222 1.00 19.73 283 LEU C N 1
ATOM 6392 C CA . LEU C 1 304 ? -27.317 6.726 91.165 1.00 19.06 283 LEU C CA 1
ATOM 6393 C C . LEU C 1 304 ? -27.040 8.156 91.614 1.00 19.37 283 LEU C C 1
ATOM 6394 O O . LEU C 1 304 ? -26.706 8.392 92.781 1.00 19.51 283 LEU C O 1
ATOM 6399 N N . VAL C 1 305 ? -27.181 9.124 90.710 1.00 19.38 284 VAL C N 1
ATOM 6400 C CA . VAL C 1 305 ? -27.038 10.521 91.113 1.00 18.43 284 VAL C CA 1
ATOM 6401 C C . VAL C 1 305 ? -28.103 10.878 92.148 1.00 20.38 284 VAL C C 1
ATOM 6402 O O . VAL C 1 305 ? -27.803 11.465 93.193 1.00 23.49 284 VAL C O 1
ATOM 6406 N N . MET C 1 306 ? -29.362 10.515 91.887 1.00 23.20 285 MET C N 1
ATOM 6407 C CA . MET C 1 306 ? -30.425 10.915 92.805 1.00 26.20 285 MET C CA 1
ATOM 6408 C C . MET C 1 306 ? -30.251 10.266 94.174 1.00 23.26 285 MET C C 1
ATOM 6409 O O . MET C 1 306 ? -30.505 10.902 95.208 1.00 24.08 285 MET C O 1
ATOM 6414 N N . SER C 1 307 ? -29.825 9.002 94.200 1.00 22.19 286 SER C N 1
ATOM 6415 C CA . SER C 1 307 ? -29.658 8.299 95.469 1.00 23.59 286 SER C CA 1
ATOM 6416 C C . SER C 1 307 ? -28.459 8.801 96.257 1.00 22.99 286 SER C C 1
ATOM 6417 O O . SER C 1 307 ? -28.328 8.471 97.440 1.00 25.93 286 SER C O 1
ATOM 6420 N N . SER C 1 308 ? -27.589 9.594 95.641 1.00 20.30 287 SER C N 1
ATOM 6421 C CA . SER C 1 308 ? -26.426 10.142 96.314 1.00 19.98 287 SER C CA 1
ATOM 6422 C C . SER C 1 308 ? -26.662 11.547 96.832 1.00 20.78 287 SER C C 1
ATOM 6423 O O . SER C 1 308 ? -25.739 12.148 97.390 1.00 20.70 287 SER C O 1
ATOM 6426 N N . ARG C 1 309 ? -27.867 12.084 96.661 1.00 21.69 288 ARG C N 1
ATOM 6427 C CA . ARG C 1 309 ? -28.181 13.428 97.154 1.00 23.07 288 ARG C CA 1
ATOM 6428 C C . ARG C 1 309 ? -28.474 13.339 98.645 1.00 26.49 288 ARG C C 1
ATOM 6429 O O . ARG C 1 309 ? -29.581 12.988 99.050 1.00 29.01 288 ARG C O 1
ATOM 6437 N N . LEU C 1 310 ? -27.469 13.659 99.466 1.00 30.38 289 LEU C N 1
ATOM 6438 C CA . LEU C 1 310 ? -27.632 13.588 100.915 1.00 30.79 289 LEU C CA 1
ATOM 6439 C C . LEU C 1 310 ? -28.758 14.492 101.398 1.00 30.44 289 LEU C C 1
ATOM 6440 O O . LEU C 1 310 ? -29.520 14.124 102.305 1.00 30.99 289 LEU C O 1
ATOM 6445 N N . ASP C 1 311 ? -28.874 15.684 100.810 1.00 29.06 290 ASP C N 1
ATOM 6446 C CA . ASP C 1 311 ? -29.865 16.648 101.289 1.00 34.15 290 ASP C CA 1
ATOM 6447 C C . ASP C 1 311 ? -31.284 16.172 101.023 1.00 35.34 290 ASP C C 1
ATOM 6448 O O . ASP C 1 311 ? -32.216 16.581 101.730 1.00 40.89 290 ASP C O 1
ATOM 6453 N N . LEU C 1 312 ? -31.473 15.328 100.008 1.00 34.16 291 LEU C N 1
ATOM 6454 C CA . LEU C 1 312 ? -32.803 14.796 99.726 1.00 34.90 291 LEU C CA 1
ATOM 6455 C C . LEU C 1 312 ? -33.128 13.566 100.568 1.00 35.56 291 LEU C C 1
ATOM 6456 O O . LEU C 1 312 ? -34.286 13.385 100.966 1.00 39.21 291 LEU C O 1
ATOM 6461 N N . LEU C 1 313 ? -32.134 12.711 100.846 1.00 36.37 292 LEU C N 1
ATOM 6462 C CA . LEU C 1 313 ? -32.362 11.512 101.650 1.00 40.37 292 LEU C CA 1
ATOM 6463 C C . LEU C 1 313 ? -32.566 11.827 103.128 1.00 44.59 292 LEU C C 1
ATOM 6464 O O . LEU C 1 313 ? -33.279 11.087 103.816 1.00 45.12 292 LEU C O 1
ATOM 6469 N N . HIS C 1 314 ? -31.960 12.903 103.644 1.00 47.77 293 HIS C N 1
ATOM 6470 C CA . HIS C 1 314 ? -32.218 13.275 105.035 1.00 53.96 293 HIS C CA 1
ATOM 6471 C C . HIS C 1 314 ? -33.673 13.681 105.251 1.00 59.60 293 HIS C C 1
ATOM 6472 O O . HIS C 1 314 ? -34.206 13.509 106.356 1.00 62.37 293 HIS C O 1
ATOM 6479 N N . GLN C 1 315 ? -34.331 14.204 104.221 1.00 61.69 294 GLN C N 1
ATOM 6480 C CA . GLN C 1 315 ? -35.713 14.660 104.350 1.00 66.61 294 GLN C CA 1
ATOM 6481 C C . GLN C 1 315 ? -36.717 13.623 103.847 1.00 71.11 294 GLN C C 1
ATOM 6482 O O . GLN C 1 315 ? -36.462 12.418 103.884 1.00 72.89 294 GLN C O 1
#

Solvent-accessible surface area: 32032 Å² total; per-residue (Å²): 144,30,47,0,0,14,0,2,2,20,27,70,100,65,124,108,19,79,124,114,22,115,12,87,19,32,144,11,18,41,44,0,41,35,4,94,24,76,100,21,24,1,0,41,0,22,1,15,6,84,39,23,92,37,8,6,35,53,9,46,4,13,0,0,0,33,1,0,73,93,39,43,6,22,0,0,0,0,0,1,21,6,5,0,0,40,99,40,15,34,48,10,0,0,0,0,1,35,18,0,6,26,57,18,56,48,11,102,39,20,0,31,2,58,39,142,83,20,52,185,7,2,2,22,4,58,2,32,89,3,10,20,95,85,0,11,79,13,0,2,70,0,0,117,69,92,106,11,62,30,17,35,101,162,109,72,88,132,101,47,21,104,78,56,0,0,6,16,45,3,14,0,0,0,22,15,10,12,38,27,2,0,66,19,9,0,84,13,1,55,92,45,49,1,11,0,9,7,19,10,0,2,0,0,1,7,0,0,44,11,7,9,14,1,5,0,0,0,0,0,0,2,5,17,3,0,23,47,62,84,93,56,35,6,42,3,85,49,16,26,96,35,4,69,124,4,10,78,65,0,118,63,0,7,79,43,0,0,46,40,0,33,86,82,107,4,76,171,28,27,105,60,29,125,61,57,16,133,92,9,43,87,33,147,132,37,41,0,0,2,0,0,0,34,38,2,34,101,15,119,18,32,91,65,106,12,94,83,143,34,94,12,92,20,31,115,13,18,44,41,0,46,20,2,116,23,71,144,18,19,0,0,7,0,11,1,6,5,63,48,16,101,39,8,5,35,68,9,49,3,14,0,0,0,35,0,0,75,90,41,41,6,19,0,0,0,0,1,0,29,7,12,0,0,39,122,50,12,32,38,3,0,7,0,0,0,30,8,0,3,29,58,12,54,53,14,106,36,18,0,31,0,40,93,141,71,19,52,116,2,1,2,21,2,57,2,31,85,2,10,21,96,84,0,12,83,13,1,11,82,0,0,122,68,90,108,23,68,11,15,30,120,161,102,65,106,72,97,34,15,98,75,81,2,0,8,14,48,5,14,0,0,0,21,15,9,13,40,90,3,0,79,18,10,0,87,14,2,53,93,49,49,0,20,0,10,10,18,8,0,3,2,0,1,6,0,0,46,10,4,9,13,1,5,0,0,1,0,0,1,38,63,52,18,29,30,133,111,147,117,70,30,51,102,3,22,83,74,0,65,58,0,0,54,41,0,0,46,36,0,33,79,89,103,3,81,152,25,25,94,59,29,121,57,62,8,111,92,12,42,90,32,141,239,28,51,0,0,1,0,0,1,29,40,6,33,106,28,81,11,34,183,66,103,24,100,105,166,38,91,14,93,19,30,157,14,15,42,37,0,33,41,4,111,24,72,130,11,23,1,1,6,0,1,1,6,6,78,41,11,95,32,6,5,38,47,8,44,4,24,0,0,0,36,1,0,81,94,23,43,7,19,0,0,0,0,0,1,28,6,13,0,0,38,102,73,12,32,39,2,0,0,0,0,2,31,17,0,3,26,60,18,52,49,12,112,40,21,0,30,3,53,122,142,100,17,52,179,3,2,2,15,4,21,2,10,86,2,10,20,95,77,0,6,79,12,0,2,71,0,0,116,70,85,109,14,58,21,16,29,133,132,112,74,105,72,95,28,18,99,77,61,0,0,9,11,57,5,13,0,0,0,21,15,8,9,37,93,3,0,80,18,10,0,90,12,2,62,92,49,50,1,15,0,9,10,18,8,0,3,1,0,0,8,0,0,42,13,7,6,13,1,4,0,0,0,0,0,2,44,74,51,16,35,30,122,121,116,105,140,63,132,71,66,52,124,100,1,27,66,55,0,98,59,0,0,38,43,0,0,46,40,0,29,84,84,110,4,95,178,29,31,102,61,29,111,50,58,15,102,55,2,35,16,19,88,56,55,119